Protein 5J60 (pdb70)

Structure (mmCIF, N/CA/C/O backbone):
data_5J60
#
_entry.id   5J60
#
_cell.length_a   83.278
_cell.length_b   122.042
_cell.length_c   139.153
_cell.angle_alpha   90.00
_cell.angle_beta   90.00
_cell.angle_gamma   90.00
#
_symmetry.space_group_name_H-M   'P 21 21 21'
#
loop_
_entity.id
_entity.type
_entity.pdbx_description
1 polymer 'Thioredoxin reductase'
2 non-polymer 'FLAVIN-ADENINE DINUCLEOTIDE'
3 non-polymer 'CALCIUM ION'
4 non-polymer 'TETRAETHYLENE GLYCOL'
5 water water
#
loop_
_atom_site.group_PDB
_atom_site.id
_atom_site.type_symbol
_atom_site.label_atom_id
_atom_site.label_alt_id
_atom_site.label_comp_id
_atom_site.label_asym_id
_atom_site.label_entity_id
_atom_site.label_seq_id
_atom_site.pdbx_PDB_ins_code
_atom_site.Cartn_x
_atom_site.Cartn_y
_atom_site.Cartn_z
_atom_site.occupancy
_atom_site.B_iso_or_equiv
_atom_site.auth_seq_id
_atom_site.auth_comp_id
_atom_site.auth_asym_id
_atom_site.auth_atom_id
_atom_site.pdbx_PDB_model_num
ATOM 1 N N . GLY A 1 1 ? -57.884 7.075 -1.286 1.00 94.7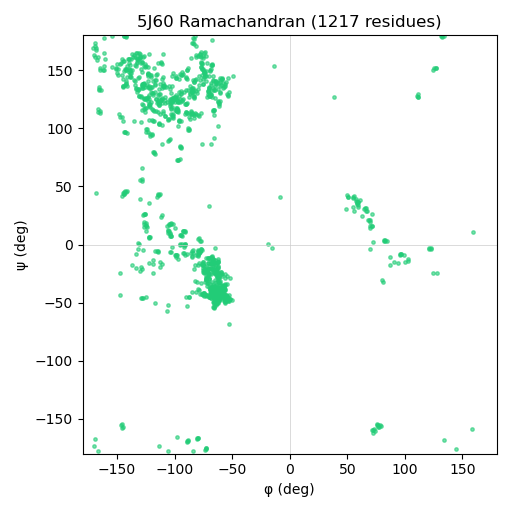8 -2 GLY A N 1
ATOM 2 C CA . GLY A 1 1 ? -58.480 6.709 0.033 1.00 96.49 -2 GLY A CA 1
ATOM 3 C C . GLY A 1 1 ? -57.536 5.889 0.897 1.00 95.23 -2 GLY A C 1
ATOM 4 O O . GLY A 1 1 ? -56.317 5.933 0.716 1.00 89.72 -2 GLY A O 1
ATOM 10 N N . SER A 1 2 ? -58.108 5.133 1.843 1.00 99.86 -1 SER A N 1
ATOM 11 C CA . SER A 1 2 ? -57.294 4.305 2.728 1.00 98.56 -1 SER A CA 1
ATOM 12 C C . SER A 1 2 ? -56.625 3.162 1.973 1.00 94.51 -1 SER A C 1
ATOM 13 O O . SER A 1 2 ? -55.518 2.747 2.337 1.00 91.64 -1 SER A O 1
ATOM 21 N N . HIS A 1 3 ? -57.272 2.638 0.926 1.00 92.31 0 HIS A N 1
ATOM 22 C CA . HIS A 1 3 ? -56.631 1.610 0.112 1.00 87.38 0 HIS A CA 1
ATOM 23 C C . HIS A 1 3 ? -55.430 2.171 -0.646 1.00 79.75 0 HIS A C 1
ATOM 24 O O . HIS A 1 3 ? -54.376 1.524 -0.718 1.00 75.77 0 HIS A O 1
ATOM 38 N N . MET A 1 4 ? -55.570 3.364 -1.231 1.00 75.27 1 MET A N 1
ATOM 39 C CA . MET A 1 4 ? -54.433 3.989 -1.899 1.00 69.01 1 MET A CA 1
ATOM 40 C C . MET A 1 4 ? -53.306 4.259 -0.910 1.00 63.70 1 MET A C 1
ATOM 41 O O . MET A 1 4 ? -52.129 4.005 -1.208 1.00 55.85 1 MET A O 1
ATOM 45 N N . GLU A 1 5 ? -53.647 4.763 0.282 1.00 65.26 2 GLU A N 1
ATOM 46 C CA . GLU A 1 5 ? -52.631 5.011 1.303 1.00 62.50 2 GLU A CA 1
ATOM 47 C C . GLU A 1 5 ? -51.838 3.748 1.602 1.00 58.47 2 GLU A C 1
ATOM 48 O O . GLU A 1 5 ? -50.604 3.777 1.688 1.00 54.21 2 GLU A O 1
ATOM 52 N N . GLN A 1 6 ? -52.524 2.620 1.730 1.00 58.84 3 GLN A N 1
ATOM 53 C CA . GLN A 1 6 ? -51.858 1.424 2.216 1.00 56.31 3 GLN A CA 1
ATOM 54 C C . GLN A 1 6 ? -51.086 0.686 1.125 1.00 47.17 3 GLN A C 1
ATOM 55 O O . GLN A 1 6 ? -50.070 0.054 1.434 1.00 40.58 3 GLN A O 1
ATOM 69 N N . PHE A 1 7 ? -51.539 0.731 -0.143 1.00 45.13 4 PHE A N 1
ATOM 70 C CA . PHE A 1 7 ? -50.947 -0.113 -1.178 1.00 42.45 4 PHE A CA 1
ATOM 71 C C . PHE A 1 7 ? -50.300 0.608 -2.353 1.00 40.45 4 PHE A C 1
ATOM 72 O O . PHE A 1 7 ? -49.503 -0.022 -3.048 1.00 37.71 4 PHE A O 1
ATOM 89 N N . ASP A 1 8 ? -50.574 1.890 -2.579 1.00 40.36 5 ASP A N 1
ATOM 90 C CA . ASP A 1 8 ? -50.078 2.598 -3.758 1.00 38.30 5 ASP A CA 1
ATOM 91 C C . ASP A 1 8 ? -48.915 3.503 -3.372 1.00 36.92 5 ASP A C 1
ATOM 92 O O . ASP A 1 8 ? -49.087 4.439 -2.584 1.00 37.55 5 ASP A O 1
ATOM 101 N N . PHE A 1 9 ? -47.749 3.242 -3.960 1.00 34.89 6 PHE A N 1
ATOM 102 C CA . PHE A 1 9 ? -46.499 3.892 -3.594 1.00 33.31 6 PHE A CA 1
ATOM 103 C C . PHE A 1 9 ? -45.820 4.488 -4.820 1.00 34.74 6 PHE A C 1
ATOM 104 O O . PHE A 1 9 ? -46.138 4.152 -5.965 1.00 35.44 6 PHE A O 1
ATOM 121 N N . ASP A 1 10 ? -44.904 5.424 -4.562 1.00 33.29 7 ASP A N 1
ATOM 122 C CA . ASP A 1 10 ? -44.011 5.898 -5.615 1.00 32.21 7 ASP A CA 1
ATOM 123 C C . ASP A 1 10 ? -42.980 4.824 -5.946 1.00 30.46 7 ASP A C 1
ATOM 124 O O . ASP A 1 10 ? -42.683 4.567 -7.121 1.00 31.66 7 ASP A O 1
ATOM 133 N N . VAL A 1 11 ? -42.428 4.190 -4.915 1.00 28.46 8 VAL A N 1
ATOM 134 C CA . VAL A 1 11 ? -41.368 3.198 -5.057 1.00 26.81 8 VAL A CA 1
ATOM 135 C C . VAL A 1 11 ? -41.738 1.963 -4.248 1.00 30.28 8 VAL A C 1
ATOM 136 O O . VAL A 1 11 ? -41.992 2.063 -3.042 1.00 26.49 8 VAL A O 1
ATOM 149 N N . VAL A 1 12 ? -41.705 0.800 -4.892 1.00 27.95 9 VAL A N 1
ATOM 150 C CA . VAL A 1 12 ? -41.858 -0.489 -4.214 1.00 26.36 9 VAL A CA 1
ATOM 151 C C . VAL A 1 12 ? -40.521 -1.209 -4.291 1.00 26.54 9 VAL A C 1
ATOM 152 O O . VAL A 1 12 ? -39.969 -1.386 -5.383 1.00 26.93 9 VAL A O 1
ATOM 165 N N . ILE A 1 13 ? -39.987 -1.600 -3.133 1.00 25.03 10 ILE A N 1
ATOM 166 C CA . ILE A 1 13 ? -38.712 -2.298 -3.034 1.00 23.56 10 ILE A CA 1
ATOM 167 C C . ILE A 1 13 ? -39.003 -3.707 -2.523 1.00 26.31 10 ILE A C 1
ATOM 168 O O . ILE A 1 13 ? -39.566 -3.871 -1.434 1.00 26.11 10 ILE A O 1
ATOM 184 N N . VAL A 1 14 ? -38.631 -4.712 -3.312 1.00 25.11 11 VAL A N 1
ATOM 185 C CA . VAL A 1 14 ? -38.821 -6.114 -2.960 1.00 24.04 11 VAL A CA 1
ATOM 186 C C . VAL A 1 14 ? -37.517 -6.627 -2.347 1.00 24.98 11 VAL A C 1
ATOM 187 O O . VAL A 1 14 ? -36.533 -6.856 -3.050 1.00 24.16 11 VAL A O 1
ATOM 200 N N . GLY A 1 15 ? -37.516 -6.821 -1.032 1.00 26.15 12 GLY A N 1
ATOM 201 C CA . GLY A 1 15 ? -36.327 -7.259 -0.317 1.00 26.51 12 GLY A CA 1
ATOM 202 C C . GLY A 1 15 ? -35.781 -6.165 0.583 1.00 26.89 12 GLY A C 1
ATOM 203 O O . GLY A 1 15 ? -35.532 -5.038 0.127 1.00 26.62 12 GLY A O 1
ATOM 207 N N . GLY A 1 16 ? -35.586 -6.496 1.856 1.00 27.89 13 GLY A N 1
ATOM 208 C CA . GLY A 1 16 ? -35.056 -5.584 2.852 1.00 29.93 13 GLY A CA 1
ATOM 209 C C . GLY A 1 16 ? -33.693 -5.962 3.419 1.00 28.60 13 GLY A C 1
ATOM 210 O O . GLY A 1 16 ? -33.475 -5.888 4.634 1.00 30.75 13 GLY A O 1
ATOM 214 N N . GLY A 1 17 ? -32.782 -6.389 2.554 1.00 25.21 14 GLY A N 1
ATOM 215 C CA . GLY A 1 17 ? -31.380 -6.533 2.895 1.00 22.72 14 GLY A CA 1
ATOM 216 C C . GLY A 1 17 ? -30.685 -5.175 2.827 1.00 23.20 14 GLY A C 1
ATOM 217 O O . GLY A 1 17 ? -31.339 -4.129 2.731 1.00 23.20 14 GLY A O 1
ATOM 221 N N . PRO A 1 18 ? -29.352 -5.161 2.837 1.00 23.48 15 PRO A N 1
ATOM 222 C CA . PRO A 1 18 ? -28.651 -3.872 2.749 1.00 23.17 15 PRO A CA 1
ATOM 223 C C . PRO A 1 18 ? -28.925 -3.125 1.451 1.00 22.54 15 PRO A C 1
ATOM 224 O O . PRO A 1 18 ? -28.966 -1.886 1.449 1.00 22.03 15 PRO A O 1
ATOM 235 N N . ALA A 1 19 ? -29.144 -3.834 0.352 1.00 21.35 16 ALA A N 1
ATOM 236 C CA . ALA A 1 19 ? -29.437 -3.155 -0.910 1.00 22.16 16 ALA A CA 1
ATOM 237 C C . ALA A 1 19 ? -30.768 -2.423 -0.822 1.00 21.97 16 ALA A C 1
ATOM 238 O O . ALA A 1 19 ? -30.842 -1.203 -1.048 1.00 23.13 16 ALA A O 1
ATOM 245 N N . GLY A 1 20 ? -31.820 -3.145 -0.442 1.00 20.61 17 GLY A N 1
ATOM 246 C CA . GLY A 1 20 ? -33.155 -2.553 -0.389 1.00 20.53 17 GLY A CA 1
ATOM 247 C C . GLY A 1 20 ? -33.285 -1.457 0.640 1.00 22.06 17 GLY A C 1
ATOM 248 O O . GLY A 1 20 ? -33.951 -0.448 0.404 1.00 21.46 17 GLY A O 1
ATOM 252 N N . CYS A 1 21 ? -32.694 -1.662 1.822 1.00 23.11 18 CYS A N 1
ATOM 253 C CA . CYS A 1 21 ? -32.793 -0.658 2.867 1.00 23.83 18 CYS A CA 1
ATOM 254 C C . CYS A 1 21 ? -32.079 0.628 2.478 1.00 22.99 18 CYS A C 1
ATOM 255 O O . CYS A 1 21 ? -32.560 1.721 2.786 1.00 23.24 18 CYS A O 1
ATOM 263 N N . THR A 1 22 ? -30.913 0.519 1.836 1.00 22.82 19 THR A N 1
ATOM 264 C CA . THR A 1 22 ? -30.208 1.715 1.396 1.00 24.29 19 THR A CA 1
ATOM 265 C C . THR A 1 22 ? -31.000 2.417 0.305 1.00 25.11 19 THR A C 1
ATOM 266 O O . THR A 1 22 ? -31.100 3.643 0.293 1.00 26.36 19 THR A O 1
ATOM 277 N N . CYS A 1 23 ? -31.569 1.656 -0.621 1.00 23.43 20 CYS A N 1
ATOM 278 C CA . CYS A 1 23 ? -32.397 2.263 -1.652 1.00 24.63 20 CYS A CA 1
ATOM 279 C C . CYS A 1 23 ? -33.524 3.064 -1.014 1.00 24.24 20 CYS A C 1
ATOM 280 O O . CYS A 1 23 ? -33.738 4.232 -1.355 1.00 23.69 20 CYS A O 1
ATOM 288 N N . ALA A 1 24 ? -34.226 2.461 -0.044 1.00 22.41 21 ALA A N 1
ATOM 289 C CA . ALA A 1 24 ? -35.343 3.137 0.614 1.00 24.07 21 ALA A CA 1
ATOM 290 C C . ALA A 1 24 ? -34.897 4.384 1.379 1.00 25.94 21 ALA A C 1
ATOM 291 O O . ALA A 1 24 ? -35.602 5.400 1.390 1.00 27.20 21 ALA A O 1
ATOM 298 N N . LEU A 1 25 ? -33.759 4.306 2.082 1.00 24.99 22 LEU A N 1
ATOM 299 C CA . LEU A 1 25 ? -33.235 5.477 2.783 1.00 25.90 22 LEU A CA 1
ATOM 300 C C . LEU A 1 25 ? -33.121 6.669 1.834 1.00 26.29 22 LEU A C 1
ATOM 301 O O . LEU A 1 25 ? -33.531 7.788 2.176 1.00 27.36 22 LEU A O 1
ATOM 317 N N . TYR A 1 26 ? -32.615 6.435 0.615 1.00 25.29 23 TYR A N 1
ATOM 318 C CA . TYR A 1 26 ? -32.427 7.522 -0.338 1.00 25.89 23 TYR A CA 1
ATOM 319 C C . TYR A 1 26 ? -33.742 7.964 -0.971 1.00 25.38 23 TYR A C 1
ATOM 320 O O . TYR A 1 26 ? -33.967 9.167 -1.115 1.00 25.42 23 TYR A O 1
ATOM 338 N N . THR A 1 27 ? -34.617 7.028 -1.365 1.00 24.35 24 THR A N 1
ATOM 339 C CA . THR A 1 27 ? -35.872 7.448 -1.986 1.00 24.71 24 THR A CA 1
ATOM 340 C C . THR A 1 27 ? -36.772 8.149 -0.977 1.00 25.55 24 THR A C 1
ATOM 341 O O . THR A 1 27 ? -37.418 9.148 -1.313 1.00 25.94 24 THR A O 1
ATOM 352 N N . ALA A 1 28 ? -36.797 7.678 0.278 1.00 26.65 25 ALA A N 1
ATOM 353 C CA . ALA A 1 28 ? -37.597 8.364 1.292 1.00 31.35 25 ALA A CA 1
ATOM 354 C C . ALA A 1 28 ? -37.073 9.778 1.528 1.00 29.69 25 ALA A C 1
ATOM 355 O O . ALA A 1 28 ? -37.854 10.715 1.725 1.00 30.53 25 ALA A O 1
ATOM 362 N N . ARG A 1 29 ? -35.752 9.955 1.510 1.00 28.76 26 ARG A N 1
ATOM 363 C CA . ARG A 1 29 ? -35.178 11.287 1.682 1.00 31.96 26 ARG A CA 1
ATOM 364 C C . ARG A 1 29 ? -35.477 12.187 0.494 1.00 29.45 26 ARG A C 1
ATOM 365 O O . ARG A 1 29 ? -35.443 13.419 0.627 1.00 29.65 26 ARG A O 1
ATOM 386 N N . SER A 1 30 ? -35.704 11.602 -0.685 1.00 28.24 27 SER A N 1
ATOM 387 C CA . SER A 1 30 ? -36.183 12.331 -1.851 1.00 31.06 27 SER A CA 1
ATOM 388 C C . SER A 1 30 ? -37.665 12.642 -1.779 1.00 31.03 27 SER A C 1
ATOM 389 O O . SER A 1 30 ? -38.212 13.166 -2.758 1.00 33.25 27 SER A O 1
ATOM 397 N N . GLU A 1 31 ? -38.321 12.284 -0.667 1.00 30.60 28 GLU A N 1
ATOM 398 C CA . GLU A 1 31 ? -39.751 12.509 -0.448 1.00 34.96 28 GLU A CA 1
ATOM 399 C C . GLU A 1 31 ? -40.616 11.700 -1.400 1.00 34.84 28 GLU A C 1
ATOM 400 O O . GLU A 1 31 ? -41.698 12.140 -1.806 1.00 39.39 28 GLU A O 1
ATOM 412 N N . LEU A 1 32 ? -40.126 10.534 -1.786 1.00 32.71 29 LEU A N 1
ATOM 413 C CA . LEU A 1 32 ? -40.908 9.578 -2.543 1.00 31.90 29 LEU A CA 1
ATOM 414 C C . LEU A 1 32 ? -41.535 8.606 -1.553 1.00 29.74 29 LEU A C 1
ATOM 415 O O . LEU A 1 32 ? -40.850 8.099 -0.660 1.00 29.30 29 LEU A O 1
ATOM 431 N N . LYS A 1 33 ? -42.835 8.372 -1.704 1.00 31.14 30 LYS A N 1
ATOM 432 C CA . LYS A 1 33 ? -43.546 7.403 -0.885 1.00 32.75 30 LYS A CA 1
ATOM 433 C C . LYS A 1 33 ? -43.034 6.002 -1.211 1.00 30.86 30 LYS A C 1
ATOM 434 O O . LYS A 1 33 ? -43.216 5.512 -2.334 1.00 30.01 30 LYS A O 1
ATOM 453 N N . THR A 1 34 ? -42.398 5.362 -0.224 1.00 28.63 31 THR A N 1
ATOM 454 C CA . THR A 1 34 ? -41.601 4.156 -0.419 1.00 26.83 31 THR A CA 1
ATOM 455 C C . THR A 1 34 ? -42.043 3.058 0.539 1.00 27.44 31 THR A C 1
ATOM 456 O O . THR A 1 34 ? -42.276 3.313 1.722 1.00 27.43 31 THR A O 1
ATOM 467 N N . VAL A 1 35 ? -42.136 1.835 0.022 1.00 26.41 32 VAL A N 1
ATOM 468 C CA . VAL A 1 35 ? -42.409 0.649 0.825 1.00 26.41 32 VAL A CA 1
ATOM 469 C C . VAL A 1 35 ? -41.336 -0.397 0.540 1.00 27.33 32 VAL A C 1
ATOM 470 O O . VAL A 1 35 ? -40.902 -0.562 -0.612 1.00 27.41 32 VAL A O 1
ATOM 483 N N . ILE A 1 36 ? -40.881 -1.068 1.600 1.00 24.41 33 ILE A N 1
ATOM 484 C CA . ILE A 1 36 ? -40.067 -2.284 1.515 1.00 25.43 33 ILE A CA 1
ATOM 485 C C . ILE A 1 36 ? -40.978 -3.474 1.812 1.00 26.55 33 ILE A C 1
ATOM 486 O O . ILE A 1 36 ? -41.620 -3.536 2.868 1.00 26.89 33 ILE A O 1
ATOM 502 N N . LEU A 1 37 ? -41.048 -4.412 0.877 1.00 25.94 34 LEU A N 1
ATOM 503 C CA . LEU A 1 37 ? -41.759 -5.669 1.070 1.00 25.98 34 LEU A CA 1
ATOM 504 C C . LEU A 1 37 ? -40.688 -6.722 1.342 1.00 26.63 34 LEU A C 1
ATOM 505 O O . LEU A 1 37 ? -39.891 -7.044 0.459 1.00 27.16 34 LEU A O 1
ATOM 521 N N . ASP A 1 38 ? -40.626 -7.206 2.577 1.00 24.46 35 ASP A N 1
ATOM 522 C CA . ASP A 1 38 ? -39.540 -8.074 3.028 1.00 25.31 35 ASP A CA 1
ATOM 523 C C . ASP A 1 38 ? -40.152 -9.378 3.532 1.00 24.92 35 ASP A C 1
ATOM 524 O O . ASP A 1 38 ? -40.936 -9.370 4.489 1.00 26.06 35 ASP A O 1
ATOM 533 N N . LYS A 1 39 ? -39.786 -10.503 2.924 1.00 25.63 36 LYS A N 1
ATOM 534 C CA . LYS A 1 39 ? -40.477 -11.740 3.303 1.00 29.61 36 LYS A CA 1
ATOM 535 C C . LYS A 1 39 ? -40.093 -12.178 4.708 1.00 28.11 36 LYS A C 1
ATOM 536 O O . LYS A 1 39 ? -40.931 -12.687 5.447 1.00 29.50 36 LYS A O 1
ATOM 555 N N . ASN A 1 40 ? -38.848 -11.989 5.092 1.00 26.50 37 ASN A N 1
ATOM 556 C CA . ASN A 1 40 ? -38.404 -12.385 6.422 1.00 27.58 37 ASN A CA 1
ATOM 557 C C . ASN A 1 40 ? -37.049 -11.740 6.685 1.00 26.14 37 ASN A C 1
ATOM 558 O O . ASN A 1 40 ? -36.087 -11.973 5.941 1.00 27.29 37 ASN A O 1
ATOM 569 N N . PRO A 1 41 ? -36.950 -10.859 7.685 1.00 27.91 38 PRO A N 1
ATOM 570 C CA . PRO A 1 41 ? -35.681 -10.136 7.913 1.00 29.50 38 PRO A CA 1
ATOM 571 C C . PRO A 1 41 ? -34.530 -11.040 8.343 1.00 29.06 38 PRO A C 1
ATOM 572 O O . PRO A 1 41 ? -33.366 -10.615 8.262 1.00 30.87 38 PRO A O 1
ATOM 583 N N . ALA A 1 42 ? -34.812 -12.274 8.762 1.00 29.28 39 ALA A N 1
ATOM 584 C CA . ALA A 1 42 ? -33.769 -13.195 9.170 1.00 31.24 39 ALA A CA 1
ATOM 585 C C . ALA A 1 42 ? -33.264 -14.060 8.025 1.00 31.62 39 ALA A C 1
ATOM 586 O O . ALA A 1 42 ? -32.347 -14.842 8.241 1.00 31.64 39 ALA A O 1
ATOM 593 N N . ALA A 1 43 ? -33.806 -13.916 6.812 1.00 30.87 40 ALA A N 1
ATOM 594 C CA . ALA A 1 43 ? -33.492 -14.838 5.724 1.00 30.91 40 ALA A CA 1
ATOM 595 C C . ALA A 1 43 ? -32.436 -14.319 4.762 1.00 29.01 40 ALA A C 1
ATOM 596 O O . ALA A 1 43 ? -32.005 -15.077 3.881 1.00 29.59 40 ALA A O 1
ATOM 603 N N . GLY A 1 44 ? -32.066 -13.048 4.856 1.00 24.52 41 GLY A N 1
ATOM 604 C CA . GLY A 1 44 ? -31.066 -12.487 3.959 1.00 22.14 41 GLY A CA 1
ATOM 605 C C . GLY A 1 44 ? -29.649 -12.807 4.389 1.00 25.08 41 GLY A C 1
ATOM 606 O O . GLY A 1 44 ? -29.378 -13.195 5.524 1.00 27.20 41 GLY A O 1
ATOM 610 N N . ALA A 1 45 ? -28.726 -12.639 3.443 1.00 24.94 42 ALA A N 1
ATOM 611 C CA . ALA A 1 45 ? -27.333 -13.017 3.677 1.00 24.72 42 ALA A CA 1
ATOM 612 C C . ALA A 1 45 ? -26.702 -12.194 4.793 1.00 23.75 42 ALA A C 1
ATOM 613 O O . ALA A 1 45 ? -26.013 -12.740 5.671 1.00 26.50 42 ALA A O 1
ATOM 620 N N . LEU A 1 46 ? -26.922 -10.874 4.785 1.00 23.36 43 LEU A N 1
ATOM 621 C CA . LEU A 1 46 ? -26.339 -10.042 5.836 1.00 25.44 43 LEU A CA 1
ATOM 622 C C . LEU A 1 46 ? -26.929 -10.416 7.183 1.00 27.34 43 LEU A C 1
ATOM 623 O O . LEU A 1 46 ? -26.216 -10.476 8.196 1.00 27.02 43 LEU A O 1
ATOM 639 N N . ALA A 1 47 ? -28.230 -10.696 7.215 1.00 26.22 44 ALA A N 1
ATOM 640 C CA . ALA A 1 47 ? -28.869 -11.033 8.480 1.00 26.90 44 ALA A CA 1
ATOM 641 C C . ALA A 1 47 ? -28.293 -12.296 9.095 1.00 28.72 44 ALA A C 1
ATOM 642 O O . ALA A 1 47 ? -28.309 -12.442 10.325 1.00 31.13 44 ALA A O 1
ATOM 649 N N . ILE A 1 48 ? -27.783 -13.223 8.277 1.00 29.11 45 ILE A N 1
ATOM 650 C CA . ILE A 1 48 ? -27.243 -14.465 8.838 1.00 37.48 45 ILE A CA 1
ATOM 651 C C . ILE A 1 48 ? -25.742 -14.402 9.122 1.00 36.97 45 ILE A C 1
ATOM 652 O O . ILE A 1 48 ? -25.201 -15.338 9.739 1.00 43.01 45 ILE A O 1
ATOM 668 N N . THR A 1 49 ? -25.059 -13.336 8.711 1.00 34.06 46 THR A N 1
ATOM 669 C CA . THR A 1 49 ? -23.638 -13.166 8.992 1.00 34.45 46 THR A CA 1
ATOM 670 C C . THR A 1 49 ? -23.433 -12.919 10.481 1.00 35.42 46 THR A C 1
ATOM 671 O O . THR A 1 49 ? -24.055 -12.020 11.053 1.00 32.85 46 THR A O 1
ATOM 682 N N . HIS A 1 50 ? -22.548 -13.700 11.114 1.00 41.08 47 HIS A N 1
ATOM 683 C CA . HIS A 1 50 ? -22.459 -13.636 12.572 1.00 49.62 47 HIS A CA 1
ATOM 684 C C . HIS A 1 50 ? -21.696 -12.413 13.062 1.00 46.95 47 HIS A C 1
ATOM 685 O O . HIS A 1 50 ? -22.091 -11.799 14.063 1.00 50.16 47 HIS A O 1
ATOM 699 N N . LYS A 1 51 ? -20.585 -12.070 12.417 1.00 40.70 48 LYS A N 1
ATOM 700 C CA . LYS A 1 51 ? -19.802 -10.905 12.835 1.00 42.05 48 LYS A CA 1
ATOM 701 C C . LYS A 1 51 ? -19.159 -10.290 11.600 1.00 44.08 48 LYS A C 1
ATOM 702 O O . LYS A 1 51 ? -18.197 -10.844 11.068 1.00 55.40 48 LYS A O 1
ATOM 709 N N . ILE A 1 52 ? -19.617 -9.116 11.195 1.00 35.17 49 ILE A N 1
ATOM 710 C CA . ILE A 1 52 ? -19.081 -8.451 10.011 1.00 32.79 49 ILE A CA 1
ATOM 711 C C . ILE A 1 52 ? -18.075 -7.413 10.461 1.00 32.85 49 ILE A C 1
ATOM 712 O O . ILE A 1 52 ? -18.377 -6.570 11.313 1.00 34.23 49 ILE A O 1
ATOM 728 N N . ALA A 1 53 ? -16.870 -7.486 9.897 1.00 30.95 50 ALA A N 1
ATOM 729 C CA . ALA A 1 53 ? -15.774 -6.605 10.276 1.00 33.30 50 ALA A CA 1
ATOM 730 C C . ALA A 1 53 ? -15.237 -5.787 9.108 1.00 32.37 50 ALA A C 1
ATOM 731 O O . ALA A 1 53 ? -14.241 -5.084 9.275 1.00 34.88 50 ALA A O 1
ATOM 738 N N . ASN A 1 54 ? -15.873 -5.845 7.939 1.00 29.97 51 ASN A N 1
ATOM 739 C CA . ASN A 1 54 ? -15.378 -5.139 6.762 1.00 29.98 51 ASN A CA 1
ATOM 740 C C . ASN A 1 54 ? -16.451 -4.237 6.166 1.00 30.68 51 ASN A C 1
ATOM 741 O O . ASN A 1 54 ? -16.452 -3.958 4.962 1.00 29.90 51 ASN A O 1
ATOM 752 N N . TYR A 1 55 ? -17.395 -3.778 6.989 1.00 29.45 52 TYR A N 1
ATOM 753 C CA . TYR A 1 55 ? -18.314 -2.743 6.534 1.00 25.91 52 TYR A CA 1
ATOM 754 C C . TYR A 1 55 ? -17.700 -1.397 6.895 1.00 25.74 52 TYR A C 1
ATOM 755 O O . TYR A 1 55 ? -17.576 -1.084 8.089 1.00 26.38 52 TYR A O 1
ATOM 773 N N . PRO A 1 56 ? -17.285 -0.585 5.927 1.00 25.59 53 PRO A N 1
ATOM 774 C CA . PRO A 1 56 ? -16.547 0.635 6.270 1.00 25.14 53 PRO A CA 1
ATOM 775 C C . PRO A 1 56 ? -17.437 1.612 7.024 1.00 24.88 53 PRO A C 1
ATOM 776 O O . PRO A 1 56 ? -18.583 1.857 6.641 1.00 28.13 53 PRO A O 1
ATOM 787 N N . GLY A 1 57 ? -16.899 2.172 8.092 1.00 27.26 54 GLY A N 1
ATOM 788 C CA . GLY A 1 57 ? -17.615 3.128 8.908 1.00 29.08 54 GLY A CA 1
ATOM 789 C C . GLY A 1 57 ? -18.265 2.508 10.127 1.00 31.37 54 GLY A C 1
ATOM 790 O O . GLY A 1 57 ? -18.775 3.241 10.971 1.00 34.20 54 GLY A O 1
ATOM 794 N N . VAL A 1 58 ? -18.255 1.183 10.238 1.00 30.29 55 VAL A N 1
ATOM 795 C CA . VAL A 1 58 ? -18.838 0.481 11.383 1.00 33.13 55 VAL A CA 1
ATOM 796 C C . VAL A 1 58 ? -17.738 -0.342 12.039 1.00 35.79 55 VAL A C 1
ATOM 797 O O . VAL A 1 58 ? -17.452 -1.469 11.602 1.00 38.61 55 VAL A O 1
ATOM 810 N N . PRO A 1 59 ? -17.081 0.181 13.064 1.00 38.37 56 PRO A N 1
ATOM 811 C CA . PRO A 1 59 ? -15.925 -0.508 13.634 1.00 42.14 56 PRO A CA 1
ATOM 812 C C . PRO A 1 59 ? -16.349 -1.567 14.643 1.00 45.17 56 PRO A C 1
ATOM 813 O O . PRO A 1 59 ? -17.515 -1.691 15.010 1.00 43.64 56 PRO A O 1
ATOM 824 N N . GLY A 1 60 ? -15.363 -2.328 15.098 1.00 50.64 57 GLY A N 1
ATOM 825 C CA . GLY A 1 60 ? -15.601 -3.238 16.197 1.00 57.72 57 GLY A CA 1
ATOM 826 C C . GLY A 1 60 ? -16.358 -4.500 15.812 1.00 61.94 57 GLY A C 1
ATOM 827 O O . GLY A 1 60 ? -16.321 -4.981 14.677 1.00 61.96 57 GLY A O 1
ATOM 831 N N . GLU A 1 61 ? -17.019 -5.072 16.812 1.00 69.44 58 GLU A N 1
ATOM 832 C CA . GLU A 1 61 ? -17.775 -6.298 16.621 1.00 72.77 58 GLU A CA 1
ATOM 833 C C . GLU A 1 61 ? -19.228 -5.926 16.379 1.00 67.06 58 GLU A C 1
ATOM 834 O O . GLU A 1 61 ? -19.840 -5.230 17.196 1.00 69.74 58 GLU A O 1
ATOM 838 N N . MET A 1 62 ? -19.773 -6.378 15.256 1.00 56.60 59 MET A N 1
ATOM 839 C CA . MET A 1 62 ? -21.191 -6.190 15.015 1.00 48.51 59 MET A CA 1
ATOM 840 C C . MET A 1 62 ? -21.724 -7.397 14.269 1.00 40.06 59 MET A C 1
ATOM 841 O O . MET A 1 62 ? -21.094 -7.894 13.332 1.00 37.14 59 MET A O 1
ATOM 855 N N . SER A 1 63 ? -22.881 -7.871 14.698 1.00 36.44 60 SER A N 1
ATOM 856 C CA . SER A 1 63 ? -23.540 -8.941 13.984 1.00 32.80 60 SER A CA 1
ATOM 857 C C . SER A 1 63 ? -24.195 -8.365 12.737 1.00 31.81 60 SER A C 1
ATOM 858 O O . SER A 1 63 ? -24.542 -7.181 12.682 1.00 30.80 60 SER A O 1
ATOM 866 N N . GLY A 1 64 ? -24.342 -9.216 11.724 1.00 31.42 61 GLY A N 1
ATOM 867 C CA . GLY A 1 64 ? -24.990 -8.780 10.505 1.00 30.96 61 GLY A CA 1
ATOM 868 C C . GLY A 1 64 ? -26.413 -8.319 10.742 1.00 29.69 61 GLY A C 1
ATOM 869 O O . GLY A 1 64 ? -26.848 -7.312 10.182 1.00 28.83 61 GLY A O 1
ATOM 873 N N . ASP A 1 65 ? -27.153 -9.020 11.602 1.00 30.55 62 ASP A N 1
ATOM 874 C CA . ASP A 1 65 ? -28.538 -8.605 11.793 1.00 31.49 62 ASP A CA 1
ATOM 875 C C . ASP A 1 65 ? -28.631 -7.303 12.583 1.00 30.46 62 ASP A C 1
ATOM 876 O O . ASP A 1 65 ? -29.571 -6.534 12.370 1.00 30.01 62 ASP A O 1
ATOM 885 N N . HIS A 1 66 ? -27.615 -6.962 13.368 1.00 30.97 63 HIS A N 1
ATOM 886 C CA . HIS A 1 66 ? -27.613 -5.657 14.021 1.00 31.02 63 HIS A CA 1
ATOM 887 C C . HIS A 1 66 ? -27.344 -4.546 13.015 1.00 30.66 63 HIS A C 1
ATOM 888 O O . HIS A 1 66 ? -28.031 -3.515 13.019 1.00 29.55 63 HIS A O 1
ATOM 902 N N . LEU A 1 67 ? -26.372 -4.755 12.116 1.00 29.27 64 LEU A N 1
ATOM 903 C CA . LEU A 1 67 ? -26.104 -3.765 11.076 1.00 28.19 64 LEU A CA 1
ATOM 904 C C . LEU A 1 67 ? -27.331 -3.551 10.200 1.00 27.49 64 LEU A C 1
ATOM 905 O O . LEU A 1 67 ? -27.699 -2.406 9.906 1.00 26.96 64 LEU A O 1
ATOM 921 N N . LEU A 1 68 ? -27.994 -4.643 9.797 1.00 27.53 65 LEU A N 1
ATOM 922 C CA . LEU A 1 68 ? -29.187 -4.522 8.965 1.00 26.98 65 LEU A CA 1
ATOM 923 C C . LEU A 1 68 ? -30.293 -3.764 9.706 1.00 27.29 65 LEU A C 1
ATOM 924 O O . LEU A 1 68 ? -30.955 -2.895 9.133 1.00 27.28 65 LEU A O 1
ATOM 940 N N . GLU A 1 69 ? -30.443 -4.016 11.005 1.00 29.10 66 GLU A N 1
ATOM 941 C CA . GLU A 1 69 ? -31.461 -3.317 11.782 1.00 28.76 66 GLU A CA 1
ATOM 942 C C . GLU A 1 69 ? -31.212 -1.804 11.814 1.00 28.44 66 GLU A C 1
ATOM 943 O O . GLU A 1 69 ? -32.159 -1.012 11.791 1.00 28.42 66 GLU A O 1
ATOM 955 N N . VAL A 1 70 ? -29.952 -1.387 11.912 1.00 28.31 67 VAL A N 1
ATOM 956 C CA . VAL A 1 70 ? -29.632 0.038 11.865 1.00 28.00 67 VAL A CA 1
ATOM 957 C C . VAL A 1 70 ? -30.042 0.621 10.521 1.00 27.17 67 VAL A C 1
ATOM 958 O O . VAL A 1 70 ? -30.633 1.701 10.447 1.00 26.89 67 VAL A O 1
ATOM 971 N N . MET A 1 71 ? -29.717 -0.083 9.434 1.00 26.28 68 MET A N 1
ATOM 972 C CA . MET A 1 71 ? -30.081 0.386 8.104 1.00 26.36 68 MET A CA 1
ATOM 973 C C . MET A 1 71 ? -31.586 0.468 7.938 1.00 25.85 68 MET A C 1
ATOM 974 O O . MET A 1 71 ? -32.117 1.469 7.427 1.00 25.13 68 MET A O 1
ATOM 988 N N . ARG A 1 72 ? -32.294 -0.581 8.363 1.00 26.69 69 ARG A N 1
ATOM 989 C CA . ARG A 1 72 ? -33.745 -0.585 8.280 1.00 26.20 69 ARG A CA 1
ATOM 990 C C . ARG A 1 72 ? -34.336 0.581 9.070 1.00 26.73 69 ARG A C 1
ATOM 991 O O . ARG A 1 72 ? -35.220 1.293 8.579 1.00 28.07 69 ARG A O 1
ATOM 1012 N N . ASP A 1 73 ? -33.827 0.813 10.280 1.00 28.12 70 ASP A N 1
ATOM 1013 C CA . ASP A 1 73 ? -34.327 1.899 11.115 1.00 29.82 70 ASP A CA 1
ATOM 1014 C C . ASP A 1 73 ? -34.061 3.259 10.466 1.00 28.76 70 ASP A C 1
ATOM 1015 O O . ASP A 1 73 ? -34.891 4.177 10.561 1.00 29.47 70 ASP A O 1
ATOM 1024 N N . GLN A 1 74 ? -32.914 3.417 9.805 1.00 27.73 71 GLN A N 1
ATOM 1025 C CA . GLN A 1 74 ? -32.643 4.674 9.096 1.00 29.45 71 GLN A CA 1
ATOM 1026 C C . GLN A 1 74 ? -33.680 4.915 8.009 1.00 32.55 71 GLN A C 1
ATOM 1027 O O . GLN A 1 74 ? -34.232 6.013 7.893 1.00 32.71 71 GLN A O 1
ATOM 1041 N N . ALA A 1 75 ? -33.949 3.894 7.193 1.00 29.76 72 ALA A N 1
ATOM 1042 C CA . ALA A 1 75 ? -34.935 4.051 6.127 1.00 28.88 72 ALA A CA 1
ATOM 1043 C C . ALA A 1 75 ? -36.299 4.426 6.696 1.00 30.00 72 ALA A C 1
A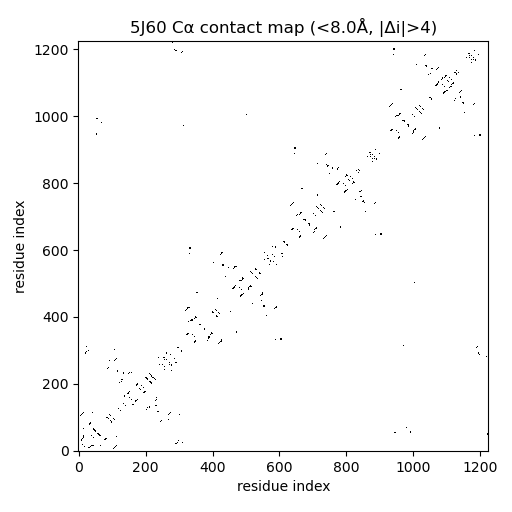TOM 1044 O O . ALA A 1 75 ? -36.990 5.307 6.158 1.00 29.69 72 ALA A O 1
ATOM 1051 N N . VAL A 1 76 ? -36.699 3.782 7.797 1.00 26.54 73 VAL A N 1
ATOM 1052 C CA . VAL A 1 76 ? -38.003 4.065 8.374 1.00 28.95 73 VAL A CA 1
ATOM 1053 C C . VAL A 1 76 ? -38.029 5.459 8.976 1.00 31.54 73 VAL A C 1
ATOM 1054 O O . VAL A 1 76 ? -39.023 6.179 8.842 1.00 31.10 73 VAL A O 1
ATOM 1067 N N . GLU A 1 77 ? -36.929 5.878 9.606 1.00 35.58 74 GLU A N 1
ATOM 1068 C CA . GLU A 1 77 ? -36.874 7.208 10.209 1.00 37.90 74 GLU A CA 1
ATOM 1069 C C . GLU A 1 77 ? -37.178 8.293 9.188 1.00 35.64 74 GLU A C 1
ATOM 1070 O O . GLU A 1 77 ? -37.790 9.306 9.527 1.00 35.70 74 GLU A O 1
ATOM 1080 N N . PHE A 1 78 ? -36.769 8.099 7.944 1.00 33.19 75 PHE A N 1
ATOM 1081 C CA . PHE A 1 78 ? -36.956 9.105 6.914 1.00 32.59 75 PHE A CA 1
ATOM 1082 C C . PHE A 1 78 ? -38.226 8.903 6.105 1.00 34.09 75 PHE A C 1
ATOM 1083 O O . PHE A 1 78 ? -38.458 9.656 5.154 1.00 36.79 75 PHE A O 1
ATOM 1100 N N . GLY A 1 79 ? -39.073 7.961 6.504 1.00 33.70 76 GLY A N 1
ATOM 1101 C CA . GLY A 1 79 ? -40.434 7.852 6.004 1.00 35.76 76 GLY A CA 1
ATOM 1102 C C . GLY A 1 79 ? -40.783 6.535 5.323 1.00 32.33 76 GLY A C 1
ATOM 1103 O O . GLY A 1 79 ? -41.954 6.347 4.967 1.00 31.42 76 GLY A O 1
ATOM 1107 N N . THR A 1 80 ? -39.844 5.599 5.147 1.00 29.57 77 THR A N 1
ATOM 1108 C CA . THR A 1 80 ? -40.140 4.317 4.516 1.00 29.40 77 THR A CA 1
ATOM 1109 C C . THR A 1 80 ? -41.153 3.517 5.325 1.00 30.49 77 THR A C 1
ATOM 1110 O O . THR A 1 80 ? -41.081 3.451 6.553 1.00 30.18 77 THR A O 1
ATOM 1121 N N . VAL A 1 81 ? -42.081 2.876 4.620 1.00 28.09 78 VAL A N 1
ATOM 1122 C CA . VAL A 1 81 ? -42.959 1.868 5.206 1.00 27.95 78 VAL A CA 1
ATOM 1123 C C . VAL A 1 81 ? -42.290 0.505 5.072 1.00 30.97 78 VAL A C 1
ATOM 1124 O O . VAL A 1 81 ? -41.986 0.058 3.960 1.00 30.24 78 VAL A O 1
ATOM 1137 N N . TYR A 1 82 ? -42.049 -0.166 6.200 1.00 29.68 79 TYR A N 1
ATOM 1138 C CA . TYR A 1 82 ? -41.516 -1.523 6.186 1.00 30.07 79 TYR A CA 1
ATOM 1139 C C . TYR A 1 82 ? -42.661 -2.491 6.431 1.00 29.02 79 TYR A C 1
ATOM 1140 O O . TYR A 1 82 ? -43.380 -2.370 7.431 1.00 29.37 79 TYR A O 1
ATOM 1158 N N . ARG A 1 83 ? -42.836 -3.436 5.515 1.00 28.09 80 ARG A N 1
ATOM 1159 C CA . ARG A 1 83 ? -43.906 -4.431 5.589 1.00 32.38 80 ARG A CA 1
ATOM 1160 C C . ARG A 1 83 ? -43.328 -5.828 5.460 1.00 31.98 80 ARG A C 1
ATOM 1161 O O . ARG A 1 83 ? -42.554 -6.103 4.539 1.00 31.26 80 ARG A O 1
ATOM 1182 N N . ARG A 1 84 ? -43.775 -6.729 6.330 1.00 29.99 81 ARG A N 1
ATOM 1183 C CA . ARG A 1 84 ? -43.528 -8.158 6.157 1.00 30.60 81 ARG A CA 1
ATOM 1184 C C . ARG A 1 84 ? -44.475 -8.699 5.091 1.00 31.70 81 ARG A C 1
ATOM 1185 O O . ARG A 1 84 ? -45.696 -8.693 5.273 1.00 33.21 81 ARG A O 1
ATOM 1206 N N . ALA A 1 85 ? -43.927 -9.123 3.958 1.00 31.66 82 ALA A N 1
ATOM 1207 C CA . ALA A 1 85 ? -44.733 -9.601 2.843 1.00 32.20 82 ALA A CA 1
ATOM 1208 C C . ALA A 1 85 ? -43.823 -10.328 1.867 1.00 29.90 82 ALA A C 1
ATOM 1209 O O . ALA A 1 85 ? -42.711 -9.862 1.583 1.00 31.55 82 ALA A O 1
ATOM 1216 N N . GLN A 1 86 ? -44.276 -11.484 1.391 1.00 25.55 83 GLN A N 1
ATOM 1217 C CA . GLN A 1 86 ? -43.542 -12.251 0.405 1.00 25.38 83 GLN A CA 1
ATOM 1218 C C . GLN A 1 86 ? -44.157 -11.977 -0.963 1.00 28.34 83 GLN A C 1
ATOM 1219 O O . GLN A 1 86 ? -45.347 -12.218 -1.162 1.00 29.85 83 GLN A O 1
ATOM 1233 N N . VAL A 1 87 ? -43.345 -11.501 -1.895 1.00 27.55 84 VAL A N 1
ATOM 1234 C CA . VAL A 1 87 ? -43.778 -11.255 -3.266 1.00 27.88 84 VAL A CA 1
ATOM 1235 C C . VAL A 1 87 ? -43.714 -12.565 -4.051 1.00 28.01 84 VAL A C 1
ATOM 1236 O O . VAL A 1 87 ? -42.673 -13.227 -4.093 1.00 27.87 84 VAL A O 1
ATOM 1249 N N . TYR A 1 88 ? -44.830 -12.947 -4.675 1.00 26.05 85 TYR A N 1
ATOM 1250 C CA . TYR A 1 88 ? -44.869 -14.153 -5.485 1.00 26.35 85 TYR A CA 1
ATOM 1251 C C . TYR A 1 88 ? -45.104 -13.900 -6.970 1.00 29.54 85 TYR A C 1
ATOM 1252 O O . TYR A 1 88 ? -44.985 -14.850 -7.759 1.00 28.52 85 TYR A O 1
ATOM 1270 N N . GLY A 1 89 ? -45.374 -12.662 -7.385 1.00 31.75 86 GLY A N 1
ATOM 1271 C CA . GLY A 1 89 ? -45.609 -12.375 -8.794 1.00 34.60 86 GLY A CA 1
ATOM 1272 C C . GLY A 1 89 ? -45.572 -10.887 -9.072 1.00 32.03 86 GLY A C 1
ATOM 1273 O O . GLY A 1 89 ? -45.717 -10.065 -8.166 1.00 28.38 86 GLY A O 1
ATOM 1277 N N . LEU A 1 90 ? -45.387 -10.551 -10.355 1.00 30.17 87 LEU A N 1
ATOM 1278 C CA . LEU A 1 90 ? -45.310 -9.168 -10.807 1.00 29.98 87 LEU A CA 1
ATOM 1279 C C . LEU A 1 90 ? -46.081 -8.985 -12.110 1.00 32.17 87 LEU A C 1
ATOM 1280 O O . LEU A 1 90 ? -46.140 -9.886 -12.947 1.00 33.85 87 LEU A O 1
ATOM 1296 N N . ASP A 1 91 ? -46.652 -7.799 -12.294 1.00 33.28 88 ASP A N 1
ATOM 1297 C CA . ASP A 1 91 ? -47.153 -7.379 -13.599 1.00 35.85 88 ASP A CA 1
ATOM 1298 C C . ASP A 1 91 ? -46.389 -6.126 -13.993 1.00 37.04 88 ASP A C 1
ATOM 1299 O O . ASP A 1 91 ? -46.622 -5.052 -13.430 1.00 37.44 88 ASP A O 1
ATOM 1308 N N . LEU A 1 92 ? -45.485 -6.255 -14.962 1.00 37.93 89 LEU A N 1
ATOM 1309 C CA . LEU A 1 92 ? -44.584 -5.169 -15.343 1.00 36.99 89 LEU A CA 1
ATOM 1310 C C . LEU A 1 92 ? -44.956 -4.504 -16.663 1.00 39.93 89 LEU A C 1
ATOM 1311 O O . LEU A 1 92 ? -44.153 -3.736 -17.200 1.00 45.10 89 LEU A O 1
ATOM 1327 N N . SER A 1 93 ? -46.149 -4.765 -17.1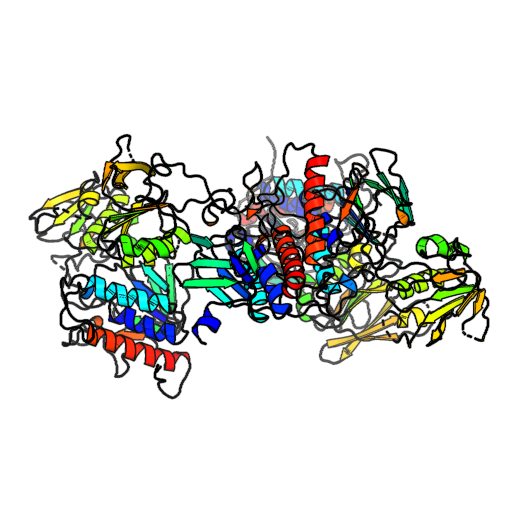96 1.00 39.92 90 SER A N 1
ATOM 1328 C CA . SER A 1 93 ? -46.462 -4.377 -18.565 1.00 44.66 90 SER A CA 1
ATOM 1329 C C . SER A 1 93 ? -46.832 -2.902 -18.724 1.00 45.34 90 SER A C 1
ATOM 1330 O O . SER A 1 93 ? -46.905 -2.420 -19.865 1.00 44.36 90 SER A O 1
ATOM 1338 N N . GLU A 1 94 ? -47.036 -2.175 -17.637 1.00 44.08 91 GLU A N 1
ATOM 1339 C CA . GLU A 1 94 ? -47.441 -0.771 -17.665 1.00 45.03 91 GLU A CA 1
ATOM 1340 C C . GLU A 1 94 ? -46.597 0.062 -16.716 1.00 40.14 91 GLU A C 1
ATOM 1341 O O . GLU A 1 94 ? -45.899 -0.476 -15.847 1.00 37.67 91 GLU A O 1
ATOM 1353 N N . PRO A 1 95 ? -46.638 1.402 -16.852 1.00 40.41 92 PRO A N 1
ATOM 1354 C CA . PRO A 1 95 ? -45.787 2.239 -15.989 1.00 40.11 92 PRO A CA 1
ATOM 1355 C C . PRO A 1 95 ? -46.020 2.007 -14.510 1.00 37.84 92 PRO A C 1
ATOM 1356 O O . PRO A 1 95 ? -45.060 1.977 -13.731 1.00 36.76 92 PRO A O 1
ATOM 1367 N N . VAL A 1 96 ? -47.262 1.818 -14.089 1.00 38.24 93 VAL A N 1
ATOM 1368 C CA . VAL A 1 96 ? -47.518 1.477 -12.699 1.00 37.50 93 VAL A CA 1
ATOM 1369 C C . VAL A 1 96 ? -47.377 -0.040 -12.595 1.00 36.02 93 VAL A C 1
ATOM 1370 O O . VAL A 1 96 ? -48.168 -0.793 -13.168 1.00 36.99 93 VAL A O 1
ATOM 1383 N N . LYS A 1 97 ? -46.347 -0.479 -11.882 1.00 34.24 94 LYS A N 1
ATOM 1384 C CA . LYS A 1 97 ? -46.047 -1.890 -11.720 1.00 33.25 94 LYS A CA 1
ATOM 1385 C C . LYS A 1 97 ? -46.896 -2.482 -10.601 1.00 34.93 94 LYS A C 1
ATOM 1386 O O . LYS A 1 97 ? -47.107 -1.847 -9.564 1.00 37.30 94 LYS A O 1
ATOM 1405 N N . LYS A 1 98 ? -47.383 -3.700 -10.800 1.00 33.01 95 LYS A N 1
ATOM 1406 C CA . LYS A 1 98 ? -48.191 -4.359 -9.781 1.00 32.76 95 LYS A CA 1
ATOM 1407 C C . LYS A 1 98 ? -47.360 -5.458 -9.148 1.00 32.61 95 LYS A C 1
ATOM 1408 O O . LYS A 1 98 ? -46.705 -6.230 -9.855 1.00 32.45 95 LYS A O 1
ATOM 1421 N N . VAL A 1 99 ? -47.413 -5.543 -7.816 1.00 31.72 96 VAL A N 1
ATOM 1422 C CA . VAL A 1 99 ? -46.558 -6.437 -7.034 1.00 30.39 96 VAL A CA 1
ATOM 1423 C C . VAL A 1 99 ? -47.482 -7.287 -6.169 1.00 30.72 96 VAL A C 1
ATOM 1424 O O . VAL A 1 99 ? -48.156 -6.767 -5.275 1.00 31.00 96 VAL A O 1
ATOM 1437 N N . TYR A 1 100 ? -47.515 -8.586 -6.428 1.00 30.62 97 TYR A N 1
ATOM 1438 C CA . TYR A 1 100 ? -48.497 -9.471 -5.805 1.00 31.71 97 TYR A CA 1
ATOM 1439 C C . TYR A 1 100 ? -47.932 -10.098 -4.536 1.00 30.77 97 TYR A C 1
ATOM 1440 O O . TYR A 1 100 ? -46.880 -10.756 -4.574 1.00 31.34 97 TYR A O 1
ATOM 1458 N N . THR A 1 101 ? -48.635 -9.901 -3.425 1.00 29.30 98 THR A N 1
ATOM 1459 C CA . THR A 1 101 ? -48.318 -10.522 -2.147 1.00 29.15 98 THR A CA 1
ATOM 1460 C C . THR A 1 101 ? -49.607 -11.062 -1.554 1.00 31.83 98 THR A C 1
ATOM 1461 O O . THR A 1 101 ? -50.704 -10.619 -1.922 1.00 31.32 98 THR A O 1
ATOM 1472 N N . PRO A 1 102 ? -49.512 -11.991 -0.595 1.00 33.25 99 PRO A N 1
ATOM 1473 C CA . PRO A 1 102 ? -50.722 -12.405 0.135 1.00 36.48 99 PRO A CA 1
ATOM 1474 C C . PRO A 1 102 ? -51.332 -11.283 0.938 1.00 39.72 99 PRO A C 1
ATOM 1475 O O . PRO A 1 102 ? -52.504 -11.378 1.306 1.00 45.99 99 PRO A O 1
ATOM 1486 N N . GLU A 1 103 ? -50.582 -10.224 1.202 1.00 39.17 100 GLU A N 1
ATOM 1487 C CA . GLU A 1 103 ? -51.109 -9.102 1.966 1.00 45.37 100 GLU A CA 1
ATOM 1488 C C . GLU A 1 103 ? -51.867 -8.116 1.081 1.00 46.45 100 GLU A C 1
ATOM 1489 O O . GLU A 1 103 ? -52.449 -7.162 1.579 1.00 48.76 100 GLU A O 1
ATOM 1501 N N . GLY A 1 104 ? -51.847 -8.346 -0.228 1.00 45.30 101 GLY A N 1
ATOM 1502 C CA . GLY A 1 104 ? -52.500 -7.474 -1.189 1.00 43.04 101 GLY A CA 1
ATOM 1503 C C . GLY A 1 104 ? -51.590 -7.139 -2.361 1.00 38.26 101 GLY A C 1
ATOM 1504 O O . GLY A 1 104 ? -50.433 -7.550 -2.435 1.00 33.60 101 GLY A O 1
ATOM 1508 N N . ILE A 1 105 ? -52.134 -6.364 -3.290 1.00 36.80 102 ILE A N 1
ATOM 1509 C CA . ILE A 1 105 ? -51.396 -5.938 -4.475 1.00 35.05 102 ILE A CA 1
ATOM 1510 C C . ILE A 1 105 ? -50.867 -4.536 -4.205 1.00 33.14 102 ILE A C 1
ATOM 1511 O O . ILE A 1 105 ? -51.640 -3.583 -4.085 1.00 34.60 102 ILE A O 1
ATOM 1527 N N . PHE A 1 106 ? -49.549 -4.398 -4.150 1.00 30.99 103 PHE A N 1
ATOM 1528 C CA . PHE A 1 106 ? -48.921 -3.099 -4.016 1.00 31.10 103 PHE A CA 1
ATOM 1529 C C . PHE A 1 106 ? -48.600 -2.573 -5.410 1.00 33.28 103 PHE A C 1
ATOM 1530 O O . PHE A 1 106 ? -48.358 -3.340 -6.345 1.00 34.08 103 PHE A O 1
ATOM 1547 N N . THR A 1 107 ? -48.676 -1.265 -5.569 1.00 33.54 104 THR A N 1
ATOM 1548 C CA . THR A 1 107 ? -48.337 -0.659 -6.842 1.00 33.65 104 THR A CA 1
ATOM 1549 C C . THR A 1 107 ? -47.236 0.354 -6.610 1.00 33.97 104 THR A C 1
ATOM 1550 O O . THR A 1 107 ? -47.173 1.007 -5.560 1.00 33.69 104 THR A O 1
ATOM 1561 N N . GLY A 1 108 ? -46.372 0.477 -7.607 1.00 31.66 105 GLY A N 1
ATOM 1562 C CA . GLY A 1 108 ? -45.295 1.429 -7.560 1.00 32.14 105 GLY A CA 1
ATOM 1563 C C . GLY A 1 108 ? -45.083 2.023 -8.930 1.00 34.50 105 GLY A C 1
ATOM 1564 O O . GLY A 1 108 ? -45.168 1.323 -9.950 1.00 34.73 105 GLY A O 1
ATOM 1568 N N . ARG A 1 109 ? -44.798 3.323 -8.957 1.00 33.87 106 ARG A N 1
ATOM 1569 C CA . ARG A 1 109 ? -44.356 3.970 -10.180 1.00 35.84 106 ARG A CA 1
ATOM 1570 C C . ARG A 1 109 ? -42.944 3.526 -10.550 1.00 34.58 106 ARG A C 1
ATOM 1571 O O . ARG A 1 109 ? -42.539 3.652 -11.707 1.00 35.24 106 ARG A O 1
ATOM 1592 N N . ALA A 1 110 ? -42.173 3.078 -9.576 1.00 31.75 107 ALA A N 1
ATOM 1593 C CA . ALA A 1 110 ? -40.878 2.455 -9.787 1.00 30.88 107 ALA A CA 1
ATOM 1594 C C . ALA A 1 110 ? -40.782 1.215 -8.919 1.00 29.43 107 ALA A C 1
ATOM 1595 O O . ALA A 1 110 ? -41.228 1.214 -7.766 1.00 28.71 107 ALA A O 1
ATOM 1602 N N . LEU A 1 111 ? -40.166 0.176 -9.464 1.00 28.28 108 LEU A N 1
ATOM 1603 C CA . LEU A 1 111 ? -40.038 -1.103 -8.785 1.00 27.40 108 LEU A CA 1
ATOM 1604 C C . LEU A 1 111 ? -38.565 -1.472 -8.669 1.00 26.57 108 LEU A C 1
ATOM 1605 O O . LEU A 1 111 ? -37.799 -1.333 -9.632 1.00 26.89 108 LEU A O 1
ATOM 1621 N N . VAL A 1 112 ? -38.172 -1.953 -7.493 1.00 26.79 109 VAL A N 1
ATOM 1622 C CA . VAL A 1 112 ? -36.788 -2.331 -7.218 1.00 25.05 109 VAL A CA 1
ATOM 1623 C C . VAL A 1 112 ? -36.763 -3.791 -6.788 1.00 26.33 109 VAL A C 1
ATOM 1624 O O . VAL A 1 112 ? -37.420 -4.166 -5.812 1.00 24.32 109 VAL A O 1
ATOM 1637 N N . LEU A 1 113 ? -35.962 -4.602 -7.480 1.00 24.63 110 LEU A N 1
ATOM 1638 C CA . LEU A 1 113 ? -35.798 -6.009 -7.147 1.00 24.32 110 LEU A CA 1
ATOM 1639 C C . LEU A 1 113 ? -34.526 -6.138 -6.318 1.00 23.86 110 LEU A C 1
ATOM 1640 O O . LEU A 1 113 ? -33.439 -5.792 -6.791 1.00 24.02 110 LEU A O 1
ATOM 1656 N N . ALA A 1 114 ? -34.662 -6.588 -5.077 1.00 24.36 111 ALA A N 1
ATOM 1657 C CA . ALA A 1 114 ? -33.530 -6.584 -4.146 1.00 23.42 111 ALA A CA 1
ATOM 1658 C C . ALA A 1 114 ? -33.576 -7.813 -3.248 1.00 23.06 111 ALA A C 1
ATOM 1659 O O . ALA A 1 114 ? -33.361 -7.729 -2.035 1.00 23.61 111 ALA A O 1
ATOM 1666 N N . THR A 1 115 ? -33.824 -8.974 -3.833 1.00 23.19 112 THR A N 1
ATOM 1667 C CA . THR A 1 115 ? -34.074 -10.179 -3.066 1.00 24.46 112 THR A CA 1
ATOM 1668 C C . THR A 1 115 ? -32.818 -10.982 -2.782 1.00 23.82 112 THR A C 1
ATOM 1669 O O . THR A 1 115 ? -32.922 -12.047 -2.167 1.00 24.78 112 THR A O 1
ATOM 1680 N N . GLY A 1 116 ? -31.661 -10.529 -3.239 1.00 23.55 113 GLY A N 1
ATOM 1681 C CA . GLY A 1 116 ? -30.416 -11.207 -2.927 1.00 23.96 113 GLY A CA 1
ATOM 1682 C C . GLY A 1 116 ? -30.222 -12.550 -3.639 1.00 25.64 113 GLY A C 1
ATOM 1683 O O . GLY A 1 116 ? -30.864 -12.862 -4.648 1.00 26.33 113 GLY A O 1
ATOM 1687 N N . ALA A 1 117 ? -29.328 -13.364 -3.072 1.00 24.84 114 ALA A N 1
ATOM 1688 C CA . ALA A 1 117 ? -28.911 -14.628 -3.687 1.00 25.44 114 ALA A CA 1
ATOM 1689 C C . ALA A 1 117 ? -28.711 -15.741 -2.654 1.00 28.25 114 ALA A C 1
ATOM 1690 O O . ALA A 1 117 ? -27.724 -16.473 -2.692 1.00 27.99 114 ALA A O 1
ATOM 1697 N N . MET A 1 118 ? -29.661 -15.887 -1.731 1.00 27.11 115 MET A N 1
ATOM 1698 C CA . MET A 1 118 ? -29.736 -17.033 -0.821 1.00 27.38 115 MET A CA 1
ATOM 1699 C C . MET A 1 118 ? -30.608 -18.167 -1.365 1.00 27.80 115 MET A C 1
ATOM 1700 O O . MET A 1 118 ? -30.954 -19.099 -0.621 1.00 27.32 115 MET A O 1
ATOM 1714 N N . GLY A 1 119 ? -30.984 -18.113 -2.635 1.00 25.66 116 GLY A N 1
ATOM 1715 C CA . GLY A 1 119 ? -31.883 -19.100 -3.180 1.00 26.71 116 GLY A CA 1
ATOM 1716 C C . GLY A 1 119 ? -31.140 -20.348 -3.615 1.00 28.33 116 GLY A C 1
ATOM 1717 O O . GLY A 1 119 ? -29.914 -20.452 -3.537 1.00 30.60 116 GLY A O 1
ATOM 1721 N N . ARG A 1 120 ? -31.902 -21.317 -4.090 1.00 29.66 117 ARG A N 1
ATOM 1722 C CA . ARG A 1 120 ? -31.313 -22.539 -4.590 1.00 35.31 117 ARG A CA 1
ATOM 1723 C C . ARG A 1 120 ? -32.198 -23.221 -5.612 1.00 35.13 117 ARG A C 1
ATOM 1724 O O . ARG A 1 120 ? -33.412 -23.076 -5.605 1.00 36.57 117 ARG A O 1
ATOM 1745 N N . ILE A 1 121 ? -31.559 -23.972 -6.492 1.00 37.70 118 ILE A N 1
ATOM 1746 C CA . ILE A 1 121 ? -32.260 -24.767 -7.484 1.00 41.23 118 ILE A CA 1
ATOM 1747 C C . ILE A 1 121 ? -32.914 -25.974 -6.823 1.00 39.96 118 ILE A C 1
ATOM 1748 O O . ILE A 1 121 ? -32.372 -26.569 -5.888 1.00 42.25 118 ILE A O 1
ATOM 1764 N N . ALA A 1 122 ? -34.081 -26.357 -7.329 1.00 40.72 119 ALA A N 1
ATOM 1765 C CA . ALA A 1 122 ? -34.729 -27.569 -6.841 1.00 45.22 119 ALA A CA 1
ATOM 1766 C C . ALA A 1 122 ? -33.830 -28.775 -7.095 1.00 47.19 119 ALA A C 1
ATOM 1767 O O . ALA A 1 122 ? -33.413 -29.030 -8.225 1.00 51.40 119 ALA A O 1
ATOM 1774 N N . SER A 1 123 ? -33.508 -29.499 -6.024 1.00 48.52 120 SER A N 1
ATOM 1775 C CA . SER A 1 123 ? -32.576 -30.615 -6.068 1.00 51.99 120 SER A CA 1
ATOM 1776 C C . SER A 1 123 ? -33.196 -31.945 -5.669 1.00 51.20 120 SER A C 1
ATOM 1777 O O . SER A 1 123 ? -32.687 -32.991 -6.085 1.00 56.60 120 SER A O 1
ATOM 1785 N N . ILE A 1 124 ? -34.268 -31.936 -4.889 1.00 44.08 121 ILE A N 1
ATOM 1786 C CA . ILE A 1 124 ? -34.932 -33.176 -4.468 1.00 40.53 121 ILE A CA 1
ATOM 1787 C C . ILE A 1 124 ? -35.644 -33.781 -5.672 1.00 40.90 121 ILE A C 1
ATOM 1788 O O . ILE A 1 124 ? -36.372 -33.063 -6.377 1.00 40.31 121 ILE A O 1
ATOM 1804 N N . PRO A 1 125 ? -35.491 -35.069 -5.953 1.00 45.58 122 PRO A N 1
ATOM 1805 C CA . PRO A 1 125 ? -36.202 -35.634 -7.106 1.00 48.88 122 PRO A CA 1
ATOM 1806 C C . PRO A 1 125 ? -37.708 -35.490 -6.937 1.00 46.50 122 PRO A C 1
ATOM 1807 O O . PRO A 1 125 ? -38.265 -35.791 -5.883 1.00 44.37 122 PRO A O 1
ATOM 1818 N N . GLY A 1 126 ? -38.361 -34.990 -7.983 1.00 45.99 123 GLY A N 1
ATOM 1819 C CA . GLY A 1 126 ? -39.769 -34.694 -7.950 1.00 44.25 123 GLY A CA 1
ATOM 1820 C C . GLY A 1 126 ? -40.100 -33.259 -7.598 1.00 41.93 123 GLY A C 1
ATOM 1821 O O . GLY A 1 126 ? -41.228 -32.819 -7.849 1.00 43.65 123 GLY A O 1
ATOM 1825 N N . GLU A 1 127 ? -39.139 -32.511 -7.043 1.00 38.17 124 GLU A N 1
ATOM 1826 C CA . GLU A 1 127 ? -39.404 -31.144 -6.611 1.00 37.09 124 GLU A CA 1
ATOM 1827 C C . GLU A 1 127 ? -39.729 -30.241 -7.796 1.00 38.33 124 GLU A C 1
ATOM 1828 O O . GLU A 1 127 ? -40.754 -29.554 -7.800 1.00 39.85 124 GLU A O 1
ATOM 1840 N N . ALA A 1 128 ? -38.879 -30.247 -8.829 1.00 42.94 125 ALA A N 1
ATOM 1841 C CA . ALA A 1 128 ? -39.156 -29.444 -10.015 1.00 44.59 125 ALA A CA 1
ATOM 1842 C C . ALA A 1 128 ? -40.420 -29.924 -10.722 1.00 45.21 125 ALA A C 1
ATOM 1843 O O . ALA A 1 128 ? -41.238 -29.109 -11.171 1.00 47.61 125 ALA A O 1
ATOM 1850 N N . GLU A 1 129 ? -40.599 -31.246 -10.818 1.00 53.84 126 GLU A N 1
ATOM 1851 C CA . GLU A 1 129 ? -41.739 -31.816 -11.539 1.00 56.88 126 GLU A CA 1
ATOM 1852 C C . GLU A 1 129 ? -43.079 -31.356 -10.967 1.00 51.51 126 GLU A C 1
ATOM 1853 O O . GLU A 1 129 ? -44.039 -31.138 -11.717 1.00 51.41 126 GLU A O 1
ATOM 1865 N N . TYR A 1 130 ? -43.178 -31.212 -9.645 1.00 45.19 127 TYR A N 1
ATOM 1866 C CA . TYR A 1 130 ? -44.458 -30.907 -9.016 1.00 43.05 127 TYR A CA 1
ATOM 1867 C C . TYR A 1 130 ? -44.553 -29.457 -8.559 1.00 45.40 127 TYR A C 1
ATOM 1868 O O . TYR A 1 130 ? -45.451 -29.103 -7.785 1.00 42.87 127 TYR A O 1
ATOM 1886 N N . LEU A 1 131 ? -43.667 -28.603 -9.063 1.00 47.34 128 LEU A N 1
ATOM 1887 C CA . LEU A 1 131 ? -43.784 -27.170 -8.848 1.00 48.90 128 LEU A CA 1
ATOM 1888 C C . LEU A 1 131 ? -45.156 -26.686 -9.299 1.00 49.60 128 LEU A C 1
ATOM 1889 O O . LEU A 1 131 ? -45.597 -26.982 -10.410 1.00 50.51 128 LEU A O 1
ATOM 1905 N N . GLY A 1 132 ? -45.836 -25.946 -8.427 1.00 46.99 129 GLY A N 1
ATOM 1906 C CA . GLY A 1 132 ? -47.176 -25.489 -8.721 1.00 46.29 129 GLY A CA 1
ATOM 1907 C C . GLY A 1 132 ? -48.232 -26.569 -8.676 1.00 46.01 129 GLY A C 1
ATOM 1908 O O . GLY A 1 132 ? -49.400 -26.278 -8.948 1.00 46.65 129 GLY A O 1
ATOM 1912 N N . ARG A 1 133 ? -47.861 -27.800 -8.334 1.00 45.53 130 ARG A N 1
ATOM 1913 C CA . ARG A 1 133 ? -48.785 -28.919 -8.216 1.00 47.14 130 ARG A CA 1
ATOM 1914 C C . ARG A 1 133 ? -48.578 -29.640 -6.891 1.00 43.49 130 ARG A C 1
ATOM 1915 O O . ARG A 1 133 ? -48.634 -30.870 -6.823 1.00 41.49 130 ARG A O 1
ATOM 1936 N N . GLY A 1 134 ? -48.329 -28.887 -5.816 1.00 41.59 131 GLY A N 1
ATOM 1937 C CA . GLY A 1 134 ? -48.094 -29.441 -4.491 1.00 38.86 131 GLY A CA 1
ATOM 1938 C C . GLY A 1 134 ? -46.779 -29.009 -3.870 1.00 37.91 131 GLY A C 1
ATOM 1939 O O . GLY A 1 134 ? -46.655 -29.000 -2.646 1.00 37.84 131 GLY A O 1
ATOM 1943 N N . VAL A 1 135 ? -45.796 -28.641 -4.689 1.00 37.58 132 VAL A N 1
ATOM 1944 C CA . VAL A 1 135 ? -44.531 -28.116 -4.190 1.00 34.08 132 VAL A CA 1
ATOM 1945 C C . VAL A 1 135 ? -44.596 -26.597 -4.225 1.00 35.50 132 VAL A C 1
ATOM 1946 O O . VAL A 1 135 ? -44.902 -26.007 -5.267 1.00 39.04 132 VAL A O 1
ATOM 1959 N N . SER A 1 136 ? -44.283 -25.965 -3.098 1.00 36.69 133 SER A N 1
ATOM 1960 C CA . SER A 1 136 ? -44.426 -24.519 -2.960 1.00 36.37 133 SER A CA 1
ATOM 1961 C C . SER A 1 136 ? -43.312 -23.974 -2.089 1.00 33.46 133 SER A C 1
ATOM 1962 O O . SER A 1 136 ? -42.743 -24.691 -1.260 1.00 33.64 133 SER A O 1
ATOM 1970 N N . TYR A 1 137 ? -43.053 -22.671 -2.246 1.00 32.35 134 TYR A N 1
ATOM 1971 C CA . TYR A 1 137 ? -42.062 -21.955 -1.449 1.00 32.72 134 TYR A CA 1
ATOM 1972 C C . TYR A 1 137 ? -42.683 -20.753 -0.740 1.00 33.64 134 TYR A C 1
ATOM 1973 O O . TYR A 1 137 ? -41.952 -19.889 -0.234 1.00 32.29 134 TYR A O 1
ATOM 1991 N N . CYS A 1 138 ? -44.013 -20.681 -0.674 1.00 33.55 135 CYS A N 1
ATOM 1992 C CA . CYS A 1 138 ? -44.692 -19.519 -0.095 1.00 32.20 135 CYS A CA 1
ATOM 1993 C C . CYS A 1 138 ? -45.927 -19.985 0.665 1.00 32.08 135 CYS A C 1
ATOM 1994 O O . CYS A 1 138 ? -46.999 -20.141 0.077 1.00 34.64 135 CYS A O 1
ATOM 2002 N N . ALA A 1 139 ? -45.783 -20.136 1.984 1.00 30.94 136 ALA A N 1
ATOM 2003 C CA . ALA A 1 139 ? -46.877 -20.628 2.807 1.00 29.72 136 ALA A CA 1
ATOM 2004 C C . ALA A 1 139 ? -47.976 -19.587 3.002 1.00 30.53 136 ALA A C 1
ATOM 2005 O O . ALA A 1 139 ? -49.153 -19.957 3.093 1.00 30.56 136 ALA A O 1
ATOM 2012 N N . THR A 1 140 ? -47.638 -18.288 3.040 1.00 31.43 137 THR A N 1
ATOM 2013 C CA . THR A 1 140 ? -48.687 -17.285 3.192 1.00 32.48 137 THR A CA 1
ATOM 2014 C C . THR A 1 140 ? -49.552 -17.181 1.945 1.00 36.01 137 THR A C 1
ATOM 2015 O O . THR A 1 140 ? -50.706 -16.761 2.032 1.00 34.48 137 THR A O 1
ATOM 2026 N N . CYS A 1 141 ? -49.048 -17.618 0.796 1.00 39.43 138 CYS A N 1
ATOM 2027 C CA . CYS A 1 141 ? -49.816 -17.617 -0.434 1.00 44.17 138 CYS A CA 1
ATOM 2028 C C . CYS A 1 141 ? -50.629 -18.899 -0.601 1.00 43.25 138 CYS A C 1
ATOM 2029 O O . CYS A 1 141 ? -51.802 -18.840 -0.966 1.00 45.50 138 CYS A O 1
ATOM 2037 N N . ASP A 1 142 ? -50.026 -20.062 -0.349 1.00 39.25 139 ASP A N 1
ATOM 2038 C CA . ASP A 1 142 ? -50.657 -21.340 -0.683 1.00 39.17 139 ASP A CA 1
ATOM 2039 C C . ASP A 1 142 ? -51.247 -22.078 0.508 1.00 38.98 139 ASP A C 1
ATOM 2040 O O . ASP A 1 142 ? -51.923 -23.085 0.297 1.00 39.08 139 ASP A O 1
ATOM 2049 N N . GLY A 1 143 ? -51.030 -21.593 1.737 1.00 36.06 140 GLY A N 1
ATOM 2050 C CA . GLY A 1 143 ? -51.436 -22.346 2.926 1.00 35.16 140 GLY A CA 1
ATOM 2051 C C . GLY A 1 143 ? -52.916 -22.685 2.962 1.00 37.65 140 GLY A C 1
ATOM 2052 O O . GLY A 1 143 ? -53.302 -23.814 3.293 1.00 36.21 140 GLY A O 1
ATOM 2056 N N . ALA A 1 144 ? -53.769 -21.721 2.608 1.00 41.14 141 ALA A N 1
ATOM 2057 C CA . ALA A 1 144 ? -55.206 -21.934 2.719 1.00 43.65 141 ALA A CA 1
ATOM 2058 C C . ALA A 1 144 ? -55.670 -23.071 1.826 1.00 43.56 141 ALA A C 1
ATOM 2059 O O . ALA A 1 144 ? -56.698 -23.699 2.103 1.00 45.60 141 ALA A O 1
ATOM 2066 N N . PHE A 1 145 ? -54.929 -23.355 0.760 1.00 42.61 142 PHE A N 1
ATOM 2067 C CA . PHE A 1 145 ? -55.291 -24.439 -0.145 1.00 44.97 142 PHE A CA 1
ATOM 2068 C C . PHE A 1 145 ? -55.140 -25.803 0.508 1.00 42.55 142 PHE A C 1
ATOM 2069 O O . PHE A 1 145 ? -55.622 -26.795 -0.043 1.00 41.47 142 PHE A O 1
ATOM 2086 N N . TYR A 1 146 ? -54.477 -25.873 1.662 1.00 38.14 143 TYR A N 1
ATOM 2087 C CA . TYR A 1 146 ? -54.215 -27.126 2.351 1.00 35.77 143 TYR A CA 1
ATOM 2088 C C . TYR A 1 146 ? -55.002 -27.221 3.644 1.00 36.04 143 TYR A C 1
ATOM 2089 O O . TYR A 1 146 ? -54.630 -27.975 4.550 1.00 35.16 143 TYR A O 1
ATOM 2107 N N . ARG A 1 147 ? -56.122 -26.520 3.723 1.00 39.65 144 ARG A N 1
ATOM 2108 C CA . ARG A 1 147 ? -56.925 -26.603 4.922 1.00 42.79 144 ARG A CA 1
ATOM 2109 C C . ARG A 1 147 ? -57.344 -28.061 5.055 1.00 40.71 144 ARG A C 1
ATOM 2110 O O . ARG A 1 147 ? -57.839 -28.665 4.111 1.00 39.69 144 ARG A O 1
ATOM 2131 N N . ASN A 1 148 ? -57.138 -28.616 6.241 1.00 39.92 145 ASN A N 1
ATOM 2132 C CA . ASN A 1 148 ? -57.467 -30.004 6.526 1.00 38.66 145 ASN A CA 1
ATOM 2133 C C . ASN A 1 148 ? -56.756 -31.013 5.622 1.00 36.52 145 ASN A C 1
ATOM 2134 O O . ASN A 1 148 ? -57.308 -32.053 5.290 1.00 38.42 145 ASN A O 1
ATOM 2145 N N . ARG A 1 149 ? -55.520 -30.707 5.252 1.00 33.85 146 ARG A N 1
ATOM 2146 C CA . ARG A 1 149 ? -54.724 -31.587 4.409 1.00 34.19 146 ARG A CA 1
ATOM 2147 C C . ARG A 1 149 ? -53.338 -31.762 5.016 1.00 33.32 146 ARG A C 1
ATOM 2148 O O . ARG A 1 149 ? -52.909 -30.954 5.825 1.00 34.24 146 ARG A O 1
ATOM 2169 N N . GLU A 1 150 ? -52.655 -32.833 4.635 1.00 31.70 147 GLU A N 1
ATOM 2170 C CA . GLU A 1 150 ? -51.332 -33.136 5.159 1.00 30.91 147 GLU A CA 1
ATOM 2171 C C . GLU A 1 150 ? -50.279 -32.379 4.358 1.00 29.72 147 GLU A C 1
ATOM 2172 O O . GLU A 1 150 ? -50.288 -32.423 3.128 1.00 30.36 147 GLU A O 1
ATOM 2184 N N . VAL A 1 151 ? -49.357 -31.705 5.048 1.00 29.37 148 VAL A N 1
ATOM 2185 C CA . VAL A 1 151 ? -48.282 -31.001 4.362 1.00 26.47 148 VAL A CA 1
ATOM 2186 C C . VAL A 1 151 ? -46.945 -31.358 5.000 1.00 26.99 148 VAL A C 1
ATOM 2187 O O . VAL A 1 151 ? -46.853 -31.815 6.147 1.00 26.96 148 VAL A O 1
ATOM 2200 N N . VAL A 1 152 ? -45.903 -31.138 4.225 1.00 26.60 149 VAL A N 1
ATOM 2201 C CA . VAL A 1 152 ? -44.526 -31.375 4.639 1.00 27.71 149 VAL A CA 1
ATOM 2202 C C . VAL A 1 152 ? -43.756 -30.061 4.569 1.00 27.29 149 VAL A C 1
ATOM 2203 O O . VAL A 1 152 ? -43.869 -29.323 3.582 1.00 28.28 149 VAL A O 1
ATOM 2216 N N . VAL A 1 153 ? -42.956 -29.791 5.607 1.00 25.98 150 VAL A N 1
ATOM 2217 C CA . VAL A 1 153 ? -42.002 -28.679 5.633 1.00 26.28 150 VAL A CA 1
ATOM 2218 C C . VAL A 1 153 ? -40.597 -29.236 5.781 1.00 28.61 150 VAL A C 1
ATOM 2219 O O . VAL A 1 153 ? -40.331 -30.050 6.677 1.00 31.43 150 VAL A O 1
ATOM 2232 N N . VAL A 1 154 ? -39.694 -28.778 4.919 1.00 28.97 151 VAL A N 1
ATOM 2233 C CA . VAL A 1 154 ? -38.310 -29.220 4.896 1.00 30.94 151 VAL A CA 1
ATOM 2234 C C . VAL A 1 154 ? -37.416 -28.036 5.223 1.00 32.05 151 VAL A C 1
ATOM 2235 O O . VAL A 1 154 ? -37.455 -27.005 4.534 1.00 30.41 151 VAL A O 1
ATOM 2248 N N . GLY A 1 155 ? -36.574 -28.206 6.231 1.00 32.91 152 GLY A N 1
ATOM 2249 C CA . GLY A 1 155 ? -35.540 -27.230 6.530 1.00 32.59 152 GLY A CA 1
ATOM 2250 C C . GLY A 1 155 ? -35.579 -26.780 7.977 1.00 33.14 152 GLY A C 1
ATOM 2251 O O . GLY A 1 155 ? -36.622 -26.791 8.637 1.00 33.75 152 GLY A O 1
ATOM 2255 N N . LEU A 1 156 ? -34.418 -26.394 8.478 1.00 34.88 153 LEU A N 1
ATOM 2256 C CA . LEU A 1 156 ? -34.247 -25.876 9.826 1.00 38.23 153 LEU A CA 1
ATOM 2257 C C . LEU A 1 156 ? -33.568 -24.515 9.692 1.00 41.02 153 LEU A C 1
ATOM 2258 O O . LEU A 1 156 ? -32.347 -24.429 9.552 1.00 44.87 153 LEU A O 1
ATOM 2274 N N . ASN A 1 157 ? -34.350 -23.468 9.718 1.00 36.93 154 ASN A N 1
ATOM 2275 C CA . ASN A 1 157 ? -33.855 -22.104 9.673 1.00 36.25 154 ASN A CA 1
ATOM 2276 C C . ASN A 1 157 ? -35.045 -21.232 10.022 1.00 33.66 154 ASN A C 1
ATOM 2277 O O . ASN A 1 157 ? -36.175 -21.731 10.044 1.00 32.32 154 ASN A O 1
ATOM 2288 N N . PRO A 1 158 ? -34.841 -19.941 10.311 1.00 36.92 155 PRO A N 1
ATOM 2289 C CA . PRO A 1 158 ? -35.974 -19.121 10.775 1.00 37.82 155 PRO A CA 1
ATOM 2290 C C . PRO A 1 158 ? -37.130 -19.080 9.794 1.00 35.81 155 PRO A C 1
ATOM 2291 O O . PRO A 1 158 ? -38.294 -19.017 10.214 1.00 36.17 155 PRO A O 1
ATOM 2302 N N . GLU A 1 159 ? -36.844 -19.092 8.493 1.00 36.05 156 GLU A N 1
ATOM 2303 C CA . GLU A 1 159 ? -37.929 -19.049 7.518 1.00 36.29 156 GLU A CA 1
ATOM 2304 C C . GLU A 1 159 ? -38.773 -20.309 7.581 1.00 33.77 156 GLU A C 1
ATOM 2305 O O . GLU A 1 159 ? -40.003 -20.238 7.494 1.00 33.26 156 GLU A O 1
ATOM 2317 N N . ALA A 1 160 ? -38.134 -21.481 7.705 1.00 34.40 157 ALA A N 1
ATOM 2318 C CA . ALA A 1 160 ? -38.897 -22.724 7.767 1.00 35.31 157 ALA A CA 1
ATOM 2319 C C . ALA A 1 160 ? -39.777 -22.756 9.007 1.00 32.28 157 ALA A C 1
ATOM 2320 O O . ALA A 1 160 ? -40.927 -23.224 8.958 1.00 29.65 157 ALA A O 1
ATOM 2327 N N . VAL A 1 161 ? -39.242 -22.274 10.130 1.00 33.03 158 VAL A N 1
ATOM 2328 C CA . VAL A 1 161 ? -40.001 -22.273 11.370 1.00 33.68 158 VAL A CA 1
ATOM 2329 C C . VAL A 1 161 ? -41.199 -21.345 11.238 1.00 33.71 158 VAL A C 1
ATOM 2330 O O . VAL A 1 161 ? -42.327 -21.707 11.584 1.00 34.28 158 VAL A O 1
ATOM 2343 N N . GLU A 1 162 ? -40.982 -20.146 10.694 1.00 31.88 159 GLU A N 1
ATOM 2344 C CA . GLU A 1 162 ? -42.088 -19.212 10.540 1.00 32.82 159 GLU A CA 1
ATOM 2345 C C . GLU A 1 162 ? -43.121 -19.729 9.543 1.00 30.27 159 GLU A C 1
ATOM 2346 O O . GLU A 1 162 ? -44.328 -19.623 9.780 1.00 30.64 159 GLU A O 1
ATOM 2358 N N . GLU A 1 163 ? -42.673 -20.297 8.431 1.00 29.48 160 GLU A N 1
ATOM 2359 C CA . GLU A 1 163 ? -43.607 -20.801 7.432 1.00 28.33 160 GLU A CA 1
ATOM 2360 C C . GLU A 1 163 ? -44.378 -22.009 7.946 1.00 28.75 160 GLU A C 1
ATOM 2361 O O . GLU A 1 163 ? -45.568 -22.171 7.642 1.00 29.68 160 GLU A O 1
ATOM 2373 N N . ALA A 1 164 ? -43.711 -22.887 8.693 1.00 27.13 161 ALA A N 1
ATOM 2374 C CA . ALA A 1 164 ? -44.407 -24.011 9.305 1.00 28.27 161 ALA A CA 1
ATOM 2375 C C . ALA A 1 164 ? -45.505 -23.515 10.225 1.00 27.56 161 ALA A C 1
ATOM 2376 O O . ALA A 1 164 ? -46.607 -24.067 10.245 1.00 29.36 161 ALA A O 1
ATOM 2383 N N . GLN A 1 165 ? -45.231 -22.455 10.973 1.00 30.49 162 GLN A N 1
ATOM 2384 C CA . GLN A 1 165 ? -46.246 -21.907 11.864 1.00 31.07 162 GLN A CA 1
ATOM 2385 C C . GLN A 1 165 ? -47.433 -21.376 11.075 1.00 30.98 162 GLN A C 1
ATOM 2386 O O . GLN A 1 165 ? -48.585 -21.571 11.473 1.00 30.49 162 GLN A O 1
ATOM 2400 N N . VAL A 1 166 ? -47.182 -20.745 9.928 1.00 30.31 163 VAL A N 1
ATOM 2401 C CA . VAL A 1 166 ? -48.290 -20.343 9.063 1.00 31.38 163 VAL A CA 1
ATOM 2402 C C . VAL A 1 166 ? -49.134 -21.545 8.680 1.00 28.90 163 VAL A C 1
ATOM 2403 O O . VAL A 1 166 ? -50.371 -21.483 8.700 1.00 28.19 163 VAL A O 1
ATOM 2416 N N . LEU A 1 167 ? -48.486 -22.663 8.340 1.00 27.06 164 LEU A N 1
ATOM 2417 C CA . LEU A 1 167 ? -49.236 -23.814 7.847 1.00 28.62 164 LEU A CA 1
ATOM 2418 C C . LEU A 1 167 ? -50.058 -24.469 8.939 1.00 28.71 164 LEU A C 1
ATOM 2419 O O . LEU A 1 167 ? -51.076 -25.105 8.633 1.00 27.57 164 LEU A O 1
ATOM 2435 N N . THR A 1 168 ? -49.655 -24.326 10.206 1.00 26.51 165 THR A N 1
ATOM 2436 C CA . THR A 1 168 ? -50.465 -24.898 11.287 1.00 28.63 165 THR A CA 1
ATOM 2437 C C . THR A 1 168 ? -51.851 -24.278 11.361 1.00 32.73 165 THR A C 1
ATOM 2438 O O . THR A 1 168 ? -52.741 -24.861 11.994 1.00 34.14 165 THR A O 1
ATOM 2449 N N . LYS A 1 169 ? -52.059 -23.101 10.768 1.00 35.09 166 LYS A N 1
ATOM 2450 C CA . LYS A 1 169 ? -53.392 -22.507 10.775 1.00 38.08 166 LYS A CA 1
ATOM 2451 C C . LYS A 1 169 ? -54.362 -23.255 9.869 1.00 38.87 166 LYS A C 1
ATOM 2452 O O . LYS A 1 169 ? -55.574 -23.100 10.028 1.00 41.04 166 LYS A O 1
ATOM 2459 N N . PHE A 1 170 ? -53.860 -24.096 8.963 1.00 34.38 167 PHE A N 1
ATOM 2460 C CA . PHE A 1 170 ? -54.698 -24.735 7.957 1.00 34.85 167 PHE A CA 1
ATOM 2461 C C . PHE A 1 170 ? -54.599 -26.252 7.953 1.00 34.99 167 PHE A C 1
ATOM 2462 O O . PHE A 1 170 ? -55.625 -26.934 7.850 1.00 37.77 167 PHE A O 1
ATOM 2479 N N . ALA A 1 171 ? -53.381 -26.787 8.025 1.00 32.83 168 ALA A N 1
ATOM 2480 C CA . ALA A 1 171 ? -53.153 -28.196 7.728 1.00 33.98 168 ALA A CA 1
ATOM 2481 C C . ALA A 1 171 ? -53.684 -29.127 8.821 1.00 36.23 168 ALA A C 1
ATOM 2482 O O . ALA A 1 171 ? -53.689 -28.803 10.009 1.00 35.97 168 ALA A O 1
ATOM 2489 N N . SER A 1 172 ? -54.104 -30.320 8.405 1.00 35.28 169 SER A N 1
ATOM 2490 C CA . SER A 1 172 ? -54.416 -31.364 9.380 1.00 34.35 169 SER A CA 1
ATOM 2491 C C . SER A 1 172 ? -53.151 -31.825 10.103 1.00 34.08 169 SER A C 1
ATOM 2492 O O . SER A 1 172 ? -53.162 -32.057 11.317 1.00 34.22 169 SER A O 1
ATOM 2500 N N . THR A 1 173 ? -52.049 -31.947 9.382 1.00 32.66 170 THR A N 1
ATOM 2501 C CA . THR A 1 173 ? -50.768 -32.340 9.960 1.00 33.91 170 THR A CA 1
ATOM 2502 C C . THR A 1 173 ? -49.681 -31.564 9.248 1.00 30.79 170 THR A C 1
ATOM 2503 O O . THR A 1 173 ? -49.731 -31.421 8.029 1.00 30.20 170 THR A O 1
ATOM 2514 N N . VAL A 1 174 ? -48.715 -31.062 9.999 1.00 27.06 171 VAL A N 1
ATOM 2515 C CA . VAL A 1 174 ? -47.525 -30.428 9.429 1.00 27.27 171 VAL A CA 1
ATOM 2516 C C . VAL A 1 174 ? -46.341 -31.321 9.776 1.00 28.93 171 VAL A C 1
ATOM 2517 O O . VAL A 1 174 ? -45.899 -31.352 10.931 1.00 29.80 171 VAL A O 1
ATOM 2530 N N . HIS A 1 175 ? -45.841 -32.074 8.788 1.00 27.97 172 HIS A N 1
ATOM 2531 C CA . HIS A 1 175 ? -44.695 -32.962 8.966 1.00 27.88 172 HIS A CA 1
ATOM 2532 C C . HIS A 1 175 ? -43.423 -32.156 8.765 1.00 29.18 172 HIS A C 1
ATOM 2533 O O . HIS A 1 175 ? -43.119 -31.749 7.645 1.00 30.56 172 HIS A O 1
ATOM 2547 N N . TRP A 1 176 ? -42.663 -31.963 9.837 1.00 27.28 173 TRP A N 1
ATOM 2548 C CA . TRP A 1 176 ? -41.478 -31.118 9.819 1.00 26.41 173 TRP A CA 1
ATOM 2549 C C . TRP A 1 176 ? -40.255 -32.007 9.739 1.00 30.37 173 TRP A C 1
ATOM 2550 O O . TRP A 1 176 ? -39.914 -32.690 10.715 1.00 33.74 173 TRP A O 1
ATOM 2571 N N . ILE A 1 177 ? -39.593 -31.995 8.578 1.00 31.04 174 ILE A N 1
ATOM 2572 C CA . ILE A 1 177 ? -38.391 -32.783 8.335 1.00 33.28 174 ILE A CA 1
ATOM 2573 C C . ILE A 1 177 ? -37.181 -31.888 8.561 1.00 34.29 174 ILE A C 1
ATOM 2574 O O . ILE A 1 177 ? -36.977 -30.904 7.839 1.00 34.97 174 ILE A O 1
ATOM 2590 N N . THR A 1 178 ? -36.381 -32.227 9.561 1.00 35.85 175 THR A N 1
ATOM 2591 C CA . THR A 1 178 ? -35.224 -31.445 9.900 1.00 40.98 175 THR A CA 1
ATOM 2592 C C . THR A 1 178 ? -33.983 -32.317 9.781 1.00 44.64 175 THR A C 1
ATOM 2593 O O . THR A 1 178 ? -34.034 -33.508 10.109 1.00 46.86 175 THR A O 1
ATOM 2604 N N . PRO A 1 179 ? -32.855 -31.760 9.339 1.00 55.92 176 PRO A N 1
ATOM 2605 C CA . PRO A 1 179 ? -31.635 -32.580 9.242 1.00 58.70 176 PRO A CA 1
ATOM 2606 C C . PRO A 1 179 ? -31.024 -32.892 10.591 1.00 64.07 176 PRO A C 1
ATOM 2607 O O . PRO A 1 179 ? -30.317 -33.897 10.708 1.00 67.50 176 PRO A O 1
ATOM 2618 N N . LYS A 1 180 ? -31.295 -32.079 11.614 1.00 67.06 177 LYS A N 1
ATOM 2619 C CA . LYS A 1 180 ? -30.719 -32.250 12.941 1.00 71.60 177 LYS A CA 1
ATOM 2620 C C . LYS A 1 180 ? -31.772 -31.901 13.992 1.00 71.27 177 LYS A C 1
ATOM 2621 O O . LYS A 1 180 ? -32.908 -31.534 13.673 1.00 65.61 177 LYS A O 1
ATOM 2628 N N . ASP A 1 181 ? -31.389 -32.028 15.254 1.00 75.52 178 ASP A N 1
ATOM 2629 C CA . ASP A 1 181 ? -32.279 -31.740 16.370 1.00 75.86 178 ASP A CA 1
ATOM 2630 C C . ASP A 1 181 ? -32.700 -30.274 16.337 1.00 70.50 178 ASP A C 1
ATOM 2631 O O . ASP A 1 181 ? -31.838 -29.387 16.448 1.00 74.60 178 ASP A O 1
ATOM 2640 N N . PRO A 1 182 ? -33.995 -29.968 16.222 1.00 61.33 179 PRO A N 1
ATOM 2641 C CA . PRO A 1 182 ? -34.401 -28.554 16.210 1.00 61.87 179 PRO A CA 1
ATOM 2642 C C . PRO A 1 182 ? -34.170 -27.854 17.532 1.00 72.17 179 PRO A C 1
ATOM 2643 O O . PRO A 1 182 ? -34.072 -26.622 17.547 1.00 69.38 179 PRO A O 1
ATOM 2654 N N . HIS A 1 183 ? -34.066 -28.595 18.633 1.00 87.20 180 HIS A N 1
ATOM 2655 C CA . HIS A 1 183 ? -33.833 -27.984 19.935 1.00 98.26 180 HIS A CA 1
ATOM 2656 C C . HIS A 1 183 ? -32.495 -27.257 19.937 1.00 106.52 180 HIS A C 1
ATOM 2657 O O . HIS A 1 183 ? -31.452 -27.849 19.639 1.00 106.39 180 HIS A O 1
ATOM 2661 N N . THR A 1 184 ? -32.532 -25.967 20.258 1.00 113.32 181 THR A N 1
ATOM 2662 C CA . THR A 1 184 ? -31.338 -25.129 20.261 1.00 118.98 181 THR A CA 1
ATOM 2663 C C . THR A 1 184 ? -31.442 -24.051 21.343 1.00 120.49 181 THR A C 1
ATOM 2664 O O . THR A 1 184 ? -32.377 -23.245 21.355 1.00 117.76 181 THR A O 1
ATOM 2675 N N . GLY A 1 187 ? -35.121 -22.450 21.333 1.00 93.73 184 GLY A N 1
ATOM 2676 C CA . GLY A 1 187 ? -35.285 -21.364 20.384 1.00 93.23 184 GLY A CA 1
ATOM 2677 C C . GLY A 1 187 ? -36.743 -21.157 20.040 1.00 94.01 184 GLY A C 1
ATOM 2678 O O . GLY A 1 187 ? -37.613 -21.565 20.814 1.00 90.23 184 GLY A O 1
ATOM 2681 N N . HIS A 1 188 ? -37.017 -20.525 18.889 1.00 99.28 185 HIS A N 1
ATOM 2682 C CA . HIS A 1 188 ? -38.388 -20.472 18.387 1.00 98.72 185 HIS A CA 1
ATOM 2683 C C . HIS A 1 188 ? -38.924 -21.835 18.017 1.00 87.92 185 HIS A C 1
ATOM 2684 O O . HIS A 1 188 ? -40.091 -21.932 17.613 1.00 93.85 185 HIS A O 1
ATOM 2698 N N . ALA A 1 189 ? -38.113 -22.887 18.128 1.00 68.63 186 ALA A N 1
ATOM 2699 C CA . ALA A 1 189 ? -38.619 -24.208 17.796 1.00 55.36 186 ALA A CA 1
ATOM 2700 C C . ALA A 1 189 ? -39.744 -24.614 18.742 1.00 44.83 186 ALA A C 1
ATOM 2701 O O . ALA A 1 189 ? -40.691 -25.278 18.321 1.00 40.76 186 ALA A O 1
ATOM 2708 N N . ASP A 1 190 ? -39.661 -24.215 20.018 1.00 44.25 187 ASP A N 1
ATOM 2709 C CA . ASP A 1 190 ? -40.661 -24.622 21.002 1.00 44.58 187 ASP A CA 1
ATOM 2710 C C . ASP A 1 190 ? -42.054 -24.143 20.614 1.00 42.93 187 ASP A C 1
ATOM 2711 O O . ASP A 1 190 ? -43.029 -24.896 20.723 1.00 45.11 187 ASP A O 1
ATOM 2720 N N . GLU A 1 191 ? -42.158 -22.898 20.142 1.00 40.58 188 GLU A N 1
ATOM 2721 C CA . GLU A 1 191 ? -43.447 -22.336 19.740 1.00 44.10 188 GLU A CA 1
ATOM 2722 C C . GLU A 1 191 ? -44.047 -23.148 18.608 1.00 40.32 188 GLU A C 1
ATOM 2723 O O . GLU A 1 191 ? -45.236 -23.487 18.621 1.00 37.25 188 GLU A O 1
ATOM 2735 N N . LEU A 1 192 ? -43.224 -23.517 17.641 1.00 38.71 189 LEU A N 1
ATOM 2736 C CA . LEU A 1 192 ? -43.702 -24.334 16.540 1.00 34.66 189 LEU A CA 1
ATOM 2737 C C . LEU A 1 192 ? -44.122 -25.714 17.020 1.00 35.06 189 LEU A C 1
ATOM 2738 O O . LEU A 1 192 ? -45.214 -26.192 16.690 1.00 33.75 189 LEU A O 1
ATOM 2754 N N . LEU A 1 193 ? -43.260 -26.376 17.799 1.00 37.38 190 LEU A N 1
ATOM 2755 C CA . LEU A 1 193 ? -43.529 -27.750 18.205 1.00 38.39 190 LEU A CA 1
ATOM 2756 C C . LEU A 1 193 ? -44.721 -27.865 19.150 1.00 38.54 190 LEU A C 1
ATOM 2757 O O . LEU A 1 193 ? -45.248 -28.971 19.329 1.00 38.98 190 LEU A O 1
ATOM 2773 N N . ALA A 1 194 ? -45.155 -26.759 19.735 1.00 38.33 191 ALA A N 1
ATOM 2774 C CA . ALA A 1 194 ? -46.312 -26.779 20.626 1.00 40.00 191 ALA A CA 1
ATOM 2775 C C . ALA A 1 194 ? -47.638 -26.909 19.879 1.00 38.50 191 ALA A C 1
ATOM 2776 O O . ALA A 1 194 ? -48.646 -27.241 20.513 1.00 39.71 191 ALA A O 1
ATOM 2783 N N . HIS A 1 195 ? -47.663 -26.648 18.563 1.00 35.91 192 HIS A N 1
ATOM 2784 C CA . HIS A 1 195 ? -48.912 -26.749 17.807 1.00 33.14 192 HIS A CA 1
ATOM 2785 C C . HIS A 1 195 ? -49.295 -28.223 17.707 1.00 32.84 192 HIS A C 1
ATOM 2786 O O . HIS A 1 195 ? -48.467 -29.045 17.301 1.00 34.32 192 HIS A O 1
ATOM 2800 N N . PRO A 1 196 ? -50.523 -28.602 18.048 1.00 34.04 193 PRO A N 1
ATOM 2801 C CA . PRO A 1 196 ? -50.874 -30.034 18.009 1.00 37.82 193 PRO A CA 1
ATOM 2802 C C . PRO A 1 196 ? -50.714 -30.673 16.638 1.00 37.13 193 PRO A C 1
ATOM 2803 O O . PRO A 1 196 ? -50.525 -31.896 16.560 1.00 37.23 193 PRO A O 1
ATOM 2814 N N . SER A 1 197 ? -50.795 -29.899 15.557 1.00 35.66 194 SER A N 1
ATOM 2815 C CA . SER A 1 197 ? -50.736 -30.481 14.223 1.00 35.14 194 SER A CA 1
ATOM 2816 C C . SER A 1 197 ? -49.324 -30.816 13.762 1.00 33.75 194 SER A C 1
ATOM 2817 O O . SER A 1 197 ? -49.179 -31.458 12.717 1.00 32.06 194 SER A O 1
ATOM 2825 N N . VAL A 1 198 ? -48.280 -30.403 14.488 1.00 33.34 195 VAL A N 1
ATOM 2826 C CA . VAL A 1 198 ? -46.907 -30.567 14.016 1.00 31.75 195 VAL A CA 1
ATOM 2827 C C . VAL A 1 198 ? -46.387 -31.939 14.411 1.00 34.02 195 VAL A C 1
ATOM 2828 O O . VAL A 1 198 ? -46.432 -32.321 15.586 1.00 35.27 195 VAL A O 1
ATOM 2841 N N . LYS A 1 199 ? -45.841 -32.654 13.434 1.00 33.99 196 LYS A N 1
ATOM 2842 C CA . LYS A 1 199 ? -45.163 -33.919 13.664 1.00 36.82 196 LYS A CA 1
ATOM 2843 C C . LYS A 1 199 ? -43.717 -33.762 13.224 1.00 37.65 196 LYS A C 1
ATOM 2844 O O . LYS A 1 199 ? -43.433 -33.569 12.030 1.00 35.08 196 LYS A O 1
ATOM 2854 N N . LEU A 1 200 ? -42.807 -33.871 14.183 1.00 38.28 197 LEU A N 1
ATOM 2855 C CA . LEU A 1 200 ? -41.391 -33.707 13.910 1.00 39.93 197 LEU A CA 1
ATOM 2856 C C . LEU A 1 200 ? -40.784 -35.006 13.373 1.00 41.28 197 LEU A C 1
ATOM 2857 O O . LEU A 1 200 ? -41.030 -36.091 13.903 1.00 41.85 197 LEU A O 1
ATOM 2873 N N . TRP A 1 201 ? -40.016 -34.888 12.298 1.00 40.25 198 TRP A N 1
ATOM 2874 C CA . TRP A 1 201 ? -39.231 -35.979 11.720 1.00 42.81 198 TRP A CA 1
ATOM 2875 C C . TRP A 1 201 ? -37.779 -35.533 11.813 1.00 45.47 198 TRP A C 1
ATOM 2876 O O . TRP A 1 201 ? -37.207 -35.051 10.844 1.00 43.27 198 TRP A O 1
ATOM 2897 N N . GLU A 1 202 ? -37.204 -35.668 12.999 1.00 52.70 199 GLU A N 1
ATOM 2898 C CA . GLU A 1 202 ? -35.841 -35.236 13.256 1.00 57.34 199 GLU A CA 1
ATOM 2899 C C . GLU A 1 202 ? -34.830 -36.186 12.616 1.00 56.60 199 GLU A C 1
ATOM 2900 O O . GLU A 1 202 ? -35.036 -37.401 12.549 1.00 57.31 199 GLU A O 1
ATOM 2912 N N . LYS A 1 203 ? -33.720 -35.613 12.146 1.00 52.03 200 LYS A N 1
ATOM 2913 C CA . LYS A 1 203 ? -32.635 -36.388 11.543 1.00 54.36 200 LYS A CA 1
ATOM 2914 C C . LYS A 1 203 ? -33.147 -37.252 10.388 1.00 52.84 200 LYS A C 1
ATOM 2915 O O . LYS A 1 203 ? -32.645 -38.348 10.140 1.00 52.10 200 LYS A O 1
ATOM 2919 N N . THR A 1 204 ? -34.159 -36.762 9.686 1.00 50.45 201 THR A N 1
ATOM 2920 C CA . THR A 1 204 ? -34.778 -37.453 8.566 1.00 49.86 201 THR A CA 1
ATOM 2921 C C . THR A 1 204 ? -34.421 -36.710 7.290 1.00 48.26 201 THR A C 1
ATOM 2922 O O . THR A 1 204 ? -34.270 -35.487 7.310 1.00 44.50 201 THR A O 1
ATOM 2933 N N . ARG A 1 205 ? -34.215 -37.458 6.203 1.00 47.49 202 ARG A N 1
ATOM 2934 C CA . ARG A 1 205 ? -33.936 -36.892 4.885 1.00 47.22 202 ARG A CA 1
ATOM 2935 C C . ARG A 1 205 ? -35.120 -37.111 3.951 1.00 45.55 202 ARG A C 1
ATOM 2936 O O . ARG A 1 205 ? -35.749 -38.169 3.981 1.00 45.83 202 ARG A O 1
ATOM 2940 N N . LEU A 1 206 ? -35.454 -36.094 3.157 1.00 45.87 203 LEU A N 1
ATOM 2941 C CA . LEU A 1 206 ? -36.514 -36.207 2.161 1.00 48.61 203 LEU A CA 1
ATOM 2942 C C . LEU A 1 206 ? -35.926 -36.775 0.868 1.00 49.73 203 LEU A C 1
ATOM 2943 O O . LEU A 1 206 ? -35.233 -36.062 0.126 1.00 50.11 203 LEU A O 1
ATOM 2959 N N . ILE A 1 207 ? -36.262 -38.034 0.565 1.00 46.11 204 ILE A N 1
ATOM 2960 C CA . ILE A 1 207 ? -35.638 -38.764 -0.551 1.00 47.79 204 ILE A CA 1
ATOM 2961 C C . ILE A 1 207 ? -36.285 -38.393 -1.877 1.00 47.26 204 ILE A C 1
ATOM 2962 O O . ILE A 1 207 ? -35.598 -38.243 -2.892 1.00 46.14 204 ILE A O 1
ATOM 2978 N N . ARG A 1 208 ? -37.611 -38.254 -1.905 1.00 46.83 205 ARG A N 1
ATOM 2979 C CA . ARG A 1 208 ? -38.300 -38.043 -3.165 1.00 45.42 205 ARG A CA 1
ATOM 2980 C C . ARG A 1 208 ? -39.687 -37.493 -2.915 1.00 41.50 205 ARG A C 1
ATOM 2981 O O . ARG A 1 208 ? -40.325 -37.798 -1.906 1.00 41.00 205 ARG A O 1
ATOM 3002 N N . ILE A 1 209 ? -40.158 -36.716 -3.882 1.00 42.13 206 ILE A N 1
ATOM 3003 C CA . ILE A 1 209 ? -41.510 -36.182 -3.895 1.00 42.81 206 ILE A CA 1
ATOM 3004 C C . ILE A 1 209 ? -42.227 -36.862 -5.051 1.00 47.52 206 ILE A C 1
ATOM 3005 O O . ILE A 1 209 ? -41.708 -36.880 -6.173 1.00 47.83 206 ILE A O 1
ATOM 3021 N N . LYS A 1 210 ? -43.410 -37.412 -4.797 1.00 50.70 207 LYS A N 1
ATOM 3022 C CA . LYS A 1 210 ? -44.097 -38.168 -5.842 1.00 54.22 207 LYS A CA 1
ATOM 3023 C C . LYS A 1 210 ? -45.574 -37.806 -5.885 1.00 48.19 207 LYS A C 1
ATOM 3024 O O . LYS A 1 210 ? -46.126 -37.233 -4.942 1.00 47.82 207 LYS A O 1
ATOM 3043 N N . GLY A 1 211 ? -46.206 -38.127 -7.009 1.00 50.28 208 GLY A N 1
ATOM 3044 C CA . GLY A 1 211 ? -47.611 -37.816 -7.150 1.00 47.24 208 GLY A CA 1
ATOM 3045 C C . GLY A 1 211 ? -48.232 -38.472 -8.365 1.00 51.55 208 GLY A C 1
ATOM 3046 O O . GLY A 1 211 ? -47.669 -39.386 -8.971 1.00 50.84 208 GLY A O 1
ATOM 3050 N N . GLU A 1 212 ? -49.427 -38.007 -8.681 1.00 57.36 209 GLU A N 1
ATOM 3051 C CA . GLU A 1 212 ? -50.141 -38.365 -9.889 1.00 63.82 209 GLU A CA 1
ATOM 3052 C C . GLU A 1 212 ? -50.250 -37.117 -10.758 1.00 66.35 209 GLU A C 1
ATOM 3053 O O . GLU A 1 212 ? -49.672 -36.062 -10.443 1.00 61.99 209 GLU A O 1
ATOM 3057 N N . GLU A 1 213 ? -50.998 -37.234 -11.859 1.00 69.86 210 GLU A N 1
ATOM 3058 C CA . GLU A 1 213 ? -51.218 -36.084 -12.728 1.00 71.17 210 GLU A CA 1
ATOM 3059 C C . GLU A 1 213 ? -51.781 -34.901 -11.951 1.00 70.50 210 GLU A C 1
ATOM 3060 O O . GLU A 1 213 ? -51.450 -33.747 -12.253 1.00 73.77 210 GLU A O 1
ATOM 3064 N N . ALA A 1 214 ? -52.608 -35.164 -10.933 1.00 66.29 211 ALA A N 1
ATOM 3065 C CA . ALA A 1 214 ? -53.251 -34.088 -10.186 1.00 65.01 211 ALA A CA 1
ATOM 3066 C C . ALA A 1 214 ? -52.304 -33.382 -9.224 1.00 62.01 211 ALA A C 1
ATOM 3067 O O . ALA A 1 214 ? -52.646 -32.304 -8.723 1.00 65.23 211 ALA A O 1
ATOM 3074 N N . GLY A 1 215 ? -51.141 -33.964 -8.933 1.00 55.94 212 GLY A N 1
ATOM 3075 C CA . GLY A 1 215 ? -50.173 -33.321 -8.070 1.00 51.99 212 GLY A CA 1
ATOM 3076 C C . GLY A 1 215 ? -49.628 -34.271 -7.030 1.00 46.82 212 GLY A C 1
ATOM 3077 O O . GLY A 1 215 ? -49.814 -35.494 -7.097 1.00 45.54 212 GLY A O 1
ATOM 3081 N N . VAL A 1 216 ? -48.927 -33.695 -6.051 1.00 42.06 213 VAL A N 1
ATOM 3082 C CA . VAL A 1 216 ? -48.231 -34.499 -5.062 1.00 39.22 213 VAL A CA 1
ATOM 3083 C C . VAL A 1 216 ? -49.232 -35.353 -4.297 1.00 40.38 213 VAL A C 1
ATOM 3084 O O . VAL A 1 216 ? -50.333 -34.903 -3.957 1.00 39.18 213 VAL A O 1
ATOM 3097 N N . THR A 1 217 ? -48.813 -36.577 -3.964 1.00 41.94 214 THR A N 1
ATOM 3098 C CA . THR A 1 217 ? -49.573 -37.470 -3.101 1.00 41.25 214 THR A CA 1
ATOM 3099 C C . THR A 1 217 ? -48.752 -38.027 -1.950 1.00 39.28 214 THR A C 1
ATOM 3100 O O . THR A 1 217 ? -49.345 -38.457 -0.953 1.00 39.05 214 THR A O 1
ATOM 3111 N N . ALA A 1 218 ? -47.419 -38.032 -2.038 1.00 39.76 215 ALA A N 1
ATOM 3112 C CA . ALA A 1 218 ? -46.600 -38.615 -0.984 1.00 38.11 215 ALA A CA 1
ATOM 3113 C C . ALA A 1 218 ? -45.171 -38.101 -1.068 1.00 37.89 215 ALA A C 1
ATOM 3114 O O . ALA A 1 218 ? -44.737 -37.572 -2.095 1.00 40.13 215 ALA A O 1
ATOM 3121 N N . VAL A 1 219 ? -44.429 -38.313 0.017 1.00 38.25 216 VAL A N 1
ATOM 3122 C CA . VAL A 1 219 ? -42.981 -38.158 -0.002 1.00 38.82 216 VAL A CA 1
ATOM 3123 C C . VAL A 1 219 ? -42.372 -39.454 0.517 1.00 39.63 216 VAL A C 1
ATOM 3124 O O . VAL A 1 219 ? -42.996 -40.182 1.290 1.00 40.81 216 VAL A O 1
ATOM 3137 N N . GLU A 1 220 ? -41.148 -39.750 0.079 1.00 38.61 217 GLU A N 1
ATOM 3138 C CA . GLU A 1 220 ? -40.369 -40.841 0.645 1.00 37.23 217 GLU A CA 1
ATOM 3139 C C . GLU A 1 220 ? -39.309 -40.226 1.543 1.00 39.62 217 GLU A C 1
ATOM 3140 O O . GLU A 1 220 ? -38.661 -39.247 1.158 1.00 37.70 217 GLU A O 1
ATOM 3144 N N . VAL A 1 221 ? -39.158 -40.780 2.745 1.00 42.53 218 VAL A N 1
ATOM 3145 C CA . VAL A 1 221 ? -38.222 -40.256 3.730 1.00 43.99 218 VAL A CA 1
ATOM 3146 C C . VAL A 1 221 ? -37.364 -41.409 4.223 1.00 48.49 218 VAL A C 1
ATOM 3147 O O . VAL A 1 221 ? -37.791 -42.567 4.229 1.00 46.92 218 VAL A O 1
ATOM 3160 N N . ARG A 1 222 ? -36.137 -41.082 4.619 1.00 52.75 219 ARG A N 1
ATOM 3161 C CA . ARG A 1 222 ? -35.182 -42.059 5.117 1.00 59.59 219 ARG A CA 1
ATOM 3162 C C . ARG A 1 222 ? -34.437 -41.473 6.307 1.00 68.56 219 ARG A C 1
ATOM 3163 O O . ARG A 1 222 ? -34.130 -40.275 6.332 1.00 60.94 219 ARG A O 1
ATOM 3184 N N . HIS A 1 223 ? -34.136 -42.323 7.284 1.00 84.54 220 HIS A N 1
ATOM 3185 C CA . HIS A 1 223 ? -33.358 -41.902 8.449 1.00 92.81 220 HIS A CA 1
ATOM 3186 C C . HIS A 1 223 ? -31.858 -42.082 8.214 1.00 95.45 220 HIS A C 1
ATOM 3187 O O . HIS A 1 223 ? -31.434 -42.988 7.495 1.00 97.37 220 HIS A O 1
ATOM 3201 N N . GLU A 1 226 ? -31.625 -45.689 7.157 1.00 103.90 223 GLU A N 1
ATOM 3202 C CA . GLU A 1 226 ? -31.830 -47.098 7.469 1.00 105.10 223 GLU A CA 1
ATOM 3203 C C . GLU A 1 226 ? -31.911 -47.949 6.198 1.00 107.53 223 GLU A C 1
ATOM 3204 O O . GLU A 1 226 ? -32.293 -49.124 6.252 1.00 110.69 223 GLU A O 1
ATOM 3216 N N . SER A 1 227 ? -31.563 -47.345 5.057 1.00 105.62 224 SER A N 1
ATOM 3217 C CA . SER A 1 227 ? -31.509 -48.049 3.778 1.00 105.92 224 SER A CA 1
ATOM 3218 C C . SER A 1 227 ? -32.887 -48.182 3.130 1.00 103.22 224 SER A C 1
ATOM 3219 O O . SER A 1 227 ? -32.997 -48.180 1.899 1.00 108.01 224 SER A O 1
ATOM 3223 N N . ASP A 1 228 ? -33.943 -48.293 3.938 1.00 93.70 225 ASP A N 1
ATOM 3224 C CA . ASP A 1 228 ? -35.309 -48.460 3.443 1.00 84.77 225 ASP A CA 1
ATOM 3225 C C . ASP A 1 228 ? -36.094 -47.183 3.727 1.00 73.90 225 ASP A C 1
ATOM 3226 O O . ASP A 1 228 ? -36.340 -46.845 4.892 1.00 71.54 225 ASP A O 1
ATOM 3230 N N . SER A 1 229 ? -36.502 -46.488 2.665 1.00 64.19 226 SER A N 1
ATOM 3231 C CA . SER A 1 229 ? -37.296 -45.279 2.821 1.00 57.88 226 SER A CA 1
ATOM 3232 C C . SER A 1 229 ? -38.755 -45.622 3.096 1.00 56.32 226 SER A C 1
ATOM 3233 O O . SER A 1 229 ? -39.294 -46.611 2.587 1.00 56.15 226 SER A O 1
ATOM 3241 N N . GLN A 1 230 ? -39.392 -44.792 3.915 1.00 52.90 227 GLN A N 1
ATOM 3242 C CA . GLN A 1 230 ? -40.809 -44.913 4.228 1.00 52.18 227 GLN A CA 1
ATOM 3243 C C . GLN A 1 230 ? -41.619 -43.904 3.427 1.00 48.36 227 GLN A C 1
ATOM 3244 O O . GLN A 1 230 ? -41.151 -42.804 3.135 1.00 46.06 227 GLN A O 1
ATOM 3258 N N . GLU A 1 231 ? -42.850 -44.281 3.084 1.00 45.81 228 GLU A N 1
ATOM 3259 C CA . GLU A 1 231 ? -43.749 -43.376 2.384 1.00 41.61 228 GLU A CA 1
ATOM 3260 C C . GLU A 1 231 ? -44.575 -42.576 3.379 1.00 38.41 228 GLU A C 1
ATOM 3261 O O . GLU A 1 231 ? -45.180 -43.143 4.290 1.00 41.93 228 GLU A O 1
ATOM 3273 N N . LEU A 1 232 ? -44.648 -41.272 3.158 1.00 36.62 229 LEU A N 1
ATOM 3274 C CA . LEU A 1 232 ? -45.458 -40.367 3.964 1.00 36.25 229 LEU A CA 1
ATOM 3275 C C . LEU A 1 232 ? -46.460 -39.674 3.051 1.00 35.85 229 LEU A C 1
ATOM 3276 O O . LEU A 1 232 ? -46.063 -38.937 2.148 1.00 39.33 229 LEU A O 1
ATOM 3292 N N . LEU A 1 233 ? -47.753 -39.882 3.292 1.00 36.31 230 LEU A N 1
ATOM 3293 C CA . LEU A 1 233 ? -48.755 -39.239 2.454 1.00 36.76 230 LEU A CA 1
ATOM 3294 C C . LEU A 1 233 ? -48.756 -37.739 2.730 1.00 35.51 230 LEU A C 1
ATOM 3295 O O . LEU A 1 233 ? -48.690 -37.315 3.885 1.00 34.20 230 LEU A O 1
ATOM 3311 N N . ALA A 1 234 ? -48.810 -36.940 1.669 1.00 35.49 231 ALA A N 1
ATOM 3312 C CA . ALA A 1 234 ? -48.865 -35.494 1.810 1.00 34.92 231 ALA A CA 1
ATOM 3313 C C . ALA A 1 234 ? -49.373 -34.904 0.507 1.00 35.84 231 ALA A C 1
ATOM 3314 O O . ALA A 1 234 ? -49.193 -35.488 -0.565 1.00 36.90 231 ALA A O 1
ATOM 3321 N N . GLU A 1 235 ? -49.989 -33.733 0.597 1.00 34.38 232 GLU A N 1
ATOM 3322 C CA . GLU A 1 235 ? -50.450 -33.050 -0.601 1.00 35.00 232 GLU A CA 1
ATOM 3323 C C . GLU A 1 235 ? -49.692 -31.762 -0.883 1.00 35.20 232 GLU A C 1
ATOM 3324 O O . GLU A 1 235 ? -49.771 -31.242 -2.004 1.00 35.66 232 GLU A O 1
ATOM 3336 N N . GLY A 1 236 ? -48.964 -31.263 0.090 1.00 33.58 233 GLY A N 1
ATOM 3337 C CA . GLY A 1 236 ? -48.167 -30.059 -0.079 1.00 33.30 233 GLY A CA 1
ATOM 3338 C C . GLY A 1 236 ? -46.791 -30.266 0.499 1.00 33.82 233 GLY A C 1
ATOM 3339 O O . GLY A 1 236 ? -46.636 -30.891 1.544 1.00 33.38 233 GLY A O 1
ATOM 3343 N N . VAL A 1 237 ? -45.773 -29.793 -0.229 1.00 30.72 234 VAL A N 1
ATOM 3344 C CA . VAL A 1 237 ? -44.391 -29.869 0.218 1.00 30.03 234 VAL A CA 1
ATOM 3345 C C . VAL A 1 237 ? -43.793 -28.469 0.111 1.00 31.55 234 VAL A C 1
ATOM 3346 O O . VAL A 1 237 ? -43.797 -27.867 -0.968 1.00 30.28 234 VAL A O 1
ATOM 3359 N N . PHE A 1 238 ? -43.330 -27.944 1.238 1.00 30.87 235 PHE A N 1
ATOM 3360 C CA . PHE A 1 238 ? -42.765 -26.598 1.339 1.00 30.48 235 PHE A CA 1
ATOM 3361 C C . PHE A 1 238 ? -41.298 -26.715 1.727 1.00 31.90 235 PHE A C 1
ATOM 3362 O O . PHE A 1 238 ? -40.977 -27.224 2.808 1.00 30.64 235 PHE A O 1
ATOM 3379 N N . VAL A 1 239 ? -40.408 -26.295 0.829 1.00 30.99 236 VAL A N 1
ATOM 3380 C CA . VAL A 1 239 ? -38.976 -26.532 0.961 1.00 33.58 236 VAL A CA 1
ATOM 3381 C C . VAL A 1 239 ? -38.273 -25.203 1.211 1.00 36.34 236 VAL A C 1
ATOM 3382 O O . VAL A 1 239 ? -38.399 -24.273 0.405 1.00 36.16 236 VAL A O 1
ATOM 3395 N N . TYR A 1 240 ? -37.515 -25.135 2.313 1.00 35.03 237 TYR A N 1
ATOM 3396 C CA . TYR A 1 240 ? -36.808 -23.922 2.775 1.00 33.01 237 TYR A CA 1
ATOM 3397 C C . TYR A 1 240 ? -35.346 -24.252 3.034 1.00 37.14 237 TYR A C 1
ATOM 3398 O O . TYR A 1 240 ? -34.930 -24.443 4.173 1.00 44.33 237 TYR A O 1
ATOM 3416 N N . LEU A 1 241 ? -34.630 -24.579 1.977 1.00 39.18 238 LEU A N 1
ATOM 3417 C CA . LEU A 1 241 ? -33.190 -24.769 2.042 1.00 39.29 238 LEU A CA 1
ATOM 3418 C C . LEU A 1 241 ? -32.492 -23.545 1.466 1.00 39.39 238 LEU A C 1
ATOM 3419 O O . LEU A 1 241 ? -33.025 -22.883 0.573 1.00 41.45 238 LEU A O 1
ATOM 3435 N N . GLN A 1 242 ? -31.344 -23.201 2.036 1.00 40.71 239 GLN A N 1
ATOM 3436 C CA . GLN A 1 242 ? -30.585 -22.038 1.606 1.00 41.85 239 GLN A CA 1
ATOM 3437 C C . GLN A 1 242 ? -29.536 -22.422 0.562 1.00 37.65 239 GLN A C 1
ATOM 3438 O O . GLN A 1 242 ? -28.966 -23.505 0.600 1.00 35.86 239 GLN A O 1
ATOM 3452 N N . GLY A 1 243 ? -29.254 -21.503 -0.349 1.00 34.14 240 GLY A N 1
ATOM 3453 C CA . GLY A 1 243 ? -28.249 -21.729 -1.365 1.00 30.78 240 GLY A CA 1
ATOM 3454 C C . GLY A 1 243 ? -27.518 -20.447 -1.705 1.00 29.68 240 GLY A C 1
ATOM 3455 O O . GLY A 1 243 ? -27.403 -19.563 -0.863 1.00 29.20 240 GLY A O 1
ATOM 3459 N N . SER A 1 244 ? -26.968 -20.366 -2.911 1.00 30.41 241 SER A N 1
ATOM 3460 C CA . SER A 1 244 ? -26.196 -19.209 -3.342 1.00 33.36 241 SER A CA 1
ATOM 3461 C C . SER A 1 244 ? -26.755 -18.625 -4.636 1.00 32.95 241 SER A C 1
ATOM 3462 O O . SER A 1 244 ? -26.057 -17.884 -5.329 1.00 34.74 241 SER A O 1
ATOM 3470 N N . LYS A 1 245 ? -28.012 -18.953 -4.981 1.00 29.41 242 LYS A N 1
ATOM 3471 C CA . LYS A 1 245 ? -28.515 -18.540 -6.287 1.00 28.38 242 LYS A CA 1
ATOM 3472 C C . LYS A 1 245 ? -29.361 -17.276 -6.154 1.00 27.29 242 LYS A C 1
ATOM 3473 O O . LYS A 1 245 ? -30.098 -17.121 -5.177 1.00 28.07 242 LYS A O 1
ATOM 3482 N N . PRO A 1 246 ? -29.284 -16.376 -7.135 1.00 27.74 243 PRO A N 1
ATOM 3483 C CA . PRO A 1 246 ? -30.141 -15.180 -7.108 1.00 27.47 243 PRO A CA 1
ATOM 3484 C C . PRO A 1 246 ? -31.604 -15.571 -7.029 1.00 27.69 243 PRO A C 1
ATOM 3485 O O . PRO A 1 246 ? -32.048 -16.513 -7.693 1.00 27.60 243 PRO A O 1
ATOM 3496 N N . ILE A 1 247 ? -32.356 -14.852 -6.199 1.00 26.15 244 ILE A N 1
ATOM 3497 C CA . ILE A 1 247 ? -33.769 -15.150 -5.992 1.00 28.51 244 ILE A CA 1
ATOM 3498 C C . ILE A 1 247 ? -34.574 -14.377 -7.035 1.00 29.95 244 ILE A C 1
ATOM 3499 O O . ILE A 1 247 ? -34.899 -13.202 -6.854 1.00 26.95 244 ILE A O 1
ATOM 3515 N N . THR A 1 248 ? -34.939 -15.067 -8.114 1.00 28.83 245 THR A N 1
ATOM 3516 C CA . THR A 1 248 ? -35.591 -14.452 -9.262 1.00 32.57 245 THR A CA 1
ATOM 3517 C C . THR A 1 248 ? -36.829 -15.182 -9.773 1.00 35.14 245 THR A C 1
ATOM 3518 O O . THR A 1 248 ? -37.474 -14.679 -10.699 1.00 31.71 245 THR A O 1
ATOM 3529 N N . ASP A 1 249 ? -37.189 -16.341 -9.222 1.00 35.78 246 ASP A N 1
ATOM 3530 C CA . ASP A 1 249 ? -38.246 -17.107 -9.871 1.00 40.15 246 ASP A CA 1
ATOM 3531 C C . ASP A 1 249 ? -39.593 -16.371 -9.829 1.00 36.69 246 ASP A C 1
ATOM 3532 O O . ASP A 1 249 ? -40.363 -16.457 -10.794 1.00 35.35 246 ASP A O 1
ATOM 3541 N N . PHE A 1 250 ? -39.847 -15.566 -8.791 1.00 33.43 247 PHE A N 1
ATOM 3542 C CA . PHE A 1 250 ? -41.082 -14.772 -8.727 1.00 33.76 247 PHE A CA 1
ATOM 3543 C C . PHE A 1 250 ? -41.187 -13.734 -9.845 1.00 34.66 247 PHE A C 1
ATOM 3544 O O . PHE A 1 250 ? -42.280 -13.216 -10.097 1.00 35.58 247 PHE A O 1
ATOM 3561 N N . VAL A 1 251 ? -40.086 -13.422 -10.529 1.00 30.76 248 VAL A N 1
ATOM 3562 C CA . VAL A 1 251 ? -40.139 -12.485 -11.641 1.00 30.01 248 VAL A CA 1
ATOM 3563 C C . VAL A 1 251 ? -40.655 -13.154 -12.912 1.00 33.17 248 VAL A C 1
ATOM 3564 O O . VAL A 1 251 ? -41.075 -12.458 -13.845 1.00 35.05 248 VAL A O 1
ATOM 3577 N N . ALA A 1 252 ? -40.631 -14.485 -12.971 1.00 35.65 249 ALA A N 1
ATOM 3578 C CA . ALA A 1 252 ? -41.244 -15.250 -14.062 1.00 39.99 249 ALA A CA 1
ATOM 3579 C C . ALA A 1 252 ? -40.673 -14.854 -15.422 1.00 37.46 249 ALA A C 1
ATOM 3580 O O . ALA A 1 252 ? -41.394 -14.762 -16.415 1.00 36.40 249 ALA A O 1
ATOM 3587 N N . GLY A 1 253 ? -39.369 -14.615 -15.473 1.00 36.68 250 GLY A N 1
ATOM 3588 C CA . GLY A 1 253 ? -38.734 -14.309 -16.738 1.00 38.89 250 GLY A CA 1
ATOM 3589 C C . GLY A 1 253 ? -39.103 -12.973 -17.323 1.00 39.38 250 GLY A C 1
ATOM 3590 O O . GLY A 1 253 ? -38.847 -12.734 -18.498 1.00 39.39 250 GLY A O 1
ATOM 3594 N N . GLN A 1 254 ? -39.625 -12.054 -16.523 1.00 36.61 251 GLN A N 1
ATOM 3595 C CA . GLN A 1 254 ? -40.084 -10.805 -17.103 1.00 35.82 251 GLN A CA 1
ATOM 3596 C C . GLN A 1 254 ? -38.979 -9.768 -17.271 1.00 35.46 251 GLN A C 1
ATOM 3597 O O . GLN A 1 254 ? -39.224 -8.751 -17.923 1.00 34.86 251 GLN A O 1
ATOM 3611 N N . VAL A 1 255 ? -37.780 -9.992 -16.720 1.00 34.37 252 VAL A N 1
ATOM 3612 C CA . VAL A 1 255 ? -36.643 -9.111 -16.982 1.00 34.14 252 VAL A CA 1
ATOM 3613 C C . VAL A 1 255 ? -35.498 -9.963 -17.502 1.00 33.77 252 VAL A C 1
ATOM 3614 O O . VAL A 1 255 ? -35.404 -11.153 -17.199 1.00 33.91 252 VAL A O 1
ATOM 3627 N N . GLU A 1 256 ? -34.617 -9.351 -18.283 1.00 33.25 253 GLU A N 1
ATOM 3628 C CA . GLU A 1 256 ? -33.492 -10.091 -18.842 1.00 34.65 253 GLU A CA 1
ATOM 3629 C C . GLU A 1 256 ? -32.538 -10.537 -17.747 1.00 32.99 253 GLU A C 1
ATOM 3630 O O . GLU A 1 256 ? -32.301 -9.815 -16.779 1.00 31.59 253 GLU A O 1
ATOM 3642 N N . MET A 1 257 ? -31.966 -11.713 -17.956 1.00 34.73 254 MET A N 1
ATOM 3643 C CA . MET A 1 257 ? -31.020 -12.300 -17.035 1.00 38.24 254 MET A CA 1
ATOM 3644 C C . MET A 1 257 ? -29.711 -12.597 -17.737 1.00 38.34 254 MET A C 1
ATOM 3645 O O . MET A 1 257 ? -29.693 -12.962 -18.905 1.00 38.06 254 MET A O 1
ATOM 3659 N N . LYS A 1 258 ? -28.614 -12.437 -17.015 1.00 36.66 255 LYS A N 1
ATOM 3660 C CA . LYS A 1 258 ? -27.302 -12.749 -17.552 1.00 36.77 255 LYS A CA 1
ATOM 3661 C C . LYS A 1 258 ? -27.128 -14.266 -17.659 1.00 38.55 255 LYS A C 1
ATOM 3662 O O . LYS A 1 258 ? -27.863 -15.028 -17.029 1.00 39.09 255 LYS A O 1
ATOM 3681 N N . PRO A 1 259 ? -26.160 -14.734 -18.454 1.00 45.07 256 PRO A N 1
ATOM 3682 C CA . PRO A 1 259 ? -25.934 -16.188 -18.526 1.00 50.06 256 PRO A CA 1
ATOM 3683 C C . PRO A 1 259 ? -25.672 -16.820 -17.170 1.00 49.52 256 PRO A C 1
ATOM 3684 O O . PRO A 1 259 ? -26.018 -17.990 -16.968 1.00 50.04 256 PRO A O 1
ATOM 3695 N N . ASP A 1 260 ? -25.107 -16.052 -16.245 1.00 50.79 257 ASP A N 1
ATOM 3696 C CA . ASP A 1 260 ? -24.814 -16.528 -14.893 1.00 51.33 257 ASP A CA 1
ATOM 3697 C C . ASP A 1 260 ? -26.072 -16.679 -14.040 1.00 46.25 257 ASP A C 1
ATOM 3698 O O . ASP A 1 260 ? -26.025 -17.254 -12.961 1.00 46.90 257 ASP A O 1
ATOM 3707 N N . GLY A 1 261 ? -27.187 -16.154 -14.532 1.00 39.62 258 GLY A N 1
ATOM 3708 C CA . GLY A 1 261 ? -28.458 -16.213 -13.833 1.00 35.93 258 GLY A CA 1
ATOM 3709 C C . GLY A 1 261 ? -28.835 -14.959 -13.066 1.00 34.42 258 GLY A C 1
ATOM 3710 O O . GLY A 1 261 ? -29.957 -14.832 -12.588 1.00 37.48 258 GLY A O 1
ATOM 3714 N N . GLY A 1 262 ? -27.906 -14.025 -12.952 1.00 30.18 259 GLY A N 1
ATOM 3715 C CA . GLY A 1 262 ? -28.177 -12.777 -12.271 1.00 27.99 259 GLY A CA 1
ATOM 3716 C C . GLY A 1 262 ? -29.010 -11.844 -13.128 1.00 27.03 259 GLY A C 1
ATOM 3717 O O . GLY A 1 262 ? -29.012 -11.956 -14.346 1.00 30.48 259 GLY A O 1
ATOM 3721 N N . VAL A 1 263 ? -29.724 -10.923 -12.499 1.00 25.22 260 VAL A N 1
ATOM 3722 C CA . VAL A 1 263 ? -30.522 -9.968 -13.243 1.00 25.27 260 VAL A CA 1
ATOM 3723 C C . VAL A 1 263 ? -29.601 -8.984 -13.962 1.00 27.91 260 VAL A C 1
ATOM 3724 O O . VAL A 1 263 ? -28.682 -8.448 -13.364 1.00 29.13 260 VAL A O 1
ATOM 3737 N N . TRP A 1 264 ? -29.857 -8.742 -15.242 1.00 28.31 261 TRP A N 1
ATOM 3738 C CA . TRP A 1 264 ? -29.075 -7.779 -16.012 1.00 28.23 261 TRP A CA 1
ATOM 3739 C C . TRP A 1 264 ? -29.528 -6.348 -15.709 1.00 29.07 261 TRP A C 1
ATOM 3740 O O . TRP A 1 264 ? -30.727 -6.074 -15.604 1.00 30.17 261 TRP A O 1
ATOM 3761 N N . VAL A 1 265 ? -28.561 -5.432 -15.555 1.00 28.85 262 VAL A N 1
ATOM 3762 C CA . VAL A 1 265 ? -28.861 -4.013 -15.376 1.00 27.94 262 VAL A CA 1
ATOM 3763 C C . VAL A 1 265 ? -27.865 -3.150 -16.141 1.00 28.69 262 VAL A C 1
ATOM 3764 O O . VAL A 1 265 ? -26.758 -3.579 -16.470 1.00 28.67 262 VAL A O 1
ATOM 3777 N N . ASP A 1 266 ? -28.275 -1.910 -16.405 1.00 30.80 263 ASP A N 1
ATOM 3778 C CA . ASP A 1 266 ? -27.401 -0.915 -17.018 1.00 34.32 263 ASP A CA 1
ATOM 3779 C C . ASP A 1 266 ? -26.645 -0.174 -15.920 1.00 33.24 263 ASP A C 1
ATOM 3780 O O . ASP A 1 266 ? -26.649 -0.584 -14.762 1.00 29.63 263 ASP A O 1
ATOM 3789 N N . GLU A 1 267 ? -25.983 0.932 -16.287 1.00 33.74 264 GLU A N 1
ATOM 3790 C CA . GLU A 1 267 ? -25.100 1.658 -15.374 1.00 37.75 264 GLU A CA 1
ATOM 3791 C C . GLU A 1 267 ? -25.846 2.308 -14.215 1.00 33.44 264 GLU A C 1
ATOM 3792 O O . GLU A 1 267 ? -25.235 2.640 -13.195 1.00 34.33 264 GLU A O 1
ATOM 3804 N N . MET A 1 268 ? -27.150 2.504 -14.349 1.00 30.09 265 MET A N 1
ATOM 3805 C CA . MET A 1 268 ? -27.962 3.083 -13.297 1.00 28.56 265 MET A CA 1
ATOM 3806 C C . MET A 1 268 ? -28.796 2.029 -12.581 1.00 26.67 265 MET A C 1
ATOM 3807 O O . MET A 1 268 ? -29.763 2.368 -11.888 1.00 28.29 265 MET A O 1
ATOM 3821 N N . MET A 1 269 ? -28.427 0.754 -12.735 1.00 24.85 266 MET A N 1
ATOM 3822 C CA . MET A 1 269 ? -29.090 -0.384 -12.104 1.00 24.55 266 MET A CA 1
ATOM 3823 C C . MET A 1 269 ? -30.477 -0.637 -12.688 1.00 26.17 266 MET A C 1
ATOM 3824 O O . MET A 1 269 ? -31.277 -1.351 -12.093 1.00 25.20 266 MET A O 1
ATOM 3838 N N . GLN A 1 270 ? -30.794 -0.077 -13.852 1.00 27.47 267 GLN A N 1
ATOM 3839 C CA . GLN A 1 270 ? -32.096 -0.333 -14.450 1.00 29.66 267 GLN A CA 1
ATOM 3840 C C . GLN A 1 270 ? -32.069 -1.635 -15.252 1.00 28.54 267 GLN A C 1
ATOM 3841 O O . GLN A 1 270 ? -31.135 -1.881 -16.023 1.00 27.80 267 GLN A O 1
ATOM 3855 N N . THR A 1 271 ? -33.104 -2.458 -15.076 1.00 28.08 268 THR A N 1
ATOM 3856 C CA . THR A 1 271 ? -33.244 -3.716 -15.812 1.00 26.52 268 THR A CA 1
ATOM 3857 C C . THR A 1 271 ? -33.627 -3.439 -17.263 1.00 27.94 268 THR A C 1
ATOM 3858 O O . THR A 1 271 ? -33.729 -2.293 -17.701 1.00 28.53 268 THR A O 1
ATOM 3869 N N . SER A 1 272 ? -33.887 -4.519 -18.017 1.00 28.69 269 SER A N 1
ATOM 3870 C CA . SER A 1 272 ? -34.372 -4.421 -19.386 1.00 31.99 269 SER A CA 1
ATOM 3871 C C . SER A 1 272 ? -35.769 -3.825 -19.470 1.00 31.92 269 SER A C 1
ATOM 3872 O O . SER A 1 272 ? -36.190 -3.447 -20.564 1.00 33.68 269 SER A O 1
ATOM 3880 N N . VAL A 1 273 ? -36.485 -3.715 -18.358 1.00 31.87 270 VAL A N 1
ATOM 3881 C CA . VAL A 1 273 ? -37.852 -3.203 -18.352 1.00 35.37 270 VAL A CA 1
ATOM 3882 C C . VAL A 1 273 ? -37.839 -1.796 -17.761 1.00 33.87 270 VAL A C 1
ATOM 3883 O O . VAL A 1 273 ? -37.398 -1.616 -16.615 1.00 29.00 270 VAL A O 1
ATOM 3896 N N . PRO A 1 274 ? -38.311 -0.782 -18.484 1.00 36.31 271 PRO A N 1
ATOM 3897 C CA . PRO A 1 274 ? -38.325 0.573 -17.924 1.00 38.21 271 PRO A CA 1
ATOM 3898 C C . PRO A 1 274 ? -39.142 0.616 -16.644 1.00 36.89 271 PRO A C 1
ATOM 3899 O O . PRO A 1 274 ? -40.163 -0.067 -16.520 1.00 34.59 271 PRO A O 1
ATOM 3910 N N . GLY A 1 275 ? -38.669 1.406 -15.673 1.00 34.99 272 GLY A N 1
ATOM 3911 C CA . GLY A 1 275 ? -39.332 1.504 -14.389 1.00 30.96 272 GLY A CA 1
ATOM 3912 C C . GLY A 1 275 ? -39.006 0.405 -13.409 1.00 29.88 272 GLY A C 1
ATOM 3913 O O . GLY A 1 275 ? -39.582 0.382 -12.310 1.00 27.70 272 GLY A O 1
ATOM 3917 N N . VAL A 1 276 ? -38.105 -0.511 -13.757 1.00 29.40 273 VAL A N 1
ATOM 3918 C CA . VAL A 1 276 ? -37.737 -1.604 -12.874 1.00 25.64 273 VAL A CA 1
ATOM 3919 C C . VAL A 1 276 ? -36.221 -1.626 -12.712 1.00 25.45 273 VAL A C 1
ATOM 3920 O O . VAL A 1 276 ? -35.489 -1.695 -13.703 1.00 25.50 273 VAL A O 1
ATOM 3933 N N . TRP A 1 277 ? -35.763 -1.609 -11.465 1.00 24.12 274 TRP A N 1
ATOM 3934 C CA . TRP A 1 277 ? -34.347 -1.622 -11.129 1.00 23.56 274 TRP A CA 1
ATOM 3935 C C . TRP A 1 277 ? -33.986 -2.920 -10.416 1.00 24.72 274 TRP A C 1
ATOM 3936 O O . TRP A 1 277 ? -34.843 -3.596 -9.854 1.00 24.21 274 TRP A O 1
ATOM 3957 N N . GLY A 1 278 ? -32.707 -3.284 -10.490 1.00 25.07 275 GLY A N 1
ATOM 3958 C CA . GLY A 1 278 ? -32.210 -4.432 -9.754 1.00 24.59 275 GLY A CA 1
ATOM 3959 C C . GLY A 1 278 ? -30.920 -4.088 -9.042 1.00 22.92 275 GLY A C 1
ATOM 3960 O O . GLY A 1 278 ? -30.028 -3.470 -9.639 1.00 21.91 275 GLY A O 1
ATOM 3964 N N . ILE A 1 279 ? -30.812 -4.475 -7.774 1.00 21.13 276 ILE A N 1
ATOM 3965 C CA . ILE A 1 279 ? -29.703 -4.069 -6.926 1.00 21.75 276 ILE A CA 1
ATOM 3966 C C . ILE A 1 279 ? -29.285 -5.210 -6.013 1.00 22.20 276 ILE A C 1
ATOM 3967 O O . ILE A 1 279 ? -30.105 -6.038 -5.607 1.00 22.87 276 ILE A O 1
ATOM 3983 N N . GLY A 1 280 ? -27.997 -5.228 -5.669 1.00 20.26 277 GLY A N 1
ATOM 3984 C CA . GLY A 1 280 ? -27.496 -6.196 -4.724 1.00 21.24 277 GLY A CA 1
ATOM 3985 C C . GLY A 1 280 ? -27.277 -7.551 -5.363 1.00 22.06 277 GLY A C 1
ATOM 3986 O O . GLY A 1 280 ? -27.079 -7.671 -6.573 1.00 21.49 277 GLY A O 1
ATOM 3990 N N . ASP A 1 281 ? -27.309 -8.592 -4.537 1.00 23.00 278 ASP A N 1
ATOM 3991 C CA . ASP A 1 281 ? -26.815 -9.879 -5.025 1.00 22.92 278 ASP A CA 1
ATOM 3992 C C . ASP A 1 281 ? -27.787 -10.599 -5.944 1.00 22.52 278 ASP A C 1
ATOM 3993 O O . ASP A 1 281 ? -27.398 -11.604 -6.552 1.00 25.00 278 ASP A O 1
ATOM 4002 N N . ILE A 1 282 ? -28.974 -10.039 -6.132 1.00 21.54 279 ILE A N 1
ATOM 4003 C CA . ILE A 1 282 ? -29.941 -10.606 -7.056 1.00 22.14 279 ILE A CA 1
ATOM 4004 C C . ILE A 1 282 ? -29.247 -10.578 -8.418 1.00 24.30 279 ILE A C 1
ATOM 4005 O O . ILE A 1 282 ? -29.432 -11.469 -9.247 1.00 25.47 279 ILE A O 1
ATOM 4021 N N . ARG A 1 283 ? -28.390 -9.573 -8.608 1.00 24.77 280 ARG A N 1
ATOM 4022 C CA . ARG A 1 283 ? -27.589 -9.365 -9.828 1.00 25.20 280 ARG A CA 1
ATOM 4023 C C . ARG A 1 283 ? -26.556 -10.469 -10.080 1.00 24.97 280 ARG A C 1
ATOM 4024 O O . ARG A 1 283 ? -26.116 -10.679 -11.202 1.00 24.61 280 ARG A O 1
ATOM 4045 N N . ASN A 1 284 ? -26.154 -11.140 -9.013 1.00 23.52 281 ASN A N 1
ATOM 4046 C CA . ASN A 1 284 ? -25.183 -12.226 -9.068 1.00 25.94 281 ASN A CA 1
ATOM 4047 C C . ASN A 1 284 ? -23.794 -11.873 -9.595 1.00 28.29 281 ASN A C 1
ATOM 4048 O O . ASN A 1 284 ? -23.183 -12.654 -10.312 1.00 28.45 281 ASN A O 1
ATOM 4059 N N . THR A 1 285 ? -23.302 -10.695 -9.240 1.00 29.49 282 THR A N 1
ATOM 4060 C CA . THR A 1 285 ? -21.961 -10.289 -9.620 1.00 30.37 282 THR A CA 1
ATOM 4061 C C . THR A 1 285 ? -21.013 -10.973 -8.645 1.00 30.65 282 THR A C 1
ATOM 4062 O O . THR A 1 285 ? -21.437 -11.420 -7.590 1.00 31.28 282 THR A O 1
ATOM 4073 N N . PRO A 1 286 ? -19.737 -11.056 -8.985 1.00 31.68 283 PRO A N 1
ATOM 4074 C CA . PRO A 1 286 ? -18.770 -11.646 -8.051 1.00 33.12 283 PRO A CA 1
ATOM 4075 C C . PRO A 1 286 ? -18.526 -10.812 -6.801 1.00 30.50 283 PRO A C 1
ATOM 4076 O O . PRO A 1 286 ? -17.891 -11.315 -5.866 1.00 31.33 283 PRO A O 1
ATOM 4087 N N . PHE A 1 287 ? -19.004 -9.568 -6.745 1.00 26.97 284 PHE A N 1
ATOM 4088 C CA . PHE A 1 287 ? -18.654 -8.651 -5.657 1.00 26.31 284 PHE A CA 1
ATOM 4089 C C . PHE A 1 287 ? -19.765 -8.638 -4.606 1.00 28.24 284 PHE A C 1
ATOM 4090 O O . PHE A 1 287 ? -20.538 -7.696 -4.445 1.00 29.80 284 PHE A O 1
ATOM 4107 N N . LYS A 1 288 ? -19.824 -9.742 -3.870 1.00 26.68 285 LYS A N 1
ATOM 4108 C CA . LYS A 1 288 ? -20.907 -9.989 -2.922 1.00 25.85 285 LYS A CA 1
ATOM 4109 C C . LYS A 1 288 ? -20.448 -9.534 -1.549 1.00 25.28 285 LYS A C 1
ATOM 4110 O O . LYS A 1 288 ? -19.952 -10.310 -0.737 1.00 26.02 285 LYS A O 1
ATOM 4129 N N . GLN A 1 289 ? -20.606 -8.235 -1.304 1.00 24.80 286 GLN A N 1
ATOM 4130 C CA . GLN A 1 289 ? -20.240 -7.622 -0.042 1.00 23.89 286 GLN A CA 1
ATOM 4131 C C . GLN A 1 289 ? -21.328 -6.625 0.324 1.00 24.87 286 GLN A C 1
ATOM 4132 O O . GLN A 1 289 ? -21.975 -6.056 -0.552 1.00 23.77 286 GLN A O 1
ATOM 4146 N N . ALA A 1 290 ? -21.533 -6.421 1.626 1.00 23.84 287 ALA A N 1
ATOM 4147 C CA . ALA A 1 290 ? -22.631 -5.567 2.074 1.00 22.63 287 ALA A CA 1
ATOM 4148 C C . ALA A 1 290 ? -22.507 -4.136 1.549 1.00 22.36 287 ALA A C 1
ATOM 4149 O O . ALA A 1 290 ? -23.511 -3.528 1.166 1.00 22.54 287 ALA A O 1
ATOM 4156 N N . VAL A 1 291 ? -21.297 -3.576 1.524 1.00 21.80 288 VAL A N 1
ATOM 4157 C CA . VAL A 1 291 ? -21.160 -2.183 1.104 1.00 20.74 288 VAL A CA 1
ATOM 4158 C C . VAL A 1 291 ? -21.386 -2.037 -0.403 1.00 21.69 288 VAL A C 1
ATOM 4159 O O . VAL A 1 291 ? -21.881 -1.000 -0.867 1.00 21.25 288 VAL A O 1
ATOM 4172 N N . VAL A 1 292 ? -21.100 -3.084 -1.185 1.00 22.31 289 VAL A N 1
ATOM 4173 C CA . VAL A 1 292 ? -21.384 -3.032 -2.612 1.00 24.72 289 VAL A CA 1
ATOM 4174 C C . VAL A 1 292 ? -22.884 -3.061 -2.852 1.00 22.69 289 VAL A C 1
ATOM 4175 O O . VAL A 1 292 ? -23.407 -2.329 -3.704 1.00 23.59 289 VAL A O 1
ATOM 4188 N N . ALA A 1 293 ? -23.589 -3.951 -2.155 1.00 21.60 290 ALA A N 1
ATOM 4189 C CA . ALA A 1 293 ? -25.040 -4.009 -2.238 1.00 21.08 290 ALA A CA 1
ATOM 4190 C C . ALA A 1 293 ? -25.657 -2.677 -1.852 1.00 22.60 290 ALA A C 1
ATOM 4191 O O . ALA A 1 293 ? -26.576 -2.190 -2.526 1.00 22.04 290 ALA A O 1
ATOM 4198 N N . ALA A 1 294 ? -25.163 -2.074 -0.764 1.00 23.47 291 ALA A N 1
ATOM 4199 C CA . ALA A 1 294 ? -25.663 -0.772 -0.333 1.00 22.39 291 ALA A CA 1
ATOM 4200 C C . ALA A 1 294 ? -25.426 0.289 -1.408 1.00 21.27 291 ALA A C 1
ATOM 4201 O O . ALA A 1 294 ? -26.309 1.107 -1.690 1.00 21.40 291 ALA A O 1
ATOM 4208 N N . GLY A 1 295 ? -24.243 0.287 -2.016 1.00 23.01 292 GLY A N 1
ATOM 4209 C CA . GLY A 1 295 ? -23.957 1.221 -3.103 1.00 25.98 292 GLY A CA 1
ATOM 4210 C C . GLY A 1 295 ? -24.899 1.076 -4.289 1.00 25.37 292 GLY A C 1
ATOM 4211 O O . GLY A 1 295 ? -25.348 2.079 -4.852 1.00 25.32 292 GLY A O 1
ATOM 4215 N N . ASP A 1 296 ? -25.207 -0.171 -4.689 1.00 24.49 293 ASP A N 1
ATOM 4216 C CA . ASP A 1 296 ? -26.210 -0.425 -5.735 1.00 24.77 293 ASP A CA 1
ATOM 4217 C C . ASP A 1 296 ? -27.537 0.252 -5.397 1.00 23.58 293 ASP A C 1
ATOM 4218 O O . ASP A 1 296 ? -28.164 0.900 -6.241 1.00 23.20 293 ASP A O 1
ATOM 4227 N N . GLY A 1 297 ? -28.002 0.056 -4.169 1.00 21.24 294 GLY A N 1
ATOM 4228 C CA . GLY A 1 297 ? -29.277 0.622 -3.761 1.00 21.12 294 GLY A CA 1
ATOM 4229 C C . GLY A 1 297 ? -29.283 2.137 -3.831 1.00 21.62 294 GLY A C 1
ATOM 4230 O O . GLY A 1 297 ? -30.260 2.748 -4.263 1.00 24.43 294 GLY A O 1
ATOM 4234 N N . CYS A 1 298 ? -28.185 2.756 -3.434 1.00 21.71 295 CYS A N 1
ATOM 4235 C CA . CYS A 1 298 ? -28.069 4.207 -3.523 1.00 22.58 295 CYS A CA 1
ATOM 4236 C C . CYS A 1 298 ? -28.149 4.679 -4.978 1.00 23.17 295 CYS A C 1
ATOM 4237 O O . CYS A 1 298 ? -28.926 5.569 -5.306 1.00 23.92 295 CYS A O 1
ATOM 4245 N N . ILE A 1 299 ? -27.389 4.050 -5.873 1.00 23.01 296 ILE A N 1
ATOM 4246 C CA . ILE A 1 299 ? -27.447 4.412 -7.287 1.00 25.03 296 ILE A CA 1
ATOM 4247 C C . ILE A 1 299 ? -28.870 4.295 -7.809 1.00 24.49 296 ILE A C 1
ATOM 4248 O O . ILE A 1 299 ? -29.357 5.177 -8.517 1.00 24.98 296 ILE A O 1
ATOM 4264 N N . ALA A 1 300 ? -29.535 3.172 -7.522 1.00 23.07 297 ALA A N 1
ATOM 4265 C CA . ALA A 1 300 ? -30.895 2.989 -8.029 1.00 24.18 297 ALA A CA 1
ATOM 4266 C C . ALA A 1 300 ? -31.806 4.082 -7.520 1.00 24.31 297 ALA A C 1
ATOM 4267 O O . ALA A 1 300 ? -32.592 4.655 -8.281 1.00 24.67 297 ALA A O 1
ATOM 4274 N N . ALA A 1 301 ? -31.711 4.400 -6.230 1.00 23.79 298 ALA A N 1
ATOM 4275 C CA . ALA A 1 301 ? -32.579 5.429 -5.668 1.00 24.39 298 ALA A CA 1
ATOM 4276 C C . ALA A 1 301 ? -32.401 6.772 -6.374 1.00 25.61 298 ALA A C 1
ATOM 4277 O O . ALA A 1 301 ? -33.383 7.486 -6.637 1.00 26.54 298 ALA A O 1
ATOM 4284 N N . MET A 1 302 ? -31.155 7.150 -6.654 1.00 25.80 299 MET A N 1
ATOM 4285 C CA . MET A 1 302 ? -30.893 8.420 -7.319 1.00 29.12 299 MET A CA 1
ATOM 4286 C C . MET A 1 302 ? -31.420 8.399 -8.752 1.00 28.48 299 MET A C 1
ATOM 4287 O O . MET A 1 302 ? -31.983 9.390 -9.225 1.00 29.07 299 MET A O 1
ATOM 4301 N N . ALA A 1 303 ? -31.283 7.251 -9.435 1.00 27.02 300 ALA A N 1
ATOM 4302 C CA . ALA A 1 303 ? -31.835 7.115 -10.782 1.00 28.23 300 ALA A CA 1
ATOM 4303 C C . ALA A 1 303 ? -33.357 7.161 -10.764 1.00 28.69 300 ALA A C 1
ATOM 4304 O O . ALA A 1 303 ? -33.980 7.724 -11.671 1.00 30.34 300 ALA A O 1
ATOM 4311 N N . ILE A 1 304 ? -33.970 6.572 -9.735 1.00 27.08 301 ILE A N 1
ATOM 4312 C CA . ILE A 1 304 ? -35.423 6.579 -9.609 1.00 30.26 301 ILE A CA 1
ATOM 4313 C C . ILE A 1 304 ? -35.940 7.996 -9.393 1.00 30.18 301 ILE A C 1
ATOM 4314 O O . ILE A 1 304 ? -36.958 8.404 -9.973 1.00 30.56 301 ILE A O 1
ATOM 4330 N N . ASP A 1 305 ? -35.256 8.767 -8.559 1.00 28.95 302 ASP A N 1
ATOM 4331 C CA . ASP A 1 305 ? -35.678 10.147 -8.333 1.00 30.47 302 ASP A CA 1
ATOM 4332 C C . ASP A 1 305 ? -35.647 10.960 -9.630 1.00 31.92 302 ASP A C 1
ATOM 4333 O O . ASP A 1 305 ? -36.551 11.769 -9.892 1.00 33.34 302 ASP A O 1
ATOM 4342 N N . ARG A 1 306 ? -34.603 10.786 -10.442 1.00 31.79 303 ARG A N 1
ATOM 4343 C CA . ARG A 1 306 ? -34.565 11.461 -11.736 1.00 33.99 303 ARG A CA 1
ATOM 4344 C C . ARG A 1 306 ? -35.718 10.989 -12.619 1.00 33.62 303 ARG A C 1
ATOM 4345 O O . ARG A 1 306 ? -36.413 11.804 -13.245 1.00 36.99 303 ARG A O 1
ATOM 4358 N N . PHE A 1 307 ? -35.950 9.674 -12.646 1.00 33.38 304 PHE A N 1
ATOM 4359 C CA . PHE A 1 307 ? -36.967 9.097 -13.513 1.00 33.32 304 PHE A CA 1
ATOM 4360 C C . PHE A 1 307 ? -38.346 9.579 -13.113 1.00 35.39 304 PHE A C 1
ATOM 4361 O O . PHE A 1 307 ? -39.129 10.012 -13.958 1.00 36.68 304 PHE A O 1
ATOM 4378 N N . LEU A 1 308 ? -38.660 9.539 -11.820 1.00 32.64 305 LEU A N 1
ATOM 4379 C CA . LEU A 1 308 ? -40.012 9.889 -11.417 1.00 35.58 305 LEU A CA 1
ATOM 4380 C C . LEU A 1 308 ? -40.289 11.372 -11.559 1.00 43.16 305 LEU A C 1
ATOM 4381 O O . LEU A 1 308 ? -41.459 11.758 -11.632 1.00 43.75 305 LEU A O 1
ATOM 4397 N N . ASN A 1 309 ? -39.260 12.205 -11.616 1.00 49.27 306 ASN A N 1
ATOM 4398 C CA . ASN A 1 309 ? -39.455 13.625 -11.883 1.00 53.68 306 ASN A CA 1
ATOM 4399 C C . ASN A 1 309 ? -39.109 14.002 -13.316 1.00 60.70 306 ASN A C 1
ATOM 4400 O O . ASN A 1 309 ? -39.105 15.189 -13.655 1.00 66.16 306 ASN A O 1
ATOM 4411 N N . SER A 1 310 ? -38.833 13.017 -14.167 1.00 64.66 307 SER A N 1
ATOM 4412 C CA . SER A 1 310 ? -38.493 13.246 -15.571 1.00 67.94 307 SER A CA 1
ATOM 4413 C C . SER A 1 310 ? -37.412 14.321 -15.707 1.00 69.71 307 SER A C 1
ATOM 4414 O O . SER A 1 310 ? -37.383 15.081 -16.676 1.00 71.09 307 SER A O 1
ATOM 4422 N N . ARG A 1 311 ? -36.555 14.398 -14.698 1.00 68.45 308 ARG A N 1
ATOM 4423 C CA . ARG A 1 311 ? -35.465 15.355 -14.687 1.00 66.87 308 ARG A CA 1
ATOM 4424 C C . ARG A 1 311 ? -34.363 14.925 -15.631 1.00 64.05 308 ARG A C 1
ATOM 4425 O O . ARG A 1 311 ? -34.134 13.739 -15.839 1.00 61.14 308 ARG A O 1
ATOM 4446 N N . LYS A 1 312 ? -33.691 15.900 -16.220 1.00 66.65 309 LYS A N 1
ATOM 4447 C CA . LYS A 1 312 ? -32.587 15.618 -17.117 1.00 66.11 309 LYS A CA 1
ATOM 4448 C C . LYS A 1 312 ? -31.390 15.006 -16.398 1.00 59.97 309 LYS A C 1
ATOM 4449 O O . LYS A 1 312 ? -30.720 14.134 -16.940 1.00 66.64 309 LYS A O 1
ATOM 4462 N N . ALA A 1 313 ? -31.111 15.474 -15.184 1.00 46.87 310 ALA A N 1
ATOM 4463 C CA . ALA A 1 313 ? -29.942 15.005 -14.449 1.00 40.13 310 ALA A CA 1
ATOM 4464 C C . ALA A 1 313 ? -30.147 14.502 -13.021 1.00 37.55 310 ALA A C 1
ATOM 4465 O O . ALA A 1 313 ? -31.109 14.843 -12.348 1.00 41.01 310 ALA A O 1
ATOM 4472 N N . ILE A 1 314 ? -29.199 13.675 -12.591 1.00 35.90 311 ILE A N 1
ATOM 4473 C CA . ILE A 1 314 ? -29.161 13.111 -11.245 1.00 34.26 311 ILE A CA 1
ATOM 4474 C C . ILE A 1 314 ? -28.876 14.213 -10.242 1.00 37.12 311 ILE A C 1
ATOM 4475 O O . ILE A 1 314 ? -28.048 15.098 -10.491 1.00 38.24 311 ILE A O 1
ATOM 4491 N N . LYS A 1 315 ? -29.593 14.201 -9.126 1.00 36.48 312 LYS A N 1
ATOM 4492 C CA . LYS A 1 315 ? -29.388 15.216 -8.087 1.00 40.38 312 LYS A CA 1
ATOM 4493 C C . LYS A 1 315 ? -28.750 14.552 -6.875 1.00 40.20 312 LYS A C 1
ATOM 4494 O O . LYS A 1 315 ? -29.377 13.678 -6.264 1.00 37.96 312 LYS A O 1
ATOM 4501 N N . PRO A 1 316 ? -27.511 14.852 -6.516 1.00 41.91 313 PRO A N 1
ATOM 4502 C CA . PRO A 1 316 ? -26.954 14.239 -5.308 1.00 39.62 313 PRO A CA 1
ATOM 4503 C C . PRO A 1 316 ? -27.651 14.739 -4.047 1.00 36.04 313 PRO A C 1
ATOM 4504 O O . PRO A 1 316 ? -28.253 15.812 -4.007 1.00 35.21 313 PRO A O 1
ATOM 4515 N N . ASP A 1 317 ? -27.588 13.904 -3.016 1.00 34.60 314 ASP A N 1
ATOM 4516 C CA . ASP A 1 317 ? -28.218 14.136 -1.709 1.00 33.88 314 ASP A CA 1
ATOM 4517 C C . ASP A 1 317 ? -27.102 14.503 -0.734 1.00 33.03 314 ASP A C 1
ATOM 4518 O O . ASP A 1 317 ? -26.491 13.636 -0.115 1.00 31.85 314 ASP A O 1
ATOM 4527 N N . TRP A 1 318 ? -26.807 15.791 -0.640 1.00 35.54 315 TRP A N 1
ATOM 4528 C CA . TRP A 1 318 ? -25.657 16.283 0.102 1.00 36.74 315 TRP A CA 1
ATOM 4529 C C . TRP A 1 318 ? -26.103 17.150 1.265 1.00 39.53 315 TRP A C 1
ATOM 4530 O O . TRP A 1 318 ? -27.002 17.981 1.122 1.00 39.34 315 TRP A O 1
ATOM 4551 N N . ALA A 1 319 ? -25.460 16.956 2.405 1.00 40.33 316 ALA A N 1
ATOM 4552 C CA . ALA A 1 319 ? -25.675 17.799 3.568 1.00 46.08 316 ALA A CA 1
ATOM 4553 C C . ALA A 1 319 ? -24.786 19.028 3.515 1.00 56.00 316 ALA A C 1
ATOM 4554 O O . ALA A 1 319 ? -23.757 19.047 2.840 1.00 54.90 316 ALA A O 1
ATOM 4561 N N . HIS A 1 320 ? -25.169 20.042 4.280 1.00 68.93 317 HIS A N 1
ATOM 4562 C CA . HIS A 1 320 ? -24.282 21.180 4.519 1.00 80.49 317 HIS A CA 1
ATOM 4563 C C . HIS A 1 320 ? -23.237 20.839 5.588 1.00 83.16 317 HIS A C 1
ATOM 4564 O O . HIS A 1 320 ? -22.329 20.033 5.356 1.00 80.92 317 HIS A O 1
ATOM 4578 N N . SER B 1 2 ? -15.040 -19.076 27.887 1.00 114.69 -1 SER B N 1
ATOM 4579 C CA . SER B 1 2 ? -15.758 -18.750 29.154 1.00 116.65 -1 SER B CA 1
ATOM 4580 C C . SER B 1 2 ? -14.979 -17.719 29.971 1.00 113.60 -1 SER B C 1
ATOM 4581 O O . SER B 1 2 ? -13.833 -17.398 29.655 1.00 111.96 -1 SER B O 1
ATOM 4589 N N . HIS B 1 3 ? -15.613 -17.207 31.028 1.00 111.14 0 HIS B N 1
ATOM 4590 C CA . HIS B 1 3 ? -14.966 -16.207 31.871 1.00 103.41 0 HIS B CA 1
ATOM 4591 C C . HIS B 1 3 ? -13.773 -16.801 32.615 1.00 95.83 0 HIS B C 1
ATOM 4592 O O . HIS B 1 3 ? -12.711 -16.173 32.704 1.00 92.57 0 HIS B O 1
ATOM 4606 N N . MET B 1 4 ? -13.924 -18.014 33.153 1.00 91.27 1 MET B N 1
ATOM 4607 C CA . MET B 1 4 ? -12.810 -18.657 33.843 1.00 83.41 1 MET B CA 1
ATOM 4608 C C . MET B 1 4 ? -11.674 -18.979 32.876 1.00 76.96 1 MET B C 1
ATOM 4609 O O . MET B 1 4 ? -10.494 -18.844 33.230 1.00 75.03 1 MET B O 1
ATOM 4616 N N . GLU B 1 5 ? -12.005 -19.399 31.648 1.00 72.90 2 GLU B N 1
ATOM 4617 C CA . GLU B 1 5 ? -10.968 -19.723 30.668 1.00 69.08 2 GLU B CA 1
ATOM 4618 C C . GLU B 1 5 ? -10.179 -18.483 30.267 1.00 66.27 2 GLU B C 1
ATOM 4619 O O . GLU B 1 5 ? -8.952 -18.539 30.091 1.00 60.63 2 GLU B O 1
ATOM 4623 N N . GLN B 1 6 ? -10.863 -17.347 30.136 1.00 65.97 3 GLN B N 1
ATOM 4624 C CA . GLN B 1 6 ? -10.214 -16.157 29.615 1.00 60.69 3 GLN B CA 1
ATOM 4625 C C . GLN B 1 6 ? -9.388 -15.442 30.677 1.00 51.98 3 GLN B C 1
ATOM 4626 O O . GLN B 1 6 ? -8.355 -14.853 30.342 1.00 47.64 3 GLN B O 1
ATOM 4640 N N . PHE B 1 7 ? -9.805 -15.486 31.952 1.00 48.62 4 PHE B N 1
ATOM 4641 C CA . PHE B 1 7 ? -9.230 -14.612 32.970 1.00 45.92 4 PHE B CA 1
ATOM 4642 C C . PHE B 1 7 ? -8.598 -15.311 34.169 1.00 41.68 4 PHE B C 1
ATOM 4643 O O . PHE B 1 7 ? -7.844 -14.659 34.896 1.00 36.85 4 PHE B O 1
ATOM 4660 N N . ASP B 1 8 ? -8.861 -16.592 34.401 1.00 41.60 5 ASP B N 1
ATOM 4661 C CA . ASP B 1 8 ? -8.325 -17.281 35.572 1.00 42.97 5 ASP B CA 1
ATOM 4662 C C . ASP B 1 8 ? -7.140 -18.150 35.157 1.00 37.81 5 ASP B C 1
ATOM 4663 O O . ASP B 1 8 ? -7.292 -19.067 34.347 1.00 36.69 5 ASP B O 1
ATOM 4672 N N . PHE B 1 9 ? -5.967 -17.853 35.706 1.00 34.56 6 PHE B N 1
ATOM 4673 C CA . PHE B 1 9 ? -4.722 -18.519 35.330 1.00 34.16 6 PHE B CA 1
ATOM 4674 C C . PHE B 1 9 ? -4.023 -19.071 36.572 1.00 32.48 6 PHE B C 1
ATOM 4675 O O . PHE B 1 9 ? -4.359 -18.714 37.699 1.00 32.55 6 PHE B O 1
ATOM 4692 N N . ASP B 1 10 ? -3.082 -20.004 36.361 1.00 31.81 7 ASP B N 1
ATOM 4693 C CA . ASP B 1 10 ? -2.177 -20.392 37.441 1.00 30.92 7 ASP B CA 1
ATOM 4694 C C . ASP B 1 10 ? -1.168 -19.284 37.719 1.00 28.83 7 ASP B C 1
ATOM 4695 O O . ASP B 1 10 ? -0.889 -18.966 38.885 1.00 29.73 7 ASP B O 1
ATOM 4704 N N . VAL B 1 11 ? -0.617 -18.694 36.658 1.00 27.01 8 VAL B N 1
ATOM 4705 C CA . VAL B 1 11 ? 0.445 -17.697 36.734 1.00 27.45 8 VAL B CA 1
ATOM 4706 C C . VAL B 1 11 ? 0.046 -16.492 35.898 1.00 28.56 8 VAL B C 1
ATOM 4707 O O . VAL B 1 11 ? -0.267 -16.631 34.706 1.00 25.73 8 VAL B O 1
ATOM 4720 N N . VAL B 1 12 ? 0.089 -15.310 36.515 1.00 26.69 9 VAL B N 1
ATOM 4721 C CA . VAL B 1 12 ? -0.125 -14.040 35.834 1.00 25.57 9 VAL B CA 1
ATOM 4722 C C . VAL B 1 12 ? 1.200 -13.303 35.863 1.00 25.28 9 VAL B C 1
ATOM 4723 O O . VAL B 1 12 ? 1.763 -13.078 36.940 1.00 25.03 9 VAL B O 1
ATOM 4736 N N . ILE B 1 13 ? 1.695 -12.932 34.685 1.00 24.79 10 ILE B N 1
ATOM 4737 C CA . ILE B 1 13 ? 2.947 -12.208 34.542 1.00 22.35 10 ILE B CA 1
ATOM 4738 C C . ILE B 1 13 ? 2.630 -10.811 34.014 1.00 25.47 10 ILE B C 1
ATOM 4739 O O . ILE B 1 13 ? 2.050 -10.655 32.925 1.00 27.84 10 ILE B O 1
ATOM 4755 N N . VAL B 1 14 ? 3.040 -9.793 34.766 1.00 25.11 11 VAL B N 1
ATOM 4756 C CA . VAL B 1 14 ? 2.829 -8.401 34.381 1.00 24.86 11 VAL B CA 1
ATOM 4757 C C . VAL B 1 14 ? 4.100 -7.902 33.706 1.00 25.31 11 VAL B C 1
ATOM 4758 O O . VAL B 1 14 ? 5.101 -7.644 34.377 1.00 24.12 11 VAL B O 1
ATOM 4771 N N . GLY B 1 15 ? 4.061 -7.736 32.380 1.00 27.13 12 GLY B N 1
ATOM 4772 C CA . GLY B 1 15 ? 5.239 -7.301 31.643 1.00 27.63 12 GLY B CA 1
ATOM 4773 C C . GLY B 1 15 ? 5.794 -8.389 30.750 1.00 27.42 12 GLY B C 1
ATOM 4774 O O . GLY B 1 15 ? 6.054 -9.516 31.193 1.00 27.47 12 GLY B O 1
ATOM 4778 N N . GLY B 1 16 ? 5.964 -8.060 29.475 1.00 26.02 13 GLY B N 1
ATOM 4779 C CA . GLY B 1 16 ? 6.471 -9.006 28.512 1.00 24.10 13 GLY B CA 1
ATOM 4780 C C . GLY B 1 16 ? 7.823 -8.658 27.918 1.00 25.27 13 GLY B C 1
ATOM 4781 O O . GLY B 1 16 ? 8.035 -8.866 26.723 1.00 26.85 13 GLY B O 1
ATOM 4785 N N . GLY B 1 17 ? 8.751 -8.174 28.732 1.00 27.80 14 GLY B N 1
ATOM 4786 C CA . GLY B 1 17 ? 10.132 -8.064 28.315 1.00 27.58 14 GLY B CA 1
ATOM 4787 C C . GLY B 1 17 ? 10.821 -9.425 28.428 1.00 24.72 14 GLY B C 1
ATOM 4788 O O . GLY B 1 17 ? 10.167 -10.457 28.595 1.00 23.24 14 GLY B O 1
ATOM 4792 N N . PRO B 1 18 ? 12.155 -9.444 28.358 1.00 23.80 15 PRO B N 1
ATOM 4793 C CA . PRO B 1 18 ? 12.869 -10.729 28.469 1.00 24.08 15 PRO B CA 1
ATOM 4794 C C . PRO B 1 18 ? 12.669 -11.418 29.803 1.00 23.82 15 PRO B C 1
ATOM 4795 O O . PRO B 1 18 ? 12.688 -12.652 29.844 1.00 23.17 15 PRO B O 1
ATOM 4806 N N . ALA B 1 19 ? 12.489 -10.683 30.901 1.00 23.97 16 ALA B N 1
ATOM 4807 C CA . ALA B 1 19 ? 12.232 -11.362 32.163 1.00 23.10 16 ALA B CA 1
ATOM 4808 C C . ALA B 1 19 ? 10.893 -12.089 32.116 1.00 21.05 16 ALA B C 1
ATOM 4809 O O . ALA B 1 19 ? 10.827 -13.300 32.378 1.00 21.71 16 ALA B O 1
ATOM 4816 N N . GLY B 1 20 ? 9.819 -11.365 31.776 1.00 21.66 17 GLY B N 1
ATOM 4817 C CA . GLY B 1 20 ? 8.494 -11.959 31.761 1.00 23.20 17 GLY B CA 1
ATOM 4818 C C . GLY B 1 20 ? 8.347 -13.080 30.742 1.00 22.38 17 GLY B C 1
ATOM 4819 O O . GLY B 1 20 ? 7.698 -14.089 31.017 1.00 21.24 17 GLY B O 1
ATOM 4823 N N . CYS B 1 21 ? 8.914 -12.905 29.542 1.00 22.71 18 CYS B N 1
ATOM 4824 C CA . CYS B 1 21 ? 8.833 -13.949 28.527 1.00 24.18 18 CYS B CA 1
ATOM 4825 C C . CYS B 1 21 ? 9.594 -15.197 28.938 1.00 23.26 18 CYS B C 1
ATOM 4826 O O . CYS B 1 21 ? 9.154 -16.311 28.655 1.00 22.67 18 CYS B O 1
ATOM 4834 N N . THR B 1 22 ? 10.769 -15.043 29.548 1.00 21.39 19 THR B N 1
ATOM 4835 C CA . THR B 1 22 ? 11.485 -16.223 30.010 1.00 20.38 19 THR B CA 1
ATOM 4836 C C . THR B 1 22 ? 10.724 -16.913 31.131 1.00 20.79 19 THR B C 1
ATOM 4837 O O . THR B 1 22 ? 10.660 -18.149 31.172 1.00 21.05 19 THR B O 1
ATOM 4848 N N . CYS B 1 23 ? 10.170 -16.141 32.069 1.00 20.72 20 CYS B N 1
ATOM 4849 C CA . CYS B 1 23 ? 9.361 -16.746 33.127 1.00 21.63 20 CYS B CA 1
ATOM 4850 C C . CYS B 1 23 ? 8.225 -17.583 32.530 1.00 22.60 20 CYS B C 1
ATOM 4851 O O . CYS B 1 23 ? 8.003 -18.744 32.916 1.00 21.98 20 CYS B O 1
ATOM 4859 N N . ALA B 1 24 ? 7.506 -17.012 31.566 1.00 22.27 21 ALA B N 1
ATOM 4860 C CA . ALA B 1 24 ? 6.393 -17.710 30.923 1.00 22.94 21 ALA B CA 1
ATOM 4861 C C . ALA B 1 24 ? 6.845 -18.970 30.180 1.00 22.71 21 ALA B C 1
ATOM 4862 O O . ALA B 1 24 ? 6.128 -19.987 30.148 1.00 23.91 21 ALA B O 1
ATOM 4869 N N . LEU B 1 25 ? 7.982 -18.894 29.485 1.00 22.55 22 LEU B N 1
ATOM 4870 C CA . LEU B 1 25 ? 8.493 -20.077 28.800 1.00 25.39 22 LEU B CA 1
ATOM 4871 C C . LEU B 1 25 ? 8.618 -21.239 29.774 1.00 25.31 22 LEU B C 1
ATOM 4872 O O . LEU B 1 25 ? 8.169 -22.366 29.494 1.00 24.50 22 LEU B O 1
ATOM 4888 N N . TYR B 1 26 ? 9.164 -20.963 30.957 1.00 23.82 23 TYR B N 1
ATOM 4889 C CA . TYR B 1 26 ? 9.356 -22.022 31.936 1.00 23.70 23 TYR B CA 1
ATOM 4890 C C . TYR B 1 26 ? 8.040 -22.436 32.598 1.00 23.42 23 TYR B C 1
ATOM 4891 O O . TYR B 1 26 ? 7.772 -23.629 32.700 1.00 21.69 23 TYR B O 1
ATOM 4909 N N . THR B 1 27 ? 7.168 -21.498 33.002 1.00 22.23 24 THR B N 1
ATOM 4910 C CA . THR B 1 27 ? 5.927 -21.951 33.636 1.00 21.81 24 THR B CA 1
ATOM 4911 C C . THR B 1 27 ? 5.044 -22.696 32.635 1.00 22.51 24 THR B C 1
ATOM 4912 O O . THR B 1 27 ? 4.418 -23.701 32.985 1.00 24.25 24 THR B O 1
ATOM 4923 N N . ALA B 1 28 ? 5.010 -22.251 31.376 1.00 22.45 25 ALA B N 1
ATOM 4924 C CA . ALA B 1 28 ? 4.210 -22.960 30.380 1.00 25.44 25 ALA B CA 1
ATOM 4925 C C . ALA B 1 28 ? 4.743 -24.359 30.151 1.00 25.87 25 ALA B C 1
ATOM 4926 O O . ALA B 1 28 ? 3.962 -25.307 30.011 1.00 25.91 25 ALA B O 1
ATOM 4933 N N . ARG B 1 29 ? 6.075 -24.508 30.094 1.00 27.05 26 ARG B N 1
ATOM 4934 C CA . ARG B 1 29 ? 6.671 -25.827 29.937 1.00 29.69 26 ARG B CA 1
ATOM 4935 C C . ARG B 1 29 ? 6.396 -26.701 31.151 1.00 28.04 26 ARG B C 1
ATOM 4936 O O . ARG B 1 29 ? 6.367 -27.925 31.021 1.00 26.51 26 ARG B O 1
ATOM 4957 N N . SER B 1 30 ? 6.153 -26.104 32.314 1.00 25.96 27 SER B N 1
ATOM 4958 C CA . SER B 1 30 ? 5.670 -26.848 33.477 1.00 30.33 27 SER B CA 1
ATOM 4959 C C . SER B 1 30 ? 4.179 -27.166 33.414 1.00 29.55 27 SER B C 1
ATOM 4960 O O . SER B 1 30 ? 3.627 -27.693 34.397 1.00 28.69 27 SER B O 1
ATOM 4968 N N . GLU B 1 31 ? 3.500 -26.810 32.319 1.00 28.32 28 GLU B N 1
ATOM 4969 C CA . GLU B 1 31 ? 2.068 -27.035 32.160 1.00 32.50 28 GLU B CA 1
ATOM 4970 C C . GLU B 1 31 ? 1.251 -26.226 33.171 1.00 31.20 28 GLU B C 1
ATOM 4971 O O . GLU B 1 31 ? 0.157 -26.623 33.576 1.00 32.70 28 GLU B O 1
ATOM 4983 N N . LEU B 1 32 ? 1.761 -25.075 33.569 1.00 29.62 29 LEU B N 1
ATOM 4984 C CA . LEU B 1 32 ? 0.987 -24.135 34.366 1.00 29.16 29 LEU B CA 1
ATOM 4985 C C . LEU B 1 32 ? 0.301 -23.178 33.402 1.00 27.40 29 LEU B C 1
ATOM 4986 O O . LEU B 1 32 ? 0.944 -22.663 32.491 1.00 27.43 29 LEU B O 1
ATOM 5002 N N . LYS B 1 33 ? -0.998 -22.971 33.588 1.00 28.88 30 LYS B N 1
ATOM 5003 C CA . LYS B 1 33 ? -1.736 -22.027 32.750 1.00 30.39 30 LYS B CA 1
ATOM 5004 C C . LYS B 1 33 ? -1.217 -20.622 33.020 1.00 28.92 30 LYS B C 1
ATOM 5005 O O . LYS B 1 33 ? -1.328 -20.122 34.145 1.00 27.95 30 LYS B O 1
ATOM 5024 N N . THR B 1 34 ? -0.623 -19.995 31.990 1.00 26.99 31 THR B N 1
ATOM 5025 C CA . THR B 1 34 ? 0.149 -18.766 32.125 1.00 27.26 31 THR B CA 1
ATOM 5026 C C . THR B 1 34 ? -0.355 -17.690 31.173 1.00 28.30 31 THR B C 1
ATOM 5027 O O . THR B 1 34 ? -0.652 -17.967 30.004 1.00 26.57 31 THR B O 1
ATOM 5038 N N . VAL B 1 35 ? -0.437 -16.457 31.677 1.00 26.03 32 VAL B N 1
ATOM 5039 C CA . VAL B 1 35 ? -0.759 -15.289 30.864 1.00 26.49 32 VAL B CA 1
ATOM 5040 C C . VAL B 1 35 ? 0.306 -14.227 31.084 1.00 25.53 32 VAL B C 1
ATOM 5041 O O . VAL B 1 35 ? 0.815 -14.054 32.203 1.00 25.66 32 VAL B O 1
ATOM 5054 N N . ILE B 1 36 ? 0.712 -13.588 29.984 1.00 25.10 33 ILE B N 1
ATOM 5055 C CA . ILE B 1 36 ? 1.517 -12.371 30.018 1.00 24.87 33 ILE B CA 1
ATOM 5056 C C . ILE B 1 36 ? 0.603 -11.210 29.686 1.00 24.78 33 ILE B C 1
ATOM 5057 O O . ILE B 1 36 ? -0.050 -11.204 28.630 1.00 26.41 33 ILE B O 1
ATOM 5073 N N . LEU B 1 37 ? 0.571 -10.224 30.578 1.00 25.71 34 LEU B N 1
ATOM 5074 C CA . LEU B 1 37 ? -0.145 -8.974 30.364 1.00 25.96 34 LEU B CA 1
ATOM 5075 C C . LEU B 1 37 ? 0.902 -7.908 30.051 1.00 26.27 34 LEU B C 1
ATOM 5076 O O . LEU B 1 37 ? 1.650 -7.481 30.931 1.00 26.22 34 LEU B O 1
ATOM 5092 N N . ASP B 1 38 ? 0.949 -7.475 28.794 1.00 27.08 35 ASP B N 1
ATOM 5093 C CA . ASP B 1 38 ? 1.998 -6.600 28.289 1.00 26.13 35 ASP B CA 1
ATOM 5094 C C . ASP B 1 38 ? 1.334 -5.330 27.766 1.00 26.86 35 ASP B C 1
ATOM 5095 O O . ASP B 1 38 ? 0.468 -5.386 26.888 1.00 28.78 35 ASP B O 1
ATOM 5104 N N . LYS B 1 39 ? 1.703 -4.183 28.321 1.00 27.74 36 LYS B N 1
ATOM 5105 C CA . LYS B 1 39 ? 0.978 -2.978 27.942 1.00 32.40 36 LYS B CA 1
ATOM 5106 C C . LYS B 1 39 ? 1.318 -2.565 26.519 1.00 32.59 36 LYS B C 1
ATOM 5107 O O . LYS B 1 39 ? 0.463 -2.054 25.799 1.00 34.14 36 LYS B O 1
ATOM 5126 N N . ASN B 1 40 ? 2.556 -2.769 26.108 1.00 31.34 37 ASN B N 1
ATOM 5127 C CA . ASN B 1 40 ? 2.995 -2.377 24.783 1.00 31.37 37 ASN B CA 1
ATOM 5128 C C . ASN B 1 40 ? 4.338 -3.039 24.517 1.00 32.69 37 ASN B C 1
ATOM 5129 O O . ASN B 1 40 ? 5.327 -2.730 25.195 1.00 31.97 37 ASN B O 1
ATOM 5140 N N . PRO B 1 41 ? 4.412 -3.964 23.555 1.00 34.66 38 PRO B N 1
ATOM 5141 C CA . PRO B 1 41 ? 5.679 -4.664 23.305 1.00 34.55 38 PRO B CA 1
ATOM 5142 C C . PRO B 1 41 ? 6.781 -3.748 22.807 1.00 36.14 38 PRO B C 1
ATOM 5143 O O . PRO B 1 41 ? 7.943 -4.171 22.805 1.00 38.29 38 PRO B O 1
ATOM 5154 N N . ALA B 1 42 ? 6.462 -2.509 22.396 1.00 33.23 39 ALA B N 1
ATOM 5155 C CA . ALA B 1 42 ? 7.485 -1.578 21.942 1.00 34.69 39 ALA B CA 1
ATOM 5156 C C . ALA B 1 42 ? 8.021 -0.689 23.055 1.00 35.17 39 ALA B C 1
ATOM 5157 O O . ALA 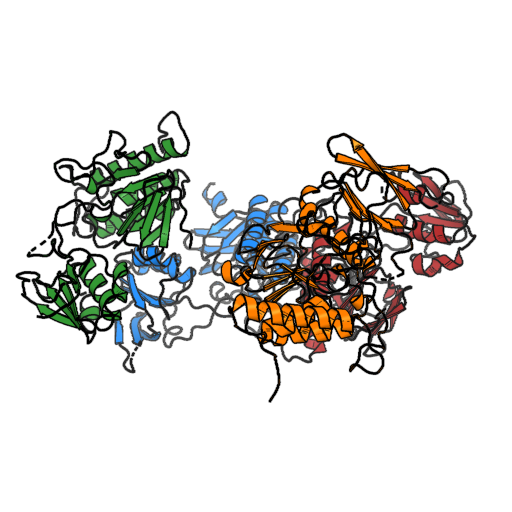B 1 42 ? 8.966 0.059 22.820 1.00 36.26 39 ALA B O 1
ATOM 5164 N N . ALA B 1 43 ? 7.508 -0.797 24.279 1.00 31.96 40 ALA B N 1
ATOM 5165 C CA . ALA B 1 43 ? 7.880 0.160 25.311 1.00 31.96 40 ALA B CA 1
ATOM 5166 C C . ALA B 1 43 ? 8.967 -0.357 26.238 1.00 29.43 40 ALA B C 1
ATOM 5167 O O . ALA B 1 43 ? 9.485 0.419 27.041 1.00 30.01 40 ALA B O 1
ATOM 5174 N N . GLY B 1 44 ? 9.332 -1.632 26.147 1.00 27.77 41 GLY B N 1
ATOM 5175 C CA . GLY B 1 44 ? 10.350 -2.165 27.036 1.00 30.37 41 GLY B CA 1
ATOM 5176 C C . GLY B 1 44 ? 11.769 -1.786 26.620 1.00 30.48 41 GLY B C 1
ATOM 5177 O O . GLY B 1 44 ? 12.031 -1.390 25.480 1.00 30.24 41 GLY B O 1
ATOM 5181 N N . ALA B 1 45 ? 12.692 -1.930 27.580 1.00 27.79 42 ALA B N 1
ATOM 5182 C CA . ALA B 1 45 ? 14.086 -1.563 27.342 1.00 30.29 42 ALA B CA 1
ATOM 5183 C C . ALA B 1 45 ? 14.716 -2.413 26.246 1.00 31.32 42 ALA B C 1
ATOM 5184 O O . ALA B 1 45 ? 15.447 -1.891 25.399 1.00 32.64 42 ALA B O 1
ATOM 5191 N N . LEU B 1 46 ? 14.487 -3.731 26.260 1.00 28.95 43 LEU B N 1
ATOM 5192 C CA . LEU B 1 46 ? 15.058 -4.558 25.198 1.00 26.68 43 LEU B CA 1
ATOM 5193 C C . LEU B 1 46 ? 14.438 -4.209 23.855 1.00 27.86 43 LEU B C 1
ATOM 5194 O O . LEU B 1 46 ? 15.146 -4.108 22.852 1.00 30.50 43 LEU B O 1
ATOM 5210 N N . ALA B 1 47 ? 13.123 -3.999 23.812 1.00 27.09 44 ALA B N 1
ATOM 5211 C CA . ALA B 1 47 ? 12.482 -3.721 22.529 1.00 30.11 44 ALA B CA 1
ATOM 5212 C C . ALA B 1 47 ? 12.991 -2.433 21.894 1.00 33.34 44 ALA B C 1
ATOM 5213 O O . ALA B 1 47 ? 12.992 -2.317 20.665 1.00 34.45 44 ALA B O 1
ATOM 5220 N N . ILE B 1 48 ? 13.441 -1.461 22.693 1.00 37.41 45 ILE B N 1
ATOM 5221 C CA . ILE B 1 48 ? 13.939 -0.222 22.104 1.00 45.33 45 ILE B CA 1
ATOM 5222 C C . ILE B 1 48 ? 15.427 -0.264 21.782 1.00 45.62 45 ILE B C 1
ATOM 5223 O O . ILE B 1 48 ? 15.924 0.652 21.110 1.00 52.38 45 ILE B O 1
ATOM 5239 N N . THR B 1 49 ? 16.147 -1.298 22.205 1.00 43.51 46 THR B N 1
ATOM 5240 C CA . THR B 1 49 ? 17.563 -1.420 21.876 1.00 45.72 46 THR B CA 1
ATOM 5241 C C . THR B 1 49 ? 17.731 -1.697 20.386 1.00 45.32 46 THR B C 1
ATOM 5242 O O . THR B 1 49 ? 17.148 -2.640 19.845 1.00 39.58 46 THR B O 1
ATOM 5253 N N . HIS B 1 50 ? 18.566 -0.903 19.727 1.00 50.69 47 HIS B N 1
ATOM 5254 C CA . HIS B 1 50 ? 18.644 -0.987 18.275 1.00 55.72 47 HIS B CA 1
ATOM 5255 C C . HIS B 1 50 ? 19.412 -2.221 17.822 1.00 49.45 47 HIS B C 1
ATOM 5256 O O . HIS B 1 50 ? 19.022 -2.874 16.848 1.00 50.53 47 HIS B O 1
ATOM 5270 N N . LYS B 1 51 ? 20.511 -2.536 18.498 1.00 43.19 48 LYS B N 1
ATOM 5271 C CA . LYS B 1 51 ? 21.365 -3.657 18.117 1.00 46.93 48 LYS B CA 1
ATOM 5272 C C . LYS B 1 51 ? 21.979 -4.238 19.385 1.00 48.39 48 LYS B C 1
ATOM 5273 O O . LYS B 1 51 ? 22.778 -3.567 20.040 1.00 57.32 48 LYS B O 1
ATOM 5280 N N . ILE B 1 52 ? 21.592 -5.455 19.758 1.00 39.21 49 ILE B N 1
ATOM 5281 C CA . ILE B 1 52 ? 22.152 -6.116 20.931 1.00 33.38 49 ILE B CA 1
ATOM 5282 C C . ILE B 1 52 ? 23.177 -7.140 20.471 1.00 33.78 49 ILE B C 1
ATOM 5283 O O . ILE B 1 52 ? 22.877 -8.008 19.637 1.00 36.55 49 ILE B O 1
ATOM 5299 N N . ALA B 1 53 ? 24.393 -7.030 21.014 1.00 34.39 50 ALA B N 1
ATOM 5300 C CA . ALA B 1 53 ? 25.516 -7.875 20.629 1.00 35.12 50 ALA B CA 1
ATOM 5301 C C . ALA B 1 53 ? 26.110 -8.642 21.802 1.00 32.82 50 ALA B C 1
ATOM 5302 O O . ALA B 1 53 ? 27.125 -9.317 21.631 1.00 34.98 50 ALA B O 1
ATOM 5309 N N . ASN B 1 54 ? 25.509 -8.568 22.986 1.00 31.08 51 ASN B N 1
ATOM 5310 C CA . ASN B 1 54 ? 26.075 -9.249 24.146 1.00 31.11 51 ASN B CA 1
ATOM 5311 C C . ASN B 1 54 ? 25.055 -10.157 24.803 1.00 32.40 51 ASN B C 1
ATOM 5312 O O . ASN B 1 54 ? 25.150 -10.449 25.995 1.00 30.19 51 ASN B O 1
ATOM 5323 N N . TYR B 1 55 ? 24.077 -10.633 24.037 1.00 32.33 52 TYR B N 1
ATOM 5324 C CA . TYR B 1 55 ? 23.192 -11.664 24.547 1.00 27.22 52 TYR B CA 1
ATOM 5325 C C . TYR B 1 55 ? 23.817 -13.006 24.219 1.00 27.66 52 TYR B C 1
ATOM 5326 O O . TYR B 1 55 ? 23.908 -13.368 23.025 1.00 27.71 52 TYR B O 1
ATOM 5344 N N . PRO B 1 56 ? 24.256 -13.769 25.208 1.00 29.19 53 PRO B N 1
ATOM 5345 C CA . PRO B 1 56 ? 25.005 -14.988 24.904 1.00 29.02 53 PRO B CA 1
ATOM 5346 C C . PRO B 1 56 ? 24.135 -16.009 24.186 1.00 28.09 53 PRO B C 1
ATOM 5347 O O . PRO B 1 56 ? 23.003 -16.285 24.593 1.00 27.24 53 PRO B O 1
ATOM 5358 N N . GLY B 1 57 ? 24.681 -16.571 23.120 1.00 29.03 54 GLY B N 1
ATOM 5359 C CA . GLY B 1 57 ? 23.982 -17.553 22.324 1.00 32.89 54 GLY B CA 1
ATOM 5360 C C . GLY B 1 57 ? 23.276 -17.004 21.103 1.00 35.06 54 GLY B C 1
ATOM 5361 O O . GLY B 1 57 ? 22.817 -17.799 20.276 1.00 34.33 54 GLY B O 1
ATOM 5365 N N . VAL B 1 58 ? 23.215 -15.683 20.951 1.00 34.28 55 VAL B N 1
ATOM 5366 C CA . VAL B 1 58 ? 22.568 -15.028 19.814 1.00 36.14 55 VAL B CA 1
ATOM 5367 C C . VAL B 1 58 ? 23.635 -14.212 19.100 1.00 37.90 55 VAL B C 1
ATOM 5368 O O . VAL B 1 58 ? 23.908 -13.072 19.500 1.00 40.62 55 VAL B O 1
ATOM 5381 N N . PRO B 1 59 ? 24.280 -14.756 18.068 1.00 39.07 56 PRO B N 1
ATOM 5382 C CA . PRO B 1 59 ? 25.409 -14.068 17.445 1.00 42.32 56 PRO B CA 1
ATOM 5383 C C . PRO B 1 59 ? 24.958 -13.069 16.389 1.00 51.49 56 PRO B C 1
ATOM 5384 O O . PRO B 1 59 ? 23.791 -12.999 16.011 1.00 59.79 56 PRO B O 1
ATOM 5395 N N . GLY B 1 60 ? 25.927 -12.312 15.893 1.00 57.68 57 GLY B N 1
ATOM 5396 C CA . GLY B 1 60 ? 25.677 -11.453 14.756 1.00 63.72 57 GLY B CA 1
ATOM 5397 C C . GLY B 1 60 ? 24.895 -10.194 15.095 1.00 63.31 57 GLY B C 1
ATOM 5398 O O . GLY B 1 60 ? 24.904 -9.684 16.221 1.00 58.63 57 GLY B O 1
ATOM 5402 N N . GLU B 1 61 ? 24.216 -9.673 14.078 1.00 65.95 58 GLU B N 1
ATOM 5403 C CA . GLU B 1 61 ? 23.443 -8.454 14.245 1.00 65.47 58 GLU B CA 1
ATOM 5404 C C . GLU B 1 61 ? 22.013 -8.847 14.579 1.00 60.32 58 GLU B C 1
ATOM 5405 O O . GLU B 1 61 ? 21.389 -9.618 13.839 1.00 58.98 58 GLU B O 1
ATOM 5409 N N . MET B 1 62 ? 21.506 -8.348 15.708 1.00 55.46 59 MET B N 1
ATOM 5410 C CA . MET B 1 62 ? 20.099 -8.551 16.015 1.00 50.84 59 MET B CA 1
ATOM 5411 C C . MET B 1 62 ? 19.546 -7.329 16.726 1.00 43.95 59 MET B C 1
ATOM 5412 O O . MET B 1 62 ? 20.165 -6.792 17.642 1.00 41.95 59 MET B O 1
ATOM 5426 N N . SER B 1 63 ? 18.370 -6.905 16.300 1.00 40.89 60 SER B N 1
ATOM 5427 C CA . SER B 1 63 ? 17.685 -5.833 16.991 1.00 40.54 60 SER B CA 1
ATOM 5428 C C . SER B 1 63 ? 17.082 -6.383 18.270 1.00 35.96 60 SER B C 1
ATOM 5429 O O . SER B 1 63 ? 16.776 -7.573 18.369 1.00 32.15 60 SER B O 1
ATOM 5437 N N . GLY B 1 64 ? 16.954 -5.511 19.269 1.00 35.58 61 GLY B N 1
ATOM 5438 C CA . GLY B 1 64 ? 16.330 -5.925 20.509 1.00 33.26 61 GLY B CA 1
ATOM 5439 C C . GLY B 1 64 ? 14.897 -6.385 20.317 1.00 29.67 61 GLY B C 1
ATOM 5440 O O . GLY B 1 64 ? 14.462 -7.364 20.928 1.00 28.39 61 GLY B O 1
ATOM 5444 N N . ASP B 1 65 ? 14.137 -5.703 19.458 1.00 32.07 62 ASP B N 1
ATOM 5445 C CA . ASP B 1 65 ? 12.750 -6.132 19.336 1.00 35.01 62 ASP B CA 1
ATOM 5446 C C . ASP B 1 65 ? 12.637 -7.449 18.591 1.00 34.38 62 ASP B C 1
ATOM 5447 O O . ASP B 1 65 ? 11.676 -8.194 18.825 1.00 33.44 62 ASP B O 1
ATOM 5456 N N . HIS B 1 66 ? 13.635 -7.804 17.784 1.00 33.71 63 HIS B N 1
ATOM 5457 C CA . HIS B 1 66 ? 13.645 -9.129 17.171 1.00 35.80 63 HIS B CA 1
ATOM 5458 C C . HIS B 1 66 ? 13.974 -10.210 18.195 1.00 31.01 63 HIS B C 1
ATOM 5459 O O . HIS B 1 66 ? 13.313 -11.258 18.238 1.00 30.64 63 HIS B O 1
ATOM 5473 N N . LEU B 1 67 ? 14.981 -9.969 19.036 1.00 27.88 64 LEU B N 1
ATOM 5474 C CA . LEU B 1 67 ? 15.294 -10.919 20.099 1.00 26.81 64 LEU B CA 1
ATOM 5475 C C . LEU B 1 67 ? 14.084 -11.147 20.992 1.00 26.56 64 LEU B C 1
ATOM 5476 O O . LEU B 1 67 ? 13.749 -12.295 21.322 1.00 25.67 64 LEU B O 1
ATOM 5492 N N . LEU B 1 68 ? 13.394 -10.070 21.369 1.00 28.28 65 LEU B N 1
ATOM 5493 C CA . LEU B 1 68 ? 12.223 -10.208 22.233 1.00 27.50 65 LEU B CA 1
ATOM 5494 C C . LEU B 1 68 ? 11.113 -10.983 21.537 1.00 26.13 65 LEU B C 1
ATOM 5495 O O . LEU B 1 68 ? 10.434 -11.799 22.159 1.00 26.09 65 LEU B O 1
ATOM 5511 N N . GLU B 1 69 ? 10.924 -10.749 20.244 1.00 27.66 66 GLU B N 1
ATOM 5512 C CA . GLU B 1 69 ? 9.905 -11.486 19.504 1.00 28.29 66 GLU B CA 1
ATOM 5513 C C . GLU B 1 69 ? 10.195 -12.982 19.511 1.00 30.08 66 GLU B C 1
ATOM 5514 O O . GLU B 1 69 ? 9.275 -13.806 19.635 1.00 28.52 66 GLU B O 1
ATOM 5526 N N . VAL B 1 70 ? 11.466 -13.361 19.386 1.00 30.55 67 VAL B N 1
ATOM 5527 C CA . VAL B 1 70 ? 11.811 -14.778 19.477 1.00 29.85 67 VAL B CA 1
ATOM 5528 C C . VAL B 1 70 ? 11.407 -15.325 20.840 1.00 25.87 67 VAL B C 1
ATOM 5529 O O . VAL B 1 70 ? 10.789 -16.390 20.938 1.00 25.68 67 VAL B O 1
ATOM 5542 N N . MET B 1 71 ? 11.753 -14.607 21.914 1.00 25.62 68 MET B N 1
ATOM 5543 C CA . MET B 1 71 ? 11.423 -15.062 23.266 1.00 26.20 68 MET B CA 1
ATOM 5544 C C . MET B 1 71 ? 9.913 -15.152 23.481 1.00 28.43 68 MET B C 1
ATOM 5545 O O . MET B 1 71 ? 9.415 -16.126 24.058 1.00 25.53 68 MET B O 1
ATOM 5559 N N . ARG B 1 72 ? 9.168 -14.127 23.059 1.00 29.37 69 ARG B N 1
ATOM 5560 C CA . ARG B 1 72 ? 7.712 -14.168 23.174 1.00 28.62 69 ARG B CA 1
ATOM 5561 C C . ARG B 1 72 ? 7.132 -15.357 22.413 1.00 27.33 69 ARG B C 1
ATOM 5562 O O . ARG B 1 72 ? 6.256 -16.067 22.922 1.00 26.47 69 ARG B O 1
ATOM 5583 N N . ASP B 1 73 ? 7.619 -15.600 21.195 1.00 26.86 70 ASP B N 1
ATOM 5584 C CA . ASP B 1 73 ? 7.112 -16.701 20.394 1.00 29.36 70 ASP B CA 1
ATOM 5585 C C . ASP B 1 73 ? 7.412 -18.043 21.050 1.00 26.90 70 ASP B C 1
ATOM 5586 O O . ASP B 1 73 ? 6.612 -18.986 20.945 1.00 26.27 70 ASP B O 1
ATOM 5595 N N . GLN B 1 74 ? 8.579 -18.170 21.685 1.00 26.14 71 GLN B N 1
ATOM 5596 C CA . GLN B 1 74 ? 8.885 -19.389 22.434 1.00 26.28 71 GLN B CA 1
ATOM 5597 C C . GLN B 1 74 ? 7.889 -19.602 23.572 1.00 27.98 71 GLN B C 1
ATOM 5598 O O . GLN B 1 74 ? 7.381 -20.706 23.765 1.00 28.04 71 GLN B O 1
ATOM 5612 N N . ALA B 1 75 ? 7.615 -18.556 24.351 1.00 27.49 72 ALA B N 1
ATOM 5613 C CA . ALA B 1 75 ? 6.668 -18.710 25.451 1.00 28.37 72 ALA B CA 1
ATOM 5614 C C . ALA B 1 75 ? 5.301 -19.143 24.926 1.00 28.87 72 ALA B C 1
ATOM 5615 O O . ALA B 1 75 ? 4.669 -20.048 25.488 1.00 27.14 72 ALA B O 1
ATOM 5622 N N . VAL B 1 76 ? 4.847 -18.530 23.829 1.00 29.39 73 VAL B N 1
ATOM 5623 C CA . VAL B 1 76 ? 3.533 -18.846 23.278 1.00 29.72 73 VAL B CA 1
ATOM 5624 C C . VAL B 1 76 ? 3.527 -20.253 22.703 1.00 29.85 73 VAL B C 1
ATOM 5625 O O . VAL B 1 76 ? 2.530 -20.967 22.793 1.00 30.28 73 VAL B O 1
ATOM 5638 N N . GLU B 1 77 ? 4.643 -20.668 22.103 1.00 30.22 74 GLU B N 1
ATOM 5639 C CA . GLU B 1 77 ? 4.731 -21.997 21.511 1.00 34.71 74 GLU B CA 1
ATOM 5640 C C . GLU B 1 77 ? 4.458 -23.082 22.539 1.00 31.88 74 GLU B C 1
ATOM 5641 O O . GLU B 1 77 ? 3.889 -24.127 22.211 1.00 31.75 74 GLU B O 1
ATOM 5653 N N . PHE B 1 78 ? 4.882 -22.871 23.773 1.00 28.65 75 PHE B N 1
ATOM 5654 C CA . PHE B 1 78 ? 4.698 -23.855 24.816 1.00 28.11 75 PHE B CA 1
ATOM 5655 C C . PHE B 1 78 ? 3.444 -23.627 25.644 1.00 30.14 75 PHE B C 1
ATOM 5656 O O . PHE B 1 78 ? 3.253 -24.337 26.626 1.00 30.74 75 PHE B O 1
ATOM 5673 N N . GLY B 1 79 ? 2.576 -22.689 25.252 1.00 32.46 76 GLY B N 1
ATOM 5674 C CA . GLY B 1 79 ? 1.239 -22.593 25.816 1.00 35.72 76 GLY B CA 1
ATOM 5675 C C . GLY B 1 79 ? 0.898 -21.270 26.495 1.00 32.73 76 GLY B C 1
ATOM 5676 O O . GLY B 1 79 ? -0.242 -21.114 26.948 1.00 34.77 76 GLY B O 1
ATOM 5680 N N . THR B 1 80 ? 1.813 -20.318 26.606 1.00 27.16 77 THR B N 1
ATOM 5681 C CA . THR B 1 80 ? 1.496 -19.024 27.210 1.00 26.63 77 THR B CA 1
ATOM 5682 C C . THR B 1 80 ? 0.455 -18.281 26.389 1.00 26.81 77 THR B C 1
ATOM 5683 O O . THR B 1 80 ? 0.521 -18.239 25.158 1.00 28.25 77 THR B O 1
ATOM 5694 N N . VAL B 1 81 ? -0.500 -17.662 27.084 1.00 25.27 78 VAL B N 1
ATOM 5695 C CA . VAL B 1 81 ? -1.407 -16.701 26.481 1.00 25.23 78 VAL B CA 1
ATOM 5696 C C . VAL B 1 81 ? -0.770 -15.331 26.608 1.00 27.15 78 VAL B C 1
ATOM 5697 O O . VAL B 1 81 ? -0.481 -14.885 27.723 1.00 27.99 78 VAL B O 1
ATOM 5710 N N . TYR B 1 82 ? -0.530 -14.668 25.472 1.00 27.63 79 TYR B N 1
ATOM 5711 C CA . TYR B 1 82 ? -0.014 -13.299 25.444 1.00 29.84 79 TYR B CA 1
ATOM 5712 C C . TYR B 1 82 ? -1.152 -12.334 25.156 1.00 32.03 79 TYR B C 1
ATOM 5713 O O . TYR B 1 82 ? -1.850 -12.487 24.147 1.00 32.69 79 TYR B O 1
ATOM 5731 N N . ARG B 1 83 ? -1.322 -11.335 26.027 1.00 30.90 80 ARG B N 1
ATOM 5732 C CA . ARG B 1 83 ? -2.397 -10.352 25.908 1.00 34.38 80 ARG B CA 1
ATOM 5733 C C . ARG B 1 83 ? -1.828 -8.949 25.979 1.00 34.19 80 ARG B C 1
ATOM 5734 O O . ARG B 1 83 ? -1.013 -8.644 26.853 1.00 31.20 80 ARG B O 1
ATOM 5755 N N . ARG B 1 84 ? -2.289 -8.085 25.076 1.00 34.14 81 ARG B N 1
ATOM 5756 C CA . ARG B 1 84 ? -2.016 -6.657 25.186 1.00 35.19 81 ARG B CA 1
ATOM 5757 C C . ARG B 1 84 ? -2.963 -6.084 26.227 1.00 34.69 81 ARG B C 1
ATOM 5758 O O . ARG B 1 84 ? -4.162 -5.970 25.981 1.00 36.94 81 ARG B O 1
ATOM 5779 N N . ALA B 1 85 ? -2.422 -5.691 27.373 1.00 32.54 82 ALA B N 1
ATOM 5780 C CA . ALA B 1 85 ? -3.242 -5.194 28.467 1.00 33.32 82 ALA B CA 1
ATOM 5781 C C . ALA B 1 85 ? -2.331 -4.477 29.444 1.00 32.64 82 ALA B C 1
ATOM 5782 O O . ALA B 1 85 ? -1.289 -5.016 29.832 1.00 31.70 82 ALA B O 1
ATOM 5789 N N . GLN B 1 86 ? -2.745 -3.291 29.863 1.00 30.76 83 GLN B N 1
ATOM 5790 C CA . GLN B 1 86 ? -1.993 -2.500 30.827 1.00 30.31 83 GLN B CA 1
ATOM 5791 C C . GLN B 1 86 ? -2.593 -2.710 32.206 1.00 30.57 83 GLN B C 1
ATOM 5792 O O . GLN B 1 86 ? -3.802 -2.529 32.397 1.00 34.22 83 GLN B O 1
ATOM 5806 N N . VAL B 1 87 ? -1.757 -3.144 33.141 1.00 27.28 84 VAL B N 1
ATOM 5807 C CA . VAL B 1 87 ? -2.151 -3.334 34.529 1.00 28.71 84 VAL B CA 1
ATOM 5808 C C . VAL B 1 87 ? -2.064 -2.002 35.256 1.00 29.19 84 VAL B C 1
ATOM 5809 O O . VAL B 1 87 ? -1.039 -1.301 35.198 1.00 29.79 84 VAL B O 1
ATOM 5822 N N . TYR B 1 88 ? -3.154 -1.630 35.919 1.00 30.51 85 TYR B N 1
ATOM 5823 C CA . TYR B 1 88 ? -3.190 -0.398 36.682 1.00 32.30 85 TYR B CA 1
ATOM 5824 C C . TYR B 1 88 ? -3.405 -0.618 38.165 1.00 34.29 85 TYR B C 1
ATOM 5825 O O . TYR B 1 88 ? -3.319 0.350 38.919 1.00 36.23 85 TYR B O 1
ATOM 5843 N N . GLY B 1 89 ? -3.651 -1.846 38.610 1.00 34.25 86 GLY B N 1
ATOM 5844 C CA . GLY B 1 89 ? -3.875 -2.096 40.024 1.00 35.58 86 GLY B CA 1
ATOM 5845 C C . GLY B 1 89 ? -3.832 -3.573 40.342 1.00 36.79 86 GLY B C 1
ATOM 5846 O O . GLY B 1 89 ? -4.022 -4.425 39.469 1.00 34.00 86 GLY B O 1
ATOM 5850 N N . LEU B 1 90 ? -3.583 -3.861 41.620 1.00 36.56 87 LEU B N 1
ATOM 5851 C CA . LEU B 1 90 ? -3.466 -5.216 42.130 1.00 35.24 87 LEU B CA 1
ATOM 5852 C C . LEU B 1 90 ? -4.165 -5.332 43.478 1.00 39.27 87 LEU B C 1
ATOM 5853 O O . LEU B 1 90 ? -4.086 -4.426 44.312 1.00 40.12 87 LEU B O 1
ATOM 5869 N N . ASP B 1 91 ? -4.759 -6.493 43.722 1.00 41.57 88 ASP B N 1
ATOM 5870 C CA . ASP B 1 91 ? -5.214 -6.877 45.061 1.00 46.23 88 ASP B CA 1
ATOM 5871 C C . ASP B 1 91 ? -4.434 -8.126 45.451 1.00 46.82 88 ASP B C 1
ATOM 5872 O O . ASP B 1 91 ? -4.691 -9.211 44.919 1.00 46.91 88 ASP B O 1
ATOM 5881 N N . LEU B 1 92 ? -3.471 -7.965 46.363 1.00 48.15 89 LEU B N 1
ATOM 5882 C CA . LEU B 1 92 ? -2.519 -9.012 46.728 1.00 51.36 89 LEU B CA 1
ATOM 5883 C C . LEU B 1 92 ? -2.783 -9.659 48.080 1.00 53.50 89 LEU B C 1
ATOM 5884 O O . LEU B 1 92 ? -1.929 -10.409 48.563 1.00 56.33 89 LEU B O 1
ATOM 5900 N N . SER B 1 93 ? -3.923 -9.379 48.699 1.00 53.79 90 SER B N 1
ATOM 5901 C CA . SER B 1 93 ? -4.188 -9.737 50.088 1.00 58.36 90 SER B CA 1
ATOM 5902 C C . SER B 1 93 ? -4.691 -11.168 50.296 1.00 59.83 90 SER B C 1
ATOM 5903 O O . SER B 1 93 ? -4.876 -11.562 51.454 1.00 58.32 90 SER B O 1
ATOM 5911 N N . GLU B 1 94 ? -4.946 -11.937 49.240 1.00 60.04 91 GLU B N 1
ATOM 5912 C CA . GLU B 1 94 ? -5.518 -13.274 49.337 1.00 56.35 91 GLU B CA 1
ATOM 5913 C C . GLU B 1 94 ? -4.722 -14.276 48.519 1.00 48.45 91 GLU B C 1
ATOM 5914 O O . GLU B 1 94 ? -3.926 -13.889 47.657 1.00 44.60 91 GLU B O 1
ATOM 5926 N N . PRO B 1 95 ? -4.924 -15.583 48.751 1.00 46.99 92 PRO B N 1
ATOM 5927 C CA . PRO B 1 95 ? -4.173 -16.574 47.956 1.00 42.05 92 PRO B CA 1
ATOM 5928 C C . PRO B 1 95 ? -4.365 -16.407 46.458 1.00 37.59 92 PRO B C 1
ATOM 5929 O O . PRO B 1 95 ? -3.401 -16.571 45.703 1.00 37.76 92 PRO B O 1
ATOM 5940 N N . VAL B 1 96 ? -5.574 -16.083 46.003 1.00 35.73 93 VAL B N 1
ATOM 5941 C CA . VAL B 1 96 ? -5.817 -15.788 44.592 1.00 39.30 93 VAL B CA 1
ATOM 5942 C C . VAL B 1 96 ? -5.604 -14.287 44.382 1.00 37.37 93 VAL B C 1
ATOM 5943 O O . VAL B 1 96 ? -6.367 -13.468 44.905 1.00 36.07 93 VAL B O 1
ATOM 5956 N N . LYS B 1 97 ? -4.583 -13.923 43.614 1.00 36.51 94 LYS B N 1
ATOM 5957 C CA . LYS B 1 97 ? -4.287 -12.517 43.357 1.00 38.57 94 LYS B CA 1
ATOM 5958 C C . LYS B 1 97 ? -5.144 -11.992 42.214 1.00 40.60 94 LYS B C 1
ATOM 5959 O O . LYS B 1 97 ? -5.400 -12.703 41.242 1.00 41.23 94 LYS B O 1
ATOM 5978 N N . LYS B 1 98 ? -5.605 -10.751 42.341 1.00 38.91 95 LYS B N 1
ATOM 5979 C CA . LYS B 1 98 ? -6.415 -10.109 41.314 1.00 40.74 95 LYS B CA 1
ATOM 5980 C C . LYS B 1 98 ? -5.594 -9.017 40.647 1.00 39.84 95 LYS B C 1
ATOM 5981 O O . LYS B 1 98 ? -4.887 -8.266 41.323 1.00 40.71 95 LYS B O 1
ATOM 5991 N N . VAL B 1 99 ? -5.687 -8.945 39.321 1.00 35.56 96 VAL B N 1
ATOM 5992 C CA . VAL B 1 99 ? -4.862 -8.066 38.505 1.00 31.22 96 VAL B CA 1
ATOM 5993 C C . VAL B 1 99 ? -5.784 -7.251 37.605 1.00 31.41 96 VAL B C 1
ATOM 5994 O O . VAL B 1 99 ? -6.478 -7.815 36.753 1.00 32.84 96 VAL B O 1
ATOM 6007 N N . TYR B 1 100 ? -5.796 -5.928 37.793 1.00 33.52 97 TYR B N 1
ATOM 6008 C CA . TYR B 1 100 ? -6.778 -5.058 37.156 1.00 33.84 97 TYR B CA 1
ATOM 6009 C C . TYR B 1 100 ? -6.222 -4.473 35.862 1.00 32.88 97 TYR B C 1
ATOM 6010 O O . TYR B 1 100 ? -5.221 -3.760 35.885 1.00 34.30 97 TYR B O 1
ATOM 6028 N N . THR B 1 101 ? -6.919 -4.722 34.764 1.00 34.22 98 THR B N 1
ATOM 6029 C CA . THR B 1 101 ? -6.652 -4.141 33.458 1.00 35.20 98 THR B CA 1
ATOM 6030 C C . THR B 1 101 ? -7.960 -3.627 32.877 1.00 35.57 98 THR B C 1
ATOM 6031 O O . THR B 1 101 ? -9.040 -4.094 33.256 1.00 38.11 98 THR B O 1
ATOM 6042 N N . PRO B 1 102 ? -7.896 -2.722 31.891 1.00 34.45 99 PRO B N 1
ATOM 6043 C CA . PRO B 1 102 ? -9.130 -2.309 31.190 1.00 36.49 99 PRO B CA 1
ATOM 6044 C C . PRO B 1 102 ? -9.789 -3.438 30.430 1.00 43.16 99 PRO B C 1
ATOM 6045 O O . PRO B 1 102 ? -10.976 -3.338 30.104 1.00 49.23 99 PRO B O 1
ATOM 6056 N N . GLU B 1 103 ? -9.037 -4.485 30.095 1.00 42.70 100 GLU B N 1
ATOM 6057 C CA . GLU B 1 103 ? -9.557 -5.673 29.438 1.00 51.28 100 GLU B CA 1
ATOM 6058 C C . GLU B 1 103 ? -10.250 -6.623 30.407 1.00 52.44 100 GLU B C 1
ATOM 6059 O O . GLU B 1 103 ? -10.763 -7.655 29.966 1.00 56.08 100 GLU B O 1
ATOM 6071 N N . GLY B 1 104 ? -10.208 -6.349 31.709 1.00 46.76 101 GLY B N 1
ATOM 6072 C CA . GLY B 1 104 ? -10.844 -7.192 32.700 1.00 45.44 101 GLY B CA 1
ATOM 6073 C C . GLY B 1 104 ? -9.914 -7.512 33.849 1.00 42.18 101 GLY B C 1
ATOM 6074 O O . GLY B 1 104 ? -8.748 -7.115 33.880 1.00 37.88 101 GLY B O 1
ATOM 6078 N N . ILE B 1 105 ? -10.445 -8.277 34.802 1.00 41.72 102 ILE B N 1
ATOM 6079 C CA . ILE B 1 105 ? -9.692 -8.675 35.988 1.00 39.98 102 ILE B CA 1
ATOM 6080 C C . ILE B 1 105 ? -9.155 -10.089 35.784 1.00 38.85 102 ILE B C 1
ATOM 6081 O O . ILE B 1 105 ? -9.924 -11.052 35.671 1.00 40.44 102 ILE B O 1
ATOM 6097 N N . PHE B 1 106 ? -7.836 -10.212 35.748 1.00 34.98 103 PHE B N 1
ATOM 6098 C CA . PHE B 1 106 ? -7.180 -11.514 35.666 1.00 32.59 103 PHE B CA 1
ATOM 6099 C C . PHE B 1 106 ? -6.836 -11.997 37.068 1.00 33.90 103 PHE B C 1
ATOM 6100 O O . PHE B 1 106 ? -6.539 -11.199 37.955 1.00 35.23 103 PHE B O 1
ATOM 6117 N N . THR B 1 107 ? -6.910 -13.310 37.276 1.00 35.29 104 THR B N 1
ATOM 6118 C CA . THR B 1 107 ? -6.588 -13.887 38.569 1.00 36.44 104 THR B CA 1
ATOM 6119 C C . THR B 1 107 ? -5.483 -14.919 38.403 1.00 34.69 104 THR B C 1
ATOM 6120 O O . THR B 1 107 ? -5.373 -15.589 37.371 1.00 30.79 104 THR B O 1
ATOM 6131 N N . GLY B 1 108 ? -4.647 -15.012 39.423 1.00 33.91 105 GLY B N 1
ATOM 6132 C CA . GLY B 1 108 ? -3.545 -15.947 39.400 1.00 32.99 105 GLY B CA 1
ATOM 6133 C C . GLY B 1 108 ? -3.256 -16.521 40.771 1.00 33.24 105 GLY B C 1
ATOM 6134 O O . GLY B 1 108 ? -3.428 -15.834 41.780 1.00 35.49 105 GLY B O 1
ATOM 6138 N N . ARG B 1 109 ? -2.894 -17.799 40.840 1.00 30.18 106 ARG B N 1
ATOM 6139 C CA . ARG B 1 109 ? -2.379 -18.334 42.097 1.00 31.07 106 ARG B CA 1
ATOM 6140 C C . ARG B 1 109 ? -0.960 -17.878 42.358 1.00 30.61 106 ARG B C 1
ATOM 6141 O O . ARG B 1 109 ? -0.497 -17.959 43.494 1.00 30.88 106 ARG B O 1
ATOM 6162 N N . ALA B 1 110 ? -0.235 -17.476 41.324 1.00 27.72 107 ALA B N 1
ATOM 6163 C CA . ALA B 1 110 ? 1.068 -16.866 41.482 1.00 26.32 107 ALA B CA 1
ATOM 6164 C C . ALA B 1 110 ? 1.120 -15.641 40.583 1.00 27.59 107 ALA B C 1
ATOM 6165 O O . ALA B 1 110 ? 0.588 -15.657 39.469 1.00 27.93 107 ALA B O 1
ATOM 6172 N N . LEU B 1 111 ? 1.739 -14.578 41.076 1.00 28.15 108 LEU B N 1
ATOM 6173 C CA . LEU B 1 111 ? 1.804 -13.312 40.367 1.00 25.86 108 LEU B CA 1
ATOM 6174 C C . LEU B 1 111 ? 3.257 -12.922 40.194 1.00 24.59 108 LEU B C 1
ATOM 6175 O O . LEU B 1 111 ? 4.048 -13.023 41.137 1.00 25.10 108 LEU B O 1
ATOM 6191 N N . VAL B 1 112 ? 3.604 -12.471 38.989 1.00 24.16 109 VAL B N 1
ATOM 6192 C CA . VAL B 1 112 ? 4.974 -12.109 38.641 1.00 21.32 109 VAL B CA 1
ATOM 6193 C C . VAL B 1 112 ? 4.983 -10.658 38.168 1.00 22.92 109 VAL B C 1
ATOM 6194 O O . VAL B 1 112 ? 4.244 -10.287 37.242 1.00 23.87 109 VAL B O 1
ATOM 6207 N N . LEU B 1 113 ? 5.800 -9.841 38.826 1.00 22.28 110 LEU B N 1
ATOM 6208 C CA . LEU B 1 113 ? 5.989 -8.440 38.480 1.00 23.54 110 LEU B CA 1
ATOM 6209 C C . LEU B 1 113 ? 7.261 -8.315 37.638 1.00 24.11 110 LEU B C 1
ATOM 6210 O O . LEU B 1 113 ? 8.360 -8.571 38.136 1.00 25.90 110 LEU B O 1
ATOM 6226 N N . ALA B 1 114 ? 7.113 -7.892 36.380 1.00 24.32 111 ALA B N 1
ATOM 6227 C CA . ALA B 1 114 ? 8.197 -7.914 35.378 1.00 24.07 111 ALA B CA 1
ATOM 6228 C C . ALA B 1 114 ? 8.099 -6.690 34.459 1.00 25.83 111 ALA B C 1
ATOM 6229 O O . ALA B 1 114 ? 8.247 -6.789 33.236 1.00 25.78 111 ALA B O 1
ATOM 6236 N N . THR B 1 115 ? 7.846 -5.522 35.033 1.00 26.18 112 THR B N 1
ATOM 6237 C CA . THR B 1 115 ? 7.538 -4.341 34.231 1.00 25.01 112 THR B CA 1
ATOM 6238 C C . THR B 1 115 ? 8.756 -3.496 33.865 1.00 24.96 112 THR B C 1
ATOM 6239 O O . THR B 1 115 ? 8.595 -2.466 33.177 1.00 26.77 112 THR B O 1
ATOM 6250 N N . GLY B 1 116 ? 9.956 -3.889 34.298 1.00 23.42 113 GLY B N 1
ATOM 6251 C CA . GLY B 1 116 ? 11.197 -3.201 33.931 1.00 23.64 113 GLY B CA 1
ATOM 6252 C C . GLY B 1 116 ? 11.386 -1.848 34.620 1.00 28.84 113 GLY B C 1
ATOM 6253 O O . GLY B 1 116 ? 10.782 -1.536 35.650 1.00 29.59 113 GLY B O 1
ATOM 6257 N N . ALA B 1 117 ? 12.230 -1.025 34.004 1.00 28.45 114 ALA B N 1
ATOM 6258 C CA . ALA B 1 117 ? 12.677 0.232 34.599 1.00 30.46 114 ALA B CA 1
ATOM 6259 C C . ALA B 1 117 ? 12.824 1.314 33.548 1.00 30.29 114 ALA B C 1
ATOM 6260 O O . ALA B 1 117 ? 13.813 2.045 33.529 1.00 31.42 114 ALA B O 1
ATOM 6267 N N . MET B 1 118 ? 11.825 1.432 32.671 1.00 29.81 115 MET B N 1
ATOM 6268 C CA . MET B 1 118 ? 11.704 2.543 31.737 1.00 31.30 115 MET B CA 1
ATOM 6269 C C . MET B 1 118 ? 10.850 3.688 32.287 1.00 32.34 115 MET B C 1
ATOM 6270 O O . MET B 1 118 ? 10.500 4.610 31.536 1.00 33.54 115 MET B O 1
ATOM 6284 N N . GLY B 1 119 ? 10.531 3.661 33.578 1.00 31.89 116 GLY B N 1
ATOM 6285 C CA . GLY B 1 119 ? 9.691 4.669 34.197 1.00 33.75 116 GLY B CA 1
ATOM 6286 C C . GLY B 1 119 ? 10.458 5.912 34.629 1.00 34.66 116 GLY B C 1
ATOM 6287 O O . GLY B 1 119 ? 11.670 6.044 34.444 1.00 33.28 116 GLY B O 1
ATOM 6291 N N . ARG B 1 120 ? 9.723 6.839 35.246 1.00 36.55 117 ARG B N 1
ATOM 6292 C CA . ARG B 1 120 ? 10.292 8.122 35.649 1.00 40.78 117 ARG B CA 1
ATOM 6293 C C . ARG B 1 120 ? 9.565 8.652 36.876 1.00 42.69 117 ARG B C 1
ATOM 6294 O O . ARG B 1 120 ? 8.396 8.336 37.105 1.00 41.50 117 ARG B O 1
ATOM 6315 N N . ILE B 1 121 ? 10.274 9.446 37.676 1.00 47.99 118 ILE B N 1
ATOM 6316 C CA . ILE B 1 121 ? 9.616 10.148 38.767 1.00 50.61 118 ILE B CA 1
ATOM 6317 C C . ILE B 1 121 ? 8.776 11.259 38.163 1.00 46.62 118 ILE B C 1
ATOM 6318 O O . ILE B 1 121 ? 9.168 11.892 37.173 1.00 43.82 118 ILE B O 1
ATOM 6334 N N . ALA B 1 122 ? 7.589 11.462 38.725 1.00 50.07 119 ALA B N 1
ATOM 6335 C CA . ALA B 1 122 ? 6.710 12.546 38.308 1.00 51.72 119 ALA B CA 1
ATOM 6336 C C . ALA B 1 122 ? 7.300 13.890 38.699 1.00 50.49 119 ALA B C 1
ATOM 6337 O O . ALA B 1 122 ? 6.971 14.419 39.761 1.00 55.35 119 ALA B O 1
ATOM 6344 N N . SER B 1 123 ? 8.158 14.458 37.853 1.00 49.69 120 SER B N 1
ATOM 6345 C CA . SER B 1 123 ? 8.908 15.661 38.194 1.00 53.97 120 SER B CA 1
ATOM 6346 C C . SER B 1 123 ? 8.288 16.967 37.684 1.00 55.79 120 SER B C 1
ATOM 6347 O O . SER B 1 123 ? 8.734 18.040 38.100 1.00 59.42 120 SER B O 1
ATOM 6355 N N . ILE B 1 124 ? 7.305 16.929 36.795 1.00 50.22 121 ILE B N 1
ATOM 6356 C CA . ILE B 1 124 ? 6.693 18.191 36.335 1.00 47.68 121 ILE B CA 1
ATOM 6357 C C . ILE B 1 124 ? 5.887 18.797 37.482 1.00 46.40 121 ILE B C 1
ATOM 6358 O O . ILE B 1 124 ? 5.096 18.083 38.119 1.00 45.77 121 ILE B O 1
ATOM 6374 N N . PRO B 1 125 ? 6.043 20.082 37.801 1.00 49.26 122 PRO B N 1
ATOM 6375 C CA . PRO B 1 125 ? 5.259 20.645 38.911 1.00 51.08 122 PRO B CA 1
ATOM 6376 C C . PRO B 1 125 ? 3.764 20.480 38.665 1.00 47.75 122 PRO B C 1
ATOM 6377 O O . PRO B 1 125 ? 3.267 20.709 37.558 1.00 44.02 122 PRO B O 1
ATOM 6388 N N . GLY B 1 126 ? 3.058 20.048 39.711 1.00 48.32 123 GLY B N 1
ATOM 6389 C CA . GLY B 1 126 ? 1.662 19.667 39.640 1.00 47.37 123 GLY B CA 1
ATOM 6390 C C . GLY B 1 126 ? 1.412 18.218 39.261 1.00 45.61 123 GLY B C 1
ATOM 6391 O O . GLY B 1 126 ? 0.321 17.698 39.528 1.00 46.11 123 GLY B O 1
ATOM 6395 N N . GLU B 1 127 ? 2.404 17.532 38.695 1.00 43.38 124 GLU B N 1
ATOM 6396 C CA . GLU B 1 127 ? 2.172 16.180 38.202 1.00 44.82 124 GLU B CA 1
ATOM 6397 C C . GLU B 1 127 ? 1.846 15.227 39.346 1.00 46.95 124 GLU B C 1
ATOM 6398 O O . GLU B 1 127 ? 0.876 14.461 39.277 1.00 44.50 124 GLU B O 1
ATOM 6410 N N . ALA B 1 128 ? 2.665 15.235 40.398 1.00 48.46 125 ALA B N 1
ATOM 6411 C CA . ALA B 1 128 ? 2.370 14.395 41.552 1.00 50.84 125 ALA B CA 1
ATOM 6412 C C . ALA B 1 128 ? 1.088 14.857 42.233 1.00 53.93 125 ALA B C 1
ATOM 6413 O O . ALA B 1 128 ? 0.252 14.035 42.630 1.00 55.90 125 ALA B O 1
ATOM 6420 N N . GLU B 1 129 ? 0.908 16.175 42.330 1.00 54.96 126 GLU B N 1
ATOM 6421 C CA . GLU B 1 129 ? -0.241 16.760 43.013 1.00 60.52 126 GLU B CA 1
ATOM 6422 C C . GLU B 1 129 ? -1.569 16.293 42.421 1.00 58.63 126 GLU B C 1
ATOM 6423 O O . GLU B 1 129 ? -2.539 16.089 43.158 1.00 59.70 126 GLU B O 1
ATOM 6435 N N . TYR B 1 130 ? -1.649 16.123 41.097 1.00 53.65 127 TYR B N 1
ATOM 6436 C CA . TYR B 1 130 ? -2.928 15.822 40.457 1.00 50.02 127 TYR B CA 1
ATOM 6437 C C . TYR B 1 130 ? -3.045 14.376 39.980 1.00 50.49 127 TYR B C 1
ATOM 6438 O O . TYR B 1 130 ? -3.973 14.048 39.237 1.00 49.25 127 TYR B O 1
ATOM 6456 N N . LEU B 1 131 ? -2.177 13.487 40.463 1.00 51.05 128 LEU B N 1
ATOM 6457 C CA . LEU B 1 131 ? -2.332 12.059 40.216 1.00 50.88 128 LEU B CA 1
ATOM 6458 C C . LEU B 1 131 ? -3.728 11.593 40.609 1.00 50.47 128 LEU B C 1
ATOM 6459 O O . LEU B 1 131 ? -4.214 11.902 41.696 1.00 52.68 128 LEU B O 1
ATOM 6475 N N . GLY B 1 132 ? -4.378 10.848 39.718 1.00 47.45 129 GLY B N 1
ATOM 6476 C CA . GLY B 1 132 ? -5.754 10.444 39.944 1.00 48.11 129 GLY B CA 1
ATOM 6477 C C . GLY B 1 132 ? -6.790 11.545 39.869 1.00 52.03 129 GLY B C 1
ATOM 6478 O O . GLY B 1 132 ? -7.986 11.252 39.992 1.00 55.12 129 GLY B O 1
ATOM 6482 N N . ARG B 1 133 ? -6.384 12.799 39.686 1.00 49.14 130 ARG B N 1
ATOM 6483 C CA . ARG B 1 133 ? -7.298 13.922 39.573 1.00 48.56 130 ARG B CA 1
ATOM 6484 C C . ARG B 1 133 ? -7.079 14.644 38.245 1.00 43.17 130 ARG B C 1
ATOM 6485 O O . ARG B 1 133 ? -7.176 15.874 38.157 1.00 43.84 130 ARG B O 1
ATOM 6506 N N . GLY B 1 134 ? -6.765 13.884 37.197 1.00 40.46 131 GLY B N 1
ATOM 6507 C CA . GLY B 1 134 ? -6.533 14.480 35.894 1.00 42.24 131 GLY B CA 1
ATOM 6508 C C . GLY B 1 134 ? -5.220 14.059 35.279 1.00 41.57 131 GLY B C 1
ATOM 6509 O O . GLY B 1 134 ? -5.073 14.080 34.058 1.00 44.03 131 GLY B O 1
ATOM 6513 N N . VAL B 1 135 ? -4.255 13.671 36.103 1.00 40.13 132 VAL B N 1
ATOM 6514 C CA . VAL B 1 135 ? -2.991 13.141 35.605 1.00 37.13 132 VAL B CA 1
ATOM 6515 C C . VAL B 1 135 ? -3.102 11.632 35.576 1.00 35.64 132 VAL B C 1
ATOM 6516 O O . VAL B 1 135 ? -3.496 11.021 36.575 1.00 36.06 132 VAL B O 1
ATOM 6529 N N . SER B 1 136 ? -2.767 11.037 34.436 1.00 37.23 133 SER B N 1
ATOM 6530 C CA . SER B 1 136 ? -2.894 9.591 34.269 1.00 38.56 133 SER B CA 1
ATOM 6531 C C . SER B 1 136 ? -1.783 9.069 33.375 1.00 37.66 133 SER B C 1
ATOM 6532 O O . SER B 1 136 ? -1.187 9.805 32.590 1.00 37.90 133 SER B O 1
ATOM 6540 N N . TYR B 1 137 ? -1.523 7.762 33.485 1.00 38.11 134 TYR B N 1
ATOM 6541 C CA . TYR B 1 137 ? -0.509 7.114 32.668 1.00 39.67 134 TYR B CA 1
ATOM 6542 C C . TYR B 1 137 ? -1.088 5.932 31.902 1.00 39.43 134 TYR B C 1
ATOM 6543 O O . TYR B 1 137 ? -0.328 5.105 31.371 1.00 38.26 134 TYR B O 1
ATOM 6561 N N . CYS B 1 138 ? -2.424 5.856 31.813 1.00 37.03 135 CYS B N 1
ATOM 6562 C CA . CYS B 1 138 ? -3.117 4.707 31.216 1.00 35.45 135 CYS B CA 1
ATOM 6563 C C . CYS B 1 138 ? -4.337 5.212 30.451 1.00 36.28 135 CYS B C 1
ATOM 6564 O O . CYS B 1 138 ? -5.410 5.433 31.030 1.00 38.20 135 CYS B O 1
ATOM 6572 N N . ALA B 1 139 ? -4.173 5.387 29.146 1.00 37.13 136 ALA B N 1
ATOM 6573 C CA . ALA B 1 139 ? -5.276 5.892 28.341 1.00 38.33 136 ALA B CA 1
ATOM 6574 C C . ALA B 1 139 ? -6.371 4.848 28.146 1.00 38.28 136 ALA B C 1
ATOM 6575 O O . ALA B 1 139 ? -7.542 5.213 28.018 1.00 37.06 136 ALA B O 1
ATOM 6582 N N . THR B 1 140 ? -6.033 3.550 28.114 1.00 37.05 137 THR B N 1
ATOM 6583 C CA . THR B 1 140 ? -7.089 2.554 27.958 1.00 38.51 137 THR B CA 1
ATOM 6584 C C . THR B 1 140 ? -7.957 2.436 29.206 1.00 39.40 137 THR B C 1
ATOM 6585 O O . THR B 1 140 ? -9.108 1.985 29.114 1.00 39.83 137 THR B O 1
ATOM 6596 N N . CYS B 1 141 ? -7.448 2.863 30.357 1.00 39.88 138 CYS B N 1
ATOM 6597 C CA . CYS B 1 141 ? -8.233 2.853 31.581 1.00 44.34 138 CYS B CA 1
ATOM 6598 C C . CYS B 1 141 ? -9.055 4.129 31.753 1.00 46.45 138 CYS B C 1
ATOM 6599 O O . CYS B 1 141 ? -10.231 4.059 32.111 1.00 52.68 138 CYS B O 1
ATOM 6607 N N . ASP B 1 142 ? -8.456 5.298 31.515 1.00 43.51 139 ASP B N 1
ATOM 6608 C CA . ASP B 1 142 ? -9.094 6.573 31.849 1.00 43.49 139 ASP B CA 1
ATOM 6609 C C . ASP B 1 142 ? -9.668 7.323 30.651 1.00 43.07 139 ASP B C 1
ATOM 6610 O O . ASP B 1 142 ? -10.344 8.338 30.852 1.00 44.33 139 ASP B O 1
ATOM 6619 N N . GLY B 1 143 ? -9.446 6.847 29.425 1.00 42.56 140 GLY B N 1
ATOM 6620 C CA . GLY B 1 143 ? -9.853 7.617 28.257 1.00 44.22 140 GLY B CA 1
ATOM 6621 C C . GLY B 1 143 ? -11.334 7.945 28.240 1.00 44.21 140 GLY B C 1
ATOM 6622 O O . GLY B 1 143 ? -11.731 9.053 27.877 1.00 40.86 140 GLY B O 1
ATOM 6626 N N . ALA B 1 144 ? -12.173 6.974 28.605 1.00 46.70 141 ALA B N 1
ATOM 6627 C CA . ALA B 1 144 ? -13.618 7.146 28.518 1.00 48.33 141 ALA B CA 1
ATOM 6628 C C . ALA B 1 144 ? -14.121 8.258 29.421 1.00 46.24 141 ALA B C 1
ATOM 6629 O O . ALA B 1 144 ? -15.201 8.811 29.176 1.00 47.76 141 ALA B O 1
ATOM 6636 N N . PHE B 1 145 ? -13.393 8.570 30.493 1.00 43.12 142 PHE B N 1
ATOM 6637 C CA . PHE B 1 145 ? -13.799 9.667 31.368 1.00 44.66 142 PHE B CA 1
ATOM 6638 C C . PHE B 1 145 ? -13.629 11.025 30.707 1.00 44.28 142 PHE B C 1
ATOM 6639 O O . PHE B 1 145 ? -14.117 12.021 31.249 1.00 47.66 142 PHE B O 1
ATOM 6656 N N . TYR B 1 146 ? -12.946 11.100 29.564 1.00 41.77 143 TYR B N 1
ATOM 6657 C CA . TYR B 1 146 ? -12.692 12.381 28.908 1.00 41.75 143 TYR B CA 1
ATOM 6658 C C . TYR B 1 146 ? -13.445 12.535 27.595 1.00 42.53 143 TYR B C 1
ATOM 6659 O O . TYR B 1 146 ? -13.058 13.354 26.751 1.00 42.57 143 TYR B O 1
ATOM 6677 N N . ARG B 1 147 ? -14.545 11.810 27.420 1.00 42.06 144 ARG B N 1
ATOM 6678 C CA . ARG B 1 147 ? -15.387 12.040 26.259 1.00 43.05 144 ARG B CA 1
ATOM 6679 C C . ARG B 1 147 ? -15.770 13.517 26.189 1.00 41.73 144 ARG B C 1
ATOM 6680 O O . ARG B 1 147 ? -16.250 14.094 27.169 1.00 40.73 144 ARG B O 1
ATOM 6701 N N . ASN B 1 148 ? -15.528 14.135 25.032 1.00 41.94 145 ASN B N 1
ATOM 6702 C CA . ASN B 1 148 ? -15.870 15.546 24.797 1.00 45.01 145 ASN B CA 1
ATOM 6703 C C . ASN B 1 148 ? -15.110 16.495 25.718 1.00 42.90 145 ASN B C 1
ATOM 6704 O O . ASN B 1 148 ? -15.571 17.606 25.986 1.00 42.69 145 ASN B O 1
ATOM 6715 N N . ARG B 1 149 ? -13.946 16.085 26.213 1.00 39.26 146 ARG B N 1
ATOM 6716 C CA . ARG B 1 149 ? -13.103 16.952 27.021 1.00 39.13 146 ARG B CA 1
ATOM 6717 C C . ARG B 1 149 ? -11.725 17.095 26.386 1.00 36.98 146 ARG B C 1
ATOM 6718 O O . ARG B 1 149 ? -11.315 16.306 25.527 1.00 35.01 146 ARG B O 1
ATOM 6739 N N . GLU B 1 150 ? -11.000 18.105 26.846 1.00 33.31 147 GLU B N 1
ATOM 6740 C CA . GLU B 1 150 ? -9.678 18.417 26.327 1.00 34.13 147 GLU B CA 1
ATOM 6741 C C . GLU B 1 150 ? -8.625 17.636 27.101 1.00 31.84 147 GLU B C 1
ATOM 6742 O O . GLU B 1 150 ? -8.647 17.621 28.335 1.00 31.33 147 GLU B O 1
ATOM 6754 N N . VAL B 1 151 ? -7.695 17.008 26.376 1.00 30.83 148 VAL B N 1
ATOM 6755 C CA . VAL B 1 151 ? -6.605 16.276 27.004 1.00 30.22 148 VAL B CA 1
ATOM 6756 C C . VAL B 1 151 ? -5.284 16.650 26.355 1.00 28.93 148 VAL B C 1
ATOM 6757 O O . VAL B 1 151 ? -5.222 17.154 25.224 1.00 27.55 148 VAL B O 1
ATOM 6770 N N . VAL B 1 152 ? -4.218 16.385 27.105 1.00 28.51 149 VAL B N 1
ATOM 6771 C CA . VAL B 1 152 ? -2.841 16.638 26.7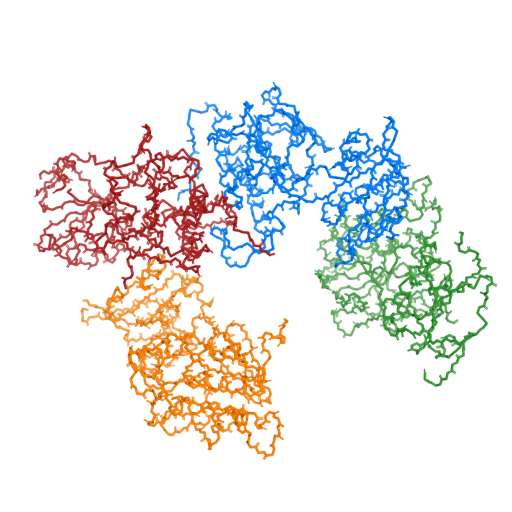01 1.00 27.10 149 VAL B CA 1
ATOM 6772 C C . VAL B 1 152 ? -2.090 15.318 26.729 1.00 29.31 149 VAL B C 1
ATOM 6773 O O . VAL B 1 152 ? -2.208 14.564 27.697 1.00 29.83 149 VAL B O 1
ATOM 6786 N N . VAL B 1 153 ? -1.305 15.056 25.686 1.00 27.88 150 VAL B N 1
ATOM 6787 C CA . VAL B 1 153 ? -0.399 13.905 25.645 1.00 28.56 150 VAL B CA 1
ATOM 6788 C C . VAL B 1 153 ? 1.016 14.436 25.508 1.00 29.88 150 VAL B C 1
ATOM 6789 O O . VAL B 1 153 ? 1.301 15.235 24.611 1.00 34.04 150 VAL B O 1
ATOM 6802 N N . VAL B 1 154 ? 1.902 13.974 26.380 1.00 29.48 151 VAL B N 1
ATOM 6803 C CA . VAL B 1 154 ? 3.282 14.429 26.421 1.00 33.97 151 VAL B CA 1
ATOM 6804 C C . VAL B 1 154 ? 4.187 13.268 26.051 1.00 35.27 151 VAL B C 1
ATOM 6805 O O . VAL B 1 154 ? 4.193 12.226 26.722 1.00 34.09 151 VAL B O 1
ATOM 6818 N N . GLY B 1 155 ? 4.985 13.468 25.014 1.00 32.86 152 GLY B N 1
ATOM 6819 C CA . GLY B 1 155 ? 6.027 12.518 24.667 1.00 33.30 152 GLY B CA 1
ATOM 6820 C C . GLY B 1 155 ? 5.982 12.065 23.229 1.00 34.54 152 GLY B C 1
ATOM 6821 O O . GLY B 1 155 ? 4.930 12.047 22.586 1.00 33.61 152 GLY B O 1
ATOM 6825 N N . LEU B 1 156 ? 7.145 11.698 22.712 1.00 35.13 153 LEU B N 1
ATOM 6826 C CA . LEU B 1 156 ? 7.289 11.178 21.358 1.00 37.82 153 LEU B CA 1
ATOM 6827 C C . LEU B 1 156 ? 7.971 9.818 21.481 1.00 40.94 153 LEU B C 1
ATOM 6828 O O . LEU B 1 156 ? 9.184 9.733 21.691 1.00 46.27 153 LEU B O 1
ATOM 6844 N N . ASN B 1 157 ? 7.190 8.771 21.415 1.00 36.99 154 ASN B N 1
ATOM 6845 C CA . ASN B 1 157 ? 7.696 7.408 21.468 1.00 38.32 154 ASN B CA 1
ATOM 6846 C C . ASN B 1 157 ? 6.519 6.511 21.123 1.00 40.19 154 ASN B C 1
ATOM 6847 O O . ASN B 1 157 ? 5.382 6.996 21.070 1.00 38.85 154 ASN B O 1
ATOM 6858 N N . PRO B 1 158 ? 6.745 5.217 20.873 1.00 43.51 155 PRO B N 1
ATOM 6859 C CA . PRO B 1 158 ? 5.636 4.359 20.416 1.00 44.04 155 PRO B CA 1
ATOM 6860 C C . PRO B 1 158 ? 4.467 4.322 21.372 1.00 41.72 155 PRO B C 1
ATOM 6861 O O . PRO B 1 158 ? 3.311 4.299 20.924 1.00 40.89 155 PRO B O 1
ATOM 6872 N N . GLU B 1 159 ? 4.726 4.341 22.681 1.00 41.00 156 GLU B N 1
ATOM 6873 C CA . GLU B 1 159 ? 3.627 4.306 23.640 1.00 44.47 156 GLU B CA 1
ATOM 6874 C C . GLU B 1 159 ? 2.774 5.563 23.549 1.00 41.28 156 GLU B C 1
ATOM 6875 O O . GLU B 1 159 ? 1.540 5.492 23.571 1.00 38.74 156 GLU B O 1
ATOM 6887 N N . ALA B 1 160 ? 3.413 6.729 23.451 1.00 37.27 157 ALA B N 1
ATOM 6888 C CA . ALA B 1 160 ? 2.654 7.964 23.403 1.00 35.47 157 ALA B CA 1
ATOM 6889 C C . ALA B 1 160 ? 1.764 7.990 22.171 1.00 33.04 157 ALA B C 1
ATOM 6890 O O . ALA B 1 160 ? 0.604 8.422 22.236 1.00 31.94 157 ALA B O 1
ATOM 6897 N N . VAL B 1 161 ? 2.283 7.506 21.042 1.00 33.73 158 VAL B N 1
ATOM 6898 C CA . VAL B 1 161 ? 1.527 7.537 19.797 1.00 35.03 158 VAL B CA 1
ATOM 6899 C C . VAL B 1 161 ? 0.305 6.634 19.895 1.00 36.59 158 VAL B C 1
ATOM 6900 O O . VAL B 1 161 ? -0.807 7.032 19.535 1.00 36.28 158 VAL B O 1
ATOM 6913 N N . GLU B 1 162 ? 0.483 5.413 20.407 1.00 36.69 159 GLU B N 1
ATOM 6914 C CA . GLU B 1 162 ? -0.656 4.504 20.550 1.00 35.51 159 GLU B CA 1
ATOM 6915 C C . GLU B 1 162 ? -1.658 5.018 21.576 1.00 34.57 159 GLU B C 1
ATOM 6916 O O . GLU B 1 162 ? -2.874 4.949 21.349 1.00 34.50 159 GLU B O 1
ATOM 6923 N N . GLU B 1 163 ? -1.177 5.540 22.713 1.00 34.71 160 GLU B N 1
ATOM 6924 C CA . GLU B 1 163 ? -2.092 6.066 23.726 1.00 35.41 160 GLU B CA 1
ATOM 6925 C C . GLU B 1 163 ? -2.819 7.310 23.225 1.00 33.63 160 GLU B C 1
ATOM 6926 O O . GLU B 1 163 ? -3.996 7.523 23.540 1.00 32.53 160 GLU B O 1
ATOM 6938 N N . ALA B 1 164 ? -2.124 8.175 22.486 1.00 31.57 161 ALA B N 1
ATOM 6939 C CA . ALA B 1 164 ? -2.805 9.318 21.884 1.00 30.99 161 ALA B CA 1
ATOM 6940 C C . ALA B 1 164 ? -3.931 8.859 20.964 1.00 31.66 161 ALA B C 1
ATOM 6941 O O . ALA B 1 164 ? -5.019 9.447 20.961 1.00 33.70 161 ALA B O 1
ATOM 6948 N N . GLN B 1 165 ? -3.692 7.810 20.178 1.00 35.42 162 GLN B N 1
ATOM 6949 C CA . GLN B 1 165 ? -4.737 7.297 19.289 1.00 40.39 162 GLN B CA 1
ATOM 6950 C C . GLN B 1 165 ? -5.908 6.732 20.085 1.00 40.81 162 GLN B C 1
ATOM 6951 O O . GLN B 1 165 ? -7.067 6.859 19.670 1.00 41.52 162 GLN B O 1
ATOM 6965 N N . VAL B 1 166 ? -5.635 6.105 21.231 1.00 35.65 163 VAL B N 1
ATOM 6966 C CA . VAL B 1 166 ? -6.732 5.677 22.096 1.00 34.18 163 VAL B CA 1
ATOM 6967 C C . VAL B 1 166 ? -7.589 6.875 22.479 1.00 33.44 163 VAL B C 1
ATOM 6968 O O . VAL B 1 166 ? -8.823 6.830 22.411 1.00 34.54 163 VAL B O 1
ATOM 6981 N N . LEU B 1 167 ? -6.945 7.978 22.857 1.00 32.61 164 LEU B N 1
ATOM 6982 C CA . LEU B 1 167 ? -7.682 9.134 23.352 1.00 31.75 164 LEU B CA 1
ATOM 6983 C C . LEU B 1 167 ? -8.456 9.836 22.251 1.00 32.44 164 LEU B C 1
ATOM 6984 O O . LEU B 1 167 ? -9.466 10.487 22.539 1.00 32.69 164 LEU B O 1
ATOM 7000 N N . THR B 1 168 ? -8.019 9.725 20.994 1.00 32.15 165 THR B N 1
ATOM 7001 C CA . THR B 1 168 ? -8.810 10.331 19.920 1.00 33.15 165 THR B CA 1
ATOM 7002 C C . THR B 1 168 ? -10.202 9.708 19.821 1.00 35.64 165 THR B C 1
ATOM 7003 O O . THR B 1 168 ? -11.108 10.313 19.234 1.00 36.57 165 THR B O 1
ATOM 7014 N N . LYS B 1 169 ? -10.405 8.519 20.377 1.00 36.37 166 LYS B N 1
ATOM 7015 C CA . LYS B 1 169 ? -11.741 7.935 20.348 1.00 40.78 166 LYS B CA 1
ATOM 7016 C C . LYS B 1 169 ? -12.725 8.673 21.239 1.00 40.39 166 LYS B C 1
ATOM 7017 O O . LYS B 1 169 ? -13.930 8.481 21.076 1.00 41.36 166 LYS B O 1
ATOM 7027 N N . PHE B 1 170 ? -12.246 9.512 22.166 1.00 37.97 167 PHE B N 1
ATOM 7028 C CA . PHE B 1 170 ? -13.100 10.158 23.156 1.00 38.70 167 PHE B CA 1
ATOM 7029 C C . PHE B 1 170 ? -12.961 11.678 23.222 1.00 40.53 167 PHE B C 1
ATOM 7030 O O . PHE B 1 170 ? -13.959 12.396 23.314 1.00 42.27 167 PHE B O 1
ATOM 7047 N N . ALA B 1 171 ? -11.733 12.173 23.227 1.00 37.18 168 ALA B N 1
ATOM 7048 C CA . ALA B 1 171 ? -11.491 13.552 23.615 1.00 36.43 168 ALA B CA 1
ATOM 7049 C C . ALA B 1 171 ? -12.033 14.530 22.578 1.00 38.58 168 ALA B C 1
ATOM 7050 O O . ALA B 1 171 ? -12.081 14.238 21.387 1.00 38.69 168 ALA B O 1
ATOM 7057 N N . SER B 1 172 ? -12.432 15.722 23.036 1.00 37.45 169 SER B N 1
ATOM 7058 C CA . SER B 1 172 ? -12.755 16.762 22.066 1.00 37.31 169 SER B CA 1
ATOM 7059 C C . SER B 1 172 ? -11.499 17.211 21.324 1.00 35.60 169 SER B C 1
ATOM 7060 O O . SER B 1 172 ? -11.530 17.406 20.109 1.00 36.60 169 SER B O 1
ATOM 7068 N N . THR B 1 173 ? -10.379 17.344 22.029 1.00 33.09 170 THR B N 1
ATOM 7069 C CA . THR B 1 173 ? -9.100 17.715 21.433 1.00 33.51 170 THR B CA 1
ATOM 7070 C C . THR B 1 173 ? -8.004 16.922 22.124 1.00 31.94 170 THR B C 1
ATOM 7071 O O . THR B 1 173 ? -8.041 16.755 23.343 1.00 30.39 170 THR B O 1
ATOM 7082 N N . VAL B 1 174 ? -7.038 16.438 21.353 1.00 29.00 171 VAL B N 1
ATOM 7083 C CA . VAL B 1 174 ? -5.859 15.775 21.902 1.00 28.61 171 VAL B CA 1
ATOM 7084 C C . VAL B 1 174 ? -4.670 16.671 21.573 1.00 30.89 171 VAL B C 1
ATOM 7085 O O . VAL B 1 174 ? -4.204 16.723 20.428 1.00 34.70 171 VAL B O 1
ATOM 7098 N N . HIS B 1 175 ? -4.188 17.399 22.573 1.00 28.58 172 HIS B N 1
ATOM 7099 C CA . HIS B 1 175 ? -3.026 18.268 22.415 1.00 27.64 172 HIS B CA 1
ATOM 7100 C C . HIS B 1 175 ? -1.759 17.442 22.590 1.00 29.12 172 HIS B C 1
ATOM 7101 O O . HIS B 1 175 ? -1.464 16.982 23.693 1.00 30.66 172 HIS B O 1
ATOM 7115 N N . TRP B 1 176 ? -0.998 17.271 21.518 1.00 29.31 173 TRP B N 1
ATOM 7116 C CA . TRP B 1 176 ? 0.172 16.398 21.529 1.00 28.49 173 TRP B CA 1
ATOM 7117 C C . TRP B 1 176 ? 1.425 17.259 21.661 1.00 28.93 173 TRP B C 1
ATOM 7118 O O . TRP B 1 176 ? 1.792 17.982 20.725 1.00 31.21 173 TRP B O 1
ATOM 7139 N N . ILE B 1 177 ? 2.085 17.182 22.816 1.00 29.21 174 ILE B N 1
ATOM 7140 C CA . ILE B 1 177 ? 3.285 17.969 23.095 1.00 32.30 174 ILE B CA 1
ATOM 7141 C C . ILE B 1 177 ? 4.487 17.081 22.839 1.00 33.74 174 ILE B C 1
ATOM 7142 O O . ILE B 1 177 ? 4.688 16.091 23.549 1.00 35.91 174 ILE B O 1
ATOM 7158 N N . THR B 1 178 ? 5.290 17.439 21.838 1.00 34.61 175 THR B N 1
ATOM 7159 C CA . THR B 1 178 ? 6.476 16.666 21.462 1.00 39.04 175 THR B CA 1
ATOM 7160 C C . THR B 1 178 ? 7.722 17.541 21.576 1.00 45.81 175 THR B C 1
ATOM 7161 O O . THR B 1 178 ? 7.654 18.753 21.344 1.00 43.70 175 THR B O 1
ATOM 7172 N N . PRO B 1 179 ? 8.867 16.973 21.960 1.00 52.94 176 PRO B N 1
ATOM 7173 C CA . PRO B 1 179 ? 10.087 17.793 22.028 1.00 58.10 176 PRO B CA 1
ATOM 7174 C C . PRO B 1 179 ? 10.669 18.124 20.670 1.00 61.38 176 PRO B C 1
ATOM 7175 O O . PRO B 1 179 ? 11.357 19.143 20.547 1.00 63.32 176 PRO B O 1
ATOM 7186 N N . LYS B 1 180 ? 10.398 17.317 19.645 1.00 61.56 177 LYS B N 1
ATOM 7187 C CA . LYS B 1 180 ? 10.951 17.522 18.314 1.00 62.74 177 LYS B CA 1
ATOM 7188 C C . LYS B 1 180 ? 9.882 17.175 17.283 1.00 63.30 177 LYS B C 1
ATOM 7189 O O . LYS B 1 180 ? 8.765 16.780 17.626 1.00 59.11 177 LYS B O 1
ATOM 7196 N N . ASP B 1 181 ? 10.226 17.340 16.014 1.00 69.05 178 ASP B N 1
ATOM 7197 C CA . ASP B 1 181 ? 9.305 17.063 14.921 1.00 72.05 178 ASP B CA 1
ATOM 7198 C C . ASP B 1 181 ? 8.898 15.590 14.927 1.00 67.03 178 ASP B C 1
ATOM 7199 O O . ASP B 1 181 ? 9.770 14.713 14.815 1.00 68.77 178 ASP B O 1
ATOM 7208 N N . PRO B 1 182 ? 7.605 15.271 15.045 1.00 58.31 179 PRO B N 1
ATOM 7209 C CA . PRO B 1 182 ? 7.202 13.859 15.041 1.00 56.24 179 PRO B CA 1
ATOM 7210 C C . PRO B 1 182 ? 7.401 13.185 13.703 1.00 61.92 179 PRO B C 1
ATOM 7211 O O . PRO B 1 182 ? 7.440 11.951 13.659 1.00 58.67 179 PRO B O 1
ATOM 7222 N N . HIS B 1 183 ? 7.504 13.943 12.609 1.00 73.79 180 HIS B N 1
ATOM 7223 C CA . HIS B 1 183 ? 7.763 13.328 11.313 1.00 82.78 180 HIS B CA 1
ATOM 7224 C C . HIS B 1 183 ? 9.112 12.618 11.291 1.00 87.45 180 HIS B C 1
ATOM 7225 O O . HIS B 1 183 ? 9.368 11.821 10.380 1.00 90.85 180 HIS B O 1
ATOM 7229 N N . THR B 1 184 ? 9.972 12.888 12.274 1.00 86.78 181 THR B N 1
ATOM 7230 C CA . THR B 1 184 ? 11.257 12.209 12.413 1.00 88.17 181 THR B CA 1
ATOM 7231 C C . THR B 1 184 ? 11.082 10.755 12.842 1.00 87.84 181 THR B C 1
ATOM 7232 O O . THR B 1 184 ? 9.994 10.186 12.736 1.00 86.91 181 THR B O 1
ATOM 7236 N N . GLY B 1 187 ? 4.212 8.544 9.357 1.00 111.33 184 GLY B N 1
ATOM 7237 C CA . GLY B 1 187 ? 3.853 7.415 10.194 1.00 110.64 184 GLY B CA 1
ATOM 7238 C C . GLY B 1 187 ? 5.019 6.968 11.051 1.00 108.87 184 GLY B C 1
ATOM 7239 O O . GLY B 1 187 ? 6.173 7.175 10.687 1.00 111.33 184 GLY B O 1
ATOM 7243 N N . HIS B 1 188 ? 4.726 6.362 12.195 1.00 104.13 185 HIS B N 1
ATOM 7244 C CA . HIS B 1 188 ? 3.354 6.122 12.633 1.00 99.72 185 HIS B CA 1
ATOM 7245 C C . HIS B 1 188 ? 2.645 7.429 12.952 1.00 88.02 185 HIS B C 1
ATOM 7246 O O . HIS B 1 188 ? 1.438 7.447 13.182 1.00 95.51 185 HIS B O 1
ATOM 7260 N N . ALA B 1 189 ? 3.400 8.519 12.983 1.00 64.90 186 ALA B N 1
ATOM 7261 C CA . ALA B 1 189 ? 2.836 9.820 13.306 1.00 52.11 186 ALA B CA 1
ATOM 7262 C C . ALA B 1 189 ? 1.751 10.229 12.320 1.00 43.50 186 ALA B C 1
ATOM 7263 O O . ALA B 1 189 ? 0.749 10.806 12.716 1.00 41.42 186 ALA B O 1
ATOM 7270 N N . ASP B 1 190 ? 1.949 9.941 11.041 1.00 41.63 187 ASP B N 1
ATOM 7271 C CA . ASP B 1 190 ? 0.967 10.307 10.027 1.00 40.36 187 ASP B CA 1
ATOM 7272 C C . ASP B 1 190 ? -0.450 9.860 10.400 1.00 38.88 187 ASP B C 1
ATOM 7273 O O . ASP B 1 190 ? -1.387 10.639 10.305 1.00 36.87 187 ASP B O 1
ATOM 7282 N N . GLU B 1 191 ? -0.599 8.609 10.820 1.00 38.53 188 GLU B N 1
ATOM 7283 C CA . GLU B 1 191 ? -1.905 8.077 11.206 1.00 42.76 188 GLU B CA 1
ATOM 7284 C C . GLU B 1 191 ? -2.485 8.845 12.387 1.00 37.91 188 GLU B C 1
ATOM 7285 O O . GLU B 1 191 ? -3.670 9.209 12.388 1.00 35.79 188 GLU B O 1
ATOM 7297 N N . LEU B 1 192 ? -1.657 9.131 13.390 1.00 37.32 189 LEU B N 1
ATOM 7298 C CA . LEU B 1 192 ? -2.134 9.890 14.544 1.00 35.21 189 LEU B CA 1
ATOM 7299 C C . LEU B 1 192 ? -2.549 11.296 14.134 1.00 33.84 189 LEU B C 1
ATOM 7300 O O . LEU B 1 192 ? -3.649 11.749 14.448 1.00 33.86 189 LEU B O 1
ATOM 7316 N N . LEU B 1 193 ? -1.681 11.993 13.405 1.00 34.82 190 LEU B N 1
ATOM 7317 C CA . LEU B 1 193 ? -1.924 13.373 13.020 1.00 36.90 190 LEU B CA 1
ATOM 7318 C C . LEU B 1 193 ? -3.115 13.516 12.065 1.00 38.31 190 LEU B C 1
ATOM 7319 O O . LEU B 1 193 ? -3.618 14.633 11.896 1.00 40.54 190 LEU B O 1
ATOM 7335 N N . ALA B 1 194 ? -3.569 12.424 11.434 1.00 34.99 191 ALA B N 1
ATOM 7336 C CA . ALA B 1 194 ? -4.743 12.478 10.562 1.00 36.13 191 ALA B CA 1
ATOM 7337 C C . ALA B 1 194 ? -6.056 12.562 11.327 1.00 34.08 191 ALA B C 1
ATOM 7338 O O . ALA B 1 194 ? -7.086 12.858 10.713 1.00 34.16 191 ALA B O 1
ATOM 7345 N N . HIS B 1 195 ? -6.057 12.273 12.626 1.00 33.26 192 HIS B N 1
ATOM 7346 C CA . HIS B 1 195 ? -7.285 12.393 13.399 1.00 32.59 192 HIS B CA 1
ATOM 7347 C C . HIS B 1 195 ? -7.653 13.866 13.546 1.00 32.97 192 HIS B C 1
ATOM 7348 O O . HIS B 1 195 ? -6.815 14.674 13.970 1.00 34.49 192 HIS B O 1
ATOM 7362 N N . PRO B 1 196 ? -8.892 14.248 13.245 1.00 36.39 193 PRO B N 1
ATOM 7363 C CA . PRO B 1 196 ? -9.261 15.669 13.334 1.00 39.14 193 PRO B CA 1
ATOM 7364 C C . PRO B 1 196 ? -9.073 16.264 14.723 1.00 35.81 193 PRO B C 1
ATOM 7365 O O . PRO B 1 196 ? -8.875 17.478 14.835 1.00 34.79 193 PRO B O 1
ATOM 7376 N N . SER B 1 197 ? -9.147 15.465 15.784 1.00 35.48 194 SER B N 1
ATOM 7377 C CA . SER B 1 197 ? -9.042 16.017 17.130 1.00 36.49 194 SER B CA 1
ATOM 7378 C C . SER B 1 197 ? -7.604 16.275 17.583 1.00 34.14 194 SER B C 1
ATOM 7379 O O . SER B 1 197 ? -7.408 16.890 18.633 1.00 34.81 194 SER B O 1
ATOM 7387 N N . VAL B 1 198 ? -6.598 15.831 16.845 1.00 31.44 195 VAL B N 1
ATOM 7388 C CA . VAL B 1 198 ? -5.223 15.989 17.299 1.00 32.05 195 VAL B CA 1
ATOM 7389 C C . VAL B 1 198 ? -4.721 17.377 16.925 1.00 33.41 195 VAL B C 1
ATOM 7390 O O . VAL B 1 198 ? -4.896 17.832 15.788 1.00 33.08 195 VAL B O 1
ATOM 7403 N N . LYS B 1 199 ? -4.134 18.059 17.904 1.00 32.48 196 LYS B N 1
ATOM 7404 C CA . LYS B 1 199 ? -3.433 19.319 17.714 1.00 33.21 196 LYS B CA 1
ATOM 7405 C C . LYS B 1 199 ? -1.982 19.138 18.144 1.00 35.28 196 LYS B C 1
ATOM 7406 O O . LYS B 1 199 ? -1.708 18.845 19.313 1.00 33.36 196 LYS B O 1
ATOM 7416 N N . LEU B 1 200 ? -1.060 19.285 17.194 1.00 35.88 197 LEU B N 1
ATOM 7417 C CA . LEU B 1 200 ? 0.359 19.093 17.459 1.00 39.70 197 LEU B CA 1
ATOM 7418 C C . LEU B 1 200 ? 0.996 20.363 18.017 1.00 40.25 197 LEU B C 1
ATOM 7419 O O . LEU B 1 200 ? 0.828 21.459 17.470 1.00 38.30 197 LEU B O 1
ATOM 7435 N N . TRP B 1 201 ? 1.738 20.207 19.105 1.00 37.58 198 TRP B N 1
ATOM 7436 C CA . TRP B 1 201 ? 2.544 21.278 19.699 1.00 36.51 198 TRP B CA 1
ATOM 7437 C C . TRP B 1 201 ? 3.995 20.811 19.630 1.00 37.68 198 TRP B C 1
ATOM 7438 O O . TRP B 1 201 ? 4.522 20.281 20.603 1.00 39.12 198 TRP B O 1
ATOM 7459 N N . GLU B 1 202 ? 4.616 20.936 18.465 1.00 42.03 199 GLU B N 1
ATOM 7460 C CA . GLU B 1 202 ? 5.986 20.463 18.311 1.00 48.91 199 GLU B CA 1
ATOM 7461 C C . GLU B 1 202 ? 6.970 21.430 18.958 1.00 50.00 199 GLU B C 1
ATOM 7462 O O . GLU B 1 202 ? 6.779 22.649 18.945 1.00 54.87 199 GLU B O 1
ATOM 7474 N N . LYS B 1 203 ? 8.043 20.864 19.513 1.00 46.14 200 LYS B N 1
ATOM 7475 C CA . LYS B 1 203 ? 9.096 21.635 20.175 1.00 49.15 200 LYS B CA 1
ATOM 7476 C C . LYS B 1 203 ? 8.550 22.464 21.342 1.00 50.54 200 LYS B C 1
ATOM 7477 O O . LYS B 1 203 ? 9.062 23.540 21.658 1.00 49.62 200 LYS B O 1
ATOM 7484 N N . THR B 1 204 ? 7.527 21.959 22.017 1.00 50.92 201 THR B N 1
ATOM 7485 C CA . THR B 1 204 ? 6.909 22.642 23.145 1.00 48.73 201 THR B CA 1
ATOM 7486 C C . THR B 1 204 ? 7.234 21.870 24.414 1.00 46.36 201 THR B C 1
ATOM 7487 O O . THR B 1 204 ? 7.297 20.640 24.394 1.00 48.16 201 THR B O 1
ATOM 7498 N N . ARG B 1 205 ? 7.469 22.584 25.511 1.00 46.87 202 ARG B N 1
ATOM 7499 C CA . ARG B 1 205 ? 7.735 21.951 26.797 1.00 48.48 202 ARG B CA 1
ATOM 7500 C C . ARG B 1 205 ? 6.571 22.164 27.753 1.00 46.77 202 ARG B C 1
ATOM 7501 O O . ARG B 1 205 ? 6.032 23.274 27.855 1.00 44.85 202 ARG B O 1
ATOM 7505 N N . LEU B 1 206 ? 6.195 21.101 28.460 1.00 45.49 203 LEU B N 1
ATOM 7506 C CA . LEU B 1 206 ? 5.161 21.194 29.486 1.00 49.46 203 LEU B CA 1
ATOM 7507 C C . LEU B 1 206 ? 5.797 21.695 30.782 1.00 52.54 203 LEU B C 1
ATOM 7508 O O . LEU B 1 206 ? 6.594 20.984 31.404 1.00 54.94 203 LEU B O 1
ATOM 7524 N N . ILE B 1 207 ? 5.441 22.925 31.174 1.00 48.28 204 ILE B N 1
ATOM 7525 C CA . ILE B 1 207 ? 6.042 23.628 32.312 1.00 49.54 204 ILE B CA 1
ATOM 7526 C C . ILE B 1 207 ? 5.381 23.241 33.635 1.00 47.47 204 ILE B C 1
ATOM 7527 O O . ILE B 1 207 ? 6.047 23.139 34.671 1.00 44.90 204 ILE B O 1
ATOM 7543 N N . ARG B 1 208 ? 4.058 23.110 33.655 1.00 46.95 205 ARG B N 1
ATOM 7544 C CA . ARG B 1 208 ? 3.359 22.959 34.922 1.00 44.78 205 ARG B CA 1
ATOM 7545 C C . ARG B 1 208 ? 1.950 22.452 34.656 1.00 40.58 205 ARG B C 1
ATOM 7546 O O . ARG B 1 208 ? 1.359 22.733 33.612 1.00 39.66 205 ARG B O 1
ATOM 7560 N N . ILE B 1 209 ? 1.425 21.699 35.616 1.00 39.27 206 ILE B N 1
ATOM 7561 C CA . ILE B 1 209 ? 0.061 21.178 35.583 1.00 39.76 206 ILE B CA 1
ATOM 7562 C C . ILE B 1 209 ? -0.687 21.842 36.728 1.00 43.48 206 ILE B C 1
ATOM 7563 O O . ILE B 1 209 ? -0.212 21.825 37.869 1.00 46.70 206 ILE B O 1
ATOM 7579 N N . LYS B 1 210 ? -1.846 22.423 36.442 1.00 42.49 207 LYS B N 1
ATOM 7580 C CA . LYS B 1 210 ? -2.562 23.160 37.470 1.00 47.35 207 LYS B CA 1
ATOM 7581 C C . LYS B 1 210 ? -4.048 22.848 37.416 1.00 46.85 207 LYS B C 1
ATOM 7582 O O . LYS B 1 210 ? -4.568 22.321 36.427 1.00 42.94 207 LYS B O 1
ATOM 7601 N N . GLY B 1 211 ? -4.727 23.208 38.499 1.00 46.53 208 GLY B N 1
ATOM 7602 C CA . GLY B 1 211 ? -6.144 22.945 38.606 1.00 52.35 208 GLY B CA 1
ATOM 7603 C C . GLY B 1 211 ? -6.740 23.660 39.799 1.00 63.83 208 GLY B C 1
ATOM 7604 O O . GLY B 1 211 ? -6.087 24.478 40.446 1.00 61.41 208 GLY B O 1
ATOM 7608 N N . GLU B 1 212 ? -8.010 23.363 40.058 1.00 78.42 209 GLU B N 1
ATOM 7609 C CA . GLU B 1 212 ? -8.649 23.693 41.320 1.00 88.48 209 GLU B CA 1
ATOM 7610 C C . GLU B 1 212 ? -8.614 22.447 42.209 1.00 91.72 209 GLU B C 1
ATOM 7611 O O . GLU B 1 212 ? -7.888 21.483 41.941 1.00 89.18 209 GLU B O 1
ATOM 7615 N N . GLU B 1 213 ? -9.403 22.450 43.284 1.00 94.98 210 GLU B N 1
ATOM 7616 C CA . GLU B 1 213 ? -9.422 21.280 44.155 1.00 95.07 210 GLU B CA 1
ATOM 7617 C C . GLU B 1 213 ? -9.966 20.054 43.429 1.00 91.60 210 GLU B C 1
ATOM 7618 O O . GLU B 1 213 ? -9.533 18.927 43.700 1.00 91.68 210 GLU B O 1
ATOM 7622 N N . ALA B 1 214 ? -10.892 20.250 42.490 1.00 86.59 211 ALA B N 1
ATOM 7623 C CA . ALA B 1 214 ? -11.565 19.116 41.868 1.00 81.39 211 ALA B CA 1
ATOM 7624 C C . ALA B 1 214 ? -10.689 18.376 40.865 1.00 74.63 211 ALA B C 1
ATOM 7625 O O . ALA B 1 214 ? -11.000 17.228 40.528 1.00 82.02 211 ALA B O 1
ATOM 7632 N N . GLY B 1 215 ? -9.621 18.981 40.381 1.00 60.30 212 GLY B N 1
ATOM 7633 C CA . GLY B 1 215 ? -8.741 18.292 39.455 1.00 52.68 212 GLY B CA 1
ATOM 7634 C C . GLY B 1 215 ? -8.177 19.247 38.421 1.00 48.33 212 GLY B C 1
ATOM 7635 O O . GLY B 1 215 ? -8.413 20.449 38.456 1.00 44.70 212 GLY B O 1
ATOM 7639 N N . VAL B 1 216 ? -7.426 18.666 37.477 1.00 46.80 213 VAL B N 1
ATOM 7640 C CA . VAL B 1 216 ? -6.697 19.471 36.507 1.00 41.59 213 VAL B CA 1
ATOM 7641 C C . VAL B 1 216 ? -7.658 20.341 35.713 1.00 38.83 213 VAL B C 1
ATOM 7642 O O . VAL B 1 216 ? -8.737 19.895 35.289 1.00 39.09 213 VAL B O 1
ATOM 7655 N N . THR B 1 217 ? -7.219 21.567 35.425 1.00 38.83 214 THR B N 1
ATOM 7656 C CA . THR B 1 217 ? -7.945 22.472 34.545 1.00 39.60 214 THR B CA 1
ATOM 7657 C C . THR B 1 217 ? -7.078 23.064 33.448 1.00 37.24 214 THR B C 1
ATOM 7658 O O . THR B 1 217 ? -7.640 23.551 32.459 1.00 38.23 214 THR B O 1
ATOM 7669 N N . ALA B 1 218 ? -5.750 23.063 33.587 1.00 35.25 215 ALA B N 1
ATOM 7670 C CA . ALA B 1 218 ? -4.885 23.663 32.576 1.00 39.26 215 ALA B CA 1
ATOM 7671 C C . ALA B 1 218 ? -3.464 23.134 32.702 1.00 36.80 215 ALA B C 1
ATOM 7672 O O . ALA B 1 218 ? -3.047 22.649 33.763 1.00 37.43 215 ALA B O 1
ATOM 7679 N N . VAL B 1 219 ? -2.711 23.280 31.613 1.00 37.20 216 VAL B N 1
ATOM 7680 C CA . VAL B 1 219 ? -1.259 23.138 31.627 1.00 38.44 216 VAL B CA 1
ATOM 7681 C C . VAL B 1 219 ? -0.605 24.455 31.223 1.00 39.60 216 VAL B C 1
ATOM 7682 O O . VAL B 1 219 ? -1.160 25.237 30.444 1.00 39.31 216 VAL B O 1
ATOM 7695 N N . GLU B 1 220 ? 0.601 24.675 31.725 1.00 41.02 217 GLU B N 1
ATOM 7696 C CA . GLU B 1 220 ? 1.425 25.792 31.297 1.00 42.55 217 GLU B CA 1
ATOM 7697 C C . GLU B 1 220 ? 2.487 25.244 30.354 1.00 43.17 217 GLU B C 1
ATOM 7698 O O . GLU B 1 220 ? 3.142 24.248 30.671 1.00 43.08 217 GLU B O 1
ATOM 7710 N N . VAL B 1 221 ? 2.631 25.877 29.186 1.00 43.15 218 VAL B N 1
ATOM 7711 C CA . VAL B 1 221 ? 3.544 25.409 28.154 1.00 43.61 218 VAL B CA 1
ATOM 7712 C C . VAL B 1 221 ? 4.368 26.578 27.628 1.00 45.58 218 VAL B C 1
ATOM 7713 O O . VAL B 1 221 ? 3.982 27.746 27.725 1.00 45.56 218 VAL B O 1
ATOM 7726 N N . ARG B 1 222 ? 5.533 26.248 27.079 1.00 48.47 219 ARG B N 1
ATOM 7727 C CA . ARG B 1 222 ? 6.432 27.232 26.486 1.00 59.64 219 ARG B CA 1
ATOM 7728 C C . ARG B 1 222 ? 6.928 26.695 25.150 1.00 75.01 219 ARG B C 1
ATOM 7729 O O . ARG B 1 222 ? 7.750 25.778 25.121 1.00 71.43 219 ARG B O 1
ATOM 7750 N N . HIS B 1 223 ? 6.428 27.254 24.053 1.00 93.26 220 HIS B N 1
ATOM 7751 C CA . HIS B 1 223 ? 6.747 26.779 22.714 1.00 103.97 220 HIS B CA 1
ATOM 7752 C C . HIS B 1 223 ? 7.618 27.788 21.978 1.00 104.80 220 HIS B C 1
ATOM 7753 O O . HIS B 1 223 ? 7.729 28.944 22.397 1.00 108.46 220 HIS B O 1
ATOM 7767 N N . PRO B 1 224 ? 8.272 27.384 20.873 1.00 100.68 221 PRO B N 1
ATOM 7768 C CA . PRO B 1 224 ? 9.300 28.250 20.280 1.00 100.86 221 PRO B CA 1
ATOM 7769 C C . PRO B 1 224 ? 8.743 29.432 19.489 1.00 99.93 221 PRO B C 1
ATOM 7770 O O . PRO B 1 224 ? 9.487 30.390 19.271 1.00 101.00 221 PRO B O 1
ATOM 7781 N N . GLU B 1 226 ? 8.571 31.754 23.326 1.00 93.76 223 GLU B N 1
ATOM 7782 C CA . GLU B 1 226 ? 8.968 33.128 23.064 1.00 96.69 223 GLU B CA 1
ATOM 7783 C C . GLU B 1 226 ? 9.207 33.899 24.354 1.00 99.22 223 GLU B C 1
ATOM 7784 O O . GLU B 1 226 ? 8.777 35.041 24.493 1.00 98.82 223 GLU B O 1
ATOM 7796 N N . SER B 1 227 ? 9.893 33.270 25.297 1.00 101.23 224 SER B N 1
ATOM 7797 C CA . SER B 1 227 ? 10.198 33.909 26.574 1.00 101.75 224 SER B CA 1
ATOM 7798 C C . SER B 1 227 ? 9.002 33.856 27.524 1.00 93.53 224 SER B C 1
ATOM 7799 O O . SER B 1 227 ? 9.178 33.799 28.746 1.00 100.02 224 SER B O 1
ATOM 7803 N N . ASP B 1 228 ? 7.784 33.866 26.981 1.00 75.78 225 ASP B N 1
ATOM 7804 C CA . ASP B 1 228 ? 6.565 33.868 27.780 1.00 62.38 225 ASP B CA 1
ATOM 7805 C C . ASP B 1 228 ? 5.807 32.560 27.590 1.00 55.21 225 ASP B C 1
ATOM 7806 O O . ASP B 1 228 ? 5.441 32.209 26.464 1.00 53.43 225 ASP B O 1
ATOM 7815 N N . SER B 1 229 ? 5.517 31.890 28.691 1.00 50.61 226 SER B N 1
ATOM 7816 C CA . SER B 1 229 ? 4.731 30.674 28.664 1.00 48.69 226 SER B CA 1
ATOM 7817 C C . SER B 1 229 ? 3.262 31.031 28.479 1.00 47.33 226 SER B C 1
ATOM 7818 O O . SER B 1 229 ? 2.862 32.166 28.710 1.00 47.81 226 SER B O 1
ATOM 7826 N N . GLN B 1 230 ? 2.462 30.060 28.058 1.00 48.29 227 GLN B N 1
ATOM 7827 C CA . GLN B 1 230 ? 1.031 30.256 27.909 1.00 50.88 227 GLN B CA 1
ATOM 7828 C C . GLN B 1 230 ? 0.320 29.119 28.619 1.00 46.28 227 GLN B C 1
ATOM 7829 O O . GLN B 1 230 ? 0.912 28.075 28.908 1.00 42.76 227 GLN B O 1
ATOM 7843 N N . GLU B 1 231 ? -0.952 29.342 28.928 1.00 42.04 228 GLU B N 1
ATOM 7844 C CA . GLU B 1 231 ? -1.785 28.321 29.547 1.00 40.41 228 GLU B CA 1
ATOM 7845 C C . GLU B 1 231 ? -2.764 27.733 28.541 1.00 39.41 228 GLU B C 1
ATOM 7846 O O . GLU B 1 231 ? -3.402 28.450 27.766 1.00 40.01 228 GLU B O 1
ATOM 7858 N N . LEU B 1 232 ? -2.884 26.419 28.587 1.00 39.70 229 LEU B N 1
ATOM 7859 C CA . LEU B 1 232 ? -3.754 25.646 27.719 1.00 39.82 229 LEU B CA 1
ATOM 7860 C C . LEU B 1 232 ? -4.736 24.901 28.611 1.00 38.20 229 LEU B C 1
ATOM 7861 O O . LEU B 1 232 ? -4.313 24.163 29.504 1.00 36.42 229 LEU B O 1
ATOM 7877 N N . LEU B 1 233 ? -6.031 25.111 28.392 1.00 39.45 230 LEU B N 1
ATOM 7878 C CA . LEU B 1 233 ? -7.037 24.425 29.194 1.00 38.18 230 LEU B CA 1
ATOM 7879 C C . LEU B 1 233 ? -7.051 22.946 28.842 1.00 35.06 230 LEU B C 1
ATOM 7880 O O . LEU B 1 233 ? -7.025 22.576 27.667 1.00 35.51 230 LEU B O 1
ATOM 7896 N N . ALA B 1 234 ? -7.081 22.099 29.866 1.00 32.75 231 ALA B N 1
ATOM 7897 C CA . ALA B 1 234 ? -7.119 20.654 29.674 1.00 32.76 231 ALA B CA 1
ATOM 7898 C C . ALA B 1 234 ? -7.612 20.029 30.971 1.00 34.19 231 ALA B C 1
ATOM 7899 O O . ALA B 1 234 ? -7.385 20.571 32.059 1.00 34.58 231 ALA B O 1
ATOM 7906 N N . GLU B 1 235 ? -8.285 18.886 30.855 1.00 38.75 232 GLU B N 1
ATOM 7907 C CA . GLU B 1 235 ? -8.749 18.183 32.040 1.00 40.47 232 GLU B CA 1
ATOM 7908 C C . GLU B 1 235 ? -8.024 16.876 32.282 1.00 39.77 232 GLU B C 1
ATOM 7909 O O . GLU B 1 235 ? -8.054 16.382 33.410 1.00 36.71 232 GLU B O 1
ATOM 7921 N N . GLY B 1 236 ? -7.336 16.343 31.272 1.00 38.66 233 GLY B N 1
ATOM 7922 C CA . GLY B 1 236 ? -6.545 15.130 31.399 1.00 37.17 233 GLY B CA 1
ATOM 7923 C C . GLY B 1 236 ? -5.170 15.350 30.798 1.00 34.68 233 GLY B C 1
ATOM 7924 O O . GLY B 1 236 ? -5.046 15.947 29.724 1.00 35.31 233 GLY B O 1
ATOM 7928 N N . VAL B 1 237 ? -4.138 14.925 31.515 1.00 33.12 234 VAL B N 1
ATOM 7929 C CA . VAL B 1 237 ? -2.747 15.028 31.095 1.00 34.08 234 VAL B CA 1
ATOM 7930 C C . VAL B 1 237 ? -2.139 13.638 31.180 1.00 34.90 234 VAL B C 1
ATOM 7931 O O . VAL B 1 237 ? -2.062 13.054 32.267 1.00 34.68 234 VAL B O 1
ATOM 7944 N N . PHE B 1 238 ? -1.702 13.115 30.037 1.00 35.48 235 PHE B N 1
ATOM 7945 C CA . PHE B 1 238 ? -1.144 11.766 29.931 1.00 34.26 235 PHE B CA 1
ATOM 7946 C C . PHE B 1 238 ? 0.318 11.922 29.543 1.00 35.36 235 PHE B C 1
ATOM 7947 O O . PHE B 1 238 ? 0.622 12.425 28.458 1.00 35.43 235 PHE B O 1
ATOM 7964 N N . VAL B 1 239 ? 1.220 11.535 30.441 1.00 36.43 236 VAL B N 1
ATOM 7965 C CA . VAL B 1 239 ? 2.648 11.796 30.301 1.00 37.71 236 VAL B CA 1
ATOM 7966 C C . VAL B 1 239 ? 3.349 10.486 29.985 1.00 39.87 236 VAL B C 1
ATOM 7967 O O . VAL B 1 239 ? 3.268 9.529 30.765 1.00 42.30 236 VAL B O 1
ATOM 7980 N N . TYR B 1 240 ? 4.053 10.437 28.857 1.00 41.22 237 TYR B N 1
ATOM 7981 C CA . TYR B 1 240 ? 4.746 9.211 28.451 1.00 43.77 237 TYR B CA 1
ATOM 7982 C C . TYR B 1 240 ? 6.197 9.533 28.139 1.00 51.12 237 TYR B C 1
ATOM 7983 O O . TYR B 1 240 ? 6.724 9.204 27.080 1.00 60.16 237 TYR B O 1
ATOM 8001 N N . LEU B 1 241 ? 6.867 10.142 29.102 1.00 47.91 238 LEU B N 1
ATOM 8002 C CA . LEU B 1 241 ? 8.289 10.384 28.985 1.00 45.42 238 LEU B CA 1
ATOM 8003 C C . LEU B 1 241 ? 8.999 9.178 29.561 1.00 43.39 238 LEU B C 1
ATOM 8004 O O . LEU B 1 241 ? 8.550 8.596 30.550 1.00 44.46 238 LEU B O 1
ATOM 8020 N N . GLN B 1 242 ? 10.096 8.802 28.933 1.00 42.91 239 GLN B N 1
ATOM 8021 C CA . GLN B 1 242 ? 10.839 7.627 29.343 1.00 43.99 239 GLN B CA 1
ATOM 8022 C C . GLN B 1 242 ? 11.881 8.006 30.384 1.00 42.11 239 GLN B C 1
ATOM 8023 O O . GLN B 1 242 ? 12.403 9.118 30.389 1.00 40.63 239 GLN B O 1
ATOM 8037 N N . GLY B 1 243 ? 12.183 7.065 31.266 1.00 40.95 240 GLY B N 1
ATOM 8038 C CA . GLY B 1 243 ? 13.202 7.281 32.263 1.00 39.36 240 GLY B CA 1
ATOM 8039 C C . GLY B 1 243 ? 13.966 6.012 32.560 1.00 36.78 240 GLY B C 1
ATOM 8040 O O . GLY B 1 243 ? 14.009 5.094 31.736 1.00 35.79 240 GLY B O 1
ATOM 8044 N N . SER B 1 244 ? 14.565 5.957 33.750 1.00 35.70 241 SER B N 1
ATOM 8045 C CA . SER B 1 244 ? 15.363 4.818 34.186 1.00 37.53 241 SER B CA 1
ATOM 8046 C C . SER B 1 244 ? 14.873 4.243 35.510 1.00 36.71 241 SER B C 1
ATOM 8047 O O . SER B 1 244 ? 15.597 3.474 36.154 1.00 35.34 241 SER B O 1
ATOM 8055 N N . LYS B 1 245 ? 13.645 4.569 35.918 1.00 37.59 242 LYS B N 1
ATOM 8056 C CA . LYS B 1 245 ? 13.159 4.137 37.227 1.00 34.09 242 LYS B CA 1
ATOM 8057 C C . LYS B 1 245 ? 12.286 2.894 37.107 1.00 33.98 242 LYS B C 1
ATOM 8058 O O . LYS B 1 245 ? 11.548 2.744 36.127 1.00 32.07 242 LYS B O 1
ATOM 8068 N N . PRO B 1 246 ? 12.358 1.999 38.094 1.00 32.66 243 PRO B N 1
ATOM 8069 C CA . PRO B 1 246 ? 11.478 0.825 38.084 1.00 32.37 243 PRO B CA 1
ATOM 8070 C C . PRO B 1 246 ? 10.010 1.217 37.992 1.00 33.48 243 PRO B C 1
ATOM 8071 O O . PRO B 1 246 ? 9.558 2.196 38.603 1.00 36.28 243 PRO B O 1
ATOM 8082 N N . ILE B 1 247 ? 9.262 0.460 37.196 1.00 31.22 244 ILE B N 1
ATOM 8083 C CA . ILE B 1 247 ? 7.847 0.742 36.984 1.00 33.08 244 ILE B CA 1
ATOM 8084 C C . ILE B 1 247 ? 7.080 0.004 38.075 1.00 32.67 244 ILE B C 1
ATOM 8085 O O . ILE B 1 247 ? 6.844 -1.204 37.983 1.00 32.95 244 ILE B O 1
ATOM 8101 N N . THR B 1 248 ? 6.691 0.745 39.119 1.00 31.18 245 THR B N 1
ATOM 8102 C CA . THR B 1 248 ? 6.069 0.167 40.304 1.00 35.61 245 THR B CA 1
ATOM 8103 C C . THR B 1 248 ? 4.788 0.876 40.740 1.00 40.14 245 THR B C 1
ATOM 8104 O O . THR B 1 248 ? 4.172 0.439 41.721 1.00 38.14 245 THR B O 1
ATOM 8115 N N . ASP B 1 249 ? 4.352 1.924 40.025 1.00 43.69 246 ASP B N 1
ATOM 8116 C CA . ASP B 1 249 ? 3.213 2.732 40.470 1.00 47.90 246 ASP B CA 1
ATOM 8117 C C . ASP B 1 249 ? 1.976 1.874 40.698 1.00 42.48 246 ASP B C 1
ATOM 8118 O O . ASP B 1 249 ? 1.281 2.004 41.715 1.00 40.62 246 ASP B O 1
ATOM 8127 N N . PHE B 1 250 ? 1.673 1.006 39.747 1.00 38.77 247 PHE B N 1
ATOM 8128 C CA . PHE B 1 250 ? 0.464 0.207 39.816 1.00 40.75 247 PHE B CA 1
ATOM 8129 C C . PHE B 1 250 ? 0.443 -0.732 41.021 1.00 41.96 247 PHE B C 1
ATOM 8130 O O . PHE B 1 250 ? -0.608 -1.312 41.314 1.00 41.61 247 PHE B O 1
ATOM 8147 N N . VAL B 1 251 ? 1.579 -0.913 41.700 1.00 40.03 248 VAL B N 1
ATOM 8148 C CA . VAL B 1 251 ? 1.635 -1.802 42.854 1.00 39.02 248 VAL B CA 1
ATOM 8149 C C . VAL B 1 251 ? 1.138 -1.113 44.109 1.00 40.17 248 VAL B C 1
ATOM 8150 O O . VAL B 1 251 ? 0.802 -1.799 45.091 1.00 40.82 248 VAL B O 1
ATOM 8163 N N . ALA B 1 252 ? 1.079 0.228 44.100 1.00 40.44 249 ALA B N 1
ATOM 8164 C CA . ALA B 1 252 ? 0.473 1.006 45.181 1.00 42.55 249 ALA B CA 1
ATOM 8165 C C . ALA B 1 252 ? 1.153 0.737 46.521 1.00 40.19 249 ALA B C 1
ATOM 8166 O O . ALA B 1 252 ? 0.502 0.702 47.568 1.00 40.62 249 ALA B O 1
ATOM 8173 N N . GLY B 1 253 ? 2.471 0.545 46.493 1.00 40.80 250 GLY B N 1
ATOM 8174 C CA . GLY B 1 253 ? 3.224 0.349 47.719 1.00 42.00 250 GLY B CA 1
ATOM 8175 C C . GLY B 1 253 ? 2.940 -0.947 48.450 1.00 40.52 250 GLY B C 1
ATOM 8176 O O . GLY B 1 253 ? 3.188 -1.036 49.653 1.00 44.09 250 GLY B O 1
ATOM 8180 N N . GLN B 1 254 ? 2.413 -1.955 47.767 1.00 35.35 251 GLN B N 1
ATOM 8181 C CA . GLN B 1 254 ? 2.022 -3.196 48.419 1.00 36.10 251 GLN B CA 1
ATOM 8182 C C . GLN B 1 254 ? 3.157 -4.209 48.572 1.00 33.99 251 GLN B C 1
ATOM 8183 O O . GLN B 1 254 ? 2.940 -5.253 49.190 1.00 33.94 251 GLN B O 1
ATOM 8197 N N . VAL B 1 255 ? 4.337 -3.967 47.996 1.00 33.35 252 VAL B N 1
ATOM 8198 C CA . VAL B 1 255 ? 5.479 -4.846 48.210 1.00 32.71 252 VAL B CA 1
ATOM 8199 C C . VAL B 1 255 ? 6.657 -4.021 48.688 1.00 34.76 252 VAL B C 1
ATOM 8200 O O . VAL B 1 255 ? 6.790 -2.838 48.366 1.00 33.99 252 VAL B O 1
ATOM 8213 N N . GLU B 1 256 ? 7.542 -4.673 49.425 1.00 33.55 253 GLU B N 1
ATOM 8214 C CA . GLU B 1 256 ? 8.695 -3.972 49.966 1.00 36.01 253 GLU B CA 1
ATOM 8215 C C . GLU B 1 256 ? 9.628 -3.528 48.845 1.00 33.68 253 GLU B C 1
ATOM 8216 O O . GLU B 1 256 ? 9.820 -4.237 47.852 1.00 32.35 253 GLU B O 1
ATOM 8223 N N . MET B 1 257 ? 10.190 -2.331 49.022 1.00 34.71 254 MET B N 1
ATOM 8224 C CA . MET B 1 257 ? 11.132 -1.723 48.100 1.00 41.09 254 MET B CA 1
ATOM 8225 C C . MET B 1 257 ? 12.477 -1.545 48.788 1.00 41.31 254 MET B C 1
ATOM 8226 O O . MET B 1 257 ? 12.546 -1.227 49.984 1.00 38.10 254 MET B O 1
ATOM 8240 N N . LYS B 1 258 ? 13.541 -1.680 48.008 1.00 38.86 255 LYS B N 1
ATOM 8241 C CA . LYS B 1 258 ? 14.869 -1.362 48.488 1.00 39.07 255 LYS B CA 1
ATOM 8242 C C . LYS B 1 258 ? 15.042 0.151 48.550 1.00 40.41 255 LYS B C 1
ATOM 8243 O O . LYS B 1 258 ? 14.289 0.900 47.924 1.00 39.75 255 LYS B O 1
ATOM 8262 N N . PRO B 1 259 ? 16.038 0.630 49.290 1.00 44.97 256 PRO B N 1
ATOM 8263 C CA . PRO B 1 259 ? 16.278 2.082 49.318 1.00 49.45 256 PRO B CA 1
ATOM 8264 C C . PRO B 1 259 ? 16.455 2.698 47.933 1.00 50.44 256 PRO B C 1
ATOM 8265 O O . PRO B 1 259 ? 16.148 3.883 47.749 1.00 47.51 256 PRO B O 1
ATOM 8276 N N . ASP B 1 260 ? 16.920 1.931 46.946 1.00 52.25 257 ASP B N 1
ATOM 8277 C CA . ASP B 1 260 ? 17.075 2.462 45.597 1.00 53.65 257 ASP B CA 1
ATOM 8278 C C . ASP B 1 260 ? 15.760 2.556 44.826 1.00 51.39 257 ASP B C 1
ATOM 8279 O O . ASP B 1 260 ? 15.759 3.074 43.704 1.00 53.47 257 ASP B O 1
ATOM 8288 N N . GLY B 1 261 ? 14.652 2.062 45.382 1.00 45.01 258 GLY B N 1
ATOM 8289 C CA . GLY B 1 261 ? 13.363 2.094 44.718 1.00 41.96 258 GLY B CA 1
ATOM 8290 C C . GLY B 1 261 ? 12.959 0.783 44.065 1.00 38.99 258 GLY B C 1
ATOM 8291 O O . GLY B 1 261 ? 11.775 0.595 43.751 1.00 40.43 258 GLY B O 1
ATOM 8295 N N . GLY B 1 262 ? 13.876 -0.143 43.888 1.00 33.58 259 GLY B N 1
ATOM 8296 C CA . GLY B 1 262 ? 13.500 -1.394 43.264 1.00 33.03 259 GLY B CA 1
ATOM 8297 C C . GLY B 1 262 ? 12.757 -2.330 44.212 1.00 32.07 259 GLY B C 1
ATOM 8298 O O . GLY B 1 262 ? 12.874 -2.259 45.433 1.00 32.12 259 GLY B O 1
ATOM 8302 N N . VAL B 1 263 ? 11.999 -3.238 43.605 1.00 30.10 260 VAL B N 1
ATOM 8303 C CA . VAL B 1 263 ? 11.297 -4.273 44.350 1.00 29.80 260 VAL B CA 1
ATOM 8304 C C . VAL B 1 263 ? 12.299 -5.205 45.018 1.00 30.39 260 VAL B C 1
ATOM 8305 O O . VAL B 1 263 ? 13.157 -5.797 44.356 1.00 30.58 260 VAL B O 1
ATOM 8318 N N . TRP B 1 264 ? 12.158 -5.377 46.330 1.00 30.52 261 TRP B N 1
ATOM 8319 C CA . TRP B 1 264 ? 12.970 -6.322 47.087 1.00 30.95 261 TRP B CA 1
ATOM 8320 C C . TRP B 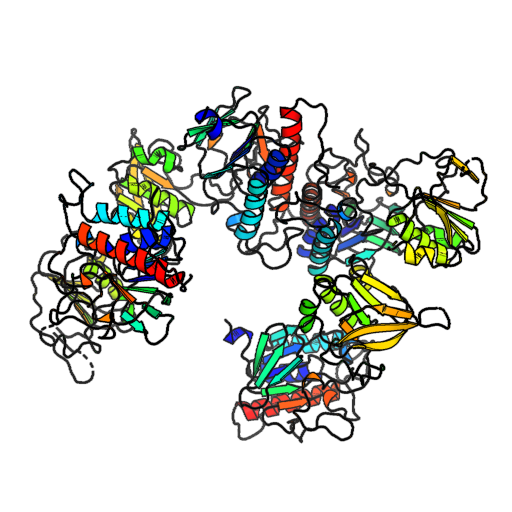1 264 ? 12.503 -7.747 46.835 1.00 29.64 261 TRP B C 1
ATOM 8321 O O . TRP B 1 264 ? 11.304 -8.009 46.776 1.00 29.39 261 TRP B O 1
ATOM 8342 N N . VAL B 1 265 ? 13.451 -8.674 46.664 1.00 29.19 262 VAL B N 1
ATOM 8343 C CA . VAL B 1 265 ? 13.117 -10.088 46.524 1.00 29.27 262 VAL B CA 1
ATOM 8344 C C . VAL B 1 265 ? 14.134 -10.923 47.293 1.00 28.92 262 VAL B C 1
ATOM 8345 O O . VAL B 1 265 ? 15.241 -10.476 47.597 1.00 30.01 262 VAL B O 1
ATOM 8358 N N . ASP B 1 266 ? 13.746 -12.147 47.606 1.00 29.06 263 ASP B N 1
ATOM 8359 C CA . ASP B 1 266 ? 14.658 -13.098 48.228 1.00 31.20 263 ASP B CA 1
ATOM 8360 C C . ASP B 1 266 ? 15.407 -13.890 47.144 1.00 31.68 263 ASP B C 1
ATOM 8361 O O . ASP B 1 266 ? 15.336 -13.570 45.955 1.00 30.38 263 ASP B O 1
ATOM 8370 N N . GLU B 1 267 ? 16.108 -14.956 47.556 1.00 32.35 264 GLU B N 1
ATOM 8371 C CA . GLU B 1 267 ? 16.972 -15.719 46.656 1.00 35.23 264 GLU B CA 1
ATOM 8372 C C . GLU B 1 267 ? 16.185 -16.423 45.560 1.00 32.90 264 GLU B C 1
ATOM 8373 O O . GLU B 1 267 ? 16.762 -16.775 44.525 1.00 33.02 264 GLU B O 1
ATOM 8385 N N . MET B 1 268 ? 14.885 -16.620 45.753 1.00 28.94 265 MET B N 1
ATOM 8386 C CA . MET B 1 268 ? 14.036 -17.249 44.750 1.00 26.91 265 MET B CA 1
ATOM 8387 C C . MET B 1 268 ? 13.172 -16.239 44.009 1.00 25.69 265 MET B C 1
ATOM 8388 O O . MET B 1 268 ? 12.185 -16.622 43.382 1.00 27.13 265 MET B O 1
ATOM 8402 N N . MET B 1 269 ? 13.528 -14.962 44.075 1.00 26.65 266 MET B N 1
ATOM 8403 C CA . MET B 1 269 ? 12.842 -13.867 43.400 1.00 25.48 266 MET B CA 1
ATOM 8404 C C . MET B 1 269 ? 11.465 -13.579 43.992 1.00 26.27 266 MET B C 1
ATOM 8405 O O . MET B 1 269 ? 10.682 -12.820 43.387 1.00 25.54 266 MET B O 1
ATOM 8419 N N . GLN B 1 270 ? 11.156 -14.102 45.175 1.00 26.46 267 GLN B N 1
ATOM 8420 C CA . GLN B 1 270 ? 9.864 -13.823 45.785 1.00 28.88 267 GLN B CA 1
ATOM 8421 C C . GLN B 1 270 ? 9.903 -12.489 46.533 1.00 28.42 267 GLN B C 1
ATOM 8422 O O . GLN B 1 270 ? 10.846 -12.219 47.279 1.00 28.77 267 GLN B O 1
ATOM 8436 N N . THR B 1 271 ? 8.871 -11.670 46.340 1.00 27.80 268 THR B N 1
ATOM 8437 C CA . THR B 1 271 ? 8.754 -10.383 47.017 1.00 28.68 268 THR B CA 1
ATOM 8438 C C . THR B 1 271 ? 8.411 -10.611 48.490 1.00 29.82 268 THR B C 1
ATOM 8439 O O . THR B 1 271 ? 8.355 -11.740 48.979 1.00 29.92 268 THR B O 1
ATOM 8450 N N . SER B 1 272 ? 8.174 -9.513 49.217 1.00 30.84 269 SER B N 1
ATOM 8451 C CA . SER B 1 272 ? 7.738 -9.587 50.609 1.00 32.66 269 SER B CA 1
ATOM 8452 C C . SER B 1 272 ? 6.344 -10.183 50.768 1.00 33.88 269 SER B C 1
ATOM 8453 O O . SER B 1 272 ? 5.959 -10.509 51.897 1.00 33.68 269 SER B O 1
ATOM 8461 N N . VAL B 1 273 ? 5.580 -10.326 49.690 1.00 31.38 270 VAL B N 1
ATOM 8462 C CA . VAL B 1 273 ? 4.210 -10.834 49.746 1.00 32.18 270 VAL B CA 1
ATOM 8463 C C . VAL B 1 273 ? 4.198 -12.274 49.247 1.00 33.02 270 VAL B C 1
ATOM 8464 O O . VAL B 1 273 ? 4.693 -12.537 48.144 1.00 29.67 270 VAL B O 1
ATOM 8477 N N . PRO B 1 274 ? 3.688 -13.232 50.015 1.00 37.23 271 PRO B N 1
ATOM 8478 C CA . PRO B 1 274 ? 3.659 -14.615 49.513 1.00 37.37 271 PRO B CA 1
ATOM 8479 C C . PRO B 1 274 ? 2.834 -14.747 48.235 1.00 35.76 271 PRO B C 1
ATOM 8480 O O . PRO B 1 274 ? 1.788 -14.114 48.060 1.00 36.42 271 PRO B O 1
ATOM 8491 N N . GLY B 1 275 ? 3.343 -15.555 47.317 1.00 36.05 272 GLY B N 1
ATOM 8492 C CA . GLY B 1 275 ? 2.699 -15.744 46.040 1.00 32.08 272 GLY B CA 1
ATOM 8493 C C . GLY B 1 275 ? 2.984 -14.681 45.006 1.00 30.91 272 GLY B C 1
ATOM 8494 O O . GLY B 1 275 ? 2.387 -14.734 43.928 1.00 31.79 272 GLY B O 1
ATOM 8498 N N . VAL B 1 276 ? 3.854 -13.707 45.296 1.00 27.56 273 VAL B N 1
ATOM 8499 C CA . VAL B 1 276 ? 4.193 -12.644 44.353 1.00 27.75 273 VAL B CA 1
ATOM 8500 C C . VAL B 1 276 ? 5.699 -12.622 44.167 1.00 26.55 273 VAL B C 1
ATOM 8501 O O . VAL B 1 276 ? 6.449 -12.499 45.145 1.00 27.07 273 VAL B O 1
ATOM 8514 N N . TRP B 1 277 ? 6.135 -12.701 42.910 1.00 27.16 274 TRP B N 1
ATOM 8515 C CA . TRP B 1 277 ? 7.536 -12.661 42.527 1.00 25.27 274 TRP B CA 1
ATOM 8516 C C . TRP B 1 277 ? 7.841 -11.372 41.776 1.00 25.13 274 TRP B C 1
ATOM 8517 O O . TRP B 1 277 ? 6.957 -10.765 41.172 1.00 26.53 274 TRP B O 1
ATOM 8538 N N . GLY B 1 278 ? 9.116 -10.986 41.798 1.00 25.14 275 GLY B N 1
ATOM 8539 C CA . GLY B 1 278 ? 9.626 -9.814 41.092 1.00 26.98 275 GLY B CA 1
ATOM 8540 C C . GLY B 1 278 ? 10.895 -10.157 40.336 1.00 25.52 275 GLY B C 1
ATOM 8541 O O . GLY B 1 278 ? 11.792 -10.783 40.905 1.00 24.77 275 GLY B O 1
ATOM 8545 N N . ILE B 1 279 ? 10.972 -9.787 39.055 1.00 25.57 276 ILE B N 1
ATOM 8546 C CA . ILE B 1 279 ? 12.048 -10.237 38.184 1.00 23.87 276 ILE B CA 1
ATOM 8547 C C . ILE B 1 279 ? 12.427 -9.115 37.223 1.00 25.29 276 ILE B C 1
ATOM 8548 O O . ILE B 1 279 ? 11.578 -8.321 36.792 1.00 24.14 276 ILE B O 1
ATOM 8564 N N . GLY B 1 280 ? 13.696 -9.111 36.843 1.00 24.06 277 GLY B N 1
ATOM 8565 C CA . GLY B 1 280 ? 14.202 -8.173 35.863 1.00 24.29 277 GLY B CA 1
ATOM 8566 C C . GLY B 1 280 ? 14.441 -6.803 36.471 1.00 25.98 277 GLY B C 1
ATOM 8567 O O . GLY B 1 280 ? 14.653 -6.656 37.677 1.00 26.96 277 GLY B O 1
ATOM 8571 N N . ASP B 1 281 ? 14.396 -5.783 35.618 1.00 26.34 278 ASP B N 1
ATOM 8572 C CA . ASP B 1 281 ? 14.842 -4.470 36.055 1.00 26.80 278 ASP B CA 1
ATOM 8573 C C . ASP B 1 281 ? 13.835 -3.740 36.949 1.00 27.80 278 ASP B C 1
ATOM 8574 O O . ASP B 1 281 ? 14.181 -2.688 37.491 1.00 27.98 278 ASP B O 1
ATOM 8583 N N . ILE B 1 282 ? 12.634 -4.282 37.180 1.00 26.54 279 ILE B N 1
ATOM 8584 C CA . ILE B 1 282 ? 11.787 -3.747 38.248 1.00 27.16 279 ILE B CA 1
ATOM 8585 C C . ILE B 1 282 ? 12.489 -3.842 39.599 1.00 28.10 279 ILE B C 1
ATOM 8586 O O . ILE B 1 282 ? 12.148 -3.099 40.533 1.00 29.01 279 ILE B O 1
ATOM 8602 N N . ARG B 1 283 ? 13.451 -4.753 39.734 1.00 27.25 280 ARG B N 1
ATOM 8603 C CA . ARG B 1 283 ? 14.235 -4.869 40.961 1.00 27.85 280 ARG B CA 1
ATOM 8604 C C . ARG B 1 283 ? 15.289 -3.785 41.091 1.00 28.85 280 ARG B C 1
ATOM 8605 O O . ARG B 1 283 ? 15.829 -3.594 42.186 1.00 29.66 280 ARG B O 1
ATOM 8626 N N . ASN B 1 284 ? 15.617 -3.114 39.990 1.00 28.90 281 ASN B N 1
ATOM 8627 C CA . ASN B 1 284 ? 16.590 -2.019 39.990 1.00 29.99 281 ASN B CA 1
ATOM 8628 C C . ASN B 1 284 ? 17.931 -2.450 40.582 1.00 31.49 281 ASN B C 1
ATOM 8629 O O . ASN B 1 284 ? 18.580 -1.694 41.300 1.00 31.50 281 ASN B O 1
ATOM 8640 N N . THR B 1 285 ? 18.379 -3.656 40.264 1.00 29.44 282 THR B N 1
ATOM 8641 C CA . THR B 1 285 ? 19.741 -3.991 40.612 1.00 31.77 282 THR B CA 1
ATOM 8642 C C . THR B 1 285 ? 20.647 -3.241 39.650 1.00 34.69 282 THR B C 1
ATOM 8643 O O . THR B 1 285 ? 20.195 -2.696 38.637 1.00 35.93 282 THR B O 1
ATOM 8654 N N . PRO B 1 286 ? 21.940 -3.166 39.956 1.00 34.01 283 PRO B N 1
ATOM 8655 C CA . PRO B 1 286 ? 22.878 -2.535 39.015 1.00 36.77 283 PRO B CA 1
ATOM 8656 C C . PRO B 1 286 ? 23.120 -3.356 37.755 1.00 36.19 283 PRO B C 1
ATOM 8657 O O . PRO B 1 286 ? 23.645 -2.813 36.772 1.00 37.58 283 PRO B O 1
ATOM 8668 N N . PHE B 1 287 ? 22.691 -4.612 37.726 1.00 32.63 284 PHE B N 1
ATOM 8669 C CA . PHE B 1 287 ? 23.038 -5.537 36.645 1.00 31.44 284 PHE B CA 1
ATOM 8670 C C . PHE B 1 287 ? 21.918 -5.596 35.604 1.00 30.47 284 PHE B C 1
ATOM 8671 O O . PHE B 1 287 ? 21.226 -6.599 35.416 1.00 31.12 284 PHE B O 1
ATOM 8688 N N . LYS B 1 288 ? 21.823 -4.513 34.844 1.00 29.70 285 LYS B N 1
ATOM 8689 C CA . LYS B 1 288 ? 20.725 -4.311 33.900 1.00 34.42 285 LYS B CA 1
ATOM 8690 C C . LYS B 1 288 ? 21.160 -4.807 32.518 1.00 33.46 285 LYS B C 1
ATOM 8691 O O . LYS B 1 288 ? 21.605 -4.048 31.664 1.00 33.18 285 LYS B O 1
ATOM 8710 N N . GLN B 1 289 ? 21.018 -6.116 32.312 1.00 27.03 286 GLN B N 1
ATOM 8711 C CA . GLN B 1 289 ? 21.338 -6.756 31.043 1.00 26.81 286 GLN B CA 1
ATOM 8712 C C . GLN B 1 289 ? 20.229 -7.750 30.735 1.00 26.63 286 GLN B C 1
ATOM 8713 O O . GLN B 1 289 ? 19.601 -8.299 31.641 1.00 25.29 286 GLN B O 1
ATOM 8727 N N . ALA B 1 290 ? 19.985 -7.961 29.442 1.00 27.02 287 ALA B N 1
ATOM 8728 C CA . ALA B 1 290 ? 18.872 -8.815 29.038 1.00 26.09 287 ALA B CA 1
ATOM 8729 C C . ALA B 1 290 ? 19.029 -10.240 29.569 1.00 24.79 287 ALA B C 1
ATOM 8730 O O . ALA B 1 290 ? 18.050 -10.857 30.008 1.00 23.82 287 ALA B O 1
ATOM 8737 N N . VAL B 1 291 ? 20.248 -10.787 29.546 1.00 24.71 288 VAL B N 1
ATOM 8738 C CA . VAL B 1 291 ? 20.424 -12.164 29.999 1.00 25.47 288 VAL B CA 1
ATOM 8739 C C . VAL B 1 291 ? 20.243 -12.284 31.513 1.00 25.03 288 VAL B C 1
ATOM 8740 O O . VAL B 1 291 ? 19.792 -13.324 32.004 1.00 24.93 288 VAL B O 1
ATOM 8753 N N . VAL B 1 292 ? 20.552 -11.234 32.271 1.00 24.63 289 VAL B N 1
ATOM 8754 C CA . VAL B 1 292 ? 20.308 -11.266 33.710 1.00 24.62 289 VAL B CA 1
ATOM 8755 C C . VAL B 1 292 ? 18.812 -11.240 33.983 1.00 24.08 289 VAL B C 1
ATOM 8756 O O . VAL B 1 292 ? 18.302 -12.009 34.808 1.00 23.81 289 VAL B O 1
ATOM 8769 N N . ALA B 1 293 ? 18.076 -10.381 33.269 1.00 24.01 290 ALA B N 1
ATOM 8770 C CA . ALA B 1 293 ? 16.627 -10.341 33.397 1.00 23.60 290 ALA B CA 1
ATOM 8771 C C . ALA B 1 293 ? 16.001 -11.692 33.063 1.00 23.02 290 ALA B C 1
ATOM 8772 O O . ALA B 1 293 ? 15.101 -12.159 33.772 1.00 22.78 290 ALA B O 1
ATOM 8779 N N . ALA B 1 294 ? 16.471 -12.333 31.980 1.00 24.05 291 ALA B N 1
ATOM 8780 C CA . ALA B 1 294 ? 15.992 -13.662 31.605 1.00 23.92 291 ALA B CA 1
ATOM 8781 C C . ALA B 1 294 ? 16.282 -14.689 32.698 1.00 23.48 291 ALA B C 1
ATOM 8782 O O . ALA B 1 294 ? 15.411 -15.485 33.060 1.00 23.60 291 ALA B O 1
ATOM 8789 N N . GLY B 1 295 ? 17.484 -14.654 33.269 1.00 23.96 292 GLY B N 1
ATOM 8790 C CA . GLY B 1 295 ? 17.808 -15.550 34.369 1.00 23.09 292 GLY B CA 1
ATOM 8791 C C . GLY B 1 295 ? 16.884 -15.394 35.560 1.00 23.31 292 GLY B C 1
ATOM 8792 O O . GLY B 1 295 ? 16.477 -16.392 36.182 1.00 25.08 292 GLY B O 1
ATOM 8796 N N . ASP B 1 296 ? 16.557 -14.148 35.916 1.00 24.55 293 ASP B N 1
ATOM 8797 C CA . ASP B 1 296 ? 15.584 -13.896 36.979 1.00 23.18 293 ASP B CA 1
ATOM 8798 C C . ASP B 1 296 ? 14.255 -14.594 36.693 1.00 23.35 293 ASP B C 1
ATOM 8799 O O . ASP B 1 296 ? 13.647 -15.202 37.580 1.00 22.89 293 ASP B O 1
ATOM 8808 N N . GLY B 1 297 ? 13.744 -14.426 35.475 1.00 22.45 294 GLY B N 1
ATOM 8809 C CA . GLY B 1 297 ? 12.464 -15.021 35.121 1.00 22.43 294 GLY B CA 1
ATOM 8810 C C . GLY B 1 297 ? 12.482 -16.537 35.224 1.00 22.19 294 GLY B C 1
ATOM 8811 O O . GLY B 1 297 ? 11.501 -17.157 35.655 1.00 22.24 294 GLY B O 1
ATOM 8815 N N . CYS B 1 298 ? 13.601 -17.145 34.838 1.00 22.26 295 CYS B N 1
ATOM 8816 C CA . CYS B 1 298 ? 13.751 -18.589 34.973 1.00 22.44 295 CYS B CA 1
ATOM 8817 C C . CYS B 1 298 ? 13.689 -19.012 36.435 1.00 22.78 295 CYS B C 1
ATOM 8818 O O . CYS B 1 298 ? 12.953 -19.937 36.792 1.00 22.96 295 CYS B O 1
ATOM 8826 N N . ILE B 1 299 ? 14.455 -18.343 37.298 1.00 23.01 296 ILE B N 1
ATOM 8827 C CA . ILE B 1 299 ? 14.444 -18.675 38.724 1.00 23.92 296 ILE B CA 1
ATOM 8828 C C . ILE B 1 299 ? 13.032 -18.562 39.275 1.00 23.50 296 ILE B C 1
ATOM 8829 O O . ILE B 1 299 ? 12.546 -19.456 39.981 1.00 23.87 296 ILE B O 1
ATOM 8845 N N . ALA B 1 300 ? 12.358 -17.438 38.986 1.00 23.24 297 ALA B N 1
ATOM 8846 C CA . ALA B 1 300 ? 10.997 -17.263 39.477 1.00 23.36 297 ALA B CA 1
ATOM 8847 C C . ALA B 1 300 ? 10.088 -18.386 38.998 1.00 23.29 297 ALA B C 1
ATOM 8848 O O . ALA B 1 300 ? 9.305 -18.931 39.784 1.00 23.99 297 ALA B O 1
ATOM 8855 N N . ALA B 1 301 ? 10.177 -18.760 37.714 1.00 22.91 298 ALA B N 1
ATOM 8856 C CA . ALA B 1 301 ? 9.315 -19.815 37.187 1.00 22.99 298 ALA B CA 1
ATOM 8857 C C . ALA B 1 301 ? 9.546 -21.130 37.928 1.00 23.51 298 ALA B C 1
ATOM 8858 O O . ALA B 1 301 ? 8.596 -21.858 38.234 1.00 23.90 298 ALA B O 1
ATOM 8865 N N . MET B 1 302 ? 10.809 -21.441 38.227 1.00 23.65 299 MET B N 1
ATOM 8866 C CA . MET B 1 302 ? 11.132 -22.693 38.920 1.00 25.20 299 MET B CA 1
ATOM 8867 C C . MET B 1 302 ? 10.627 -22.670 40.366 1.00 26.35 299 MET B C 1
ATOM 8868 O O . MET B 1 302 ? 10.110 -23.676 40.890 1.00 25.47 299 MET B O 1
ATOM 8882 N N . ALA B 1 303 ? 10.728 -21.515 41.009 1.00 24.75 300 ALA B N 1
ATOM 8883 C CA . ALA B 1 303 ? 10.176 -21.347 42.351 1.00 25.37 300 ALA B CA 1
ATOM 8884 C C . ALA B 1 303 ? 8.653 -21.432 42.338 1.00 25.49 300 ALA B C 1
ATOM 8885 O O . ALA B 1 303 ? 8.044 -21.965 43.268 1.00 26.23 300 ALA B O 1
ATOM 8892 N N . ILE B 1 304 ? 8.017 -20.891 41.299 1.00 24.90 301 ILE B N 1
ATOM 8893 C CA . ILE B 1 304 ? 6.563 -20.932 41.203 1.00 25.09 301 ILE B CA 1
ATOM 8894 C C . ILE B 1 304 ? 6.082 -22.370 41.016 1.00 25.55 301 ILE B C 1
ATOM 8895 O O . ILE B 1 304 ? 5.096 -22.799 41.627 1.00 26.22 301 ILE B O 1
ATOM 8911 N N . ASP B 1 305 ? 6.784 -23.139 40.177 1.00 25.33 302 ASP B N 1
ATOM 8912 C CA . ASP B 1 305 ? 6.451 -24.552 39.991 1.00 26.14 302 ASP B CA 1
ATOM 8913 C C . ASP B 1 305 ? 6.550 -25.326 41.307 1.00 27.06 302 ASP B C 1
ATOM 8914 O O . ASP B 1 305 ? 5.659 -26.113 41.643 1.00 27.64 302 ASP B O 1
ATOM 8923 N N . ARG B 1 306 ? 7.594 -25.084 42.099 1.00 27.41 303 ARG B N 1
ATOM 8924 C CA . ARG B 1 306 ? 7.663 -25.749 43.400 1.00 28.23 303 ARG B CA 1
ATOM 8925 C C . ARG B 1 306 ? 6.489 -25.338 44.296 1.00 28.76 303 ARG B C 1
ATOM 8926 O O . ARG B 1 306 ? 5.877 -26.184 44.967 1.00 29.50 303 ARG B O 1
ATOM 8939 N N . PHE B 1 307 ? 6.171 -24.042 44.305 1.00 27.95 304 PHE B N 1
ATOM 8940 C CA . PHE B 1 307 ? 5.119 -23.495 45.163 1.00 28.51 304 PHE B CA 1
ATOM 8941 C C . PHE B 1 307 ? 3.751 -24.027 44.763 1.00 29.93 304 PHE B C 1
ATOM 8942 O O . PHE B 1 307 ? 2.979 -24.490 45.610 1.00 31.36 304 PHE B O 1
ATOM 8959 N N . LEU B 1 308 ? 3.425 -23.971 43.475 1.00 28.17 305 LEU B N 1
ATOM 8960 C CA . LEU B 1 308 ? 2.089 -24.356 43.057 1.00 29.83 305 LEU B CA 1
ATOM 8961 C C . LEU B 1 308 ? 1.879 -25.858 43.097 1.00 33.77 305 LEU B C 1
ATOM 8962 O O . LEU B 1 308 ? 0.736 -26.302 43.209 1.00 32.08 305 LEU B O 1
ATOM 8978 N N . ASN B 1 309 ? 2.939 -26.649 43.051 1.00 33.99 306 ASN B N 1
ATOM 8979 C CA . ASN B 1 309 ? 2.795 -28.089 43.175 1.00 33.30 306 ASN B CA 1
ATOM 8980 C C . ASN B 1 309 ? 3.207 -28.609 44.538 1.00 34.95 306 ASN B C 1
ATOM 8981 O O . ASN B 1 309 ? 3.214 -29.820 44.746 1.00 39.34 306 ASN B O 1
ATOM 8992 N N . SER B 1 310 ? 3.503 -27.726 45.484 1.00 33.35 307 SER B N 1
ATOM 8993 C CA . SER B 1 310 ? 3.902 -28.150 46.821 1.00 35.28 307 SER B CA 1
ATOM 8994 C C . SER B 1 310 ? 5.012 -29.204 46.746 1.00 37.73 307 SER B C 1
ATOM 8995 O O . SER B 1 310 ? 4.950 -30.237 47.405 1.00 38.86 307 SER B O 1
ATOM 9003 N N . ARG B 1 311 ? 5.990 -28.994 45.862 1.00 38.94 308 ARG B N 1
ATOM 9004 C CA . ARG B 1 311 ? 7.068 -29.963 45.719 1.00 39.99 308 ARG B CA 1
ATOM 9005 C C . ARG B 1 311 ? 8.045 -29.823 46.883 1.00 41.03 308 ARG B C 1
ATOM 9006 O O . ARG B 1 311 ? 8.188 -28.754 47.483 1.00 40.47 308 ARG B O 1
ATOM 9027 N N . LYS B 1 312 ? 8.749 -30.916 47.174 1.00 43.32 309 LYS B N 1
ATOM 9028 C CA . LYS B 1 312 ? 9.765 -30.889 48.217 1.00 47.49 309 LYS B CA 1
ATOM 9029 C C . LYS B 1 312 ? 11.002 -30.126 47.771 1.00 45.76 309 LYS B C 1
ATOM 9030 O O . LYS B 1 312 ? 11.729 -29.588 48.612 1.00 49.31 309 LYS B O 1
ATOM 9037 N N . ALA B 1 313 ? 11.294 -30.135 46.471 1.00 37.72 310 ALA B N 1
ATOM 9038 C CA . ALA B 1 313 ? 12.504 -29.546 45.932 1.00 35.10 310 ALA B CA 1
ATOM 9039 C C . ALA B 1 313 ? 12.197 -28.828 44.621 1.00 33.35 310 ALA B C 1
ATOM 9040 O O . ALA B 1 313 ? 11.239 -29.147 43.915 1.00 31.14 310 ALA B O 1
ATOM 9047 N N . ILE B 1 314 ? 13.053 -27.869 44.283 1.00 30.01 311 ILE B N 1
ATOM 9048 C CA . ILE B 1 314 ? 13.009 -27.278 42.949 1.00 30.11 311 ILE B CA 1
ATOM 9049 C C . ILE B 1 314 ? 13.242 -28.378 41.922 1.00 31.70 311 ILE B C 1
ATOM 9050 O O . ILE B 1 314 ? 14.081 -29.264 42.119 1.00 32.09 311 ILE B O 1
ATOM 9066 N N . LYS B 1 315 ? 12.464 -28.362 40.845 1.00 31.15 312 LYS B N 1
ATOM 9067 C CA . LYS B 1 315 ? 12.590 -29.373 39.788 1.00 29.71 312 LYS B CA 1
ATOM 9068 C C . LYS B 1 315 ? 13.211 -28.746 38.542 1.00 29.61 312 LYS B C 1
ATOM 9069 O O . LYS B 1 315 ? 12.549 -27.947 37.873 1.00 29.75 312 LYS B O 1
ATOM 9088 N N . PRO B 1 316 ? 14.432 -29.077 38.163 1.00 34.42 313 PRO B N 1
ATOM 9089 C CA . PRO B 1 316 ? 14.977 -28.494 36.934 1.00 34.44 313 PRO B CA 1
ATOM 9090 C C . PRO B 1 316 ? 14.256 -29.021 35.694 1.00 29.80 313 PRO B C 1
ATOM 9091 O O . PRO B 1 316 ? 13.674 -30.101 35.675 1.00 29.25 313 PRO B O 1
ATOM 9102 N N . ASP B 1 317 ? 14.288 -28.212 34.661 1.00 26.28 314 ASP B N 1
ATOM 9103 C CA . ASP B 1 317 ? 13.696 -28.490 33.370 1.00 28.91 314 ASP B CA 1
ATOM 9104 C C . ASP B 1 317 ? 14.844 -28.848 32.428 1.00 29.78 314 ASP B C 1
ATOM 9105 O O . ASP B 1 317 ? 15.471 -27.979 31.817 1.00 28.65 314 ASP B O 1
ATOM 9114 N N . TRP B 1 318 ? 15.158 -30.139 32.362 1.00 27.62 315 TRP B N 1
ATOM 9115 C CA . TRP B 1 318 ? 16.307 -30.628 31.618 1.00 28.58 315 TRP B CA 1
ATOM 9116 C C . TRP B 1 318 ? 15.864 -31.545 30.489 1.00 35.89 315 TRP B C 1
ATOM 9117 O O . TRP B 1 318 ? 15.008 -32.411 30.676 1.00 37.59 315 TRP B O 1
ATOM 9138 N N . ALA B 1 319 ? 16.496 -31.387 29.339 1.00 38.90 316 ALA B N 1
ATOM 9139 C CA . ALA B 1 319 ? 16.270 -32.292 28.227 1.00 40.80 316 ALA B CA 1
ATOM 9140 C C . ALA B 1 319 ? 17.103 -33.550 28.427 1.00 46.22 316 ALA B C 1
ATOM 9141 O O . ALA B 1 319 ? 18.230 -33.480 28.922 1.00 44.35 316 ALA B O 1
ATOM 9148 N N . HIS B 1 320 ? 16.540 -34.701 28.058 1.00 56.75 317 HIS B N 1
ATOM 9149 C CA . HIS B 1 320 ? 17.243 -35.992 28.191 1.00 66.47 317 HIS B CA 1
ATOM 9150 C C . HIS B 1 320 ? 17.165 -36.845 26.917 1.00 68.01 317 HIS B C 1
ATOM 9151 O O . HIS B 1 320 ? 16.946 -36.325 25.822 1.00 66.94 317 HIS B O 1
ATOM 9165 N N . GLU C 1 5 ? -29.864 -17.478 24.314 1.00 92.05 2 GLU C N 1
ATOM 9166 C CA . GLU C 1 5 ? -30.903 -18.060 25.153 1.00 87.99 2 GLU C CA 1
ATOM 9167 C C . GLU C 1 5 ? -31.055 -17.263 26.439 1.00 87.13 2 GLU C C 1
ATOM 9168 O O . GLU C 1 5 ? -30.398 -17.549 27.434 1.00 90.10 2 GLU C O 1
ATOM 9171 N N . GLN C 1 6 ? -31.920 -16.256 26.411 1.00 83.27 3 GLN C N 1
ATOM 9172 C CA . GLN C 1 6 ? -32.160 -15.423 27.580 1.00 78.77 3 GLN C CA 1
ATOM 9173 C C . GLN C 1 6 ? -32.905 -16.183 28.669 1.00 71.03 3 GLN C C 1
ATOM 9174 O O . GLN C 1 6 ? -33.751 -17.028 28.387 1.00 68.56 3 GLN C O 1
ATOM 9182 N N . PHE C 1 7 ? -32.574 -15.867 29.915 1.00 65.47 4 PHE C N 1
ATOM 9183 C CA . PHE C 1 7 ? -33.188 -16.507 31.065 1.00 61.97 4 PHE C CA 1
ATOM 9184 C C . PHE C 1 7 ? -33.740 -15.473 32.040 1.00 59.29 4 PHE C C 1
ATOM 9185 O O . PHE C 1 7 ? -34.374 -15.827 33.028 1.00 56.21 4 PHE C O 1
ATOM 9202 N N . ASP C 1 8 ? -33.501 -14.197 31.761 1.00 59.18 5 ASP C N 1
ATOM 9203 C CA . ASP C 1 8 ? -33.978 -13.133 32.641 1.00 59.77 5 ASP C CA 1
ATOM 9204 C C . ASP C 1 8 ? -35.197 -12.457 32.043 1.00 56.66 5 ASP C C 1
ATOM 9205 O O . ASP C 1 8 ? -35.146 -11.930 30.939 1.00 57.07 5 ASP C O 1
ATOM 9214 N N . PHE C 1 9 ? -36.292 -12.472 32.791 1.00 52.03 6 PHE C N 1
ATOM 9215 C CA . PHE C 1 9 ? -37.544 -11.907 32.325 1.00 50.41 6 PHE C CA 1
ATOM 9216 C C . PHE C 1 9 ? -38.259 -11.140 33.414 1.00 52.32 6 PHE C C 1
ATOM 9217 O O . PHE C 1 9 ? -38.067 -11.399 34.600 1.00 53.86 6 PHE C O 1
ATOM 9234 N N . ASP C 1 10 ? -39.080 -10.187 32.998 1.00 49.77 7 ASP C N 1
ATOM 9235 C CA . ASP C 1 10 ? -39.876 -9.413 33.929 1.00 49.41 7 ASP C CA 1
ATOM 9236 C C . ASP C 1 10 ? -40.901 -10.310 34.625 1.00 45.61 7 ASP C C 1
ATOM 9237 O O . ASP C 1 10 ? -41.114 -10.202 35.826 1.00 44.14 7 ASP C O 1
ATOM 9246 N N . VAL C 1 11 ? -41.523 -11.200 33.855 1.00 44.00 8 VAL C N 1
ATOM 9247 C CA . VAL C 1 11 ? -42.558 -12.088 34.362 1.00 42.62 8 VAL C CA 1
ATOM 9248 C C . VAL C 1 11 ? -42.216 -13.496 33.912 1.00 42.40 8 VAL C C 1
ATOM 9249 O O . VAL C 1 11 ? -41.979 -13.729 32.720 1.00 40.99 8 VAL C O 1
ATOM 9262 N N . VAL C 1 12 ? -42.184 -14.425 34.855 1.00 42.59 9 VAL C N 1
ATOM 9263 C CA . VAL C 1 12 ? -42.040 -15.845 34.557 1.00 40.62 9 VAL C CA 1
ATOM 9264 C C . VAL C 1 12 ? -43.350 -16.539 34.902 1.00 36.79 9 VAL C C 1
ATOM 9265 O O . VAL C 1 12 ? -43.840 -16.436 36.037 1.00 37.09 9 VAL C O 1
ATOM 9278 N N . ILE C 1 13 ? -43.914 -17.243 33.931 1.00 35.25 10 ILE C N 1
ATOM 9279 C CA . ILE C 1 13 ? -45.181 -17.949 34.111 1.00 36.33 10 ILE C CA 1
ATOM 9280 C C . ILE C 1 13 ? -44.899 -19.438 34.016 1.00 38.44 10 ILE C C 1
ATOM 9281 O O . ILE C 1 13 ? -44.410 -19.922 32.987 1.00 40.20 10 ILE C O 1
ATOM 9297 N N . VAL C 1 14 ? -45.203 -20.156 35.091 1.00 34.98 11 VAL C N 1
ATOM 9298 C CA . VAL C 1 14 ? -45.024 -21.599 35.152 1.00 35.62 11 VAL C CA 1
ATOM 9299 C C . VAL C 1 14 ? -46.351 -22.253 34.776 1.00 34.61 11 VAL C C 1
ATOM 9300 O O . VAL C 1 14 ? -47.308 -22.249 35.558 1.00 34.84 11 VAL C O 1
ATOM 9313 N N . GLY C 1 15 ? -46.398 -22.818 33.573 1.00 34.99 12 GLY C N 1
ATOM 9314 C CA . GLY C 1 15 ? -47.595 -23.461 33.054 1.00 36.73 12 GLY C CA 1
ATOM 9315 C C . GLY C 1 15 ? -48.221 -22.705 31.904 1.00 38.35 12 GLY C C 1
ATOM 9316 O O . GLY C 1 15 ? -48.460 -21.496 32.016 1.00 35.60 12 GLY C O 1
ATOM 9320 N N . GLY C 1 16 ? -48.496 -23.407 30.795 1.00 36.91 13 GLY C N 1
ATOM 9321 C CA . GLY C 1 16 ? -49.110 -22.791 29.628 1.00 35.79 13 GLY C CA 1
ATOM 9322 C C . GLY C 1 16 ? -50.514 -23.263 29.290 1.00 34.49 13 GLY C C 1
ATOM 9323 O O . GLY C 1 16 ? -50.841 -23.468 28.116 1.00 33.66 13 GLY C O 1
ATOM 9327 N N . GLY C 1 17 ? -51.371 -23.411 30.299 1.00 31.40 14 GLY C N 1
ATOM 9328 C CA . GLY C 1 17 ? -52.784 -23.597 30.060 1.00 27.24 14 GLY C CA 1
ATOM 9329 C C . GLY C 1 17 ? -53.473 -22.266 29.777 1.00 26.97 14 GLY C C 1
ATOM 9330 O O . GLY C 1 17 ? -52.816 -21.242 29.564 1.00 28.18 14 GLY C O 1
ATOM 9334 N N . PRO C 1 18 ? -54.809 -22.249 29.800 1.00 25.55 15 PRO C N 1
ATOM 9335 C CA . PRO C 1 18 ? -55.524 -20.979 29.564 1.00 26.17 15 PRO C CA 1
ATOM 9336 C C . PRO C 1 18 ? -55.206 -19.903 30.603 1.00 27.24 15 PRO C C 1
ATOM 9337 O O . PRO C 1 18 ? -55.213 -18.712 30.271 1.00 25.26 15 PRO C O 1
ATOM 9348 N N . ALA C 1 19 ? -54.938 -20.279 31.853 1.00 25.59 16 ALA C N 1
ATOM 9349 C CA . ALA C 1 19 ? -54.583 -19.269 32.847 1.00 22.88 16 ALA C CA 1
ATOM 9350 C C . ALA C 1 19 ? -53.256 -18.627 32.495 1.00 24.07 16 ALA C C 1
ATOM 9351 O O . ALA C 1 19 ? -53.157 -17.401 32.371 1.00 27.55 16 ALA C O 1
ATOM 9358 N N . GLY C 1 20 ? -52.220 -19.449 32.309 1.00 25.52 17 GLY C N 1
ATOM 9359 C CA . GLY C 1 20 ? -50.915 -18.913 32.006 1.00 27.57 17 GLY C CA 1
ATOM 9360 C C . GLY C 1 20 ? -50.888 -18.175 30.688 1.00 29.53 17 GLY C C 1
ATOM 9361 O O . GLY C 1 20 ? -50.275 -17.115 30.585 1.00 29.26 17 GLY C O 1
ATOM 9365 N N . CYS C 1 21 ? -51.547 -18.726 29.653 1.00 30.28 18 CYS C N 1
ATOM 9366 C CA . CYS C 1 21 ? -51.545 -18.047 28.357 1.00 30.94 18 CYS C CA 1
ATOM 9367 C C . CYS C 1 21 ? -52.266 -16.704 28.417 1.00 28.94 18 CYS C C 1
ATOM 9368 O O . CYS C 1 21 ? -51.832 -15.740 27.775 1.00 29.79 18 CYS C O 1
ATOM 9376 N N . THR C 1 22 ? -53.379 -16.618 29.154 1.00 27.33 19 THR C N 1
ATOM 9377 C CA . THR C 1 22 ? -54.071 -15.337 29.244 1.00 27.83 19 THR C CA 1
ATOM 9378 C C . THR C 1 22 ? -53.228 -14.338 30.018 1.00 26.60 19 THR C C 1
ATOM 9379 O O . THR C 1 22 ? -53.152 -13.157 29.661 1.00 29.58 19 THR C O 1
ATOM 9390 N N . CYS C 1 23 ? -52.605 -14.791 31.100 1.00 26.33 20 CYS C N 1
ATOM 9391 C CA . CYS C 1 23 ? -51.722 -13.908 31.851 1.00 28.78 20 CYS C CA 1
ATOM 9392 C C . CYS C 1 23 ? -50.644 -13.340 30.944 1.00 31.93 20 CYS C C 1
ATOM 9393 O O . CYS C 1 23 ? -50.414 -12.123 30.906 1.00 31.52 20 CYS C O 1
ATOM 9401 N N . ALA C 1 24 ? -49.996 -14.210 30.171 1.00 33.79 21 ALA C N 1
ATOM 9402 C CA . ALA C 1 24 ? -48.927 -13.768 29.286 1.00 33.93 21 ALA C CA 1
ATOM 9403 C C . ALA C 1 24 ? -49.445 -12.789 28.240 1.00 33.49 21 ALA C C 1
ATOM 9404 O O . ALA C 1 24 ? -48.796 -11.779 27.936 1.00 34.80 21 ALA C O 1
ATOM 9411 N N . LEU C 1 25 ? -50.616 -13.074 27.680 1.00 31.84 22 LEU C N 1
ATOM 9412 C CA . LEU C 1 25 ? -51.205 -12.177 26.699 1.00 33.23 22 LEU C CA 1
ATOM 9413 C C . LEU C 1 25 ? -51.266 -10.756 27.243 1.00 33.24 22 LEU C C 1
ATOM 9414 O O . LEU C 1 25 ? -50.875 -9.801 26.563 1.00 35.12 22 LEU C O 1
ATOM 9430 N N . TYR C 1 26 ? -51.732 -10.605 28.487 1.00 31.09 23 TYR C N 1
ATOM 9431 C CA . TYR C 1 26 ? -51.867 -9.275 29.078 1.00 30.03 23 TYR C CA 1
ATOM 9432 C C . TYR C 1 26 ? -50.521 -8.681 29.502 1.00 31.84 23 TYR C C 1
ATOM 9433 O O . TYR C 1 26 ? -50.283 -7.490 29.282 1.00 35.02 23 TYR C O 1
ATOM 9451 N N . THR C 1 27 ? -49.635 -9.452 30.141 1.00 32.92 24 THR C N 1
ATOM 9452 C CA . THR C 1 27 ? -48.364 -8.844 30.546 1.00 34.86 24 THR C CA 1
ATOM 9453 C C . THR C 1 27 ? -47.549 -8.438 29.331 1.00 37.64 24 THR C C 1
ATOM 9454 O O . THR C 1 27 ? -46.907 -7.381 29.335 1.00 41.00 24 THR C O 1
ATOM 9465 N N . ALA C 1 28 ? -47.578 -9.249 28.270 1.00 39.26 25 ALA C N 1
ATOM 9466 C CA . ALA C 1 28 ? -46.862 -8.878 27.053 1.00 41.65 25 ALA C CA 1
ATOM 9467 C C . ALA C 1 28 ? -47.444 -7.619 26.430 1.00 42.38 25 ALA C C 1
ATOM 9468 O O . ALA C 1 28 ? -46.702 -6.769 25.920 1.00 41.62 25 ALA C O 1
ATOM 9475 N N . ARG C 1 29 ? -48.773 -7.491 26.428 1.00 41.97 26 ARG C N 1
ATOM 9476 C CA . ARG C 1 29 ? -49.386 -6.277 25.907 1.00 39.99 26 ARG C CA 1
ATOM 9477 C C . ARG C 1 29 ? -49.053 -5.066 26.765 1.00 39.40 26 ARG C C 1
ATOM 9478 O O . ARG C 1 29 ? -49.082 -3.935 26.264 1.00 41.79 26 ARG C O 1
ATOM 9499 N N . SER C 1 30 ? -48.736 -5.281 28.036 1.00 39.60 27 SER C N 1
ATOM 9500 C CA . SER C 1 30 ? -48.232 -4.244 28.929 1.00 42.36 27 SER C CA 1
ATOM 9501 C C . SER C 1 30 ? -46.760 -3.949 28.716 1.00 45.87 27 SER C C 1
ATOM 9502 O O . SER C 1 30 ? -46.177 -3.213 29.510 1.00 48.95 27 SER C O 1
ATOM 9510 N N . GLU C 1 31 ? -46.140 -4.543 27.705 1.00 46.42 28 GLU C N 1
ATOM 9511 C CA . GLU C 1 31 ? -44.728 -4.341 27.405 1.00 51.74 28 GLU C CA 1
ATOM 9512 C C . GLU C 1 31 ? -43.822 -4.906 28.494 1.00 52.29 28 GLU C C 1
ATOM 9513 O O . GLU C 1 31 ? -42.729 -4.394 28.707 1.00 52.39 28 GLU C O 1
ATOM 9525 N N . LEU C 1 32 ? -44.254 -5.948 29.202 1.00 48.90 29 LEU C N 1
ATOM 9526 C CA . LEU C 1 32 ? -43.402 -6.647 30.156 1.00 47.59 29 LEU C CA 1
ATOM 9527 C C . LEU C 1 32 ? -42.790 -7.865 29.479 1.00 48.50 29 LEU C C 1
ATOM 9528 O O . LEU C 1 32 ? -43.506 -8.641 28.838 1.00 46.54 29 LEU C O 1
ATOM 9544 N N . LYS C 1 33 ? -41.472 -8.027 29.616 1.00 47.78 30 LYS C N 1
ATOM 9545 C CA . LYS C 1 33 ? -40.791 -9.195 29.067 1.00 48.21 30 LYS C CA 1
ATOM 9546 C C . LYS C 1 33 ? -41.247 -10.448 29.806 1.00 44.81 30 LYS C C 1
ATOM 9547 O O . LYS C 1 33 ? -40.990 -10.600 31.005 1.00 45.47 30 LYS C O 1
ATOM 9554 N N . THR C 1 34 ? -41.905 -11.352 29.082 1.00 38.78 31 THR C N 1
ATOM 9555 C CA . THR C 1 34 ? -42.659 -12.449 29.666 1.00 38.96 31 THR C CA 1
ATOM 9556 C C . THR C 1 34 ? -42.229 -13.761 29.040 1.00 41.26 31 THR C C 1
ATOM 9557 O O . THR C 1 34 ? -42.059 -13.848 27.820 1.00 42.42 31 THR C O 1
ATOM 9568 N N . VAL C 1 35 ? -42.076 -14.781 29.873 1.00 40.97 32 VAL C N 1
ATOM 9569 C CA . VAL C 1 35 ? -41.805 -16.138 29.418 1.00 40.91 32 VAL C CA 1
ATOM 9570 C C . VAL C 1 35 ? -42.816 -17.078 30.059 1.00 39.37 32 VAL C C 1
ATOM 9571 O O . VAL C 1 35 ? -43.170 -16.923 31.233 1.00 39.26 32 VAL C O 1
ATOM 9584 N N . ILE C 1 36 ? -43.315 -18.017 29.261 1.00 36.88 33 ILE C N 1
ATOM 9585 C CA . ILE C 1 36 ? -44.101 -19.153 29.732 1.00 35.88 33 ILE C CA 1
ATOM 9586 C C . ILE C 1 36 ? -43.180 -20.367 29.732 1.00 37.35 33 ILE C C 1
ATOM 9587 O O . ILE C 1 36 ? -42.564 -20.680 28.703 1.00 37.22 33 ILE C O 1
ATOM 9603 N N . LEU C 1 37 ? -43.079 -21.036 30.879 1.00 38.22 34 LEU C N 1
ATOM 9604 C CA . LEU C 1 37 ? -42.356 -22.297 31.028 1.00 39.53 34 LEU C CA 1
ATOM 9605 C C . LEU C 1 37 ? -43.394 -23.407 31.148 1.00 40.25 34 LEU C C 1
ATOM 9606 O O . LEU C 1 37 ? -44.078 -23.516 32.175 1.00 40.41 34 LEU C O 1
ATOM 9622 N N . ASP C 1 38 ? -43.516 -24.221 30.097 1.00 39.68 35 ASP C N 1
ATOM 9623 C CA . ASP C 1 38 ? -44.591 -25.198 29.956 1.00 39.39 35 ASP C CA 1
ATOM 9624 C C . ASP C 1 38 ? -43.990 -26.588 29.792 1.00 41.04 35 ASP C C 1
ATOM 9625 O O . ASP C 1 38 ? -43.217 -26.829 28.859 1.00 40.10 35 ASP C O 1
ATOM 9634 N N . LYS C 1 39 ? -44.331 -27.507 30.695 1.00 40.75 36 LYS C N 1
ATOM 9635 C CA . LYS C 1 39 ? -43.661 -28.802 30.658 1.00 43.23 36 LYS C CA 1
ATOM 9636 C C . LYS C 1 39 ? -44.114 -29.633 29.466 1.00 42.14 36 LYS C C 1
ATOM 9637 O O . LYS C 1 39 ? -43.318 -30.387 28.909 1.00 41.19 36 LYS C O 1
ATOM 9656 N N . ASN C 1 40 ? -45.370 -29.507 29.055 1.00 40.94 37 ASN C N 1
ATOM 9657 C CA . ASN C 1 40 ? -45.888 -30.287 27.945 1.00 42.69 37 ASN C CA 1
ATOM 9658 C C . ASN C 1 40 ? -47.198 -29.647 27.499 1.00 39.37 37 ASN C C 1
ATOM 9659 O O . ASN C 1 40 ? -48.174 -29.617 28.271 1.00 37.88 37 ASN C O 1
ATOM 9670 N N . PRO C 1 41 ? -47.260 -29.104 26.275 1.00 38.36 38 PRO C N 1
ATOM 9671 C CA . PRO C 1 41 ? -48.476 -28.382 25.855 1.00 35.42 38 PRO C CA 1
ATOM 9672 C C . PRO C 1 41 ? -49.703 -29.270 25.708 1.00 35.80 38 PRO C C 1
ATOM 9673 O O . PRO C 1 41 ? -50.826 -28.751 25.651 1.00 34.45 38 PRO C O 1
ATOM 9684 N N . ALA C 1 42 ? -49.525 -30.588 25.640 1.00 39.22 39 ALA C N 1
ATOM 9685 C CA . ALA C 1 42 ? -50.633 -31.521 25.513 1.00 39.94 39 ALA C CA 1
ATOM 9686 C C . ALA C 1 42 ? -51.095 -32.079 26.857 1.00 40.82 39 ALA C C 1
ATOM 9687 O O . ALA C 1 42 ? -52.035 -32.877 26.886 1.00 43.47 39 ALA C O 1
ATOM 9694 N N . ALA C 1 43 ? -50.470 -31.682 27.969 1.00 37.59 40 ALA C N 1
ATOM 9695 C CA . ALA C 1 43 ? -50.734 -32.323 29.256 1.00 36.09 40 ALA C CA 1
ATOM 9696 C C . ALA C 1 43 ? -51.722 -31.572 30.136 1.00 35.62 40 ALA C C 1
ATOM 9697 O O . ALA C 1 43 ? -52.101 -32.099 31.187 1.00 38.03 40 ALA C O 1
ATOM 9704 N N . GLY C 1 44 ? -52.115 -30.363 29.774 1.00 34.23 41 GLY C N 1
ATOM 9705 C CA . GLY C 1 44 ? -53.046 -29.628 30.604 1.00 32.30 41 GLY C CA 1
ATOM 9706 C C . GLY C 1 44 ? -54.470 -30.106 30.425 1.00 30.53 41 GLY C C 1
ATOM 9707 O O . GLY C 1 44 ? -54.814 -30.781 29.450 1.00 30.44 41 GLY C O 1
ATOM 9711 N N . ALA C 1 45 ? -55.312 -29.721 31.385 1.00 29.15 42 ALA C N 1
ATOM 9712 C CA . ALA C 1 45 ? -56.711 -30.143 31.371 1.00 29.61 42 ALA C CA 1
ATOM 9713 C C . ALA C 1 45 ? -57.423 -29.668 30.114 1.00 28.59 42 ALA C C 1
ATOM 9714 O O . ALA C 1 45 ? -58.195 -30.416 29.496 1.00 29.49 42 ALA C O 1
ATOM 9721 N N . LEU C 1 46 ? -57.216 -28.416 29.736 1.00 25.50 43 LEU C N 1
ATOM 9722 C CA . LEU C 1 46 ? -57.867 -27.933 28.526 1.00 25.26 43 LEU C CA 1
ATOM 9723 C C . LEU C 1 46 ? -57.347 -28.678 27.299 1.00 26.85 43 LEU C C 1
ATOM 9724 O O . LEU C 1 46 ? -58.130 -29.075 26.427 1.00 28.73 43 LEU C O 1
ATOM 9740 N N . ALA C 1 47 ? -56.041 -28.927 27.239 1.00 30.27 44 ALA C N 1
ATOM 9741 C CA . ALA C 1 47 ? -55.464 -29.600 26.075 1.00 33.25 44 ALA C CA 1
ATOM 9742 C C . ALA C 1 47 ? -55.986 -31.028 25.893 1.00 33.98 44 ALA C C 1
ATOM 9743 O O . ALA C 1 47 ? -55.971 -31.544 24.774 1.00 34.17 44 ALA C O 1
ATOM 9750 N N . ILE C 1 48 ? -56.394 -31.710 26.972 1.00 32.64 45 ILE C N 1
ATOM 9751 C CA . ILE C 1 48 ? -56.902 -33.068 26.822 1.00 35.75 45 ILE C CA 1
ATOM 9752 C C . ILE C 1 48 ? -58.407 -33.107 26.605 1.00 35.39 45 ILE C C 1
ATOM 9753 O O . ILE C 1 48 ? -58.943 -34.169 26.280 1.00 39.26 45 ILE C O 1
ATOM 9769 N N . THR C 1 49 ? -59.103 -31.990 26.751 1.00 32.17 46 THR C N 1
ATOM 9770 C CA . THR C 1 49 ? -60.535 -31.956 26.471 1.00 33.64 46 THR C CA 1
ATOM 9771 C C . THR C 1 49 ? -60.795 -32.077 24.979 1.00 36.95 46 THR C C 1
ATOM 9772 O O . THR C 1 49 ? -60.244 -31.314 24.178 1.00 33.75 46 THR C O 1
ATOM 9783 N N . HIS C 1 50 ? -61.653 -33.032 24.604 1.00 42.56 47 HIS C N 1
ATOM 9784 C CA . HIS C 1 50 ? -61.836 -33.351 23.193 1.00 47.61 47 HIS C CA 1
ATOM 9785 C C . HIS C 1 50 ? -62.690 -32.325 22.461 1.00 44.43 47 HIS C C 1
ATOM 9786 O O . HIS C 1 50 ? -62.372 -31.965 21.321 1.00 50.20 47 HIS C O 1
ATOM 9800 N N . LYS C 1 51 ? -63.778 -31.865 23.078 1.00 34.76 48 LYS C N 1
ATOM 9801 C CA . LYS C 1 51 ? -64.684 -30.900 22.457 1.00 37.08 48 LYS C CA 1
ATOM 9802 C C . LYS C 1 51 ? -65.222 -29.984 23.555 1.00 40.39 48 LYS C C 1
ATOM 9803 O O . LYS C 1 51 ? -66.021 -30.423 24.381 1.00 52.91 48 LYS C O 1
ATOM 9807 N N . ILE C 1 52 ? -64.812 -28.725 23.563 1.00 32.18 49 ILE C N 1
ATOM 9808 C CA . ILE C 1 52 ? -65.293 -27.750 24.543 1.00 28.99 49 ILE C CA 1
ATOM 9809 C C . ILE C 1 52 ? -66.371 -26.910 23.880 1.00 27.67 49 ILE C C 1
ATOM 9810 O O . ILE C 1 52 ? -66.164 -26.366 22.787 1.00 28.43 49 ILE C O 1
ATOM 9826 N N . ALA C 1 53 ? -67.539 -26.827 24.527 1.00 25.60 50 ALA C N 1
ATOM 9827 C CA . ALA C 1 53 ? -68.690 -26.134 23.967 1.00 28.01 50 ALA C CA 1
ATOM 9828 C C . ALA C 1 53 ? -69.208 -25.011 24.852 1.00 28.65 50 ALA C C 1
ATOM 9829 O O . ALA C 1 53 ? -70.252 -24.430 24.534 1.00 29.57 50 ALA C O 1
ATOM 9836 N N . ASN C 1 54 ? -68.512 -24.679 25.940 1.00 27.45 51 ASN C N 1
ATOM 9837 C CA . ASN C 1 54 ? -68.989 -23.670 26.878 1.00 26.88 51 ASN C CA 1
ATOM 9838 C C . ASN C 1 54 ? -67.928 -22.619 27.131 1.00 26.83 51 ASN C C 1
ATOM 9839 O O . ASN C 1 54 ? -67.939 -21.955 28.171 1.00 29.73 51 ASN C O 1
ATOM 9850 N N . TYR C 1 55 ? -67.015 -22.418 26.179 1.00 24.77 52 TYR C N 1
ATOM 9851 C CA . TYR C 1 55 ? -66.104 -21.288 26.277 1.00 22.69 52 TYR C CA 1
ATOM 9852 C C . TYR C 1 55 ? -66.773 -20.092 25.600 1.00 23.71 52 TYR C C 1
ATOM 9853 O O . TYR C 1 55 ? -67.016 -20.137 24.381 1.00 25.03 52 TYR C O 1
ATOM 9871 N N . PRO C 1 56 ? -67.139 -19.038 26.335 1.00 24.51 53 PRO C N 1
ATOM 9872 C CA . PRO C 1 56 ? -67.946 -17.964 25.735 1.00 25.41 53 PRO C CA 1
ATOM 9873 C C . PRO C 1 56 ? -67.159 -17.220 24.667 1.00 24.46 53 PRO C C 1
ATOM 9874 O O . PRO C 1 56 ? -66.007 -16.858 24.879 1.00 25.24 53 PRO C O 1
ATOM 9885 N N . GLY C 1 57 ? -67.798 -17.009 23.510 1.00 24.03 54 GLY C N 1
ATOM 9886 C CA . GLY C 1 57 ? -67.164 -16.344 22.394 1.00 28.17 54 GLY C CA 1
ATOM 9887 C C . GLY C 1 57 ? -66.561 -17.276 21.365 1.00 30.75 54 GLY C C 1
ATOM 9888 O O . GLY C 1 57 ? -66.112 -16.803 20.312 1.00 30.91 54 GLY C O 1
ATOM 9892 N N . VAL C 1 58 ? -66.508 -18.571 21.652 1.00 30.45 55 VAL C N 1
ATOM 9893 C CA . VAL C 1 58 ? -65.978 -19.562 20.724 1.00 33.40 55 VAL C CA 1
ATOM 9894 C C . VAL C 1 58 ? -67.098 -20.559 20.465 1.00 33.37 55 VAL C C 1
ATOM 9895 O O . VAL C 1 58 ? -67.257 -21.528 21.222 1.00 35.31 55 VAL C O 1
ATOM 9908 N N . PRO C 1 59 ? -67.893 -20.359 19.418 1.00 33.51 56 PRO C N 1
ATOM 9909 C CA . PRO C 1 59 ? -69.060 -21.212 19.177 1.00 36.53 56 PRO C CA 1
ATOM 9910 C C . PRO C 1 59 ? -68.685 -22.500 18.452 1.00 38.35 56 PRO C C 1
ATOM 9911 O O . PRO C 1 59 ? -67.563 -22.686 17.985 1.00 40.63 56 PRO C O 1
ATOM 9922 N N . GLY C 1 60 ? -69.667 -23.383 18.347 1.00 40.35 57 GLY C N 1
ATOM 9923 C CA . GLY C 1 60 ? -69.498 -24.555 17.504 1.00 48.62 57 GLY C CA 1
ATOM 9924 C C . GLY C 1 60 ? -68.606 -25.629 18.114 1.00 51.66 57 GLY C C 1
ATOM 9925 O O . GLY C 1 60 ? -68.477 -25.758 19.326 1.00 51.38 57 GLY C O 1
ATOM 9929 N N . GLU C 1 61 ? -67.994 -26.424 17.243 1.00 57.71 58 GLU C N 1
ATOM 9930 C CA . GLU C 1 61 ? -67.155 -27.518 17.699 1.00 57.75 58 GLU C CA 1
ATOM 9931 C C . GLU C 1 61 ? -65.716 -27.038 17.785 1.00 49.20 58 GLU C C 1
ATOM 9932 O O . GLU C 1 61 ? -65.181 -26.489 16.814 1.00 47.32 58 GLU C O 1
ATOM 9936 N N . MET C 1 62 ? -65.100 -27.207 18.953 1.00 45.91 59 MET C N 1
ATOM 9937 C CA . MET C 1 62 ? -63.678 -26.923 19.038 1.00 41.66 59 MET C CA 1
ATOM 9938 C C . MET C 1 62 ? -63.018 -27.889 20.001 1.00 38.13 59 MET C C 1
ATOM 9939 O O . MET C 1 62 ? -63.539 -28.168 21.082 1.00 38.13 59 MET C O 1
ATOM 9953 N N . SER C 1 63 ? -61.866 -28.395 19.601 1.00 32.96 60 SER C N 1
ATOM 9954 C CA . SER C 1 63 ? -61.099 -29.217 20.509 1.00 31.15 60 SER C CA 1
ATOM 9955 C C . SER C 1 63 ? -60.414 -28.322 21.531 1.00 29.42 60 SER C C 1
ATOM 9956 O O . SER C 1 63 ? -60.121 -27.155 21.273 1.00 31.36 60 SER C O 1
ATOM 9964 N N . GLY C 1 64 ? -60.199 -28.872 22.716 1.00 28.85 61 GLY C N 1
ATOM 9965 C CA . GLY C 1 64 ? -59.533 -28.114 23.753 1.00 27.20 61 GLY C CA 1
ATOM 9966 C C . GLY C 1 64 ? -58.133 -27.687 23.349 1.00 29.86 61 GLY C C 1
ATOM 9967 O O . GLY C 1 64 ? -57.693 -26.586 23.687 1.00 29.94 61 GLY C O 1
ATOM 9971 N N . ASP C 1 65 ? -57.394 -28.559 22.650 1.00 31.98 62 ASP C N 1
ATOM 9972 C CA . ASP C 1 65 ? -56.038 -28.149 22.308 1.00 32.68 62 ASP C CA 1
ATOM 9973 C C . ASP C 1 65 ? -56.015 -27.132 21.179 1.00 33.73 62 ASP C C 1
ATOM 9974 O O . ASP C 1 65 ? -55.022 -26.411 21.046 1.00 32.88 62 ASP C O 1
ATOM 9983 N N . HIS C 1 66 ? -57.082 -27.032 20.382 1.00 30.82 63 HIS C N 1
ATOM 9984 C CA . HIS C 1 66 ? -57.147 -25.957 19.395 1.00 31.25 63 HIS C CA 1
ATOM 9985 C C . HIS C 1 66 ? -57.451 -24.623 20.057 1.00 29.26 63 HIS C C 1
ATOM 9986 O O . HIS C 1 66 ? -56.854 -23.601 19.707 1.00 29.40 63 HIS C O 1
ATOM 10000 N N . LEU C 1 67 ? -58.373 -24.605 21.019 1.00 26.19 64 LEU C N 1
ATOM 10001 C CA . LEU C 1 67 ? -58.611 -23.370 21.767 1.00 26.47 64 LEU C CA 1
ATOM 10002 C C . LEU C 1 67 ? -57.330 -22.906 22.459 1.00 28.49 64 LEU C C 1
ATOM 10003 O O . LEU C 1 67 ? -56.951 -21.725 22.390 1.00 27.74 64 LEU C O 1
ATOM 10019 N N . LEU C 1 68 ? -56.622 -23.835 23.110 1.00 28.94 65 LEU C N 1
ATOM 10020 C CA . LEU C 1 68 ? -55.387 -23.459 23.778 1.00 28.24 65 LEU C CA 1
ATOM 10021 C C . LEU C 1 68 ? -54.363 -22.938 22.780 1.00 29.72 65 LEU C C 1
ATOM 10022 O O . LEU C 1 68 ? -53.611 -22.003 23.075 1.00 28.72 65 LEU C O 1
ATOM 10038 N N . GLU C 1 69 ? -54.307 -23.546 21.599 1.00 30.43 66 GLU C N 1
ATOM 10039 C CA . GLU C 1 69 ? -53.355 -23.114 20.579 1.00 30.75 66 GLU C CA 1
ATOM 10040 C C . GLU C 1 69 ? -53.584 -21.660 20.186 1.00 30.36 66 GLU C C 1
ATOM 10041 O O . GLU C 1 69 ? -52.624 -20.902 19.982 1.00 29.08 66 GLU C O 1
ATOM 10053 N N . VAL C 1 70 ? -54.852 -21.261 20.053 1.00 31.33 67 VAL C N 1
ATOM 10054 C CA . VAL C 1 70 ? -55.188 -19.874 19.745 1.00 32.25 67 VAL C CA 1
ATOM 10055 C C . VAL C 1 70 ? -54.695 -18.945 20.852 1.00 31.08 67 VAL C C 1
ATOM 10056 O O . VAL C 1 70 ? -54.083 -17.910 20.583 1.00 31.80 67 VAL C O 1
ATOM 10069 N N . MET C 1 71 ? -54.944 -19.312 22.114 1.00 29.85 68 MET C N 1
ATOM 10070 C CA . MET C 1 71 ? -54.496 -18.497 23.242 1.00 30.54 68 MET C CA 1
ATOM 10071 C C . MET C 1 71 ? -52.977 -18.397 23.273 1.00 33.16 68 MET C C 1
ATOM 10072 O O . MET C 1 71 ? -52.410 -17.306 23.436 1.00 32.29 68 MET C O 1
ATOM 10086 N N . ARG C 1 72 ? -52.296 -19.531 23.104 1.00 31.92 69 ARG C N 1
ATOM 10087 C CA . ARG C 1 72 ? -50.844 -19.511 23.077 1.00 33.59 69 ARG C CA 1
ATOM 10088 C C . ARG C 1 72 ? -50.345 -18.624 21.953 1.00 34.66 69 ARG C C 1
ATOM 10089 O O . ARG C 1 72 ? -49.401 -17.847 22.140 1.00 34.96 69 ARG C O 1
ATOM 10110 N N . ASP C 1 73 ? -50.958 -18.740 20.773 1.00 34.32 70 ASP C N 1
ATOM 10111 C CA . ASP C 1 73 ? -50.557 -17.917 19.638 1.00 37.12 70 ASP C CA 1
ATOM 10112 C C . ASP C 1 73 ? -50.791 -16.436 19.917 1.00 34.84 70 ASP C C 1
ATOM 10113 O O . ASP C 1 73 ? -49.975 -15.597 19.528 1.00 33.39 70 ASP C O 1
ATOM 10122 N N . GLN C 1 74 ? -51.890 -16.091 20.603 1.00 32.71 71 GLN C N 1
ATOM 10123 C CA . GLN C 1 74 ? -52.132 -14.689 20.944 1.00 34.13 71 GLN C CA 1
ATOM 10124 C C . GLN C 1 74 ? -51.038 -14.142 21.846 1.00 33.30 71 GLN C C 1
ATOM 10125 O O . GLN C 1 74 ? -50.504 -13.050 21.612 1.00 34.87 71 GLN C O 1
ATOM 10139 N N . ALA C 1 75 ? -50.698 -14.892 22.888 1.00 29.89 72 ALA C N 1
ATOM 10140 C CA . ALA C 1 75 ? -49.669 -14.440 23.822 1.00 33.81 72 ALA C CA 1
ATOM 10141 C C . ALA C 1 75 ? -48.348 -14.199 23.106 1.00 36.58 72 ALA C C 1
ATOM 10142 O O . ALA C 1 75 ? -47.693 -13.174 23.326 1.00 36.70 72 ALA C O 1
ATOM 10149 N N . VAL C 1 76 ? -47.959 -15.124 22.222 1.00 36.03 73 VAL C N 1
ATOM 10150 C CA . VAL C 1 76 ? -46.691 -15.000 21.505 1.00 38.44 73 VAL C CA 1
ATOM 10151 C C . VAL C 1 76 ? -46.750 -13.854 20.505 1.00 40.19 73 VAL C C 1
ATOM 10152 O O . VAL C 1 76 ? -45.777 -13.109 20.340 1.00 41.73 73 VAL C O 1
ATOM 10165 N N . GLU C 1 77 ? -47.890 -13.677 19.836 1.00 40.73 74 GLU C N 1
ATOM 10166 C CA . GLU C 1 77 ? -48.021 -12.580 18.877 1.00 44.83 74 GLU C CA 1
ATOM 10167 C C . GLU C 1 77 ? -47.727 -11.227 19.518 1.00 43.20 74 GLU C C 1
ATOM 10168 O O . GLU C 1 77 ? -47.240 -10.315 18.840 1.00 42.75 74 GLU C O 1
ATOM 10177 N N . PHE C 1 78 ? -48.064 -11.044 20.793 1.00 40.30 75 PHE C N 1
ATOM 10178 C CA . PHE C 1 78 ? -47.810 -9.761 21.437 1.00 40.27 75 PHE C CA 1
ATOM 10179 C C . PHE C 1 78 ? -46.488 -9.736 22.196 1.00 43.55 75 PHE C C 1
ATOM 10180 O O . PHE C 1 78 ? -46.216 -8.760 22.900 1.00 46.64 75 PHE C O 1
ATOM 10197 N N . GLY C 1 79 ? -45.660 -10.770 22.063 1.00 44.78 76 GLY C N 1
ATOM 10198 C CA . GLY C 1 79 ? -44.272 -10.694 22.504 1.00 47.52 76 GLY C CA 1
ATOM 10199 C C . GLY C 1 79 ? -43.837 -11.734 23.515 1.00 44.19 76 GLY C C 1
ATOM 10200 O O . GLY C 1 79 ? -42.657 -11.739 23.889 1.00 44.67 76 GLY C O 1
ATOM 10204 N N . THR C 1 80 ? -44.723 -12.607 23.983 1.00 39.05 77 THR C N 1
ATOM 10205 C CA . THR C 1 80 ? -44.347 -13.637 24.943 1.00 40.65 77 THR C CA 1
ATOM 10206 C C . THR C 1 80 ? -43.360 -14.618 24.329 1.00 43.52 77 THR C C 1
ATOM 10207 O O . THR C 1 80 ? -43.490 -14.998 23.159 1.00 41.48 77 THR C O 1
ATOM 10218 N N . VAL C 1 81 ? -42.380 -15.033 25.133 1.00 45.10 78 VAL C N 1
ATOM 10219 C CA . VAL C 1 81 ? -41.512 -16.166 24.815 1.00 44.13 78 VAL C CA 1
ATOM 10220 C C . VAL C 1 81 ? -42.137 -17.433 25.397 1.00 41.11 78 VAL C C 1
ATOM 10221 O O . VAL C 1 81 ? -42.402 -17.503 26.600 1.00 41.27 78 VAL C O 1
ATOM 10234 N N . TYR C 1 82 ? -42.424 -18.416 24.542 1.00 40.30 79 TYR C N 1
ATOM 10235 C CA . TYR C 1 82 ? -42.924 -19.722 24.969 1.00 40.54 79 TYR C CA 1
ATOM 10236 C C . TYR C 1 82 ? -41.775 -20.726 24.965 1.00 43.33 79 TYR C C 1
ATOM 10237 O O . TYR C 1 82 ? -41.091 -20.878 23.950 1.00 42.69 79 TYR C O 1
ATOM 10255 N N . ARG C 1 83 ? -41.571 -21.420 26.088 1.00 42.50 80 ARG C N 1
ATOM 10256 C CA . ARG C 1 83 ? -40.528 -22.431 26.201 1.00 42.11 80 ARG C CA 1
ATOM 10257 C C . ARG C 1 83 ? -41.115 -23.737 26.714 1.00 43.82 80 ARG C C 1
ATOM 10258 O O . ARG C 1 83 ? -41.944 -23.743 27.634 1.00 43.80 80 ARG C O 1
ATOM 10279 N N . ARG C 1 84 ? -40.697 -24.838 26.098 1.00 43.46 81 ARG C N 1
ATOM 10280 C CA . ARG C 1 84 ? -40.951 -26.170 26.638 1.00 50.38 81 ARG C CA 1
ATOM 10281 C C . ARG C 1 84 ? -39.923 -26.426 27.731 1.00 51.43 81 ARG C C 1
ATOM 10282 O O . ARG C 1 84 ? -38.734 -26.562 27.441 1.00 52.02 81 ARG C O 1
ATOM 10303 N N . ALA C 1 85 ? -40.370 -26.478 28.986 1.00 47.32 82 ALA C N 1
ATOM 10304 C CA . ALA C 1 85 ? -39.465 -26.643 30.120 1.00 44.80 82 ALA C CA 1
ATOM 10305 C C . ALA C 1 85 ? -40.276 -27.025 31.346 1.00 44.06 82 ALA C C 1
ATOM 10306 O O . ALA C 1 85 ? -41.297 -26.389 31.635 1.00 45.10 82 ALA C O 1
ATOM 10313 N N . GLN C 1 86 ? -39.813 -28.037 32.071 1.00 44.23 83 GLN C N 1
ATOM 10314 C CA . GLN C 1 86 ? -40.469 -28.485 33.293 1.00 45.89 83 GLN C CA 1
ATOM 10315 C C . GLN C 1 86 ? -39.780 -27.869 34.508 1.00 47.32 83 GLN C C 1
ATOM 10316 O O . GLN C 1 86 ? -38.578 -28.056 34.704 1.00 50.16 83 GLN C O 1
ATOM 10330 N N . VAL C 1 87 ? -40.547 -27.153 35.328 1.00 45.61 84 VAL C N 1
ATOM 10331 C CA . VAL C 1 87 ? -40.020 -26.563 36.557 1.00 45.47 84 VAL C CA 1
ATOM 10332 C C . VAL C 1 87 ? -40.031 -27.634 37.638 1.00 44.61 84 VAL C C 1
ATOM 10333 O O . VAL C 1 87 ? -41.052 -28.303 37.861 1.00 43.33 84 VAL C O 1
ATOM 10346 N N . TYR C 1 88 ? -38.880 -27.840 38.281 1.00 45.89 85 TYR C N 1
ATOM 10347 C CA . TYR C 1 88 ? -38.781 -28.794 39.371 1.00 49.89 85 TYR C CA 1
ATOM 10348 C C . TYR C 1 88 ? -38.464 -28.149 40.711 1.00 51.60 85 TYR C C 1
ATOM 10349 O O . TYR C 1 88 ? -38.452 -28.858 41.730 1.00 50.08 85 TYR C O 1
ATOM 10367 N N . GLY C 1 89 ? -38.209 -26.842 40.742 1.00 51.59 86 GLY C N 1
ATOM 10368 C CA . GLY C 1 89 ? -37.862 -26.166 41.978 1.00 53.89 86 GLY C CA 1
ATOM 10369 C C . GLY C 1 89 ? -37.888 -24.665 41.802 1.00 50.83 86 GLY C C 1
ATOM 10370 O O . GLY C 1 89 ? -37.846 -24.152 40.677 1.00 46.84 86 GLY C O 1
ATOM 10374 N N . LEU C 1 90 ? -37.969 -23.970 42.942 1.00 51.23 87 LEU C N 1
ATOM 10375 C CA . LEU C 1 90 ? -38.053 -22.513 43.027 1.00 49.72 87 LEU C CA 1
ATOM 10376 C C . LEU C 1 90 ? -37.200 -22.003 44.179 1.00 52.69 87 LEU C C 1
ATOM 10377 O O . LEU C 1 90 ? -37.029 -22.689 45.187 1.00 56.21 87 LEU C O 1
ATOM 10393 N N . ASP C 1 91 ? -36.658 -20.792 44.017 1.00 54.00 88 ASP C N 1
ATOM 10394 C CA . ASP C 1 91 ? -36.040 -20.026 45.106 1.00 54.51 88 ASP C CA 1
ATOM 10395 C C . ASP C 1 91 ? -36.759 -18.687 45.207 1.00 53.00 88 ASP C C 1
ATOM 10396 O O . ASP C 1 91 ? -36.594 -17.827 44.334 1.00 51.17 88 ASP C O 1
ATOM 10405 N N . LEU C 1 92 ? -37.569 -18.508 46.254 1.00 54.37 89 LEU C N 1
ATOM 10406 C CA . LEU C 1 92 ? -38.382 -17.305 46.408 1.00 54.30 89 LEU C CA 1
ATOM 10407 C C . LEU C 1 92 ? -37.844 -16.366 47.474 1.00 55.29 89 LEU C C 1
ATOM 10408 O O . LEU C 1 92 ? -38.535 -15.409 47.846 1.00 55.39 89 LEU C O 1
ATOM 10424 N N . SER C 1 93 ? -36.623 -16.604 47.954 1.00 54.81 90 SER C N 1
ATOM 10425 C CA . SER C 1 93 ? -36.098 -15.938 49.144 1.00 57.33 90 SER C CA 1
ATOM 10426 C C . SER C 1 93 ? -35.594 -14.530 48.873 1.00 59.18 90 SER C C 1
ATOM 10427 O O . SER C 1 93 ? -35.184 -13.841 49.816 1.00 59.83 90 SER C O 1
ATOM 10435 N N . GLU C 1 94 ? -35.552 -14.113 47.620 1.00 56.51 91 GLU C N 1
ATOM 10436 C CA . GLU C 1 94 ? -35.081 -12.792 47.247 1.00 57.60 91 GLU C CA 1
ATOM 10437 C C . GLU C 1 94 ? -36.108 -12.166 46.322 1.00 54.52 91 GLU C C 1
ATOM 10438 O O . GLU C 1 94 ? -36.938 -12.867 45.736 1.00 51.86 91 GLU C O 1
ATOM 10442 N N . PRO C 1 95 ? -36.071 -10.844 46.162 1.00 55.02 92 PRO C N 1
ATOM 10443 C CA . PRO C 1 95 ? -37.066 -10.187 45.300 1.00 52.47 92 PRO C CA 1
ATOM 10444 C C . PRO C 1 95 ? -37.089 -10.723 43.876 1.00 53.82 92 PRO C C 1
ATOM 10445 O O . PRO C 1 95 ? -38.162 -10.803 43.260 1.00 52.25 92 PRO C O 1
ATOM 10456 N N . VAL C 1 96 ? -35.930 -11.056 43.316 1.00 54.99 93 VAL C N 1
ATOM 10457 C CA . VAL C 1 96 ? -35.872 -11.707 42.015 1.00 55.20 93 VAL C CA 1
ATOM 10458 C C . VAL C 1 96 ? -36.019 -13.198 42.261 1.00 53.54 93 VAL C C 1
ATOM 10459 O O . VAL C 1 96 ? -35.151 -13.826 42.875 1.00 54.36 93 VAL C O 1
ATOM 10472 N N . LYS C 1 97 ? -37.119 -13.759 41.776 1.00 50.14 94 LYS C N 1
ATOM 10473 C CA . LYS C 1 97 ? -37.423 -15.163 41.979 1.00 52.63 94 LYS C CA 1
ATOM 10474 C C . LYS C 1 97 ? -36.683 -16.016 40.961 1.00 55.98 94 LYS C C 1
ATOM 10475 O O . LYS C 1 97 ? -36.532 -15.630 39.800 1.00 56.42 94 LYS C O 1
ATOM 10494 N N . LYS C 1 98 ? -36.199 -17.168 41.415 1.00 54.87 95 LYS C N 1
ATOM 10495 C CA . LYS C 1 98 ? -35.468 -18.099 40.573 1.00 56.92 95 LYS C CA 1
ATOM 10496 C C . LYS C 1 98 ? -36.294 -19.352 40.331 1.00 55.84 95 LYS C C 1
ATOM 10497 O O . LYS C 1 98 ? -36.913 -19.893 41.254 1.00 55.74 95 LYS C O 1
ATOM 10516 N N . VAL C 1 99 ? -36.291 -19.802 39.079 1.00 51.73 96 VAL C N 1
ATOM 10517 C CA . VAL C 1 99 ? -37.128 -20.900 38.604 1.00 48.37 96 VAL C CA 1
ATOM 10518 C C . VAL C 1 99 ? -36.216 -21.913 37.932 1.00 51.24 96 VAL C C 1
ATOM 10519 O O . VAL C 1 99 ? -35.573 -21.598 36.925 1.00 53.15 96 VAL C O 1
ATOM 10532 N N . TYR C 1 100 ? -36.148 -23.115 38.491 1.00 52.82 97 TYR C N 1
ATOM 10533 C CA . TYR C 1 100 ? -35.189 -24.129 38.065 1.00 54.48 97 TYR C CA 1
ATOM 10534 C C . TYR C 1 100 ? -35.845 -25.118 37.104 1.00 50.60 97 TYR C C 1
ATOM 10535 O O . TYR C 1 100 ? -36.865 -25.732 37.437 1.00 48.07 97 TYR C O 1
ATOM 10553 N N . THR C 1 101 ? -35.257 -25.269 35.926 1.00 50.90 98 THR C N 1
ATOM 10554 C CA . THR C 1 101 ? -35.635 -26.262 34.934 1.00 52.79 98 THR C CA 1
ATOM 10555 C C . THR C 1 101 ? -34.376 -26.937 34.420 1.00 55.71 98 THR C C 1
ATOM 10556 O O . THR C 1 101 ? -33.269 -26.435 34.629 1.00 58.23 98 THR C O 1
ATOM 10567 N N . PRO C 1 102 ? -34.505 -28.082 33.746 1.00 58.99 99 PRO C N 1
ATOM 10568 C CA . PRO C 1 102 ? -33.325 -28.667 33.089 1.00 67.07 99 PRO C CA 1
ATOM 10569 C C . PRO C 1 102 ? -32.762 -27.790 31.986 1.00 75.66 99 PRO C C 1
ATOM 10570 O O . PRO C 1 102 ? -31.588 -27.946 31.630 1.00 81.35 99 PRO C O 1
ATOM 10581 N N . GLU C 1 103 ? -33.568 -26.886 31.422 1.00 77.86 100 GLU C N 1
ATOM 10582 C CA . GLU C 1 103 ? -33.127 -25.967 30.377 1.00 81.49 100 GLU C CA 1
ATOM 10583 C C . GLU C 1 103 ? -32.343 -24.770 30.907 1.00 79.06 100 GLU C C 1
ATOM 10584 O O . GLU C 1 103 ? -31.851 -23.972 30.098 1.00 82.27 100 GLU C O 1
ATOM 10596 N N . GLY C 1 104 ? -32.239 -24.606 32.223 1.00 70.46 101 GLY C N 1
ATOM 10597 C CA . GLY C 1 104 ? -31.543 -23.486 32.829 1.00 66.41 101 GLY C CA 1
ATOM 10598 C C . GLY C 1 104 ? -32.356 -22.874 33.950 1.00 65.24 101 GLY C C 1
ATOM 10599 O O . GLY C 1 104 ? -33.447 -23.326 34.286 1.00 61.78 101 GLY C O 1
ATOM 10603 N N . ILE C 1 105 ? -31.780 -21.842 34.564 1.00 65.87 102 ILE C N 1
ATOM 10604 C CA . ILE C 1 105 ? -32.428 -21.117 35.648 1.00 63.00 102 ILE C CA 1
ATOM 10605 C C . ILE C 1 105 ? -33.038 -19.841 35.081 1.00 59.32 102 ILE C C 1
ATOM 10606 O O . ILE C 1 105 ? -32.312 -18.946 34.629 1.00 57.86 102 ILE C O 1
ATOM 10622 N N . PHE C 1 106 ? -34.368 -19.741 35.127 1.00 55.49 103 PHE C N 1
ATOM 10623 C CA . PHE C 1 106 ? -35.057 -18.528 34.718 1.00 54.69 103 PHE C CA 1
ATOM 10624 C C . PHE C 1 106 ? -35.321 -17.650 35.934 1.00 56.59 103 PHE C C 1
ATOM 10625 O O . PHE C 1 106 ? -35.548 -18.154 37.039 1.00 58.30 103 PHE C O 1
ATOM 10642 N N . THR C 1 107 ? -35.273 -16.343 35.733 1.00 54.91 104 THR C N 1
ATOM 10643 C CA . THR C 1 107 ? -35.498 -15.406 36.814 1.00 52.51 104 THR C CA 1
ATOM 10644 C C . THR C 1 107 ? -36.493 -14.344 36.406 1.00 48.89 104 THR C C 1
ATOM 10645 O O . THR C 1 107 ? -36.516 -13.910 35.262 1.00 50.67 104 THR C O 1
ATOM 10656 N N . GLY C 1 108 ? -37.324 -13.926 37.348 1.00 46.33 105 GLY C N 1
ATOM 10657 C CA . GLY C 1 108 ? -38.292 -12.895 37.067 1.00 48.02 105 GLY C CA 1
ATOM 10658 C C . GLY C 1 108 ? -38.626 -12.023 38.253 1.00 53.14 105 GLY C C 1
ATOM 10659 O O . GLY C 1 108 ? -38.557 -12.451 39.398 1.00 53.77 105 GLY C O 1
ATOM 10663 N N . ARG C 1 109 ? -38.989 -10.784 37.963 1.00 60.32 106 ARG C N 1
ATOM 10664 C CA . ARG C 1 109 ? -39.400 -9.845 38.986 1.00 65.44 106 ARG C CA 1
ATOM 10665 C C . ARG C 1 109 ? -40.703 -10.375 39.586 1.00 59.06 106 ARG C C 1
ATOM 10666 O O . ARG C 1 109 ? -40.938 -10.276 40.785 1.00 58.51 106 ARG C O 1
ATOM 10687 N N . ALA C 1 110 ? -41.543 -10.935 38.718 1.00 49.91 107 ALA C N 1
ATOM 10688 C CA . ALA C 1 110 ? -42.830 -11.503 39.101 1.00 45.50 107 ALA C CA 1
ATOM 10689 C C . ALA C 1 110 ? -42.898 -12.961 38.661 1.00 43.53 107 ALA C C 1
ATOM 10690 O O . ALA C 1 110 ? -42.420 -13.315 37.593 1.00 42.94 107 ALA C O 1
ATOM 10697 N N . LEU C 1 111 ? -43.485 -13.803 39.500 1.00 38.18 108 LEU C N 1
ATOM 10698 C CA . LEU C 1 111 ? -43.589 -15.221 39.224 1.00 39.57 108 LEU C CA 1
ATOM 10699 C C . LEU C 1 111 ? -45.053 -15.603 39.286 1.00 39.39 108 LEU C C 1
ATOM 10700 O O . LEU C 1 111 ? -45.783 -15.147 40.176 1.00 40.47 108 LEU C O 1
ATOM 10716 N N . VAL C 1 112 ? -45.489 -16.417 38.331 1.00 36.17 109 VAL C N 1
ATOM 10717 C CA . VAL C 1 112 ? -46.875 -16.842 38.254 1.00 32.71 109 VAL C CA 1
ATOM 10718 C C . VAL C 1 112 ? -46.922 -18.357 38.270 1.00 33.60 109 VAL C C 1
ATOM 10719 O O . VAL C 1 112 ? -46.262 -19.019 37.462 1.00 34.65 109 VAL C O 1
ATOM 10732 N N . LEU C 1 113 ? -47.701 -18.899 39.188 1.00 33.38 110 LEU C N 1
ATOM 10733 C CA . LEU C 1 113 ? -47.895 -20.333 39.301 1.00 35.25 110 LEU C CA 1
ATOM 10734 C C . LEU C 1 113 ? -49.196 -20.699 38.602 1.00 32.39 110 LEU C C 1
ATOM 10735 O O . LEU C 1 113 ? -50.278 -20.276 39.026 1.00 31.08 110 LEU C O 1
ATOM 10751 N N . ALA C 1 114 ? -49.088 -21.507 37.544 1.00 30.37 111 ALA C N 1
ATOM 10752 C CA . ALA C 1 114 ? -50.218 -21.736 36.650 1.00 28.51 111 ALA C CA 1
ATOM 10753 C C . ALA C 1 114 ? -50.202 -23.170 36.129 1.00 31.65 111 ALA C C 1
ATOM 10754 O O . ALA C 1 114 ? -50.476 -23.428 34.949 1.00 31.88 111 ALA C O 1
ATOM 10761 N N . THR C 1 115 ? -49.906 -24.121 37.010 1.00 32.05 112 THR C N 1
ATOM 10762 C CA . THR C 1 115 ? -49.664 -25.503 36.619 1.00 31.56 112 THR C CA 1
ATOM 10763 C C . THR C 1 115 ? -50.917 -26.369 36.639 1.00 28.75 112 THR C C 1
ATOM 10764 O O . THR C 1 115 ? -50.832 -27.567 36.350 1.00 30.81 112 THR C O 1
ATOM 10775 N N . GLY C 1 116 ? -52.074 -25.803 36.995 1.00 28.13 113 GLY C N 1
ATOM 10776 C CA . GLY C 1 116 ? -53.289 -26.575 36.953 1.00 27.90 113 GLY C CA 1
ATOM 10777 C C . GLY C 1 116 ? -53.432 -27.636 38.031 1.00 27.71 113 GLY C C 1
ATOM 10778 O O . GLY C 1 116 ? -52.786 -27.611 39.095 1.00 30.99 113 GLY C O 1
ATOM 10782 N N . ALA C 1 117 ? -54.317 -28.595 37.738 1.00 29.49 114 ALA C N 1
ATOM 10783 C CA . ALA C 1 117 ? -54.718 -29.598 38.723 1.00 33.17 114 ALA C CA 1
ATOM 10784 C C . ALA C 1 117 ? -54.941 -30.959 38.070 1.00 35.98 114 ALA C C 1
ATOM 10785 O O . ALA C 1 117 ? -55.874 -31.694 38.415 1.00 37.33 114 ALA C O 1
ATOM 10792 N N . MET C 1 118 ? -54.038 -31.345 37.173 1.00 36.28 115 MET C N 1
ATOM 10793 C CA . MET C 1 118 ? -54.001 -32.695 36.623 1.00 36.20 115 MET C CA 1
ATOM 10794 C C . MET C 1 118 ? -53.103 -33.619 37.433 1.00 38.89 115 MET C C 1
ATOM 10795 O O . MET C 1 118 ? -52.846 -34.747 37.007 1.00 41.03 115 MET C O 1
ATOM 10809 N N . GLY C 1 119 ? -52.670 -33.183 38.614 1.00 40.24 116 GLY C N 1
ATOM 10810 C CA . GLY C 1 119 ? -51.744 -33.948 39.419 1.00 43.55 116 GLY C CA 1
ATOM 10811 C C . GLY C 1 119 ? -52.426 -35.022 40.226 1.00 47.77 116 GLY C C 1
ATOM 10812 O O . GLY C 1 119 ? -53.643 -35.204 40.197 1.00 47.04 116 GLY C O 1
ATOM 10816 N N . ARG C 1 120 ? -51.606 -35.759 40.966 1.00 55.56 117 ARG C N 1
ATOM 10817 C CA . ARG C 1 120 ? -52.106 -36.861 41.765 1.00 64.36 117 ARG C CA 1
ATOM 10818 C C . ARG C 1 120 ? -51.219 -37.035 42.984 1.00 68.58 117 ARG C C 1
ATOM 10819 O O . ARG C 1 120 ? -50.005 -36.814 42.927 1.00 70.33 117 ARG C O 1
ATOM 10840 N N . ILE C 1 121 ? -51.838 -37.459 44.075 1.00 69.26 118 ILE C N 1
ATOM 10841 C CA . ILE C 1 121 ? -51.112 -37.818 45.286 1.00 73.44 118 ILE C CA 1
ATOM 10842 C C . ILE C 1 121 ? -50.437 -39.164 45.072 1.00 77.11 118 ILE C C 1
ATOM 10843 O O . ILE C 1 121 ? -50.952 -40.026 44.344 1.00 72.79 118 ILE C O 1
ATOM 10847 N N . ALA C 1 122 ? -49.247 -39.318 45.650 1.00 84.46 119 ALA C N 1
ATOM 10848 C CA . ALA C 1 122 ? -48.517 -40.586 45.641 1.00 89.36 119 ALA C CA 1
ATOM 10849 C C . ALA C 1 122 ? -49.239 -41.648 46.472 1.00 90.73 119 ALA C C 1
ATOM 10850 O O . ALA C 1 122 ? -50.169 -42.301 45.997 1.00 90.54 119 ALA C O 1
ATOM 10857 N N . PRO C 1 125 ? -48.573 -46.837 47.607 1.00 103.57 122 PRO C N 1
ATOM 10858 C CA . PRO C 1 125 ? -47.912 -48.062 47.158 1.00 108.13 122 PRO C CA 1
ATOM 10859 C C . PRO C 1 125 ? -46.406 -47.999 47.390 1.00 111.32 122 PRO C C 1
ATOM 10860 O O . PRO C 1 125 ? -45.642 -48.663 46.693 1.00 115.07 122 PRO C O 1
ATOM 10871 N N . GLY C 1 126 ? -45.999 -47.200 48.370 1.00 107.25 123 GLY C N 1
ATOM 10872 C CA . GLY C 1 126 ? -44.596 -47.012 48.689 1.00 104.19 123 GLY C CA 1
ATOM 10873 C C . GLY C 1 126 ? -43.953 -45.954 47.806 1.00 98.47 123 GLY C C 1
ATOM 10874 O O . GLY C 1 126 ? -42.755 -45.700 47.900 1.00 97.36 123 GLY C O 1
ATOM 10878 N N . GLU C 1 127 ? -44.756 -45.334 46.946 1.00 93.15 124 GLU C N 1
ATOM 10879 C CA . GLU C 1 127 ? -44.264 -44.304 46.034 1.00 90.55 124 GLU C CA 1
ATOM 10880 C C . GLU C 1 127 ? -43.736 -43.083 46.770 1.00 86.00 124 GLU C C 1
ATOM 10881 O O . GLU C 1 127 ? -42.702 -42.527 46.415 1.00 83.65 124 GLU C O 1
ATOM 10893 N N . ALA C 1 128 ? -44.454 -42.671 47.805 1.00 83.30 125 ALA C N 1
ATOM 10894 C CA . ALA C 1 128 ? -44.067 -41.502 48.579 1.00 81.32 125 ALA C CA 1
ATOM 10895 C C . ALA C 1 128 ? -42.797 -41.739 49.374 1.00 85.85 125 ALA C C 1
ATOM 10896 O O . ALA C 1 128 ? -41.942 -40.863 49.465 1.00 86.34 125 ALA C O 1
ATOM 10903 N N . GLU C 1 129 ? -42.675 -42.927 49.953 1.00 89.86 126 GLU C N 1
ATOM 10904 C CA . GLU C 1 129 ? -41.505 -43.250 50.763 1.00 94.00 126 GLU C CA 1
ATOM 10905 C C . GLU C 1 129 ? -40.224 -43.067 49.961 1.00 95.50 126 GLU C C 1
ATOM 10906 O O . GLU C 1 129 ? -39.199 -42.632 50.500 1.00 97.69 126 GLU C O 1
ATOM 10910 N N . TYR C 1 130 ? -40.251 -43.426 48.685 1.00 94.07 127 TYR C N 1
ATOM 10911 C CA . TYR C 1 130 ? -39.043 -43.363 47.865 1.00 96.55 127 TYR C CA 1
ATOM 10912 C C . TYR C 1 130 ? -38.859 -42.163 46.943 1.00 94.85 127 TYR C C 1
ATOM 10913 O O . TYR C 1 130 ? -37.981 -42.178 46.080 1.00 93.15 127 TYR C O 1
ATOM 10931 N N . LEU C 1 131 ? -39.653 -41.118 47.155 1.00 76.94 128 LEU C N 1
ATOM 10932 C CA . LEU C 1 131 ? -39.530 -39.921 46.342 1.00 82.56 128 LEU C CA 1
ATOM 10933 C C . LEU C 1 131 ? -38.140 -39.356 46.565 1.00 96.39 128 LEU C C 1
ATOM 10934 O O . LEU C 1 131 ? -37.659 -39.283 47.691 1.00 94.11 128 LEU C O 1
ATOM 10942 N N . GLY C 1 132 ? -37.494 -39.010 45.459 1.00 111.68 129 GLY C N 1
ATOM 10943 C CA . GLY C 1 132 ? -36.166 -38.430 45.452 1.00 120.56 129 GLY C CA 1
ATOM 10944 C C . GLY C 1 132 ? -35.033 -39.432 45.443 1.00 120.62 129 GLY C C 1
ATOM 10945 O O . GLY C 1 132 ? -33.881 -39.064 45.228 1.00 126.64 129 GLY C O 1
ATOM 10949 N N . ARG C 1 133 ? -35.347 -40.702 45.661 1.00 111.53 130 ARG C N 1
ATOM 10950 C CA . ARG C 1 133 ? -34.315 -41.729 45.650 1.00 108.54 130 ARG C CA 1
ATOM 10951 C C . ARG C 1 133 ? -34.460 -42.540 44.374 1.00 108.77 130 ARG C C 1
ATOM 10952 O O . ARG C 1 133 ? -33.522 -42.653 43.585 1.00 110.34 130 ARG C O 1
ATOM 10973 N N . GLY C 1 134 ? -35.649 -43.109 44.187 1.00 107.77 131 GLY C N 1
ATOM 10974 C CA . GLY C 1 134 ? -35.951 -43.915 43.018 1.00 108.17 131 GLY C CA 1
ATOM 10975 C C . GLY C 1 134 ? -37.056 -43.319 42.162 1.00 104.95 131 GLY C C 1
ATOM 10976 O O . GLY C 1 134 ? -36.911 -43.172 40.948 1.00 103.70 131 GLY C O 1
ATOM 10980 N N . VAL C 1 135 ? -38.168 -42.977 42.809 1.00 98.69 132 VAL C N 1
ATOM 10981 C CA . VAL C 1 135 ? -39.317 -42.395 42.137 1.00 83.01 132 VAL C CA 1
ATOM 10982 C C . VAL C 1 135 ? -39.000 -40.994 41.640 1.00 74.63 132 VAL C C 1
ATOM 10983 O O . VAL C 1 135 ? -38.362 -40.208 42.333 1.00 71.93 132 VAL C O 1
ATOM 10987 N N . SER C 1 136 ? -39.456 -40.688 40.434 1.00 72.20 133 SER C N 1
ATOM 10988 C CA . SER C 1 136 ? -39.237 -39.376 39.844 1.00 72.09 133 SER C CA 1
ATOM 10989 C C . SER C 1 136 ? -40.403 -38.988 38.950 1.00 69.49 133 SER C C 1
ATOM 10990 O O . SER C 1 136 ? -41.120 -39.846 38.447 1.00 67.03 133 SER C O 1
ATOM 10998 N N . TYR C 1 137 ? -40.588 -37.690 38.757 1.00 68.99 134 TYR C N 1
ATOM 10999 C CA . TYR C 1 137 ? -41.664 -37.196 37.908 1.00 71.06 134 TYR C CA 1
ATOM 11000 C C . TYR C 1 137 ? -41.160 -36.273 36.811 1.00 70.46 134 TYR C C 1
ATOM 11001 O O . TYR C 1 137 ? -41.976 -35.659 36.110 1.00 70.33 134 TYR C O 1
ATOM 11019 N N . CYS C 1 138 ? -39.848 -36.212 36.599 1.00 67.56 135 CYS C N 1
ATOM 11020 C CA . CYS C 1 138 ? -39.250 -35.288 35.638 1.00 66.17 135 CYS C CA 1
ATOM 11021 C C . CYS C 1 138 ? -38.117 -36.046 34.956 1.00 68.03 135 CYS C C 1
ATOM 11022 O O . CYS C 1 138 ? -37.003 -36.107 35.487 1.00 69.09 135 CYS C O 1
ATOM 11030 N N . ALA C 1 139 ? -38.410 -36.624 33.784 1.00 68.71 136 ALA C N 1
ATOM 11031 C CA . ALA C 1 139 ? -37.399 -37.389 33.059 1.00 71.01 136 ALA C CA 1
ATOM 11032 C C . ALA C 1 139 ? -36.351 -36.476 32.440 1.00 71.72 136 ALA C C 1
ATOM 11033 O O . ALA C 1 139 ? -35.202 -36.894 32.255 1.00 73.57 136 ALA C O 1
ATOM 11040 N N . THR C 1 140 ? -36.734 -35.245 32.091 1.00 70.47 137 THR C N 1
ATOM 11041 C CA . THR C 1 140 ? -35.783 -34.277 31.557 1.00 71.11 137 THR C CA 1
ATOM 11042 C C . THR C 1 140 ? -34.807 -33.792 32.618 1.00 75.19 137 THR C C 1
ATOM 11043 O O . THR C 1 140 ? -33.767 -33.223 32.272 1.00 73.45 137 THR C O 1
ATOM 11054 N N . CYS C 1 141 ? -35.131 -33.969 33.896 1.00 80.62 138 CYS C N 1
ATOM 11055 C CA . CYS C 1 141 ? -34.207 -33.625 34.967 1.00 84.71 138 CYS C CA 1
ATOM 11056 C C . CYS C 1 141 ? -33.305 -34.801 35.336 1.00 81.53 138 CYS C C 1
ATOM 11057 O O . CYS C 1 141 ? -32.093 -34.632 35.483 1.00 83.79 138 CYS C O 1
ATOM 11065 N N . ASP C 1 142 ? -33.881 -35.993 35.472 1.00 76.32 139 ASP C N 1
ATOM 11066 C CA . ASP C 1 142 ? -33.187 -37.150 36.020 1.00 77.10 139 ASP C CA 1
ATOM 11067 C C . ASP C 1 142 ? -32.726 -38.154 34.970 1.00 78.66 139 ASP C C 1
ATOM 11068 O O . ASP C 1 142 ? -32.100 -39.156 35.334 1.00 79.82 139 ASP C O 1
ATOM 11077 N N . GLY C 1 143 ? -33.021 -37.925 33.687 1.00 77.81 140 GLY C N 1
ATOM 11078 C CA . GLY C 1 143 ? -32.775 -38.953 32.684 1.00 78.97 140 GLY C CA 1
ATOM 11079 C C . GLY C 1 143 ? -31.344 -39.464 32.666 1.00 81.83 140 GLY C C 1
ATOM 11080 O O . GLY C 1 143 ? -31.109 -40.674 32.581 1.00 82.41 140 GLY C O 1
ATOM 11084 N N . ALA C 1 144 ? -30.367 -38.553 32.740 1.00 84.68 141 ALA C N 1
ATOM 11085 C CA . ALA C 1 144 ? -28.965 -38.959 32.638 1.00 90.33 141 ALA C CA 1
ATOM 11086 C C . ALA C 1 144 ? -28.545 -39.867 33.788 1.00 93.75 141 ALA C C 1
ATOM 11087 O O . ALA C 1 144 ? -27.624 -40.679 33.631 1.00 94.97 141 ALA C O 1
ATOM 11094 N N . PHE C 1 145 ? -29.210 -39.757 34.942 1.00 95.40 142 PHE C N 1
ATOM 11095 C CA . PHE C 1 145 ? -28.833 -40.551 36.107 1.00 98.91 142 PHE C CA 1
ATOM 11096 C C . PHE C 1 145 ? -29.120 -42.038 35.941 1.00 98.86 142 PHE C C 1
ATOM 11097 O O . PHE C 1 145 ? -28.570 -42.844 36.700 1.00 99.68 142 PHE C O 1
ATOM 11114 N N . TYR C 1 146 ? -29.935 -42.433 34.964 1.00 95.79 143 TYR C N 1
ATOM 11115 C CA . TYR C 1 146 ? -30.296 -43.835 34.786 1.00 94.24 143 TYR C CA 1
ATOM 11116 C C . TYR C 1 146 ? -29.720 -44.407 33.495 1.00 97.38 143 TYR C C 1
ATOM 11117 O O . TYR C 1 146 ? -30.387 -45.144 32.767 1.00 97.99 143 TYR C O 1
ATOM 11135 N N . ARG C 1 147 ? -28.462 -44.094 33.210 1.00 99.49 144 ARG C N 1
ATOM 11136 C CA . ARG C 1 147 ? -27.797 -44.720 32.080 1.00 101.44 144 ARG C CA 1
ATOM 11137 C C . ARG C 1 147 ? -27.581 -46.195 32.383 1.00 100.82 144 ARG C C 1
ATOM 11138 O O . ARG C 1 147 ? -27.081 -46.550 33.455 1.00 102.09 144 ARG C O 1
ATOM 11159 N N . ASN C 1 148 ? -27.992 -47.054 31.451 1.00 99.61 145 ASN C N 1
ATOM 11160 C CA . ASN C 1 148 ? -27.760 -48.497 31.550 1.00 102.94 145 ASN C CA 1
ATOM 11161 C C . ASN C 1 148 ? -28.373 -49.081 32.824 1.00 105.00 145 ASN C C 1
ATOM 11162 O O . ASN C 1 148 ? -27.815 -49.992 33.440 1.00 105.94 145 ASN C O 1
ATOM 11166 N N . ARG C 1 149 ? -29.534 -48.564 33.216 1.00 106.69 146 ARG C N 1
ATOM 11167 C CA . ARG C 1 149 ? -30.257 -49.050 34.381 1.00 108.67 146 ARG C CA 1
ATOM 11168 C C . ARG C 1 149 ? -31.699 -49.348 33.986 1.00 105.13 146 ARG C C 1
ATOM 11169 O O . ARG C 1 149 ? -32.214 -48.813 33.001 1.00 107.48 146 ARG C O 1
ATOM 11190 N N . GLU C 1 150 ? -32.345 -50.223 34.759 1.00 98.72 147 GLU C N 1
ATOM 11191 C CA . GLU C 1 150 ? -33.728 -50.598 34.493 1.00 93.22 147 GLU C CA 1
ATOM 11192 C C . GLU C 1 150 ? -34.652 -49.531 35.057 1.00 86.61 147 GLU C C 1
ATOM 11193 O O . GLU C 1 150 ? -34.496 -49.112 36.207 1.00 84.76 147 GLU C O 1
ATOM 11205 N N . VAL C 1 151 ? -35.615 -49.092 34.247 1.00 83.83 148 VAL C N 1
ATOM 11206 C CA . VAL C 1 151 ? -36.568 -48.078 34.672 1.00 81.70 148 VAL C CA 1
ATOM 11207 C C . VAL C 1 151 ? -37.984 -48.518 34.315 1.00 79.76 148 VAL C C 1
ATOM 11208 O O . VAL C 1 151 ? -38.208 -49.331 33.417 1.00 80.78 148 VAL C O 1
ATOM 11221 N N . VAL C 1 152 ? -38.945 -47.960 35.043 1.00 77.25 149 VAL C N 1
ATOM 11222 C CA . VAL C 1 152 ? -40.358 -48.252 34.851 1.00 75.92 149 VAL C CA 1
ATOM 11223 C C . VAL C 1 152 ? -41.057 -46.932 34.560 1.00 75.39 149 VAL C C 1
ATOM 11224 O O . VAL C 1 152 ? -40.779 -45.924 35.221 1.00 72.93 149 VAL C O 1
ATOM 11237 N N . VAL C 1 153 ? -41.932 -46.928 33.554 1.00 77.41 150 VAL C N 1
ATOM 11238 C CA . VAL C 1 153 ? -42.799 -45.790 33.249 1.00 76.84 150 VAL C CA 1
ATOM 11239 C C . VAL C 1 153 ? -44.246 -46.246 33.365 1.00 75.15 150 VAL C C 1
ATOM 11240 O O . VAL C 1 153 ? -44.638 -47.250 32.752 1.00 74.66 150 VAL C O 1
ATOM 11253 N N . VAL C 1 154 ? -45.047 -45.482 34.104 1.00 68.74 151 VAL C N 1
ATOM 11254 C CA . VAL C 1 154 ? -46.438 -45.824 34.373 1.00 67.51 151 VAL C CA 1
ATOM 11255 C C . VAL C 1 154 ? -47.325 -44.779 33.712 1.00 66.36 151 VAL C C 1
ATOM 11256 O O . VAL C 1 154 ? -47.193 -43.579 33.987 1.00 65.38 151 VAL C O 1
ATOM 11269 N N . GLY C 1 155 ? -48.233 -45.230 32.854 1.00 66.65 152 GLY C N 1
ATOM 11270 C CA . GLY C 1 155 ? -49.262 -44.349 32.342 1.00 66.29 152 GLY C CA 1
ATOM 11271 C C . GLY C 1 155 ? -49.341 -44.274 30.836 1.00 66.82 152 GLY C C 1
ATOM 11272 O O . GLY C 1 155 ? -48.345 -44.471 30.136 1.00 68.71 152 GLY C O 1
ATOM 11276 N N . LEU C 1 156 ? -50.534 -43.995 30.326 1.00 66.24 153 LEU C N 1
ATOM 11277 C CA . LEU C 1 156 ? -50.756 -43.802 28.894 1.00 67.92 153 LEU C CA 1
ATOM 11278 C C . LEU C 1 156 ? -51.422 -42.443 28.713 1.00 66.88 153 LEU C C 1
ATOM 11279 O O . LEU C 1 156 ? -52.634 -42.304 28.900 1.00 66.59 153 LEU C O 1
ATOM 11295 N N . ASN C 1 157 ? -50.626 -41.443 28.362 1.00 66.41 154 ASN C N 1
ATOM 11296 C CA . ASN C 1 157 ? -51.114 -40.085 28.168 1.00 65.16 154 ASN C CA 1
ATOM 11297 C C . ASN C 1 157 ? -49.990 -39.294 27.507 1.00 68.68 154 ASN C C 1
ATOM 11298 O O . ASN C 1 157 ? -48.906 -39.850 27.291 1.00 68.26 154 ASN C O 1
ATOM 11309 N N . PRO C 1 158 ? -50.218 -38.045 27.090 1.00 75.34 155 PRO C N 1
ATOM 11310 C CA . PRO C 1 158 ? -49.161 -37.345 26.343 1.00 79.49 155 PRO C CA 1
ATOM 11311 C C . PRO C 1 158 ? -47.858 -37.224 27.106 1.00 78.00 155 PRO C C 1
ATOM 11312 O O . PRO C 1 158 ? -46.780 -37.371 26.518 1.00 81.72 155 PRO C O 1
ATOM 11323 N N . GLU C 1 159 ? -47.922 -36.968 28.409 1.00 72.02 156 GLU C N 1
ATOM 11324 C CA . GLU C 1 159 ? -46.697 -36.803 29.174 1.00 70.02 156 GLU C CA 1
ATOM 11325 C C . GLU C 1 159 ? -45.931 -38.124 29.272 1.00 69.93 156 GLU C C 1
ATOM 11326 O O . GLU C 1 159 ? -44.704 -38.146 29.129 1.00 71.47 156 GLU C O 1
ATOM 11338 N N . ALA C 1 160 ? -46.640 -39.234 29.500 1.00 66.55 157 ALA C N 1
ATOM 11339 C CA . ALA C 1 160 ? -45.982 -40.528 29.666 1.00 67.52 157 ALA C CA 1
ATOM 11340 C C . ALA C 1 160 ? -45.280 -40.985 28.389 1.00 69.88 157 ALA C C 1
ATOM 11341 O O . ALA C 1 160 ? -44.173 -41.535 28.445 1.00 70.98 157 ALA C O 1
ATOM 11348 N N . VAL C 1 161 ? -45.914 -40.806 27.227 1.00 70.16 158 VAL C N 1
ATOM 11349 C CA . VAL C 1 161 ? -45.283 -41.239 25.984 1.00 72.33 158 VAL C CA 1
ATOM 11350 C C . VAL C 1 161 ? -44.038 -40.406 25.712 1.00 72.90 158 VAL C C 1
ATOM 11351 O O . VAL C 1 161 ? -42.974 -40.935 25.369 1.00 74.64 158 VAL C O 1
ATOM 11364 N N . GLU C 1 162 ? -44.151 -39.088 25.871 1.00 71.53 159 GLU C N 1
ATOM 11365 C CA . GLU C 1 162 ? -43.006 -38.215 25.648 1.00 72.17 159 GLU C CA 1
ATOM 11366 C C . GLU C 1 162 ? -41.900 -38.493 26.670 1.00 72.46 159 GLU C C 1
ATOM 11367 O O . GLU C 1 162 ? -40.713 -38.534 26.321 1.00 73.56 159 GLU C O 1
ATOM 11374 N N . GLU C 1 163 ? -42.270 -38.692 27.937 1.00 70.76 160 GLU C N 1
ATOM 11375 C CA . GLU C 1 163 ? -41.268 -38.944 28.970 1.00 70.97 160 GLU C CA 1
ATOM 11376 C C . GLU C 1 163 ? -40.618 -40.312 28.795 1.00 73.53 160 GLU C C 1
ATOM 11377 O O . GLU C 1 163 ? -39.413 -40.472 29.036 1.00 74.08 160 GLU C O 1
ATOM 11389 N N . ALA C 1 164 ? -41.403 -41.319 28.408 1.00 73.38 161 ALA C N 1
ATOM 11390 C CA . ALA C 1 164 ? -40.834 -42.632 28.132 1.00 75.56 161 ALA C CA 1
ATOM 11391 C C . ALA C 1 164 ? -39.796 -42.557 27.018 1.00 78.50 161 ALA C C 1
ATOM 11392 O O . ALA C 1 164 ? -38.749 -43.217 27.088 1.00 79.18 161 ALA C O 1
ATOM 11399 N N . GLN C 1 165 ? -40.073 -41.771 25.972 1.00 77.49 162 GLN C N 1
ATOM 11400 C CA . GLN C 1 165 ? -39.109 -41.640 24.883 1.00 79.48 162 GLN C CA 1
ATOM 11401 C C . GLN C 1 165 ? -37.826 -40.968 25.364 1.00 79.65 162 GLN C C 1
ATOM 11402 O O . GLN C 1 165 ? -36.728 -41.341 24.937 1.00 81.66 162 GLN C O 1
ATOM 11409 N N . VAL C 1 166 ? -37.939 -39.988 26.263 1.00 77.69 163 VAL C N 1
ATOM 11410 C CA . VAL C 1 166 ? -36.747 -39.372 26.851 1.00 78.52 163 VAL C CA 1
ATOM 11411 C C . VAL C 1 166 ? -35.891 -40.419 27.553 1.00 79.20 163 VAL C C 1
ATOM 11412 O O . VAL C 1 166 ? -34.660 -40.415 27.440 1.00 80.75 163 VAL C O 1
ATOM 11425 N N . LEU C 1 167 ? -36.527 -41.314 28.307 1.00 78.68 164 LEU C N 1
ATOM 11426 C CA . LEU C 1 167 ? -35.804 -42.308 29.085 1.00 79.87 164 LEU C CA 1
ATOM 11427 C C . LEU C 1 167 ? -35.150 -43.375 28.210 1.00 82.52 164 LEU C C 1
ATOM 11428 O O . LEU C 1 167 ? -34.177 -43.998 28.646 1.00 84.06 164 LEU C O 1
ATOM 11444 N N . THR C 1 168 ? -35.659 -43.613 26.998 1.00 83.25 165 THR C N 1
ATOM 11445 C CA . THR C 1 168 ? -35.006 -44.570 26.110 1.00 85.98 165 THR C CA 1
ATOM 11446 C C . THR C 1 168 ? -33.586 -44.144 25.750 1.00 88.45 165 THR C C 1
ATOM 11447 O O . THR C 1 168 ? -32.780 -44.991 25.340 1.00 90.39 165 THR C O 1
ATOM 11458 N N . LYS C 1 169 ? -33.258 -42.858 25.898 1.00 89.85 166 LYS C N 1
ATOM 11459 C CA . LYS C 1 169 ? -31.912 -42.375 25.611 1.00 94.94 166 LYS C CA 1
ATOM 11460 C C . LYS C 1 169 ? -30.878 -42.831 26.635 1.00 98.54 166 LYS C C 1
ATOM 11461 O O . LYS C 1 169 ? -29.677 -42.721 26.367 1.00 107.91 166 LYS C O 1
ATOM 11480 N N . PHE C 1 170 ? -31.303 -43.309 27.803 1.00 90.02 167 PHE C N 1
ATOM 11481 C CA . PHE C 1 170 ? -30.355 -43.621 28.865 1.00 90.08 167 PHE C CA 1
ATOM 11482 C C . PHE C 1 170 ? -30.535 -45.033 29.416 1.00 90.50 167 PHE C C 1
ATOM 11483 O O . PHE C 1 170 ? -29.558 -45.763 29.600 1.00 92.37 167 PHE C O 1
ATOM 11500 N N . ALA C 1 171 ? -31.776 -45.427 29.692 1.00 89.21 168 ALA C N 1
ATOM 11501 C CA . ALA C 1 171 ? -32.026 -46.642 30.456 1.00 89.03 168 ALA C CA 1
ATOM 11502 C C . ALA C 1 171 ? -31.635 -47.878 29.651 1.00 92.58 168 ALA C C 1
ATOM 11503 O O . ALA C 1 171 ? -31.656 -47.879 28.419 1.00 106.11 168 ALA C O 1
ATOM 11510 N N . SER C 1 172 ? -31.243 -48.932 30.365 1.00 92.53 169 SER C N 1
ATOM 11511 C CA . SER C 1 172 ? -31.018 -50.215 29.705 1.00 95.19 169 SER C CA 1
ATOM 11512 C C . SER C 1 172 ? -32.327 -50.811 29.201 1.00 94.30 169 SER C C 1
ATOM 11513 O O . SER C 1 172 ? -32.382 -51.349 28.089 1.00 95.92 169 SER C O 1
ATOM 11521 N N . THR C 1 173 ? -33.393 -50.705 29.994 1.00 91.84 170 THR C N 1
ATOM 11522 C CA . THR C 1 173 ? -34.709 -51.205 29.625 1.00 90.90 170 THR C CA 1
ATOM 11523 C C . THR C 1 173 ? -35.747 -50.218 30.132 1.00 87.78 170 THR C C 1
ATOM 11524 O O . THR C 1 173 ? -35.637 -49.737 31.262 1.00 86.38 170 THR C O 1
ATOM 11535 N N . VAL C 1 174 ? -36.759 -49.935 29.316 1.00 86.83 171 VAL C N 1
ATOM 11536 C CA . VAL C 1 174 ? -37.870 -49.066 29.709 1.00 84.02 171 VAL C CA 1
ATOM 11537 C C . VAL C 1 174 ? -39.103 -49.949 29.817 1.00 83.39 171 VAL C C 1
ATOM 11538 O O . VAL C 1 174 ? -39.700 -50.329 28.803 1.00 84.10 171 VAL C O 1
ATOM 11551 N N . HIS C 1 175 ? -39.487 -50.284 31.046 1.00 82.19 172 HIS C N 1
ATOM 11552 C CA . HIS C 1 175 ? -40.672 -51.099 31.293 1.00 82.24 172 HIS C CA 1
ATOM 11553 C C . HIS C 1 175 ? -41.893 -50.184 31.399 1.00 78.88 172 HIS C C 1
ATOM 11554 O O . HIS C 1 175 ? -42.057 -49.459 32.383 1.00 77.91 172 HIS C O 1
ATOM 11568 N N . TRP C 1 176 ? -42.763 -50.246 30.400 1.00 78.91 173 TRP C N 1
ATOM 11569 C CA . TRP C 1 176 ? -43.905 -49.341 30.280 1.00 77.59 173 TRP C CA 1
ATOM 11570 C C . TRP C 1 176 ? -45.181 -50.055 30.721 1.00 76.90 173 TRP C C 1
ATOM 11571 O O . TRP C 1 176 ? -45.648 -50.984 30.050 1.00 77.05 173 TRP C O 1
ATOM 11592 N N . ILE C 1 177 ? -45.736 -49.622 31.847 1.00 77.91 174 ILE C N 1
ATOM 11593 C CA . ILE C 1 177 ? -46.956 -50.193 32.407 1.00 79.90 174 ILE C CA 1
ATOM 11594 C C . ILE C 1 177 ? -48.116 -49.316 31.957 1.00 76.37 174 ILE C C 1
ATOM 11595 O O . ILE C 1 177 ? -48.221 -48.153 32.364 1.00 73.13 174 ILE C O 1
ATOM 11611 N N . THR C 1 178 ? -49.001 -49.881 31.137 1.00 75.45 175 THR C N 1
ATOM 11612 C CA . THR C 1 178 ? -50.163 -49.176 30.615 1.00 73.03 175 THR C CA 1
ATOM 11613 C C . THR C 1 178 ? -51.439 -49.905 31.016 1.00 75.35 175 THR C C 1
ATOM 11614 O O . THR C 1 178 ? -51.445 -51.135 31.123 1.00 73.73 175 THR C O 1
ATOM 11625 N N . PRO C 1 179 ? -52.530 -49.181 31.277 1.00 79.99 176 PRO C N 1
ATOM 11626 C CA . PRO C 1 179 ? -53.786 -49.871 31.598 1.00 82.21 176 PRO C CA 1
ATOM 11627 C C . PRO C 1 179 ? -54.458 -50.490 30.384 1.00 83.74 176 PRO C C 1
ATOM 11628 O O . PRO C 1 179 ? -55.237 -51.436 30.549 1.00 84.13 176 PRO C O 1
ATOM 11639 N N . LYS C 1 180 ? -54.188 -49.989 29.178 1.00 84.15 177 LYS C N 1
ATOM 11640 C CA . LYS C 1 180 ? -54.825 -50.487 27.965 1.00 85.49 177 LYS C CA 1
ATOM 11641 C C . LYS C 1 180 ? -53.812 -50.460 26.828 1.00 84.14 177 LYS C C 1
ATOM 11642 O O . LYS C 1 180 ? -52.662 -50.044 26.997 1.00 85.03 177 LYS C O 1
ATOM 11649 N N . ASP C 1 181 ? -54.258 -50.909 25.661 1.00 80.84 178 ASP C N 1
ATOM 11650 C CA . ASP C 1 181 ? -53.424 -50.959 24.468 1.00 81.95 178 ASP C CA 1
ATOM 11651 C C . ASP C 1 181 ? -52.975 -49.560 24.058 1.00 84.46 178 ASP C C 1
ATOM 11652 O O . ASP C 1 181 ? -53.830 -48.695 23.818 1.00 81.60 178 ASP C O 1
ATOM 11656 N N . PRO C 1 182 ? -51.669 -49.287 23.959 1.00 93.13 179 PRO C N 1
ATOM 11657 C CA . PRO C 1 182 ? -51.251 -47.960 23.482 1.00 95.78 179 PRO C CA 1
ATOM 11658 C C . PRO C 1 182 ? -51.631 -47.719 22.038 1.00 97.06 179 PRO C C 1
ATOM 11659 O O . PRO C 1 182 ? -51.690 -46.560 21.612 1.00 96.46 179 PRO C O 1
ATOM 11670 N N . HIS C 1 183 ? -51.854 -48.777 21.268 1.00 99.48 180 HIS C N 1
ATOM 11671 C CA . HIS C 1 183 ? -52.275 -48.668 19.879 1.00 101.46 180 HIS C CA 1
ATOM 11672 C C . HIS C 1 183 ? -53.669 -48.053 19.766 1.00 100.14 180 HIS C C 1
ATOM 11673 O O . HIS C 1 183 ? -53.834 -46.836 19.841 1.00 98.42 180 HIS C O 1
ATOM 11687 N N . HIS C 1 188 ? -48.266 -41.197 19.224 1.00 116.33 185 HIS C N 1
ATOM 11688 C CA . HIS C 1 188 ? -46.807 -41.226 19.232 1.00 117.17 185 HIS C CA 1
ATOM 11689 C C . HIS C 1 188 ? -46.268 -42.541 19.800 1.00 112.88 185 HIS C C 1
ATOM 11690 O O . HIS C 1 188 ? -45.054 -42.744 19.874 1.00 114.92 185 HIS C O 1
ATOM 11704 N N . ALA C 1 189 ? -47.180 -43.442 20.179 1.00 105.43 186 ALA C N 1
ATOM 11705 C CA . ALA C 1 189 ? -46.774 -44.707 20.786 1.00 100.84 186 ALA C CA 1
ATOM 11706 C C . ALA C 1 189 ? -45.923 -45.549 19.841 1.00 99.88 186 ALA C C 1
ATOM 11707 O O . ALA C 1 189 ? -45.008 -46.250 20.292 1.00 98.93 186 ALA C O 1
ATOM 11714 N N . ASP C 1 190 ? -46.198 -45.494 18.534 1.00 99.23 187 ASP C N 1
ATOM 11715 C CA . ASP C 1 190 ? -45.460 -46.329 17.590 1.00 101.45 187 ASP C CA 1
ATOM 11716 C C . ASP C 1 190 ? -43.967 -46.028 17.636 1.00 103.79 187 ASP C C 1
ATOM 11717 O O . ASP C 1 190 ? -43.139 -46.947 17.615 1.00 104.68 187 ASP C O 1
ATOM 11721 N N . GLU C 1 191 ? -43.601 -44.747 17.701 1.00 104.82 188 GLU C N 1
ATOM 11722 C CA . GLU C 1 191 ? -42.188 -44.397 17.782 1.00 106.33 188 GLU C CA 1
ATOM 11723 C C . GLU C 1 191 ? -41.562 -44.989 19.035 1.00 99.82 188 GLU C C 1
ATOM 11724 O O . GLU C 1 191 ? -40.476 -45.580 18.982 1.00 104.37 188 GLU C O 1
ATOM 11736 N N . LEU C 1 192 ? -42.260 -44.869 20.165 1.00 88.84 189 LEU C N 1
ATOM 11737 C CA . LEU C 1 192 ? -41.747 -45.364 21.438 1.00 84.94 189 LEU C CA 1
ATOM 11738 C C . LEU C 1 192 ? -41.592 -46.880 21.420 1.00 87.15 189 LEU C C 1
ATOM 11739 O O . LEU C 1 192 ? -40.528 -47.412 21.761 1.00 88.04 189 LEU C O 1
ATOM 11755 N N . LEU C 1 193 ? -42.649 -47.594 21.022 1.00 87.19 190 LEU C N 1
ATOM 11756 C CA . LEU C 1 193 ? -42.614 -49.054 21.040 1.00 89.54 190 LEU C CA 1
ATOM 11757 C C . LEU C 1 193 ? -41.637 -49.631 20.021 1.00 96.07 190 LEU C C 1
ATOM 11758 O O . LEU C 1 193 ? -41.247 -50.796 20.147 1.00 93.72 190 LEU C O 1
ATOM 11774 N N . ALA C 1 194 ? -41.212 -48.843 19.035 1.00 84.80 191 ALA C N 1
ATOM 11775 C CA . ALA C 1 194 ? -40.227 -49.326 18.080 1.00 90.32 191 ALA C CA 1
ATOM 11776 C C . ALA C 1 194 ? -38.829 -49.375 18.678 1.00 94.62 191 ALA C C 1
ATOM 11777 O O . ALA C 1 194 ? -37.964 -50.072 18.137 1.00 95.56 191 ALA C O 1
ATOM 11784 N N . HIS C 1 195 ? -38.599 -48.675 19.786 1.00 96.05 192 HIS C N 1
ATOM 11785 C CA . HIS C 1 195 ? -37.282 -48.667 20.409 1.00 97.62 192 HIS C CA 1
ATOM 11786 C C . HIS C 1 195 ? -36.996 -50.025 21.044 1.00 100.29 192 HIS C C 1
ATOM 11787 O O . HIS C 1 195 ? -37.856 -50.564 21.752 1.00 102.19 192 HIS C O 1
ATOM 11801 N N . PRO C 1 196 ? -35.816 -50.617 20.812 1.00 99.98 193 PRO C N 1
ATOM 11802 C CA . PRO C 1 196 ? -35.556 -51.967 21.350 1.00 100.71 193 PRO C CA 1
ATOM 11803 C C . PRO C 1 196 ? -35.604 -52.065 22.867 1.00 99.42 193 PRO C C 1
ATOM 11804 O O . PRO C 1 196 ? -35.929 -53.136 23.393 1.00 102.71 193 PRO C O 1
ATOM 11815 N N . SER C 1 197 ? -35.281 -50.994 23.590 1.00 95.08 194 SER C N 1
ATOM 11816 C CA . SER C 1 197 ? -35.223 -51.058 25.047 1.00 93.44 194 SER C CA 1
ATOM 11817 C C . SER C 1 197 ? -36.595 -50.974 25.708 1.00 89.65 194 SER C C 1
ATOM 11818 O O . SER C 1 197 ? -36.679 -51.107 26.934 1.00 92.91 194 SER C O 1
ATOM 11826 N N . VAL C 1 198 ? -37.647 -50.770 24.934 1.00 81.27 195 VAL C N 1
ATOM 11827 C CA . VAL C 1 198 ? -38.965 -50.669 25.524 1.00 78.66 195 VAL C CA 1
ATOM 11828 C C . VAL C 1 198 ? -39.647 -52.016 25.692 1.00 79.97 195 VAL C C 1
ATOM 11829 O O . VAL C 1 198 ? -39.768 -52.794 24.750 1.00 80.32 195 VAL C O 1
ATOM 11842 N N . LYS C 1 199 ? -40.092 -52.277 26.914 1.00 81.47 196 LYS C N 1
ATOM 11843 C CA . LYS C 1 199 ? -40.809 -53.494 27.236 1.00 82.58 196 LYS C CA 1
ATOM 11844 C C . LYS C 1 199 ? -42.196 -53.028 27.616 1.00 82.26 196 LYS C C 1
ATOM 11845 O O . LYS C 1 199 ? -42.355 -52.240 28.539 1.00 82.57 196 LYS C O 1
ATOM 11864 N N . LEU C 1 200 ? -43.203 -53.516 26.909 1.00 81.98 197 LEU C N 1
ATOM 11865 C CA . LEU C 1 200 ? -44.566 -53.101 27.175 1.00 81.80 197 LEU C CA 1
ATOM 11866 C C . LEU C 1 200 ? -45.290 -54.110 28.037 1.00 83.52 197 LEU C C 1
ATOM 11867 O O . LEU C 1 200 ? -45.305 -55.302 27.746 1.00 84.42 197 LEU C O 1
ATOM 11883 N N . TRP C 1 201 ? -45.894 -53.615 29.105 1.00 84.06 198 TRP C N 1
ATOM 11884 C CA . TRP C 1 201 ? -46.644 -54.467 30.026 1.00 85.78 198 TRP C CA 1
ATOM 11885 C C . TRP C 1 201 ? -48.094 -54.003 29.971 1.00 88.46 198 TRP C C 1
ATOM 11886 O O . TRP C 1 201 ? -48.574 -53.302 30.864 1.00 85.39 198 TRP C O 1
ATOM 11890 N N . GLU C 1 202 ? -48.792 -54.407 28.914 1.00 95.57 199 GLU C N 1
ATOM 11891 C CA . GLU C 1 202 ? -50.170 -53.984 28.718 1.00 99.49 199 GLU C CA 1
ATOM 11892 C C . GLU C 1 202 ? -51.082 -54.719 29.691 1.00 98.82 199 GLU C C 1
ATOM 11893 O O . GLU C 1 202 ? -50.848 -55.877 30.047 1.00 102.61 199 GLU C O 1
ATOM 11905 N N . LYS C 1 203 ? -52.135 -54.037 30.117 1.00 92.82 200 LYS C N 1
ATOM 11906 C CA . LYS C 1 203 ? -53.091 -54.619 31.043 1.00 90.87 200 LYS C CA 1
ATOM 11907 C C . LYS C 1 203 ? -52.379 -55.032 32.315 1.00 92.10 200 LYS C C 1
ATOM 11908 O O . LYS C 1 203 ? -52.718 -56.043 32.923 1.00 91.51 200 LYS C O 1
ATOM 11912 N N . THR C 1 204 ? -51.389 -54.244 32.714 1.00 95.21 201 THR C N 1
ATOM 11913 C CA . THR C 1 204 ? -50.626 -54.534 33.917 1.00 98.30 201 THR C CA 1
ATOM 11914 C C . THR C 1 204 ? -50.729 -53.394 34.918 1.00 98.31 201 THR C C 1
ATOM 11915 O O . THR C 1 204 ? -50.547 -52.230 34.578 1.00 96.88 201 THR C O 1
ATOM 11926 N N . ARG C 1 205 ? -51.021 -53.746 36.162 1.00 99.54 202 ARG C N 1
ATOM 11927 C CA . ARG C 1 205 ? -51.159 -52.768 37.225 1.00 99.96 202 ARG C CA 1
ATOM 11928 C C . ARG C 1 205 ? -50.009 -52.913 38.203 1.00 101.03 202 ARG C C 1
ATOM 11929 O O . ARG C 1 205 ? -49.654 -54.022 38.594 1.00 102.65 202 ARG C O 1
ATOM 11933 N N . LEU C 1 206 ? -49.420 -51.791 38.594 1.00 100.26 203 LEU C N 1
ATOM 11934 C CA . LEU C 1 206 ? -48.312 -51.822 39.528 1.00 101.06 203 LEU C CA 1
ATOM 11935 C C . LEU C 1 206 ? -48.862 -51.925 40.943 1.00 103.76 203 LEU C C 1
ATOM 11936 O O . LEU C 1 206 ? -49.578 -51.046 41.415 1.00 102.25 203 LEU C O 1
ATOM 11952 N N . ILE C 1 207 ? -48.595 -53.063 41.578 1.00 108.26 204 ILE C N 1
ATOM 11953 C CA . ILE C 1 207 ? -49.069 -53.322 42.935 1.00 111.23 204 ILE C CA 1
ATOM 11954 C C . ILE C 1 207 ? -48.431 -52.460 44.020 1.00 110.30 204 ILE C C 1
ATOM 11955 O O . ILE C 1 207 ? -49.121 -51.934 44.887 1.00 113.73 204 ILE C O 1
ATOM 11971 N N . ARG C 1 208 ? -47.111 -52.321 43.977 1.00 105.71 205 ARG C N 1
ATOM 11972 C CA . ARG C 1 208 ? -46.411 -51.522 44.977 1.00 105.08 205 ARG C CA 1
ATOM 11973 C C . ARG C 1 208 ? -44.957 -51.247 44.613 1.00 106.17 205 ARG C C 1
ATOM 11974 O O . ARG C 1 208 ? -44.409 -51.843 43.687 1.00 106.39 205 ARG C O 1
ATOM 11995 N N . ILE C 1 209 ? -44.339 -50.343 45.362 1.00 107.68 206 ILE C N 1
ATOM 11996 C CA . ILE C 1 209 ? -42.944 -49.989 45.154 1.00 108.21 206 ILE C CA 1
ATOM 11997 C C . ILE C 1 209 ? -42.133 -50.444 46.366 1.00 107.82 206 ILE C C 1
ATOM 11998 O O . ILE C 1 209 ? -42.499 -50.150 47.502 1.00 112.34 206 ILE C O 1
ATOM 12014 N N . LYS C 1 210 ? -41.038 -51.160 46.124 1.00 101.75 207 LYS C N 1
ATOM 12015 C CA . LYS C 1 210 ? -40.185 -51.666 47.202 1.00 100.71 207 LYS C CA 1
ATOM 12016 C C . LYS C 1 210 ? -38.726 -51.296 46.966 1.00 100.22 207 LYS C C 1
ATOM 12017 O O . LYS C 1 210 ? -38.287 -51.189 45.824 1.00 98.91 207 LYS C O 1
ATOM 12021 N N . GLY C 1 211 ? -37.968 -51.092 48.039 1.00 101.31 208 GLY C N 1
ATOM 12022 C CA . GLY C 1 211 ? -36.578 -50.714 47.879 1.00 100.94 208 GLY C CA 1
ATOM 12023 C C . GLY C 1 211 ? -35.822 -50.841 49.183 1.00 103.60 208 GLY C C 1
ATOM 12024 O O . GLY C 1 211 ? -36.362 -51.271 50.205 1.00 104.14 208 GLY C O 1
ATOM 12028 N N . GLU C 1 212 ? -34.550 -50.460 49.126 1.00 104.86 209 GLU C N 1
ATOM 12029 C CA . GLU C 1 212 ? -33.648 -50.495 50.266 1.00 107.31 209 GLU C CA 1
ATOM 12030 C C . GLU C 1 212 ? -33.414 -49.075 50.781 1.00 109.33 209 GLU C C 1
ATOM 12031 O O . GLU C 1 212 ? -33.987 -48.099 50.282 1.00 105.17 209 GLU C O 1
ATOM 12035 N N . GLU C 1 213 ? -32.554 -48.966 51.799 1.00 110.00 210 GLU C N 1
ATOM 12036 C CA . GLU C 1 213 ? -32.230 -47.655 52.355 1.00 110.35 210 GLU C CA 1
ATOM 12037 C C . GLU C 1 213 ? -31.722 -46.711 51.272 1.00 107.06 210 GLU C C 1
ATOM 12038 O O . GLU C 1 213 ? -32.118 -45.541 51.219 1.00 104.17 210 GLU C O 1
ATOM 12042 N N . ALA C 1 214 ? -30.849 -47.204 50.398 1.00 105.22 211 ALA C N 1
ATOM 12043 C CA . ALA C 1 214 ? -30.323 -46.410 49.296 1.00 97.12 211 ALA C CA 1
ATOM 12044 C C . ALA C 1 214 ? -31.467 -45.798 48.495 1.00 90.19 211 ALA C C 1
ATOM 12045 O O . ALA C 1 214 ? -31.491 -45.882 47.273 1.00 88.39 211 ALA C O 1
ATOM 12052 N N . VAL C 1 216 ? -35.114 -47.240 45.500 1.00 82.73 213 VAL C N 1
ATOM 12053 C CA . VAL C 1 216 ? -35.963 -48.267 44.912 1.00 82.97 213 VAL C CA 1
ATOM 12054 C C . VAL C 1 216 ? -35.102 -49.422 44.398 1.00 87.23 213 VAL C C 1
ATOM 12055 O O . VAL C 1 216 ? -34.016 -49.203 43.859 1.00 87.61 213 VAL C O 1
ATOM 12068 N N . THR C 1 217 ? -35.627 -50.645 44.513 1.00 91.97 214 THR C N 1
ATOM 12069 C CA . THR C 1 217 ? -34.973 -51.830 43.969 1.00 98.96 214 THR C CA 1
ATOM 12070 C C . THR C 1 217 ? -35.893 -52.698 43.125 1.00 100.18 214 THR C C 1
ATOM 12071 O O . THR C 1 217 ? -35.388 -53.472 42.301 1.00 102.75 214 THR C O 1
ATOM 12082 N N . ALA C 1 218 ? -37.209 -52.615 43.308 1.00 94.69 215 ALA C N 1
ATOM 12083 C CA . ALA C 1 218 ? -38.157 -53.409 42.539 1.00 90.89 215 ALA C CA 1
ATOM 12084 C C . ALA C 1 218 ? -39.524 -52.748 42.652 1.00 86.09 215 ALA C C 1
ATOM 12085 O O . ALA C 1 218 ? -39.690 -51.734 43.338 1.00 83.79 215 ALA C O 1
ATOM 12092 N N . VAL C 1 219 ? -40.505 -53.323 41.957 1.00 85.22 216 VAL C N 1
ATOM 12093 C CA . VAL C 1 219 ? -41.902 -52.939 42.138 1.00 82.34 216 VAL C CA 1
ATOM 12094 C C . VAL C 1 219 ? -42.815 -54.142 41.914 1.00 84.03 216 VAL C C 1
ATOM 12095 O O . VAL C 1 219 ? -42.388 -55.173 41.395 1.00 86.94 216 VAL C O 1
ATOM 12108 N N . LEU C 1 232 ? -40.711 -57.266 39.150 1.00 121.12 229 LEU C N 1
ATOM 12109 C CA . LEU C 1 232 ? -39.596 -56.951 38.263 1.00 122.28 229 LEU C CA 1
ATOM 12110 C C . LEU C 1 232 ? -38.646 -55.959 38.919 1.00 122.22 229 LEU C C 1
ATOM 12111 O O . LEU C 1 232 ? -39.066 -54.896 39.381 1.00 117.55 229 LEU C O 1
ATOM 12127 N N . LEU C 1 233 ? -37.363 -56.314 38.948 1.00 126.37 230 LEU C N 1
ATOM 12128 C CA . LEU C 1 233 ? -36.351 -55.442 39.523 1.00 124.63 230 LEU C CA 1
ATOM 12129 C C . LEU C 1 233 ? -36.197 -54.171 38.693 1.00 116.09 230 LEU C C 1
ATOM 12130 O O . LEU C 1 233 ? -36.260 -54.196 37.461 1.00 119.83 230 LEU C O 1
ATOM 12134 N N . ALA C 1 234 ? -36.024 -53.047 39.382 1.00 103.39 231 ALA C N 1
ATOM 12135 C CA . ALA C 1 234 ? -35.822 -51.767 38.727 1.00 94.83 231 ALA C CA 1
ATOM 12136 C C . ALA C 1 234 ? -35.051 -50.857 39.674 1.00 93.06 231 ALA C C 1
ATOM 12137 O O . ALA C 1 234 ? -34.710 -51.238 40.798 1.00 101.36 231 ALA C O 1
ATOM 12144 N N . GLU C 1 235 ? -34.777 -49.640 39.213 1.00 84.39 232 GLU C N 1
ATOM 12145 C CA . GLU C 1 235 ? -34.114 -48.640 40.041 1.00 83.13 232 GLU C CA 1
ATOM 12146 C C . GLU C 1 235 ? -34.726 -47.264 39.914 1.00 78.81 232 GLU C C 1
ATOM 12147 O O . GLU C 1 235 ? -34.501 -46.431 40.797 1.00 78.00 232 GLU C O 1
ATOM 12151 N N . GLY C 1 236 ? -35.502 -47.003 38.867 1.00 76.20 233 GLY C N 1
ATOM 12152 C CA . GLY C 1 236 ? -36.206 -45.752 38.681 1.00 72.20 233 GLY C CA 1
ATOM 12153 C C . GLY C 1 236 ? -37.640 -46.040 38.284 1.00 71.09 233 GLY C C 1
ATOM 12154 O O . GLY C 1 236 ? -37.893 -46.925 37.461 1.00 71.09 233 GLY C O 1
ATOM 12158 N N . VAL C 1 237 ? -38.591 -45.348 38.904 1.00 69.36 234 VAL C N 1
ATOM 12159 C CA . VAL C 1 237 ? -40.005 -45.488 38.585 1.00 66.48 234 VAL C CA 1
ATOM 12160 C C . VAL C 1 237 ? -40.554 -44.092 38.323 1.00 66.97 234 VAL C C 1
ATOM 12161 O O . VAL C 1 237 ? -40.503 -43.228 39.206 1.00 64.13 234 VAL C O 1
ATOM 12165 N N . PHE C 1 238 ? -41.075 -43.874 37.117 1.00 69.16 235 PHE C N 1
ATOM 12166 C CA . PHE C 1 238 ? -41.608 -42.583 36.691 1.00 67.70 235 PHE C CA 1
ATOM 12167 C C . PHE C 1 238 ? -43.110 -42.718 36.512 1.00 65.34 235 PHE C C 1
ATOM 12168 O O . PHE C 1 238 ? -43.583 -43.368 35.571 1.00 67.07 235 PHE C O 1
ATOM 12185 N N . VAL C 1 239 ? -43.859 -42.051 37.373 1.00 59.37 236 VAL C N 1
ATOM 12186 C CA . VAL C 1 239 ? -45.298 -42.223 37.428 1.00 56.43 236 VAL C CA 1
ATOM 12187 C C . VAL C 1 239 ? -45.920 -41.005 36.765 1.00 57.33 236 VAL C C 1
ATOM 12188 O O . VAL C 1 239 ? -45.662 -39.864 37.166 1.00 55.57 236 VAL C O 1
ATOM 12201 N N . TYR C 1 240 ? -46.691 -41.251 35.715 1.00 60.87 237 TYR C N 1
ATOM 12202 C CA . TYR C 1 240 ? -47.396 -40.203 34.986 1.00 61.60 237 TYR C CA 1
ATOM 12203 C C . TYR C 1 240 ? -48.856 -40.604 34.871 1.00 63.20 237 TYR C C 1
ATOM 12204 O O . TYR C 1 240 ? -49.432 -40.680 33.785 1.00 69.49 237 TYR C O 1
ATOM 12222 N N . LEU C 1 241 ? -49.469 -40.852 36.018 1.00 58.45 238 LEU C N 1
ATOM 12223 C CA . LEU C 1 241 ? -50.898 -41.087 36.058 1.00 57.77 238 LEU C CA 1
ATOM 12224 C C . LEU C 1 241 ? -51.568 -39.740 36.260 1.00 56.85 238 LEU C C 1
ATOM 12225 O O . LEU C 1 241 ? -51.037 -38.861 36.946 1.00 58.17 238 LEU C O 1
ATOM 12241 N N . GLN C 1 242 ? -52.707 -39.565 35.620 1.00 55.34 239 GLN C N 1
ATOM 12242 C CA . GLN C 1 242 ? -53.406 -38.301 35.689 1.00 54.34 239 GLN C CA 1
ATOM 12243 C C . GLN C 1 242 ? -54.352 -38.314 36.876 1.00 53.60 239 GLN C C 1
ATOM 12244 O O . GLN C 1 242 ? -54.851 -39.366 37.285 1.00 53.04 239 GLN C O 1
ATOM 12258 N N . GLY C 1 243 ? -54.579 -37.132 37.439 1.00 51.35 240 GLY C N 1
ATOM 12259 C CA . GLY C 1 243 ? -55.482 -37.002 38.558 1.00 48.87 240 GLY C CA 1
ATOM 12260 C C . GLY C 1 243 ? -56.220 -35.685 38.557 1.00 43.84 240 GLY C C 1
ATOM 12261 O O . GLY C 1 243 ? -56.403 -35.072 37.506 1.00 39.29 240 GLY C O 1
ATOM 12265 N N . SER C 1 244 ? -56.664 -35.257 39.738 1.00 42.53 241 SER C N 1
ATOM 12266 C CA . SER C 1 244 ? -57.425 -34.024 39.888 1.00 39.15 241 SER C CA 1
ATOM 12267 C C . SER C 1 244 ? -56.802 -33.111 40.937 1.00 40.15 241 SER C C 1
ATOM 12268 O O . SER C 1 244 ? -57.458 -32.180 41.411 1.00 40.09 241 SER C O 1
ATOM 12276 N N . LYS C 1 245 ? -55.521 -33.344 41.296 1.00 41.16 242 LYS C N 1
ATOM 12277 C CA . LYS C 1 245 ? -54.937 -32.573 42.382 1.00 44.76 242 LYS C CA 1
ATOM 12278 C C . LYS C 1 245 ? -54.093 -31.418 41.866 1.00 43.89 242 LYS C C 1
ATOM 12279 O O . LYS C 1 245 ? -53.395 -31.560 40.855 1.00 42.86 242 LYS C O 1
ATOM 12298 N N . PRO C 1 246 ? -54.123 -30.273 42.551 1.00 42.18 243 PRO C N 1
ATOM 12299 C CA . PRO C 1 246 ? -53.260 -29.163 42.140 1.00 39.96 243 PRO C CA 1
ATOM 12300 C C . PRO C 1 246 ? -51.804 -29.596 42.102 1.00 39.82 243 PRO C C 1
ATOM 12301 O O . PRO C 1 246 ? -51.302 -30.262 43.016 1.00 38.80 243 PRO C O 1
ATOM 12312 N N . ILE C 1 247 ? -51.114 -29.180 41.044 1.00 38.48 244 ILE C N 1
ATOM 12313 C CA . ILE C 1 247 ? -49.721 -29.564 40.828 1.00 39.50 244 ILE C CA 1
ATOM 12314 C C . ILE C 1 247 ? -48.866 -28.540 41.572 1.00 40.50 244 ILE C C 1
ATOM 12315 O O . ILE C 1 247 ? -48.656 -27.424 41.106 1.00 38.55 244 ILE C O 1
ATOM 12331 N N . THR C 1 248 ? -48.410 -28.906 42.769 1.00 41.04 245 THR C N 1
ATOM 12332 C CA . THR C 1 248 ? -47.685 -27.979 43.609 1.00 41.95 245 THR C CA 1
ATOM 12333 C C . THR C 1 248 ? -46.399 -28.560 44.180 1.00 42.33 245 THR C C 1
ATOM 12334 O O . THR C 1 248 ? -45.720 -27.861 44.934 1.00 39.45 245 THR C O 1
ATOM 12345 N N . ASP C 1 249 ? -46.046 -29.804 43.852 1.00 49.85 246 ASP C N 1
ATOM 12346 C CA . ASP C 1 249 ? -44.856 -30.410 44.446 1.00 56.00 246 ASP C CA 1
ATOM 12347 C C . ASP C 1 249 ? -43.633 -29.504 44.284 1.00 52.77 246 ASP C C 1
ATOM 12348 O O . ASP C 1 249 ? -42.907 -29.240 45.248 1.00 52.45 246 ASP C O 1
ATOM 12357 N N . PHE C 1 250 ? -43.422 -28.976 43.077 1.00 47.43 247 PHE C N 1
ATOM 12358 C CA . PHE C 1 250 ? -42.246 -28.159 42.802 1.00 45.41 247 PHE C CA 1
ATOM 12359 C C . PHE C 1 250 ? -42.200 -26.884 43.635 1.00 44.86 247 PHE C C 1
ATOM 12360 O O . PHE C 1 250 ? -41.152 -26.230 43.685 1.00 46.40 247 PHE C O 1
ATOM 12377 N N . VAL C 1 251 ? -43.306 -26.482 44.260 1.00 45.14 248 VAL C N 1
ATOM 12378 C CA . VAL C 1 251 ? -43.238 -25.301 45.118 1.00 48.16 248 VAL C CA 1
ATOM 12379 C C . VAL C 1 251 ? -42.716 -25.656 46.515 1.00 53.76 248 VAL C C 1
ATOM 12380 O O . VAL C 1 251 ? -42.171 -24.784 47.210 1.00 52.79 248 VAL C O 1
ATOM 12393 N N . ALA C 1 252 ? -42.809 -26.926 46.922 1.00 58.70 249 ALA C N 1
ATOM 12394 C CA . ALA C 1 252 ? -42.156 -27.413 48.149 1.00 58.59 249 ALA C CA 1
ATOM 12395 C C . ALA C 1 252 ? -42.602 -26.630 49.383 1.00 57.61 249 ALA C C 1
ATOM 12396 O O . ALA C 1 252 ? -41.817 -26.380 50.295 1.00 63.27 249 ALA C O 1
ATOM 12403 N N . GLY C 1 253 ? -43.876 -26.255 49.422 1.00 54.66 250 GLY C N 1
ATOM 12404 C CA . GLY C 1 253 ? -44.408 -25.545 50.564 1.00 56.57 250 GLY C CA 1
ATOM 12405 C C . GLY C 1 253 ? -43.904 -24.129 50.743 1.00 56.54 250 GLY C C 1
ATOM 12406 O O . GLY C 1 253 ? -43.976 -23.603 51.852 1.00 58.22 250 GLY C O 1
ATOM 12410 N N . GLN C 1 254 ? -43.384 -23.486 49.694 1.00 56.35 251 GLN C N 1
ATOM 12411 C CA . GLN C 1 254 ? -42.854 -22.129 49.851 1.00 57.86 251 GLN C CA 1
ATOM 12412 C C . GLN C 1 254 ? -43.921 -21.037 49.757 1.00 51.87 251 GLN C C 1
ATOM 12413 O O . GLN C 1 254 ? -43.592 -19.863 49.943 1.00 49.88 251 GLN C O 1
ATOM 12427 N N . VAL C 1 255 ? -45.162 -21.366 49.406 1.00 47.15 252 VAL C N 1
ATOM 12428 C CA . VAL C 1 255 ? -46.273 -20.428 49.514 1.00 45.12 252 VAL C CA 1
ATOM 12429 C C . VAL C 1 255 ? -47.356 -21.108 50.336 1.00 46.23 252 VAL C C 1
ATOM 12430 O O . VAL C 1 255 ? -47.426 -22.337 50.397 1.00 48.32 252 VAL C O 1
ATOM 12443 N N . GLU C 1 256 ? -48.199 -20.304 50.982 1.00 44.92 253 GLU C N 1
ATOM 12444 C CA . GLU C 1 256 ? -49.260 -20.866 51.806 1.00 46.72 253 GLU C CA 1
ATOM 12445 C C . GLU C 1 256 ? -50.243 -21.652 50.934 1.00 43.33 253 GLU C C 1
ATOM 12446 O O . GLU C 1 256 ? -50.606 -21.233 49.827 1.00 38.55 253 GLU C O 1
ATOM 12458 N N . MET C 1 257 ? -50.687 -22.781 51.477 1.00 46.43 254 MET C N 1
ATOM 12459 C CA . MET C 1 257 ? -51.633 -23.671 50.821 1.00 50.70 254 MET C CA 1
ATOM 12460 C C . MET C 1 257 ? -52.907 -23.795 51.644 1.00 52.94 254 MET C C 1
ATOM 12461 O O . MET C 1 257 ? -52.861 -23.859 52.867 1.00 53.86 254 MET C O 1
ATOM 12475 N N . LYS C 1 258 ? -54.046 -23.823 50.967 1.00 50.52 255 LYS C N 1
ATOM 12476 C CA . LYS C 1 258 ? -55.333 -23.960 51.632 1.00 49.98 255 LYS C CA 1
ATOM 12477 C C . LYS C 1 258 ? -55.493 -25.374 52.164 1.00 52.58 255 LYS C C 1
ATOM 12478 O O . LYS C 1 258 ? -54.859 -26.296 51.668 1.00 50.85 255 LYS C O 1
ATOM 12497 N N . PRO C 1 259 ? -56.329 -25.553 53.179 1.00 58.66 256 PRO C N 1
ATOM 12498 C CA . PRO C 1 259 ? -56.526 -26.906 53.721 1.00 62.07 256 PRO C CA 1
ATOM 12499 C C . PRO C 1 259 ? -56.864 -27.931 52.649 1.00 63.95 256 PRO C C 1
ATOM 12500 O O . PRO C 1 259 ? -56.508 -29.106 52.795 1.00 66.29 256 PRO C O 1
ATOM 12511 N N . ASP C 1 260 ? -57.507 -27.514 51.556 1.00 64.82 257 ASP C N 1
ATOM 12512 C CA . ASP C 1 260 ? -57.856 -28.430 50.474 1.00 64.91 257 ASP C CA 1
ATOM 12513 C C . ASP C 1 260 ? -56.685 -28.771 49.561 1.00 59.65 257 ASP C C 1
ATOM 12514 O O . ASP C 1 260 ? -56.853 -29.613 48.674 1.00 61.12 257 ASP C O 1
ATOM 12523 N N . GLY C 1 261 ? -55.521 -28.144 49.741 1.00 53.97 258 GLY C N 1
ATOM 12524 C CA . GLY C 1 261 ? -54.364 -28.400 48.905 1.00 51.85 258 GLY C CA 1
ATOM 12525 C C . GLY C 1 261 ? -54.066 -27.352 47.843 1.00 47.93 258 GLY C C 1
ATOM 12526 O O . GLY C 1 261 ? -52.973 -27.380 47.267 1.00 50.85 258 GLY C O 1
ATOM 12530 N N . GLY C 1 262 ? -55.007 -26.462 47.569 1.00 41.24 259 GLY C N 1
ATOM 12531 C CA . GLY C 1 262 ? -54.802 -25.422 46.581 1.00 37.19 259 GLY C CA 1
ATOM 12532 C C . GLY C 1 262 ? -53.937 -24.273 47.065 1.00 36.28 259 GLY C C 1
ATOM 12533 O O . GLY C 1 262 ? -53.829 -24.027 48.261 1.00 34.38 259 GLY C O 1
ATOM 12537 N N . VAL C 1 263 ? -53.316 -23.566 46.130 1.00 35.36 260 VAL C N 1
ATOM 12538 C CA . VAL C 1 263 ? -52.498 -22.415 46.472 1.00 35.55 260 VAL C CA 1
ATOM 12539 C C . VAL C 1 263 ? -53.420 -21.300 46.949 1.00 33.68 260 VAL C C 1
ATOM 12540 O O . VAL C 1 263 ? -54.434 -21.018 46.324 1.00 31.77 260 VAL C O 1
ATOM 12553 N N . TRP C 1 264 ? -53.058 -20.657 48.051 1.00 36.97 261 TRP C N 1
ATOM 12554 C CA . TRP C 1 264 ? -53.860 -19.571 48.597 1.00 38.38 261 TRP C CA 1
ATOM 12555 C C . TRP C 1 264 ? -53.501 -18.238 47.960 1.00 37.90 261 TRP C C 1
ATOM 12556 O O . TRP C 1 264 ? -52.331 -17.932 47.789 1.00 36.22 261 TRP C O 1
ATOM 12577 N N . VAL C 1 265 ? -54.510 -17.446 47.616 1.00 35.77 262 VAL C N 1
ATOM 12578 C CA . VAL C 1 265 ? -54.272 -16.126 47.036 1.00 36.89 262 VAL C CA 1
ATOM 12579 C C . VAL C 1 265 ? -55.232 -15.102 47.628 1.00 36.61 262 VAL C C 1
ATOM 12580 O O . VAL C 1 265 ? -56.292 -15.437 48.164 1.00 33.68 262 VAL C O 1
ATOM 12593 N N . ASP C 1 266 ? -54.845 -13.832 47.502 1.00 37.23 263 ASP C N 1
ATOM 12594 C CA . ASP C 1 266 ? -55.683 -12.715 47.909 1.00 38.48 263 ASP C CA 1
ATOM 12595 C C . ASP C 1 266 ? -56.563 -12.306 46.725 1.00 37.59 263 ASP C C 1
ATOM 12596 O O . ASP C 1 266 ? -56.644 -13.017 45.725 1.00 36.45 263 ASP C O 1
ATOM 12605 N N . GLU C 1 267 ? -57.240 -11.174 46.846 1.00 38.75 264 GLU C N 1
ATOM 12606 C CA . GLU C 1 267 ? -58.189 -10.720 45.831 1.00 38.05 264 GLU C CA 1
ATOM 12607 C C . GLU C 1 267 ? -57.573 -10.466 44.465 1.00 36.22 264 GLU C C 1
ATOM 12608 O O . GLU C 1 267 ? -58.258 -10.508 43.454 1.00 39.00 264 GLU C O 1
ATOM 12620 N N . MET C 1 268 ? -56.285 -10.186 44.442 1.00 35.59 265 MET C N 1
ATOM 12621 C CA . MET C 1 268 ? -55.586 -9.924 43.197 1.00 37.48 265 MET C CA 1
ATOM 12622 C C . MET C 1 268 ? -54.771 -11.117 42.714 1.00 35.34 265 MET C C 1
ATOM 12623 O O . MET C 1 268 ? -53.891 -10.953 41.860 1.00 34.01 265 MET C O 1
ATOM 12637 N N . MET C 1 269 ? -55.057 -12.309 43.233 1.00 33.21 266 MET C N 1
ATOM 12638 C CA . MET C 1 269 ? -54.394 -13.564 42.876 1.00 29.80 266 MET C CA 1
ATOM 12639 C C . MET C 1 269 ? -52.963 -13.637 43.411 1.00 29.35 266 MET C C 1
ATOM 12640 O O . MET C 1 269 ? -52.181 -14.470 42.958 1.00 29.25 266 MET C O 1
ATOM 12654 N N . GLN C 1 270 ? -52.597 -12.788 44.363 1.00 32.31 267 GLN C N 1
ATOM 12655 C CA . GLN C 1 270 ? -51.249 -12.828 44.929 1.00 35.06 267 GLN C CA 1
ATOM 12656 C C . GLN C 1 270 ? -51.169 -13.840 46.067 1.00 35.72 267 GLN C C 1
ATOM 12657 O O . GLN C 1 270 ? -52.028 -13.863 46.956 1.00 36.22 267 GLN C O 1
ATOM 12671 N N . THR C 1 271 ? -50.120 -14.655 46.047 1.00 36.61 268 THR C N 1
ATOM 12672 C CA . THR C 1 271 ? -49.892 -15.634 47.096 1.00 38.22 268 THR C CA 1
ATOM 12673 C C . THR C 1 271 ? -49.408 -14.931 48.374 1.00 38.64 268 THR C C 1
ATOM 12674 O O . THR C 1 271 ? -49.288 -13.700 48.439 1.00 39.98 268 THR C O 1
ATOM 12685 N N . SER C 1 272 ? -49.090 -15.735 49.399 1.00 39.79 269 SER C N 1
ATOM 12686 C CA . SER C 1 272 ? -48.518 -15.213 50.638 1.00 39.39 269 SER C CA 1
ATOM 12687 C C . SER C 1 272 ? -47.121 -14.633 50.455 1.00 42.67 269 SER C C 1
ATOM 12688 O O . SER C 1 272 ? -46.613 -13.964 51.369 1.00 42.07 269 SER C O 1
ATOM 12696 N N . VAL C 1 273 ? -46.482 -14.877 49.321 1.00 42.79 270 VAL C N 1
ATOM 12697 C CA . VAL C 1 273 ? -45.163 -14.330 49.036 1.00 46.08 270 VAL C CA 1
ATOM 12698 C C . VAL C 1 273 ? -45.369 -13.172 48.067 1.00 45.08 270 VAL C C 1
ATOM 12699 O O . VAL C 1 273 ? -45.854 -13.399 46.950 1.00 43.02 270 VAL C O 1
ATOM 12712 N N . PRO C 1 274 ? -45.032 -11.944 48.439 1.00 45.40 271 PRO C N 1
ATOM 12713 C CA . PRO C 1 274 ? -45.199 -10.837 47.496 1.00 44.83 271 PRO C CA 1
ATOM 12714 C C . PRO C 1 274 ? -44.389 -11.080 46.230 1.00 44.74 271 PRO C C 1
ATOM 12715 O O . PRO C 1 274 ? -43.294 -11.642 46.267 1.00 42.97 271 PRO C O 1
ATOM 12726 N N . GLY C 1 275 ? -44.953 -10.678 45.097 1.00 44.44 272 GLY C N 1
ATOM 12727 C CA . GLY C 1 275 ? -44.326 -10.928 43.818 1.00 43.75 272 GLY C CA 1
ATOM 12728 C C . GLY C 1 275 ? -44.577 -12.302 43.240 1.00 43.69 272 GLY C C 1
ATOM 12729 O O . GLY C 1 275 ? -44.013 -12.615 42.189 1.00 42.24 272 GLY C O 1
ATOM 12733 N N . VAL C 1 276 ? -45.389 -13.139 43.889 1.00 39.99 273 VAL C N 1
ATOM 12734 C CA . VAL C 1 276 ? -45.703 -14.465 43.377 1.00 37.95 273 VAL C CA 1
ATOM 12735 C C . VAL C 1 276 ? -47.218 -14.584 43.339 1.00 37.03 273 VAL C C 1
ATOM 12736 O O . VAL C 1 276 ? -47.887 -14.369 44.358 1.00 36.55 273 VAL C O 1
ATOM 12749 N N . TRP C 1 277 ? -47.756 -14.909 42.170 1.00 33.73 274 TRP C N 1
ATOM 12750 C CA . TRP C 1 277 ? -49.188 -15.033 41.970 1.00 32.92 274 TRP C CA 1
ATOM 12751 C C . TRP C 1 277 ? -49.569 -16.482 41.703 1.00 33.98 274 TRP C C 1
ATOM 12752 O O . TRP C 1 277 ? -48.765 -17.280 41.218 1.00 33.41 274 TRP C O 1
ATOM 12773 N N . GLY C 1 278 ? -50.832 -16.800 41.978 1.00 32.97 275 GLY C N 1
ATOM 12774 C CA . GLY C 1 278 ? -51.364 -18.105 41.639 1.00 32.25 275 GLY C CA 1
ATOM 12775 C C . GLY C 1 278 ? -52.683 -17.968 40.913 1.00 30.38 275 GLY C C 1
ATOM 12776 O O . GLY C 1 278 ? -53.542 -17.188 41.336 1.00 30.95 275 GLY C O 1
ATOM 12780 N N . ILE C 1 279 ? -52.849 -18.707 39.812 1.00 27.89 276 ILE C N 1
ATOM 12781 C CA . ILE C 1 279 ? -53.988 -18.548 38.923 1.00 27.18 276 ILE C CA 1
ATOM 12782 C C . ILE C 1 279 ? -54.433 -19.900 38.386 1.00 26.71 276 ILE C C 1
ATOM 12783 O O . ILE C 1 279 ? -53.625 -20.815 38.208 1.00 28.67 276 ILE C O 1
ATOM 12799 N N . GLY C 1 280 ? -55.726 -20.005 38.079 1.00 24.82 277 GLY C N 1
ATOM 12800 C CA . GLY C 1 280 ? -56.226 -21.220 37.464 1.00 26.22 277 GLY C CA 1
ATOM 12801 C C . GLY C 1 280 ? -56.392 -22.324 38.496 1.00 28.29 277 GLY C C 1
ATOM 12802 O O . GLY C 1 280 ? -56.527 -22.071 39.696 1.00 28.93 277 GLY C O 1
ATOM 12806 N N . ASP C 1 281 ? -56.375 -23.569 38.025 1.00 26.82 278 ASP C N 1
ATOM 12807 C CA . ASP C 1 281 ? -56.789 -24.676 38.882 1.00 28.87 278 ASP C CA 1
ATOM 12808 C C . ASP C 1 281 ? -55.732 -25.111 39.896 1.00 29.66 278 ASP C C 1
ATOM 12809 O O . ASP C 1 281 ? -56.051 -25.923 40.772 1.00 30.33 278 ASP C O 1
ATOM 12818 N N . ILE C 1 282 ? -54.525 -24.546 39.853 1.00 28.05 279 ILE C N 1
ATOM 12819 C CA . ILE C 1 282 ? -53.576 -24.730 40.945 1.00 28.35 279 ILE C CA 1
ATOM 12820 C C . ILE C 1 282 ? -54.145 -24.206 42.258 1.00 28.95 279 ILE C C 1
ATOM 12821 O O . ILE C 1 282 ? -53.737 -24.661 43.332 1.00 29.38 279 ILE C O 1
ATOM 12837 N N . ARG C 1 283 ? -55.086 -23.252 42.191 1.00 28.56 280 ARG C N 1
ATOM 12838 C CA . ARG C 1 283 ? -55.761 -22.726 43.375 1.00 29.88 280 ARG C CA 1
ATOM 12839 C C . ARG C 1 283 ? -56.762 -23.716 43.941 1.00 29.60 280 ARG C C 1
ATOM 12840 O O . ARG C 1 283 ? -57.206 -23.549 45.084 1.00 29.36 280 ARG C O 1
ATOM 12861 N N . ASN C 1 284 ? -57.163 -24.693 43.139 1.00 29.17 281 ASN C N 1
ATOM 12862 C CA . ASN C 1 284 ? -58.092 -25.737 43.544 1.00 30.38 281 ASN C CA 1
ATOM 12863 C C . ASN C 1 284 ? -59.408 -25.172 44.071 1.00 29.95 281 ASN C C 1
ATOM 12864 O O . ASN C 1 284 ? -59.928 -25.647 45.075 1.00 29.28 281 ASN C O 1
ATOM 12875 N N . THR C 1 285 ? -59.946 -24.135 43.422 1.00 30.63 282 THR C N 1
ATOM 12876 C CA . THR C 1 285 ? -61.302 -23.728 43.748 1.00 32.64 282 THR C CA 1
ATOM 12877 C C . THR C 1 285 ? -62.257 -24.712 43.087 1.00 30.53 282 THR C C 1
ATOM 12878 O O . THR C 1 285 ? -61.864 -25.505 42.226 1.00 29.71 282 THR C O 1
ATOM 12889 N N . PRO C 1 286 ? -63.527 -24.707 43.485 1.00 30.41 283 PRO C N 1
ATOM 12890 C CA . PRO C 1 286 ? -64.503 -25.575 42.814 1.00 33.57 283 PRO C CA 1
ATOM 12891 C C . PRO C 1 286 ? -64.850 -25.128 41.408 1.00 31.06 283 PRO C C 1
ATOM 12892 O O . PRO C 1 286 ? -65.423 -25.915 40.649 1.00 29.78 283 PRO C O 1
ATOM 12903 N N . PHE C 1 287 ? -64.458 -23.925 41.008 1.00 26.55 284 PHE C N 1
ATOM 12904 C CA . PHE C 1 287 ? -64.909 -23.353 39.741 1.00 27.16 284 PHE C CA 1
ATOM 12905 C C . PHE C 1 287 ? -63.880 -23.624 38.648 1.00 28.26 284 PHE C C 1
ATOM 12906 O O . PHE C 1 287 ? -63.157 -22.741 38.165 1.00 30.89 284 PHE C O 1
ATOM 12923 N N . LYS C 1 288 ? -63.855 -24.888 38.230 1.00 26.42 285 LYS C N 1
ATOM 12924 C CA . LYS C 1 288 ? -62.839 -25.402 37.313 1.00 27.06 285 LYS C CA 1
ATOM 12925 C C . LYS C 1 288 ? -63.383 -25.353 35.887 1.00 25.84 285 LYS C C 1
ATOM 12926 O O . LYS C 1 288 ? -63.967 -26.317 35.386 1.00 27.43 285 LYS C O 1
ATOM 12945 N N . GLN C 1 289 ? -63.240 -24.193 35.257 1.00 22.57 286 GLN C N 1
ATOM 12946 C CA . GLN C 1 289 ? -63.663 -23.975 33.881 1.00 22.30 286 GLN C CA 1
ATOM 12947 C C . GLN C 1 289 ? -62.599 -23.123 33.199 1.00 24.25 286 GLN C C 1
ATOM 12948 O O . GLN C 1 289 ? -61.917 -22.331 33.855 1.00 26.33 286 GLN C O 1
ATOM 12962 N N . ALA C 1 290 ? -62.459 -23.297 31.877 1.00 24.35 287 ALA C N 1
ATOM 12963 C CA . ALA C 1 290 ? -61.413 -22.592 31.131 1.00 24.00 287 ALA C CA 1
ATOM 12964 C C . ALA C 1 290 ? -61.572 -21.078 31.222 1.00 22.99 287 ALA C C 1
ATOM 12965 O O . ALA C 1 290 ? -60.579 -20.352 31.389 1.00 23.67 287 ALA C O 1
ATOM 12972 N N . VAL C 1 291 ? -62.806 -20.566 31.125 1.00 21.99 288 VAL C N 1
ATOM 12973 C CA . VAL C 1 291 ? -62.954 -19.111 31.138 1.00 23.24 288 VAL C CA 1
ATOM 12974 C C . VAL C 1 291 ? -62.642 -18.541 32.533 1.00 23.23 288 VAL C C 1
ATOM 12975 O O . VAL C 1 291 ? -62.174 -17.405 32.651 1.00 22.90 288 VAL C O 1
ATOM 12988 N N . VAL C 1 292 ? -62.879 -19.314 33.591 1.00 24.17 289 VAL C N 1
ATOM 12989 C CA . VAL C 1 292 ? -62.548 -18.861 34.941 1.00 24.70 289 VAL C CA 1
ATOM 12990 C C . VAL C 1 292 ? -61.033 -18.804 35.113 1.00 23.99 289 VAL C C 1
ATOM 12991 O O . VAL C 1 292 ? -60.485 -17.835 35.658 1.00 23.55 289 VAL C O 1
ATOM 13004 N N . ALA C 1 293 ? -60.339 -19.850 34.655 1.00 22.61 290 ALA C N 1
ATOM 13005 C CA . ALA C 1 293 ? -58.882 -19.865 34.667 1.00 24.66 290 ALA C CA 1
ATOM 13006 C C . ALA C 1 293 ? -58.311 -18.703 33.870 1.00 25.66 290 ALA C C 1
ATOM 13007 O O . ALA C 1 293 ? -57.378 -18.028 34.328 1.00 24.63 290 ALA C O 1
ATOM 13014 N N . ALA C 1 294 ? -58.864 -18.449 32.679 1.00 23.68 291 ALA C N 1
ATOM 13015 C CA . ALA C 1 294 ? -58.421 -17.302 31.886 1.00 22.69 291 ALA C CA 1
ATOM 13016 C C . ALA C 1 294 ? -58.637 -15.995 32.644 1.00 24.71 291 ALA C C 1
ATOM 13017 O O . ALA C 1 294 ? -57.748 -15.130 32.680 1.00 27.59 291 ALA C O 1
ATOM 13024 N N . GLY C 1 295 ? -59.796 -15.846 33.293 1.00 24.26 292 GLY C N 1
ATOM 13025 C CA . GLY C 1 295 ? -60.049 -14.642 34.072 1.00 27.03 292 GLY C CA 1
ATOM 13026 C C . GLY C 1 295 ? -59.044 -14.433 35.194 1.00 27.67 292 GLY C C 1
ATOM 13027 O O . GLY C 1 295 ? -58.598 -13.305 35.432 1.00 27.28 292 GLY C O 1
ATOM 13031 N N . ASP C 1 296 ? -58.696 -15.512 35.918 1.00 25.79 293 ASP C N 1
ATOM 13032 C CA . ASP C 1 296 ? -57.632 -15.448 36.923 1.00 28.58 293 ASP C CA 1
ATOM 13033 C C . ASP C 1 296 ? -56.351 -14.878 36.314 1.00 28.63 293 ASP C C 1
ATOM 13034 O O . ASP C 1 296 ? -55.693 -14.009 36.897 1.00 26.70 293 ASP C O 1
ATOM 13043 N N . GLY C 1 297 ? -55.960 -15.407 35.158 1.00 28.00 294 GLY C N 1
ATOM 13044 C CA . GLY C 1 297 ? -54.723 -14.969 34.522 1.00 28.66 294 GLY C CA 1
ATOM 13045 C C . GLY C 1 297 ? -54.743 -13.500 34.154 1.00 29.38 294 GLY C C 1
ATOM 13046 O O . GLY C 1 297 ? -53.741 -12.794 34.311 1.00 30.68 294 GLY C O 1
ATOM 13050 N N . CYS C 1 298 ? -55.893 -13.011 33.696 1.00 28.24 295 CYS C N 1
ATOM 13051 C CA . CYS C 1 298 ? -56.034 -11.587 33.410 1.00 28.27 295 CYS C CA 1
ATOM 13052 C C . CYS C 1 298 ? -55.874 -10.741 34.679 1.00 28.99 295 CYS C C 1
ATOM 13053 O O . CYS C 1 298 ? -55.126 -9.757 34.693 1.00 29.39 295 CYS C O 1
ATOM 13061 N N . ILE C 1 299 ? -56.570 -11.105 35.755 1.00 28.25 296 ILE C N 1
ATOM 13062 C CA . ILE C 1 299 ? -56.446 -10.353 37.008 1.00 28.10 296 ILE C CA 1
ATOM 13063 C C . ILE C 1 299 ? -54.989 -10.295 37.454 1.00 29.24 296 ILE C C 1
ATOM 13064 O O . ILE C 1 299 ? -54.451 -9.220 37.752 1.00 30.26 296 ILE C O 1
ATOM 13080 N N . ALA C 1 300 ? -54.320 -11.449 37.490 1.00 29.53 297 ALA C N 1
ATOM 13081 C CA . ALA C 1 300 ? -52.921 -11.470 37.907 1.00 31.43 297 ALA C CA 1
ATOM 13082 C C . ALA C 1 300 ? -52.069 -10.558 37.034 1.00 34.22 297 ALA C C 1
ATOM 13083 O O . ALA C 1 300 ? -51.242 -9.798 37.545 1.00 34.03 297 ALA C O 1
ATOM 13090 N N . ALA C 1 301 ? -52.263 -10.607 35.711 1.00 33.85 298 ALA C N 1
ATOM 13091 C CA . ALA C 1 301 ? -51.451 -9.780 34.818 1.00 33.09 298 ALA C CA 1
ATOM 13092 C C . ALA C 1 301 ? -51.649 -8.301 35.111 1.00 33.56 298 ALA C C 1
ATOM 13093 O O . ALA C 1 301 ? -50.690 -7.512 35.091 1.00 36.51 298 ALA C O 1
ATOM 13100 N N . MET C 1 302 ? -52.889 -7.900 35.369 1.00 33.95 299 MET C N 1
ATOM 13101 C CA . MET C 1 302 ? -53.149 -6.499 35.673 1.00 36.03 299 MET C CA 1
ATOM 13102 C C . MET C 1 302 ? -52.525 -6.107 37.011 1.00 35.79 299 MET C C 1
ATOM 13103 O O . MET C 1 302 ? -51.950 -5.021 37.142 1.00 35.92 299 MET C O 1
ATOM 13117 N N . ALA C 1 303 ? -52.583 -6.997 37.994 1.00 34.57 300 ALA C N 1
ATOM 13118 C CA . ALA C 1 303 ? -51.935 -6.728 39.275 1.00 36.85 300 ALA C CA 1
ATOM 13119 C C . ALA C 1 303 ? -50.420 -6.691 39.129 1.00 39.10 300 ALA C C 1
ATOM 13120 O O . ALA C 1 303 ? -49.739 -5.887 39.785 1.00 42.55 300 ALA C O 1
ATOM 13127 N N . ILE C 1 304 ? -49.874 -7.561 38.282 1.00 37.47 301 ILE C N 1
ATOM 13128 C CA . ILE C 1 304 ? -48.430 -7.587 38.062 1.00 39.12 301 ILE C CA 1
ATOM 13129 C C . ILE C 1 304 ? -47.971 -6.294 37.406 1.00 41.28 301 ILE C C 1
ATOM 13130 O O . ILE C 1 304 ? -46.886 -5.770 37.712 1.00 42.14 301 ILE C O 1
ATOM 13146 N N . ASP C 1 305 ? -48.759 -5.787 36.458 1.00 42.62 302 ASP C N 1
ATOM 13147 C CA . ASP C 1 305 ? -48.422 -4.526 35.805 1.00 44.19 302 ASP C CA 1
ATOM 13148 C C . ASP C 1 305 ? -48.388 -3.382 36.817 1.00 45.70 302 ASP C C 1
ATOM 13149 O O . ASP C 1 305 ? -47.456 -2.564 36.808 1.00 47.67 302 ASP C O 1
ATOM 13158 N N . ARG C 1 306 ? -49.340 -3.352 37.730 1.00 44.37 303 ARG C N 1
ATOM 13159 C CA . ARG C 1 306 ? -49.326 -2.333 38.763 1.00 46.80 303 ARG C CA 1
ATOM 13160 C C . ARG C 1 306 ? -48.108 -2.472 39.691 1.00 47.51 303 ARG C C 1
ATOM 13161 O O . ARG C 1 306 ? -47.505 -1.478 40.076 1.00 49.61 303 ARG C O 1
ATOM 13182 N N . PHE C 1 307 ? -47.760 -3.706 40.046 1.00 44.75 304 PHE C N 1
ATOM 13183 C CA . PHE C 1 307 ? -46.657 -3.972 40.963 1.00 49.46 304 PHE C CA 1
ATOM 13184 C C . PHE C 1 307 ? -45.319 -3.587 40.342 1.00 52.67 304 PHE C C 1
ATOM 13185 O O . PHE C 1 307 ? -44.525 -2.868 40.955 1.00 53.49 304 PHE C O 1
ATOM 13202 N N . LEU C 1 308 ? -45.064 -4.030 39.105 1.00 51.56 305 LEU C N 1
ATOM 13203 C CA . LEU C 1 308 ? -43.753 -3.821 38.497 1.00 52.65 305 LEU C CA 1
ATOM 13204 C C . LEU C 1 308 ? -43.526 -2.378 38.066 1.00 56.69 305 LEU C C 1
ATOM 13205 O O . LEU C 1 308 ? -42.367 -1.957 37.931 1.00 58.30 305 LEU C O 1
ATOM 13221 N N . ASN C 1 309 ? -44.590 -1.610 37.863 1.00 57.00 306 ASN C N 1
ATOM 13222 C CA . ASN C 1 309 ? -44.478 -0.201 37.516 1.00 59.32 306 ASN C CA 1
ATOM 13223 C C . ASN C 1 309 ? -44.788 0.722 38.699 1.00 61.22 306 ASN C C 1
ATOM 13224 O O . ASN C 1 309 ? -44.874 1.944 38.521 1.00 64.04 306 ASN C O 1
ATOM 13235 N N . SER C 1 310 ? -44.937 0.164 39.905 1.00 60.22 307 SER C N 1
ATOM 13236 C CA . SER C 1 310 ? -45.200 0.950 41.113 1.00 64.47 307 SER C CA 1
ATOM 13237 C C . SER C 1 310 ? -46.364 1.917 40.915 1.00 66.15 307 SER C C 1
ATOM 13238 O O . SER C 1 310 ? -46.320 3.067 41.351 1.00 68.58 307 SER C O 1
ATOM 13246 N N . ARG C 1 311 ? -47.407 1.450 40.236 1.00 64.99 308 ARG C N 1
ATOM 13247 C CA . ARG C 1 311 ? -48.585 2.265 39.981 1.00 64.62 308 ARG C CA 1
ATOM 13248 C C . ARG C 1 311 ? -49.448 2.361 41.232 1.00 61.49 308 ARG C C 1
ATOM 13249 O O . ARG C 1 311 ? -49.459 1.462 42.079 1.00 60.50 308 ARG C O 1
ATOM 13270 N N . LYS C 1 312 ? -50.198 3.457 41.332 1.00 60.80 309 LYS C N 1
ATOM 13271 C CA . LYS C 1 312 ? -51.194 3.572 42.394 1.00 61.52 309 LYS C CA 1
ATOM 13272 C C . LYS C 1 312 ? -52.450 2.760 42.095 1.00 57.74 309 LYS C C 1
ATOM 13273 O O . LYS C 1 312 ? -53.077 2.225 43.014 1.00 60.52 309 LYS C O 1
ATOM 13277 N N . ALA C 1 313 ? -52.824 2.638 40.828 1.00 52.80 310 ALA C N 1
ATOM 13278 C CA . ALA C 1 313 ? -54.088 2.034 40.455 1.00 50.25 310 ALA C CA 1
ATOM 13279 C C . ALA C 1 313 ? -53.869 1.047 39.322 1.00 48.07 310 ALA C C 1
ATOM 13280 O O . ALA C 1 313 ? -52.909 1.156 38.552 1.00 47.23 310 ALA C O 1
ATOM 13287 N N . ILE C 1 314 ? -54.769 0.065 39.248 1.00 45.99 311 ILE C N 1
ATOM 13288 C CA . ILE C 1 314 ? -54.798 -0.845 38.113 1.00 44.82 311 ILE C CA 1
ATOM 13289 C C . ILE C 1 314 ? -55.152 -0.078 36.844 1.00 45.45 311 ILE C C 1
ATOM 13290 O O . ILE C 1 314 ? -56.072 0.751 36.833 1.00 44.62 311 ILE C O 1
ATOM 13306 N N . LYS C 1 315 ? -54.435 -0.372 35.755 1.00 47.39 312 LYS C N 1
ATOM 13307 C CA . LYS C 1 315 ? -54.680 0.281 34.471 1.00 48.68 312 LYS C CA 1
ATOM 13308 C C . LYS C 1 315 ? -55.333 -0.719 33.521 1.00 45.39 312 LYS C C 1
ATOM 13309 O O . LYS C 1 315 ? -54.669 -1.679 33.095 1.00 45.91 312 LYS C O 1
ATOM 13313 N N . PRO C 1 316 ? -56.604 -0.555 33.161 1.00 43.86 313 PRO C N 1
ATOM 13314 C CA . PRO C 1 316 ? -57.227 -1.497 32.225 1.00 41.45 313 PRO C CA 1
ATOM 13315 C C . PRO C 1 316 ? -56.608 -1.381 30.842 1.00 40.55 313 PRO C C 1
ATOM 13316 O O . PRO C 1 316 ? -56.014 -0.369 30.480 1.00 42.57 313 PRO C O 1
ATOM 13327 N N . ASP C 1 317 ? -56.699 -2.473 30.103 1.00 38.79 314 ASP C N 1
ATOM 13328 C CA . ASP C 1 317 ? -56.196 -2.614 28.739 1.00 38.36 314 ASP C CA 1
ATOM 13329 C C . ASP C 1 317 ? -57.395 -2.573 27.786 1.00 36.64 314 ASP C C 1
ATOM 13330 O O . ASP C 1 317 ? -58.020 -3.595 27.498 1.00 35.38 314 ASP C O 1
ATOM 13339 N N . TRP C 1 318 ? -57.742 -1.369 27.332 1.00 39.02 315 TRP C N 1
ATOM 13340 C CA . TRP C 1 318 ? -58.937 -1.116 26.539 1.00 42.47 315 TRP C CA 1
ATOM 13341 C C . TRP C 1 318 ? -58.544 -0.605 25.159 1.00 50.05 315 TRP C C 1
ATOM 13342 O O . TRP C 1 318 ? -57.638 0.221 25.033 1.00 50.11 315 TRP C O 1
ATOM 13363 N N . ALA C 1 319 ? -59.268 -1.044 24.137 1.00 57.00 316 ALA C N 1
ATOM 13364 C CA . ALA C 1 319 ? -59.033 -0.564 22.780 1.00 65.15 316 ALA C CA 1
ATOM 13365 C C . ALA C 1 319 ? -59.680 0.801 22.577 1.00 69.91 316 ALA C C 1
ATOM 13366 O O . ALA C 1 319 ? -60.760 1.057 23.108 1.00 72.14 316 ALA C O 1
ATOM 13373 N N . GLU D 1 5 ? 11.113 3.534 6.607 1.00 82.67 2 GLU D N 1
ATOM 13374 C CA . GLU D 1 5 ? 10.574 4.283 5.477 1.00 81.64 2 GLU D CA 1
ATOM 13375 C C . GLU D 1 5 ? 10.364 3.366 4.277 1.00 81.82 2 GLU D C 1
ATOM 13376 O O . GLU D 1 5 ? 11.145 3.389 3.326 1.00 83.21 2 GLU D O 1
ATOM 13379 N N . GLN D 1 6 ? 9.305 2.561 4.325 1.00 79.36 3 GLN D N 1
ATOM 13380 C CA . GLN D 1 6 ? 9.027 1.611 3.258 1.00 75.81 3 GLN D CA 1
ATOM 13381 C C . GLN D 1 6 ? 8.362 2.325 2.089 1.00 67.64 3 GLN D C 1
ATOM 13382 O O . GLN D 1 6 ? 7.428 3.114 2.279 1.00 61.64 3 GLN D O 1
ATOM 13396 N N . PHE D 1 7 ? 8.846 2.045 0.879 1.00 63.55 4 PHE D N 1
ATOM 13397 C CA . PHE D 1 7 ? 8.288 2.627 -0.331 1.00 59.36 4 PHE D CA 1
ATOM 13398 C C . PHE D 1 7 ? 7.730 1.599 -1.304 1.00 56.28 4 PHE D C 1
ATOM 13399 O O . PHE D 1 7 ? 7.019 1.990 -2.237 1.00 55.51 4 PHE D O 1
ATOM 13416 N N . ASP D 1 8 ? 8.033 0.311 -1.125 1.00 53.30 5 ASP D N 1
ATOM 13417 C CA . ASP D 1 8 ? 7.634 -0.740 -2.052 1.00 51.30 5 ASP D CA 1
ATOM 13418 C C . ASP D 1 8 ? 6.449 -1.508 -1.482 1.00 48.21 5 ASP D C 1
ATOM 13419 O O . ASP D 1 8 ? 6.576 -2.165 -0.443 1.00 47.37 5 ASP D O 1
ATOM 13425 N N . PHE D 1 9 ? 5.311 -1.441 -2.174 1.00 44.54 6 PHE D N 1
ATOM 13426 C CA . PHE D 1 9 ? 4.071 -2.038 -1.699 1.00 44.17 6 PHE D CA 1
ATOM 13427 C C . PHE D 1 9 ? 3.430 -2.896 -2.789 1.00 45.12 6 PHE D C 1
ATOM 13428 O O . PHE D 1 9 ? 3.753 -2.780 -3.973 1.00 45.69 6 PHE D O 1
ATOM 13445 N N . ASP D 1 10 ? 2.509 -3.771 -2.371 1.00 44.09 7 ASP D N 1
ATOM 13446 C CA . ASP D 1 10 ? 1.687 -4.505 -3.328 1.00 43.77 7 ASP D CA 1
ATOM 13447 C C . ASP D 1 10 ? 0.704 -3.576 -4.013 1.00 41.01 7 ASP D C 1
ATOM 13448 O O . ASP D 1 10 ? 0.562 -3.606 -5.244 1.00 39.86 7 ASP D O 1
ATOM 13457 N N . VAL D 1 11 ? 0.050 -2.724 -3.222 1.00 35.42 8 VAL D N 1
ATOM 13458 C CA . VAL D 1 11 ? -1.010 -1.828 -3.667 1.00 37.08 8 VAL D CA 1
ATOM 13459 C C . VAL D 1 11 ? -0.668 -0.433 -3.180 1.00 37.25 8 VAL D C 1
ATOM 13460 O O . VAL D 1 11 ? -0.400 -0.233 -1.991 1.00 37.48 8 VAL D O 1
ATOM 13473 N N . VAL D 1 12 ? -0.667 0.525 -4.098 1.00 35.49 9 VAL D N 1
ATOM 13474 C CA . VAL D 1 12 ? -0.565 1.935 -3.767 1.00 34.07 9 VAL D CA 1
ATOM 13475 C C . VAL D 1 12 ? -1.908 2.574 -4.082 1.00 32.36 9 VAL D C 1
ATOM 13476 O O . VAL D 1 12 ? -2.433 2.420 -5.197 1.00 33.85 9 VAL D O 1
ATOM 13489 N N . ILE D 1 13 ? -2.474 3.256 -3.098 1.00 30.84 10 ILE D N 1
ATOM 13490 C CA . ILE D 1 13 ? -3.749 3.947 -3.233 1.00 32.41 10 ILE D CA 1
ATOM 13491 C C . ILE D 1 13 ? -3.472 5.439 -3.121 1.00 35.15 10 ILE D C 1
ATOM 13492 O O . ILE D 1 13 ? -2.934 5.901 -2.109 1.00 35.67 10 ILE D O 1
ATOM 13508 N N . VAL D 1 14 ? -3.841 6.196 -4.152 1.00 32.56 11 VAL D N 1
ATOM 13509 C CA . VAL D 1 14 ? -3.664 7.641 -4.167 1.00 33.26 11 VAL D CA 1
ATOM 13510 C C . VAL D 1 14 ? -4.982 8.279 -3.734 1.00 33.58 11 VAL D C 1
ATOM 13511 O O . VAL D 1 14 ? -5.953 8.309 -4.505 1.00 33.47 11 VAL D O 1
ATOM 13524 N N . GLY D 1 15 ? -5.011 8.810 -2.508 1.00 32.69 12 GLY D N 1
ATOM 13525 C CA . GLY D 1 15 ? -6.213 9.420 -1.971 1.00 31.75 12 GLY D CA 1
ATOM 13526 C C . GLY D 1 15 ? -6.828 8.618 -0.839 1.00 32.78 12 GLY D C 1
ATOM 13527 O O . GLY D 1 15 ? -7.058 7.412 -0.982 1.00 34.31 12 GLY D O 1
ATOM 13531 N N . GLY D 1 16 ? -7.086 9.273 0.289 1.00 32.56 13 GLY D N 1
ATOM 13532 C CA . GLY D 1 16 ? -7.654 8.611 1.447 1.00 31.61 13 GLY D CA 1
ATOM 13533 C C . GLY D 1 16 ? -9.039 9.069 1.834 1.00 31.38 13 GLY D C 1
ATOM 13534 O O . GLY D 1 16 ? -9.331 9.245 3.026 1.00 28.49 13 GLY D O 1
ATOM 13538 N N . GLY D 1 17 ? -9.913 9.245 0.842 1.00 29.69 14 GLY D N 1
ATOM 13539 C CA . GLY D 1 17 ? -11.315 9.447 1.110 1.00 28.29 14 GLY D CA 1
ATOM 13540 C C . GLY D 1 17 ? -12.007 8.131 1.403 1.00 27.08 14 GLY D C 1
ATOM 13541 O O . GLY D 1 17 ? -11.351 7.108 1.634 1.00 27.17 14 GLY D O 1
ATOM 13545 N N . PRO D 1 18 ? -13.347 8.113 1.398 1.00 24.28 15 PRO D N 1
ATOM 13546 C CA . PRO D 1 18 ? -14.036 6.831 1.636 1.00 23.54 15 PRO D CA 1
ATOM 13547 C C . PRO D 1 18 ? -13.699 5.770 0.592 1.00 25.23 15 PRO D C 1
ATOM 13548 O O . PRO D 1 18 ? -13.674 4.578 0.925 1.00 24.81 15 PRO D O 1
ATOM 13559 N N . ALA D 1 19 ? -13.452 6.162 -0.664 1.00 24.71 16 ALA D N 1
ATOM 13560 C CA . ALA D 1 19 ? -13.110 5.177 -1.687 1.00 24.59 16 ALA D CA 1
ATOM 13561 C C . ALA D 1 19 ? -11.764 4.543 -1.375 1.00 24.94 16 ALA D C 1
ATOM 13562 O O . ALA D 1 19 ? -11.649 3.314 -1.282 1.00 25.80 16 ALA D O 1
ATOM 13569 N N . GLY D 1 20 ? -10.741 5.374 -1.183 1.00 25.18 17 GLY D N 1
ATOM 13570 C CA . GLY D 1 20 ? -9.414 4.850 -0.926 1.00 26.72 17 GLY D CA 1
ATOM 13571 C C . GLY D 1 20 ? -9.326 4.065 0.367 1.00 27.89 17 GLY D C 1
ATOM 13572 O O . GLY D 1 20 ? -8.682 3.017 0.423 1.00 28.60 17 GLY D O 1
ATOM 13576 N N . CYS D 1 21 ? -9.958 4.564 1.431 1.00 27.57 18 CYS D N 1
ATOM 13577 C CA . CYS D 1 21 ? -9.911 3.863 2.707 1.00 24.92 18 CYS D CA 1
ATOM 13578 C C . CYS D 1 21 ? -10.631 2.528 2.633 1.00 24.60 18 CYS D C 1
ATOM 13579 O O . CYS D 1 21 ? -10.171 1.544 3.217 1.00 25.90 18 CYS D O 1
ATOM 13587 N N . THR D 1 22 ? -11.758 2.460 1.926 1.00 25.23 19 THR D N 1
ATOM 13588 C CA . THR D 1 22 ? -12.429 1.174 1.799 1.00 25.58 19 THR D CA 1
ATOM 13589 C C . THR D 1 22 ? -11.581 0.193 0.992 1.00 26.40 19 THR D C 1
ATOM 13590 O O . THR D 1 22 ? -11.464 -0.988 1.353 1.00 26.72 19 THR D O 1
ATOM 13601 N N . CYS D 1 23 ? -10.981 0.659 -0.101 1.00 25.80 20 CYS D N 1
ATOM 13602 C CA . CYS D 1 23 ? -10.108 -0.206 -0.883 1.00 25.14 20 CYS D CA 1
ATOM 13603 C C . CYS D 1 23 ? -8.995 -0.783 -0.003 1.00 26.13 20 CYS D C 1
ATOM 13604 O O . CYS D 1 23 ? -8.747 -1.996 -0.001 1.00 28.85 20 CYS D O 1
ATOM 13612 N N . ALA D 1 24 ? -8.338 0.073 0.774 1.00 26.41 21 ALA D N 1
ATOM 13613 C CA . ALA D 1 24 ? -7.250 -0.373 1.652 1.00 27.04 21 ALA D CA 1
ATOM 13614 C C . ALA D 1 24 ? -7.738 -1.370 2.694 1.00 27.28 21 ALA D C 1
ATOM 13615 O O . ALA D 1 24 ? -7.028 -2.330 3.028 1.00 27.45 21 ALA D O 1
ATOM 13622 N N . LEU D 1 25 ? -8.914 -1.128 3.268 1.00 28.01 22 LEU D N 1
ATOM 13623 C CA . LEU D 1 25 ? -9.462 -2.071 4.234 1.00 26.67 22 LEU D CA 1
ATOM 13624 C C . LEU D 1 25 ? -9.535 -3.466 3.635 1.00 27.33 22 LEU D C 1
ATOM 13625 O O . LEU D 1 25 ? -9.136 -4.456 4.266 1.00 26.41 22 LEU D O 1
ATOM 13641 N N . TYR D 1 26 ? -10.034 -3.563 2.398 1.00 26.11 23 TYR D N 1
ATOM 13642 C CA . TYR D 1 26 ? -10.174 -4.880 1.783 1.00 25.52 23 TYR D CA 1
ATOM 13643 C C . TYR D 1 26 ? -8.823 -5.450 1.340 1.00 27.58 23 TYR D C 1
ATOM 13644 O O . TYR D 1 26 ? -8.560 -6.637 1.553 1.00 28.26 23 TYR D O 1
ATOM 13662 N N . THR D 1 27 ? -7.946 -4.646 0.726 1.00 29.86 24 THR D N 1
ATOM 13663 C CA . THR D 1 27 ? -6.664 -5.212 0.303 1.00 30.97 24 THR D CA 1
ATOM 13664 C C . THR D 1 27 ? -5.809 -5.599 1.514 1.00 30.20 24 THR D C 1
ATOM 13665 O O . THR D 1 27 ? -5.099 -6.605 1.477 1.00 31.37 24 THR D O 1
ATOM 13676 N N . ALA D 1 28 ? -5.868 -4.825 2.597 1.00 29.82 25 ALA D N 1
ATOM 13677 C CA . ALA D 1 28 ? -5.117 -5.185 3.802 1.00 30.35 25 ALA D CA 1
ATOM 13678 C C . ALA D 1 28 ? -5.626 -6.487 4.417 1.00 31.03 25 ALA D C 1
ATOM 13679 O O . ALA D 1 28 ? -4.834 -7.309 4.905 1.00 34.58 25 ALA D O 1
ATOM 13686 N N . ARG D 1 29 ? -6.944 -6.682 4.432 1.00 29.63 26 ARG D N 1
ATOM 13687 C CA . ARG D 1 29 ? -7.521 -7.925 4.933 1.00 34.13 26 ARG D CA 1
ATOM 13688 C C . ARG D 1 29 ? -7.176 -9.107 4.036 1.00 34.42 26 ARG D C 1
ATOM 13689 O O . ARG D 1 29 ? -7.201 -10.251 4.496 1.00 34.89 26 ARG D O 1
ATOM 13710 N N . SER D 1 30 ? -6.878 -8.849 2.765 1.00 33.32 27 SER D N 1
ATOM 13711 C CA . SER D 1 30 ? -6.375 -9.862 1.845 1.00 36.87 27 SER D CA 1
ATOM 13712 C C . SER D 1 30 ? -4.897 -10.137 2.025 1.00 38.72 27 SER D C 1
ATOM 13713 O O . SER D 1 30 ? -4.338 -10.903 1.241 1.00 39.16 27 SER D O 1
ATOM 13721 N N . GLU D 1 31 ? -4.257 -9.527 3.020 1.00 38.68 28 GLU D N 1
ATOM 13722 C CA . GLU D 1 31 ? -2.828 -9.695 3.279 1.00 39.87 28 GLU D CA 1
ATOM 13723 C C . GLU D 1 31 ? -1.967 -9.099 2.164 1.00 40.64 28 GLU D C 1
ATOM 13724 O O . GLU D 1 31 ? -0.851 -9.541 1.934 1.00 42.46 28 GLU D O 1
ATOM 13731 N N . LEU D 1 32 ? -2.452 -8.070 1.485 1.00 39.84 29 LEU D N 1
ATOM 13732 C CA . LEU D 1 32 ? -1.644 -7.334 0.529 1.00 37.45 29 LEU D CA 1
ATOM 13733 C C . LEU D 1 32 ? -1.027 -6.118 1.213 1.00 37.64 29 LEU D C 1
ATOM 13734 O O . LEU D 1 32 ? -1.736 -5.326 1.844 1.00 37.62 29 LEU D O 1
ATOM 13750 N N . LYS D 1 33 ? 0.284 -5.945 1.051 1.00 37.82 30 LYS D N 1
ATOM 13751 C CA . LYS D 1 33 ? 0.973 -4.785 1.616 1.00 40.30 30 LYS D CA 1
ATOM 13752 C C . LYS D 1 33 ? 0.469 -3.527 0.923 1.00 40.08 30 LYS D C 1
ATOM 13753 O O . LYS D 1 33 ? 0.653 -3.370 -0.290 1.00 39.51 30 LYS D O 1
ATOM 13760 N N . THR D 1 34 ? -0.190 -2.644 1.690 1.00 36.96 31 THR D N 1
ATOM 13761 C CA . THR D 1 34 ? -0.967 -1.543 1.141 1.00 37.60 31 THR D CA 1
ATOM 13762 C C . THR D 1 34 ? -0.542 -0.224 1.762 1.00 37.44 31 THR D C 1
ATOM 13763 O O . THR D 1 34 ? -0.367 -0.129 2.981 1.00 38.84 31 THR D O 1
ATOM 13774 N N . VAL D 1 35 ? -0.437 0.807 0.928 1.00 34.41 32 VAL D N 1
ATOM 13775 C CA . VAL D 1 35 ? -0.176 2.163 1.394 1.00 33.74 32 VAL D CA 1
ATOM 13776 C C . VAL D 1 35 ? -1.231 3.091 0.817 1.00 32.94 32 VAL D C 1
ATOM 13777 O O . VAL D 1 35 ? -1.622 2.959 -0.356 1.00 33.24 32 VAL D O 1
ATOM 13790 N N . ILE D 1 36 ? -1.717 4.006 1.664 1.00 32.10 33 ILE D N 1
ATOM 13791 C CA . ILE D 1 36 ? -2.539 5.140 1.253 1.00 34.07 33 ILE D CA 1
ATOM 13792 C C . ILE D 1 36 ? -1.655 6.379 1.245 1.00 33.30 33 ILE D C 1
ATOM 13793 O O . ILE D 1 36 ? -1.020 6.712 2.254 1.00 33.16 33 ILE D O 1
ATOM 13809 N N . LEU D 1 37 ? -1.596 7.047 0.095 1.00 33.37 34 LEU D N 1
ATOM 13810 C CA . LEU D 1 37 ? -0.907 8.319 -0.059 1.00 33.79 34 LEU D CA 1
ATOM 13811 C C . LEU D 1 37 ? -1.979 9.389 -0.157 1.00 35.38 34 LEU D C 1
ATOM 13812 O O . LEU D 1 37 ? -2.654 9.505 -1.185 1.00 36.06 34 LEU D O 1
ATOM 13828 N N . ASP D 1 38 ? -2.119 10.169 0.907 1.00 34.71 35 ASP D N 1
ATOM 13829 C CA . ASP D 1 38 ? -3.209 11.121 1.084 1.00 34.77 35 ASP D CA 1
ATOM 13830 C C . ASP D 1 38 ? -2.608 12.508 1.283 1.00 36.03 35 ASP D C 1
ATOM 13831 O O . ASP D 1 38 ? -1.866 12.729 2.247 1.00 39.25 35 ASP D O 1
ATOM 13840 N N . LYS D 1 39 ? -2.930 13.455 0.389 1.00 38.08 36 LYS D N 1
ATOM 13841 C CA . LYS D 1 39 ? -2.279 14.763 0.471 1.00 44.31 36 LYS D CA 1
ATOM 13842 C C . LYS D 1 39 ? -2.751 15.539 1.682 1.00 39.26 36 LYS D C 1
ATOM 13843 O O . LYS D 1 39 ? -1.996 16.343 2.234 1.00 37.79 36 LYS D O 1
ATOM 13862 N N . ASN D 1 40 ? -4.001 15.366 2.071 1.00 37.15 37 ASN D N 1
ATOM 13863 C CA . ASN D 1 40 ? -4.528 16.100 3.205 1.00 40.04 37 ASN D CA 1
ATOM 13864 C C . ASN D 1 40 ? -5.829 15.429 3.640 1.00 39.28 37 ASN D C 1
ATOM 13865 O O . ASN D 1 40 ? -6.830 15.460 2.907 1.00 37.76 37 ASN D O 1
ATOM 13876 N N . PRO D 1 41 ? -5.856 14.824 4.832 1.00 37.26 38 PRO D N 1
ATOM 13877 C CA . PRO D 1 41 ? -7.054 14.088 5.262 1.00 34.42 38 PRO D CA 1
ATOM 13878 C C . PRO D 1 41 ? -8.275 14.976 5.502 1.00 32.69 38 PRO D C 1
ATOM 13879 O O . PRO D 1 41 ? -9.389 14.445 5.633 1.00 33.83 38 PRO D O 1
ATOM 13890 N N . ALA D 1 42 ? -8.092 16.292 5.600 1.00 31.83 39 ALA D N 1
ATOM 13891 C CA . ALA D 1 42 ? -9.178 17.245 5.792 1.00 33.39 39 ALA D CA 1
ATOM 13892 C C . ALA D 1 42 ? -9.682 17.866 4.494 1.00 37.13 39 ALA D C 1
ATOM 13893 O O . ALA D 1 42 ? -10.575 18.717 4.546 1.00 38.59 39 ALA D O 1
ATOM 13900 N N . ALA D 1 43 ? -9.116 17.497 3.343 1.00 37.65 40 ALA D N 1
ATOM 13901 C CA . ALA D 1 43 ? -9.418 18.167 2.080 1.00 38.88 40 ALA D CA 1
ATOM 13902 C C . ALA D 1 43 ? -10.428 17.428 1.208 1.00 35.83 40 ALA D C 1
ATOM 13903 O O . ALA D 1 43 ? -10.851 17.968 0.174 1.00 34.06 40 ALA D O 1
ATOM 13910 N N . GLY D 1 44 ? -10.796 16.214 1.557 1.00 35.17 41 GLY D N 1
ATOM 13911 C CA . GLY D 1 44 ? -11.731 15.470 0.745 1.00 33.58 41 GLY D CA 1
ATOM 13912 C C . GLY D 1 44 ? -13.158 15.914 0.950 1.00 33.41 41 GLY D C 1
ATOM 13913 O O . GLY D 1 44 ? -13.516 16.599 1.910 1.00 36.00 41 GLY D O 1
ATOM 13917 N N . ALA D 1 45 ? -14.001 15.505 0.010 1.00 30.11 42 ALA D N 1
ATOM 13918 C CA . ALA D 1 45 ? -15.396 15.908 0.050 1.00 30.04 42 ALA D CA 1
ATOM 13919 C C . ALA D 1 45 ? -16.080 15.405 1.316 1.00 30.47 42 ALA D C 1
ATOM 13920 O O . ALA D 1 45 ? -16.846 16.131 1.952 1.00 30.21 42 ALA D O 1
ATOM 13927 N N . LEU D 1 46 ? -15.859 14.144 1.671 1.00 27.88 43 LEU D N 1
ATOM 13928 C CA . LEU D 1 46 ? -16.480 13.629 2.886 1.00 27.78 43 LEU D CA 1
ATOM 13929 C C . LEU D 1 46 ? -15.933 14.349 4.110 1.00 28.57 43 LEU D C 1
ATOM 13930 O O . LEU D 1 46 ? -16.690 14.749 5.000 1.00 31.59 43 LEU D O 1
ATOM 13946 N N . ALA D 1 47 ? -14.620 14.574 4.138 1.00 28.54 44 ALA D N 1
ATOM 13947 C CA . ALA D 1 47 ? -13.998 15.225 5.288 1.00 29.86 44 ALA D CA 1
ATOM 13948 C C . ALA D 1 47 ? -14.520 16.640 5.526 1.00 30.90 44 ALA D C 1
ATOM 13949 O O . ALA D 1 47 ? -14.469 17.121 6.659 1.00 31.72 44 ALA D O 1
ATOM 13956 N N . ILE D 1 48 ? -14.977 17.347 4.484 1.00 31.11 45 ILE D N 1
ATOM 13957 C CA . ILE D 1 48 ? -15.501 18.703 4.684 1.00 36.03 45 ILE D CA 1
ATOM 13958 C C . ILE D 1 48 ? -17.008 18.733 4.922 1.00 35.11 45 ILE D C 1
ATOM 13959 O O . ILE D 1 48 ? -17.556 19.800 5.223 1.00 36.85 45 ILE D O 1
ATOM 13975 N N . THR D 1 49 ? -17.696 17.610 4.782 1.00 33.88 46 THR D N 1
ATOM 13976 C CA . THR D 1 49 ? -19.125 17.556 5.059 1.00 36.77 46 THR D CA 1
ATOM 13977 C C . THR D 1 49 ? -19.383 17.654 6.555 1.00 38.77 46 THR D C 1
ATOM 13978 O O . THR D 1 49 ? -18.823 16.887 7.337 1.00 35.22 46 THR D O 1
ATOM 13989 N N . HIS D 1 50 ? -20.240 18.589 6.954 1.00 42.68 47 HIS D N 1
ATOM 13990 C CA . HIS D 1 50 ? -20.421 18.852 8.380 1.00 50.37 47 HIS D CA 1
ATOM 13991 C C . HIS D 1 50 ? -21.320 17.832 9.073 1.00 47.84 47 HIS D C 1
ATOM 13992 O O . HIS D 1 50 ? -21.053 17.465 10.224 1.00 49.58 47 HIS D O 1
ATOM 14006 N N . LYS D 1 51 ? -22.398 17.391 8.424 1.00 40.67 48 LYS D N 1
ATOM 14007 C CA . LYS D 1 51 ? -23.318 16.440 9.048 1.00 42.90 48 LYS D CA 1
ATOM 14008 C C . LYS D 1 51 ? -23.848 15.486 7.978 1.00 44.42 48 LYS D C 1
ATOM 14009 O O . LYS D 1 51 ? -24.751 15.837 7.221 1.00 53.14 48 LYS D O 1
ATOM 14013 N N . ILE D 1 52 ? -23.375 14.256 7.975 1.00 35.60 49 ILE D N 1
ATOM 14014 C CA . ILE D 1 52 ? -23.831 13.265 7.009 1.00 31.93 49 ILE D CA 1
ATOM 14015 C C . ILE D 1 52 ? -24.870 12.388 7.683 1.00 31.92 49 ILE D C 1
ATOM 14016 O O . ILE D 1 52 ? -24.624 11.826 8.759 1.00 31.84 49 ILE D O 1
ATOM 14032 N N . ALA D 1 53 ? -26.049 12.296 7.064 1.00 29.79 50 ALA D N 1
ATOM 14033 C CA . ALA D 1 53 ? -27.172 11.554 7.637 1.00 31.68 50 ALA D CA 1
ATOM 14034 C C . ALA D 1 53 ? -27.681 10.443 6.740 1.00 31.39 50 ALA D C 1
ATOM 14035 O O . ALA D 1 53 ? -28.693 9.811 7.072 1.00 31.91 50 ALA D O 1
ATOM 14042 N N . ASN D 1 54 ? -27.002 10.162 5.628 1.00 31.37 51 ASN D N 1
ATOM 14043 C CA . ASN D 1 54 ? -27.480 9.168 4.684 1.00 29.66 51 ASN D CA 1
ATOM 14044 C C . ASN D 1 54 ? -26.421 8.128 4.396 1.00 31.00 51 ASN D C 1
ATOM 14045 O O . ASN D 1 54 ? -26.430 7.523 3.331 1.00 30.52 51 ASN D O 1
ATOM 14056 N N . TYR D 1 55 ? -25.498 7.892 5.336 1.00 28.99 52 TYR D N 1
ATOM 14057 C CA . TYR D 1 55 ? -24.572 6.781 5.182 1.00 25.58 52 TYR D CA 1
ATOM 14058 C C . TYR D 1 55 ? -25.200 5.548 5.828 1.00 26.14 52 TYR D C 1
ATOM 14059 O O . TYR D 1 55 ? -25.428 5.554 7.054 1.00 28.17 52 TYR D O 1
ATOM 14077 N N . PRO D 1 56 ? -25.552 4.508 5.064 1.00 25.56 53 PRO D N 1
ATOM 14078 C CA . PRO D 1 56 ? -26.301 3.395 5.646 1.00 25.33 53 PRO D CA 1
ATOM 14079 C C . PRO D 1 56 ? -25.461 2.674 6.686 1.00 24.72 53 PRO D C 1
ATOM 14080 O O . PRO D 1 56 ? -24.300 2.354 6.453 1.00 25.65 53 PRO D O 1
ATOM 14091 N N . GLY D 1 57 ? -26.066 2.420 7.840 1.00 25.70 54 GLY D N 1
ATOM 14092 C CA . GLY D 1 57 ? -25.391 1.716 8.910 1.00 30.47 54 GLY D CA 1
ATOM 14093 C C . GLY D 1 57 ? -24.770 2.609 9.962 1.00 34.37 54 GLY D C 1
ATOM 14094 O O . GLY D 1 57 ? -24.279 2.093 10.975 1.00 35.22 54 GLY D O 1
ATOM 14098 N N . VAL D 1 58 ? -24.751 3.914 9.734 1.00 33.79 55 VAL D N 1
ATOM 14099 C CA . VAL D 1 58 ? -24.236 4.893 10.683 1.00 35.38 55 VAL D CA 1
ATOM 14100 C C . VAL D 1 58 ? -25.373 5.834 11.031 1.00 35.55 55 VAL D C 1
ATOM 14101 O O . VAL D 1 58 ? -25.623 6.811 10.324 1.00 39.01 55 VAL D O 1
ATOM 14114 N N . PRO D 1 59 ? -26.083 5.578 12.128 1.00 34.80 56 PRO D N 1
ATOM 14115 C CA . PRO D 1 59 ? -27.307 6.323 12.411 1.00 38.18 56 PRO D CA 1
ATOM 14116 C C . PRO D 1 59 ? -27.003 7.676 13.036 1.00 41.83 56 PRO D C 1
ATOM 14117 O O . PRO D 1 59 ? -25.875 7.985 13.419 1.00 41.95 56 PRO D O 1
ATOM 14128 N N . GLY D 1 60 ? -28.051 8.475 13.132 1.00 46.36 57 GLY D N 1
ATOM 14129 C CA . GLY D 1 60 ? -27.957 9.759 13.763 1.00 53.58 57 GLY D CA 1
ATOM 14130 C C . GLY D 1 60 ? -27.172 10.698 12.854 1.00 65.35 57 GLY D C 1
ATOM 14131 O O . GLY D 1 60 ? -26.992 10.464 11.651 1.00 67.54 57 GLY D O 1
ATOM 14135 N N . GLU D 1 61 ? -26.699 11.775 13.453 1.00 76.99 58 GLU D N 1
ATOM 14136 C CA . GLU D 1 61 ? -25.892 12.757 12.751 1.00 81.86 58 GLU D CA 1
ATOM 14137 C C . GLU D 1 61 ? -24.429 12.554 13.121 1.00 73.41 58 GLU D C 1
ATOM 14138 O O . GLU D 1 61 ? -24.091 12.291 14.280 1.00 75.40 58 GLU D O 1
ATOM 14150 N N . MET D 1 62 ? -23.580 12.620 12.114 1.00 59.25 59 MET D N 1
ATOM 14151 C CA . MET D 1 62 ? -22.150 12.446 12.259 1.00 48.20 59 MET D CA 1
ATOM 14152 C C . MET D 1 62 ? -21.436 13.427 11.354 1.00 38.66 59 MET D C 1
ATOM 14153 O O . MET D 1 62 ? -21.945 13.767 10.287 1.00 40.85 59 MET D O 1
ATOM 14167 N N . SER D 1 63 ? -20.301 13.948 11.797 1.00 33.64 60 SER D N 1
ATOM 14168 C CA . SER D 1 63 ? -19.529 14.774 10.880 1.00 33.30 60 SER D CA 1
ATOM 14169 C C . SER D 1 63 ? -18.854 13.863 9.866 1.00 29.55 60 SER D C 1
ATOM 14170 O O . SER D 1 63 ? -18.541 12.704 10.146 1.00 26.60 60 SER D O 1
ATOM 14178 N N . GLY D 1 64 ? -18.666 14.385 8.664 1.00 31.36 61 GLY D N 1
ATOM 14179 C CA . GLY D 1 64 ? -18.016 13.599 7.638 1.00 31.83 61 GLY D CA 1
ATOM 14180 C C . GLY D 1 64 ? -16.602 13.211 8.022 1.00 30.22 61 GLY D C 1
ATOM 14181 O O . GLY D 1 64 ? -16.156 12.096 7.735 1.00 28.52 61 GLY D O 1
ATOM 14185 N N . ASP D 1 65 ? -15.875 14.118 8.688 1.00 31.64 62 ASP D N 1
ATOM 14186 C CA . ASP D 1 65 ? -14.497 13.766 8.994 1.00 32.68 62 ASP D CA 1
ATOM 14187 C C . ASP D 1 65 ? -14.420 12.733 10.113 1.00 32.24 62 ASP D C 1
ATOM 14188 O O . ASP D 1 65 ? -13.426 12.002 10.184 1.00 31.71 62 ASP D O 1
ATOM 14197 N N . HIS D 1 66 ? -15.462 12.606 10.943 1.00 30.30 63 HIS D N 1
ATOM 14198 C CA . HIS D 1 66 ? -15.486 11.515 11.914 1.00 30.63 63 HIS D CA 1
ATOM 14199 C C . HIS D 1 66 ? -15.788 10.189 11.244 1.00 28.82 63 HIS D C 1
ATOM 14200 O O . HIS D 1 66 ? -15.183 9.175 11.589 1.00 28.34 63 HIS D O 1
ATOM 14214 N N . LEU D 1 67 ? -16.741 10.163 10.299 1.00 27.93 64 LEU D N 1
ATOM 14215 C CA . LEU D 1 67 ? -16.973 8.934 9.533 1.00 27.60 64 LEU D CA 1
ATOM 14216 C C . LEU D 1 67 ? -15.699 8.501 8.813 1.00 27.73 64 LEU D C 1
ATOM 14217 O O . LEU D 1 67 ? -15.339 7.313 8.809 1.00 28.50 64 LEU D O 1
ATOM 14233 N N . LEU D 1 68 ? -15.001 9.455 8.198 1.00 27.81 65 LEU D N 1
ATOM 14234 C CA . LEU D 1 68 ? -13.768 9.139 7.478 1.00 28.22 65 LEU D CA 1
ATOM 14235 C C . LEU D 1 68 ? -12.695 8.626 8.431 1.00 27.49 65 LEU D C 1
ATOM 14236 O O . LEU D 1 68 ? -11.931 7.713 8.093 1.00 26.91 65 LEU D O 1
ATOM 14252 N N . GLU D 1 69 ? -12.624 9.210 9.624 1.00 29.19 66 GLU D N 1
ATOM 14253 C CA . GLU D 1 69 ? -11.684 8.770 10.647 1.00 30.72 66 GLU D CA 1
ATOM 14254 C C . GLU D 1 69 ? -11.905 7.310 11.002 1.00 30.33 66 GLU D C 1
ATOM 14255 O O . GLU D 1 69 ? -10.945 6.549 11.190 1.00 30.26 66 GLU D O 1
ATOM 14267 N N . VAL D 1 70 ? -13.166 6.910 11.122 1.00 29.13 67 VAL D N 1
ATOM 14268 C CA . VAL D 1 70 ? -13.490 5.518 11.411 1.00 29.13 67 VAL D CA 1
ATOM 14269 C C . VAL D 1 70 ? -12.994 4.612 10.289 1.00 26.23 67 VAL D C 1
ATOM 14270 O O . VAL D 1 70 ? -12.374 3.577 10.534 1.00 27.94 67 VAL D O 1
ATOM 14283 N N . MET D 1 71 ? -13.245 4.997 9.035 1.00 25.34 68 MET D N 1
ATOM 14284 C CA . MET D 1 71 ? -12.792 4.189 7.904 1.00 26.62 68 MET D CA 1
ATOM 14285 C C . MET D 1 71 ? -11.263 4.101 7.840 1.00 28.80 68 MET D C 1
ATOM 14286 O O . MET D 1 71 ? -10.698 3.031 7.580 1.00 28.96 68 MET D O 1
ATOM 14300 N N . ARG D 1 72 ? -10.578 5.232 7.999 1.00 29.00 69 ARG D N 1
ATOM 14301 C CA . ARG D 1 72 ? -9.117 5.228 7.980 1.00 32.77 69 ARG D CA 1
ATOM 14302 C C . ARG D 1 72 ? -8.572 4.327 9.083 1.00 33.80 69 ARG D C 1
ATOM 14303 O O . ARG D 1 72 ? -7.622 3.560 8.871 1.00 29.79 69 ARG D O 1
ATOM 14324 N N . ASP D 1 73 ? -9.162 4.412 10.273 1.00 32.97 70 ASP D N 1
ATOM 14325 C CA . ASP D 1 73 ? -8.725 3.578 11.386 1.00 31.80 70 ASP D CA 1
ATOM 14326 C C . ASP D 1 73 ? -8.966 2.093 11.104 1.00 30.67 70 ASP D C 1
ATOM 14327 O O . ASP D 1 73 ? -8.133 1.252 11.451 1.00 29.44 70 ASP D O 1
ATOM 14336 N N . GLN D 1 74 ? -10.090 1.744 10.467 1.00 28.30 71 GLN D N 1
ATOM 14337 C CA . GLN D 1 74 ? -10.311 0.344 10.098 1.00 29.23 71 GLN D CA 1
ATOM 14338 C C . GLN D 1 74 ? -9.234 -0.150 9.137 1.00 29.68 71 GLN D C 1
ATOM 14339 O O . GLN D 1 74 ? -8.711 -1.265 9.284 1.00 31.39 71 GLN D O 1
ATOM 14353 N N . ALA D 1 75 ? -8.914 0.650 8.113 1.00 28.40 72 ALA D N 1
ATOM 14354 C CA . ALA D 1 75 ? -7.878 0.237 7.166 1.00 29.07 72 ALA D CA 1
ATOM 14355 C C . ALA D 1 75 ? -6.546 0.023 7.877 1.00 31.31 72 ALA D C 1
ATOM 14356 O O . ALA D 1 75 ? -5.850 -0.979 7.635 1.00 31.77 72 ALA D O 1
ATOM 14363 N N . VAL D 1 76 ? -6.179 0.948 8.768 1.00 34.47 73 VAL D N 1
ATOM 14364 C CA . VAL D 1 76 ? -4.897 0.843 9.455 1.00 38.19 73 VAL D CA 1
ATOM 14365 C C . VAL D 1 76 ? -4.915 -0.340 10.409 1.00 38.23 73 VAL D C 1
ATOM 14366 O O . VAL D 1 76 ? -3.910 -1.037 10.575 1.00 38.93 73 VAL D O 1
ATOM 14379 N N . GLU D 1 77 ? -6.059 -0.586 11.045 1.00 37.86 74 GLU D N 1
ATOM 14380 C CA . GLU D 1 77 ? -6.182 -1.707 11.977 1.00 41.69 74 GLU D CA 1
ATOM 14381 C C . GLU D 1 77 ? -5.841 -3.038 11.314 1.00 39.04 74 GLU D C 1
ATOM 14382 O O . GLU D 1 77 ? -5.290 -3.938 11.956 1.00 36.79 74 GLU D O 1
ATOM 14394 N N . PHE D 1 78 ? -6.201 -3.209 10.047 1.00 36.66 75 PHE D N 1
ATOM 14395 C CA . PHE D 1 78 ? -5.937 -4.466 9.366 1.00 37.09 75 PHE D CA 1
ATOM 14396 C C . PHE D 1 78 ? -4.637 -4.439 8.571 1.00 35.99 75 PHE D C 1
ATOM 14397 O O . PHE D 1 78 ? -4.357 -5.393 7.850 1.00 37.03 75 PHE D O 1
ATOM 14414 N N . GLY D 1 79 ? -3.828 -3.386 8.707 1.00 37.46 76 GLY D N 1
ATOM 14415 C CA . GLY D 1 79 ? -2.458 -3.406 8.206 1.00 40.55 76 GLY D CA 1
ATOM 14416 C C . GLY D 1 79 ? -2.096 -2.322 7.205 1.00 39.15 76 GLY D C 1
ATOM 14417 O O . GLY D 1 79 ? -0.922 -2.240 6.817 1.00 40.27 76 GLY D O 1
ATOM 14421 N N . THR D 1 80 ? -3.021 -1.469 6.777 1.00 35.75 77 THR D N 1
ATOM 14422 C CA . THR D 1 80 ? -2.690 -0.416 5.831 1.00 36.81 77 THR D CA 1
ATOM 14423 C C . THR D 1 80 ? -1.696 0.553 6.446 1.00 36.63 77 THR D C 1
ATOM 14424 O O . THR D 1 80 ? -1.793 0.894 7.624 1.00 35.51 77 THR D O 1
ATOM 14435 N N . VAL D 1 81 ? -0.719 0.967 5.643 1.00 35.25 78 VAL D N 1
ATOM 14436 C CA . VAL D 1 81 ? 0.154 2.083 5.972 1.00 36.43 78 VAL D CA 1
ATOM 14437 C C . VAL D 1 81 ? -0.496 3.349 5.436 1.00 37.19 78 VAL D C 1
ATOM 14438 O O . VAL D 1 81 ? -0.777 3.453 4.231 1.00 35.69 78 VAL D O 1
ATOM 14451 N N . TYR D 1 82 ? -0.763 4.300 6.335 1.00 37.85 79 TYR D N 1
ATOM 14452 C CA . TYR D 1 82 ? -1.301 5.604 5.969 1.00 37.62 79 TYR D CA 1
ATOM 14453 C C . TYR D 1 82 ? -0.163 6.617 5.938 1.00 38.84 79 TYR D C 1
ATOM 14454 O O . TYR D 1 82 ? 0.584 6.756 6.912 1.00 36.52 79 TYR D O 1
ATOM 14472 N N . ARG D 1 83 ? -0.026 7.316 4.817 1.00 36.99 80 ARG D N 1
ATOM 14473 C CA . ARG D 1 83 ? 1.012 8.321 4.670 1.00 37.12 80 ARG D CA 1
ATOM 14474 C C . ARG D 1 83 ? 0.401 9.624 4.190 1.00 38.37 80 ARG D C 1
ATOM 14475 O O . ARG D 1 83 ? -0.467 9.637 3.308 1.00 38.37 80 ARG D O 1
ATOM 14496 N N . ARG D 1 84 ? 0.850 10.713 4.799 1.00 42.76 81 ARG D N 1
ATOM 14497 C CA . ARG D 1 84 ? 0.537 12.055 4.339 1.00 47.00 81 ARG D CA 1
ATOM 14498 C C . ARG D 1 84 ? 1.508 12.414 3.224 1.00 46.18 81 ARG D C 1
ATOM 14499 O O . ARG D 1 84 ? 2.693 12.652 3.479 1.00 46.27 81 ARG D O 1
ATOM 14520 N N . ALA D 1 85 ? 1.010 12.477 1.991 1.00 43.69 82 ALA D N 1
ATOM 14521 C CA . ALA D 1 85 ? 1.880 12.720 0.846 1.00 46.29 82 ALA D CA 1
ATOM 14522 C C . ALA D 1 85 ? 1.061 13.104 -0.377 1.00 47.82 82 ALA D C 1
ATOM 14523 O O . ALA D 1 85 ? 0.058 12.457 -0.687 1.00 47.92 82 ALA D O 1
ATOM 14530 N N . GLN D 1 86 ? 1.484 14.142 -1.084 1.00 49.57 83 GLN D N 1
ATOM 14531 C CA . GLN D 1 86 ? 0.798 14.598 -2.282 1.00 50.46 83 GLN D CA 1
ATOM 14532 C C . GLN D 1 86 ? 1.484 14.015 -3.512 1.00 49.21 83 GLN D C 1
ATOM 14533 O O . GLN D 1 86 ? 2.683 14.214 -3.711 1.00 48.95 83 GLN D O 1
ATOM 14547 N N . VAL D 1 87 ? 0.721 13.299 -4.324 1.00 47.24 84 VAL D N 1
ATOM 14548 C CA . VAL D 1 87 ? 1.227 12.735 -5.570 1.00 47.01 84 VAL D CA 1
ATOM 14549 C C . VAL D 1 87 ? 1.147 13.797 -6.657 1.00 46.03 84 VAL D C 1
ATOM 14550 O O . VAL D 1 87 ? 0.091 14.409 -6.866 1.00 43.20 84 VAL D O 1
ATOM 14563 N N . TYR D 1 88 ? 2.264 14.031 -7.345 1.00 50.29 85 TYR D N 1
ATOM 14564 C CA . TYR D 1 88 ? 2.318 14.993 -8.439 1.00 50.74 85 TYR D CA 1
ATOM 14565 C C . TYR D 1 88 ? 2.582 14.358 -9.798 1.00 50.18 85 TYR D C 1
ATOM 14566 O O . TYR D 1 88 ? 2.539 15.070 -10.812 1.00 50.58 85 TYR D O 1
ATOM 14584 N N . GLY D 1 89 ? 2.850 13.057 -9.851 1.00 48.01 86 GLY D N 1
ATOM 14585 C CA . GLY D 1 89 ? 3.146 12.402 -11.114 1.00 50.80 86 GLY D CA 1
ATOM 14586 C C . GLY D 1 89 ? 3.187 10.900 -10.961 1.00 51.78 86 GLY D C 1
ATOM 14587 O O . GLY D 1 89 ? 3.318 10.375 -9.850 1.00 51.08 86 GLY D O 1
ATOM 14591 N N . LEU D 1 90 ? 3.092 10.212 -12.111 1.00 51.12 87 LEU D N 1
ATOM 14592 C CA . LEU D 1 90 ? 3.050 8.757 -12.190 1.00 50.33 87 LEU D CA 1
ATOM 14593 C C . LEU D 1 90 ? 3.923 8.275 -13.337 1.00 54.47 87 LEU D C 1
ATOM 14594 O O . LEU D 1 90 ? 3.921 8.881 -14.410 1.00 54.94 87 LEU D O 1
ATOM 14610 N N . ASP D 1 91 ? 4.584 7.133 -13.146 1.00 56.59 88 ASP D N 1
ATOM 14611 C CA . ASP D 1 91 ? 5.275 6.426 -14.224 1.00 60.17 88 ASP D CA 1
ATOM 14612 C C . ASP D 1 91 ? 4.623 5.062 -14.354 1.00 60.52 88 ASP D C 1
ATOM 14613 O O . ASP D 1 91 ? 4.827 4.182 -13.513 1.00 59.43 88 ASP D O 1
ATOM 14622 N N . LEU D 1 92 ? 3.833 4.899 -15.409 1.00 62.83 89 LEU D N 1
ATOM 14623 C CA . LEU D 1 92 ? 3.043 3.700 -15.639 1.00 62.19 89 LEU D CA 1
ATOM 14624 C C . LEU D 1 92 ? 3.643 2.820 -16.729 1.00 66.68 89 LEU D C 1
ATOM 14625 O O . LEU D 1 92 ? 2.993 1.868 -17.174 1.00 69.78 89 LEU D O 1
ATOM 14641 N N . SER D 1 93 ? 4.876 3.099 -17.152 1.00 68.29 90 SER D N 1
ATOM 14642 C CA . SER D 1 93 ? 5.418 2.468 -18.345 1.00 71.37 90 SER D CA 1
ATOM 14643 C C . SER D 1 93 ? 5.899 1.046 -18.097 1.00 70.78 90 SER D C 1
ATOM 14644 O O . SER D 1 93 ? 6.223 0.347 -19.059 1.00 72.86 90 SER D O 1
ATOM 14652 N N . GLU D 1 94 ? 5.924 0.593 -16.854 1.00 65.70 91 GLU D N 1
ATOM 14653 C CA . GLU D 1 94 ? 6.412 -0.730 -16.508 1.00 65.55 91 GLU D CA 1
ATOM 14654 C C . GLU D 1 94 ? 5.390 -1.425 -15.627 1.00 63.17 91 GLU D C 1
ATOM 14655 O O . GLU D 1 94 ? 4.479 -0.783 -15.090 1.00 59.52 91 GLU D O 1
ATOM 14659 N N . PRO D 1 95 ? 5.497 -2.749 -15.477 1.00 62.97 92 PRO D N 1
ATOM 14660 C CA . PRO D 1 95 ? 4.530 -3.464 -14.629 1.00 60.25 92 PRO D CA 1
ATOM 14661 C C . PRO D 1 95 ? 4.490 -2.941 -13.205 1.00 60.52 92 PRO D C 1
ATOM 14662 O O . PRO D 1 95 ? 3.410 -2.856 -12.609 1.00 54.89 92 PRO D O 1
ATOM 14673 N N . VAL D 1 96 ? 5.641 -2.593 -12.639 1.00 63.34 93 VAL D N 1
ATOM 14674 C CA . VAL D 1 96 ? 5.700 -1.970 -11.322 1.00 61.42 93 VAL D CA 1
ATOM 14675 C C . VAL D 1 96 ? 5.523 -0.474 -11.538 1.00 59.57 93 VAL D C 1
ATOM 14676 O O . VAL D 1 96 ? 6.347 0.173 -12.193 1.00 64.71 93 VAL D O 1
ATOM 14689 N N . LYS D 1 97 ? 4.423 0.062 -11.026 1.00 54.70 94 LYS D N 1
ATOM 14690 C CA . LYS D 1 97 ? 4.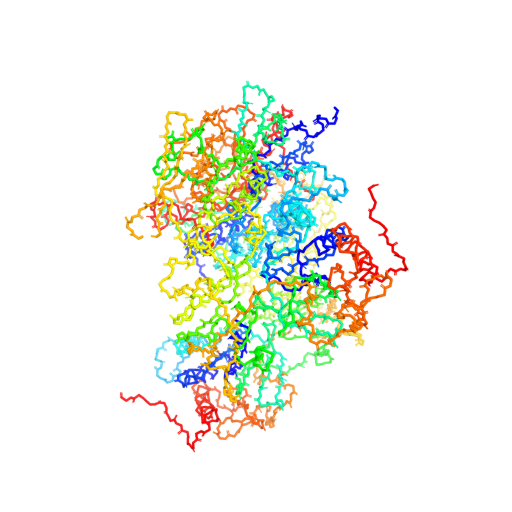101 1.469 -11.198 1.00 54.75 94 LYS D CA 1
ATOM 14691 C C . LYS D 1 97 ? 4.837 2.316 -10.165 1.00 54.65 94 LYS D C 1
ATOM 14692 O O . LYS D 1 97 ? 4.942 1.941 -8.996 1.00 53.03 94 LYS D O 1
ATOM 14711 N N . LYS D 1 98 ? 5.333 3.470 -10.598 1.00 55.78 95 LYS D N 1
ATOM 14712 C CA . LYS D 1 98 ? 6.035 4.394 -9.718 1.00 52.72 95 LYS D CA 1
ATOM 14713 C C . LYS D 1 98 ? 5.180 5.629 -9.486 1.00 50.70 95 LYS D C 1
ATOM 14714 O O . LYS D 1 98 ? 4.594 6.182 -10.423 1.00 50.79 95 LYS D O 1
ATOM 14721 N N . VAL D 1 99 ? 5.124 6.057 -8.230 1.00 49.45 96 VAL D N 1
ATOM 14722 C CA . VAL D 1 99 ? 4.226 7.108 -7.768 1.00 48.07 96 VAL D CA 1
ATOM 14723 C C . VAL D 1 99 ? 5.084 8.165 -7.091 1.00 47.83 96 VAL D C 1
ATOM 14724 O O . VAL D 1 99 ? 5.747 7.873 -6.088 1.00 48.36 96 VAL D O 1
ATOM 14737 N N . TYR D 1 100 ? 5.085 9.379 -7.646 1.00 47.23 97 TYR D N 1
ATOM 14738 C CA . TYR D 1 100 ? 6.007 10.440 -7.239 1.00 52.56 97 TYR D CA 1
ATOM 14739 C C . TYR D 1 100 ? 5.364 11.366 -6.210 1.00 52.30 97 TYR D C 1
ATOM 14740 O O . TYR D 1 100 ? 4.282 11.918 -6.448 1.00 51.24 97 TYR D O 1
ATOM 14758 N N . THR D 1 101 ? 6.025 11.523 -5.071 1.00 47.93 98 THR D N 1
ATOM 14759 C CA . THR D 1 101 ? 5.621 12.447 -4.026 1.00 49.94 98 THR D CA 1
ATOM 14760 C C . THR D 1 101 ? 6.839 13.206 -3.538 1.00 54.44 98 THR D C 1
ATOM 14761 O O . THR D 1 101 ? 7.977 12.799 -3.793 1.00 55.84 98 THR D O 1
ATOM 14772 N N . PRO D 1 102 ? 6.639 14.326 -2.841 1.00 60.86 99 PRO D N 1
ATOM 14773 C CA . PRO D 1 102 ? 7.778 14.963 -2.162 1.00 66.06 99 PRO D CA 1
ATOM 14774 C C . PRO D 1 102 ? 8.375 14.087 -1.080 1.00 66.27 99 PRO D C 1
ATOM 14775 O O . PRO D 1 102 ? 9.540 14.277 -0.720 1.00 69.72 99 PRO D O 1
ATOM 14786 N N . GLU D 1 103 ? 7.621 13.133 -0.542 1.00 64.66 100 GLU D N 1
ATOM 14787 C CA . GLU D 1 103 ? 8.174 12.219 0.445 1.00 67.00 100 GLU D CA 1
ATOM 14788 C C . GLU D 1 103 ? 9.005 11.096 -0.175 1.00 69.45 100 GLU D C 1
ATOM 14789 O O . GLU D 1 103 ? 9.649 10.348 0.569 1.00 74.31 100 GLU D O 1
ATOM 14796 N N . GLY D 1 104 ? 9.012 10.950 -1.498 1.00 64.76 101 GLY D N 1
ATOM 14797 C CA . GLY D 1 104 ? 9.729 9.877 -2.160 1.00 63.85 101 GLY D CA 1
ATOM 14798 C C . GLY D 1 104 ? 8.875 9.175 -3.201 1.00 60.23 101 GLY D C 1
ATOM 14799 O O . GLY D 1 104 ? 7.701 9.484 -3.403 1.00 59.23 101 GLY D O 1
ATOM 14803 N N . ILE D 1 105 ? 9.486 8.188 -3.852 1.00 57.39 102 ILE D N 1
ATOM 14804 C CA . ILE D 1 105 ? 8.843 7.414 -4.908 1.00 54.92 102 ILE D CA 1
ATOM 14805 C C . ILE D 1 105 ? 8.320 6.115 -4.313 1.00 53.70 102 ILE D C 1
ATOM 14806 O O . ILE D 1 105 ? 9.089 5.291 -3.811 1.00 56.21 102 ILE D O 1
ATOM 14822 N N . PHE D 1 106 ? 7.009 5.942 -4.331 1.00 49.33 103 PHE D N 1
ATOM 14823 C CA . PHE D 1 106 ? 6.413 4.687 -3.916 1.00 47.79 103 PHE D CA 1
ATOM 14824 C C . PHE D 1 106 ? 6.171 3.838 -5.149 1.00 50.31 103 PHE D C 1
ATOM 14825 O O . PHE D 1 106 ? 5.929 4.359 -6.240 1.00 52.90 103 PHE D O 1
ATOM 14842 N N . THR D 1 107 ? 6.294 2.531 -4.980 1.00 50.90 104 THR D N 1
ATOM 14843 C CA . THR D 1 107 ? 6.056 1.593 -6.064 1.00 52.13 104 THR D CA 1
ATOM 14844 C C . THR D 1 107 ? 4.990 0.605 -5.632 1.00 49.69 104 THR D C 1
ATOM 14845 O O . THR D 1 107 ? 4.868 0.264 -4.451 1.00 52.20 104 THR D O 1
ATOM 14856 N N . GLY D 1 108 ? 4.209 0.177 -6.604 1.00 45.29 105 GLY D N 1
ATOM 14857 C CA . GLY D 1 108 ? 3.128 -0.751 -6.360 1.00 44.43 105 GLY D CA 1
ATOM 14858 C C . GLY D 1 108 ? 2.970 -1.676 -7.545 1.00 46.04 105 GLY D C 1
ATOM 14859 O O . GLY D 1 108 ? 3.228 -1.299 -8.694 1.00 48.27 105 GLY D O 1
ATOM 14863 N N . ARG D 1 109 ? 2.595 -2.924 -7.238 1.00 50.21 106 ARG D N 1
ATOM 14864 C CA . ARG D 1 109 ? 2.176 -3.881 -8.260 1.00 51.17 106 ARG D CA 1
ATOM 14865 C C . ARG D 1 109 ? 0.790 -3.539 -8.805 1.00 48.32 106 ARG D C 1
ATOM 14866 O O . ARG D 1 109 ? 0.486 -3.812 -9.974 1.00 47.38 106 ARG D O 1
ATOM 14887 N N . ALA D 1 110 ? -0.046 -2.903 -7.988 1.00 44.32 107 ALA D N 1
ATOM 14888 C CA . ALA D 1 110 ? -1.348 -2.401 -8.402 1.00 42.78 107 ALA D CA 1
ATOM 14889 C C . ALA D 1 110 ? -1.467 -0.968 -7.904 1.00 44.37 107 ALA D C 1
ATOM 14890 O O . ALA D 1 110 ? -0.947 -0.632 -6.835 1.00 43.03 107 ALA D O 1
ATOM 14897 N N . LEU D 1 111 ? -2.098 -0.117 -8.710 1.00 43.45 108 LEU D N 1
ATOM 14898 C CA . LEU D 1 111 ? -2.235 1.301 -8.420 1.00 41.44 108 LEU D CA 1
ATOM 14899 C C . LEU D 1 111 ? -3.697 1.687 -8.471 1.00 39.67 108 LEU D C 1
ATOM 14900 O O . LEU D 1 111 ? -4.423 1.280 -9.382 1.00 38.97 108 LEU D O 1
ATOM 14916 N N . VAL D 1 112 ? -4.126 2.474 -7.484 1.00 38.29 109 VAL D N 1
ATOM 14917 C CA . VAL D 1 112 ? -5.515 2.884 -7.361 1.00 36.39 109 VAL D CA 1
ATOM 14918 C C . VAL D 1 112 ? -5.572 4.402 -7.287 1.00 37.15 109 VAL D C 1
ATOM 14919 O O . VAL D 1 112 ? -4.912 5.017 -6.440 1.00 37.24 109 VAL D O 1
ATOM 14932 N N . LEU D 1 113 ? -6.355 4.998 -8.179 1.00 36.64 110 LEU D N 1
ATOM 14933 C CA . LEU D 1 113 ? -6.555 6.437 -8.235 1.00 37.05 110 LEU D CA 1
ATOM 14934 C C . LEU D 1 113 ? -7.869 6.757 -7.531 1.00 34.98 110 LEU D C 1
ATOM 14935 O O . LEU D 1 113 ? -8.935 6.337 -7.989 1.00 33.85 110 LEU D O 1
ATOM 14951 N N . ALA D 1 114 ? -7.792 7.523 -6.442 1.00 34.58 111 ALA D N 1
ATOM 14952 C CA . ALA D 1 114 ? -8.927 7.736 -5.548 1.00 32.62 111 ALA D CA 1
ATOM 14953 C C . ALA D 1 114 ? -8.923 9.167 -4.984 1.00 32.94 111 ALA D C 1
ATOM 14954 O O . ALA D 1 114 ? -9.181 9.393 -3.797 1.00 31.87 111 ALA D O 1
ATOM 14961 N N . THR D 1 115 ? -8.669 10.156 -5.840 1.00 34.49 112 THR D N 1
ATOM 14962 C CA . THR D 1 115 ? -8.420 11.532 -5.416 1.00 35.29 112 THR D CA 1
ATOM 14963 C C . THR D 1 115 ? -9.663 12.425 -5.404 1.00 35.40 112 THR D C 1
ATOM 14964 O O . THR D 1 115 ? -9.550 13.624 -5.096 1.00 35.17 112 THR D O 1
ATOM 14975 N N . GLY D 1 116 ? -10.827 11.891 -5.753 1.00 33.10 113 GLY D N 1
ATOM 14976 C CA . GLY D 1 116 ? -12.064 12.640 -5.678 1.00 32.26 113 GLY D CA 1
ATOM 14977 C C . GLY D 1 116 ? -12.228 13.694 -6.753 1.00 35.38 113 GLY D C 1
ATOM 14978 O O . GLY D 1 116 ? -11.595 13.678 -7.815 1.00 35.42 113 GLY D O 1
ATOM 14982 N N . ALA D 1 117 ? -13.119 14.634 -6.456 1.00 35.57 114 ALA D N 1
ATOM 14983 C CA . ALA D 1 117 ? -13.528 15.633 -7.417 1.00 39.38 114 ALA D CA 1
ATOM 14984 C C . ALA D 1 117 ? -13.724 16.979 -6.726 1.00 39.74 114 ALA D C 1
ATOM 14985 O O . ALA D 1 117 ? -14.692 17.698 -6.979 1.00 39.79 114 ALA D O 1
ATOM 14992 N N . MET D 1 118 ? -12.772 17.351 -5.865 1.00 39.31 115 MET D N 1
ATOM 14993 C CA . MET D 1 118 ? -12.725 18.697 -5.295 1.00 39.06 115 MET D CA 1
ATOM 14994 C C . MET D 1 118 ? -11.848 19.664 -6.094 1.00 42.30 115 MET D C 1
ATOM 14995 O O . MET D 1 118 ? -11.573 20.769 -5.613 1.00 45.17 115 MET D O 1
ATOM 15009 N N . GLY D 1 119 ? -11.426 19.306 -7.309 1.00 41.56 116 GLY D N 1
ATOM 15010 C CA . GLY D 1 119 ? -10.527 20.157 -8.067 1.00 43.40 116 GLY D CA 1
ATOM 15011 C C . GLY D 1 119 ? -11.229 21.276 -8.830 1.00 46.32 116 GLY D C 1
ATOM 15012 O O . GLY D 1 119 ? -12.453 21.385 -8.888 1.00 47.75 116 GLY D O 1
ATOM 15016 N N . ARG D 1 120 ? -10.421 22.104 -9.478 1.00 49.41 117 ARG D N 1
ATOM 15017 C CA . ARG D 1 120 ? -10.965 23.236 -10.208 1.00 53.74 117 ARG D CA 1
ATOM 15018 C C . ARG D 1 120 ? -10.049 23.572 -11.369 1.00 55.99 117 ARG D C 1
ATOM 15019 O O . ARG D 1 120 ? -8.847 23.301 -11.329 1.00 56.98 117 ARG D O 1
ATOM 15040 N N . ILE D 1 121 ? -10.642 24.123 -12.420 1.00 56.95 118 ILE D N 1
ATOM 15041 C CA . ILE D 1 121 ? -9.880 24.706 -13.517 1.00 57.32 118 ILE D CA 1
ATOM 15042 C C . ILE D 1 121 ? -9.317 26.047 -13.063 1.00 60.98 118 ILE D C 1
ATOM 15043 O O . ILE D 1 121 ? -9.974 26.801 -12.330 1.00 60.32 118 ILE D O 1
ATOM 15047 N N . ALA D 1 122 ? -8.096 26.349 -13.495 1.00 65.22 119 ALA D N 1
ATOM 15048 C CA . ALA D 1 122 ? -7.500 27.656 -13.229 1.00 68.98 119 ALA D CA 1
ATOM 15049 C C . ALA D 1 122 ? -8.306 28.715 -13.967 1.00 72.66 119 ALA D C 1
ATOM 15050 O O . ALA D 1 122 ? -8.287 28.761 -15.199 1.00 77.54 119 ALA D O 1
ATOM 15057 N N . SER D 1 123 ? -9.017 29.566 -13.224 1.00 72.34 120 SER D N 1
ATOM 15058 C CA . SER D 1 123 ? -9.916 30.544 -13.822 1.00 76.82 120 SER D CA 1
ATOM 15059 C C . SER D 1 123 ? -9.474 31.997 -13.648 1.00 79.39 120 SER D C 1
ATOM 15060 O O . SER D 1 123 ? -9.932 32.855 -14.408 1.00 81.80 120 SER D O 1
ATOM 15068 N N . ILE D 1 124 ? -8.595 32.291 -12.698 1.00 78.27 121 ILE D N 1
ATOM 15069 C CA . ILE D 1 124 ? -8.171 33.681 -12.455 1.00 79.28 121 ILE D CA 1
ATOM 15070 C C . ILE D 1 124 ? -7.351 34.173 -13.645 1.00 81.36 121 ILE D C 1
ATOM 15071 O O . ILE D 1 124 ? -6.385 33.498 -14.048 1.00 81.31 121 ILE D O 1
ATOM 15075 N N . PRO D 1 125 ? -7.663 35.330 -14.227 1.00 82.90 122 PRO D N 1
ATOM 15076 C CA . PRO D 1 125 ? -6.860 35.805 -15.359 1.00 84.72 122 PRO D CA 1
ATOM 15077 C C . PRO D 1 125 ? -5.385 35.834 -14.994 1.00 82.27 122 PRO D C 1
ATOM 15078 O O . PRO D 1 125 ? -4.986 36.368 -13.951 1.00 81.46 122 PRO D O 1
ATOM 15089 N N . GLY D 1 126 ? -4.578 35.211 -15.849 1.00 79.46 123 GLY D N 1
ATOM 15090 C CA . GLY D 1 126 ? -3.168 35.045 -15.615 1.00 79.60 123 GLY D CA 1
ATOM 15091 C C . GLY D 1 126 ? -2.795 33.773 -14.886 1.00 78.32 123 GLY D C 1
ATOM 15092 O O . GLY D 1 126 ? -1.617 33.392 -14.905 1.00 77.73 123 GLY D O 1
ATOM 15096 N N . GLU D 1 127 ? -3.765 33.088 -14.262 1.00 76.77 124 GLU D N 1
ATOM 15097 C CA . GLU D 1 127 ? -3.435 31.905 -13.470 1.00 77.11 124 GLU D CA 1
ATOM 15098 C C . GLU D 1 127 ? -2.867 30.799 -14.348 1.00 77.22 124 GLU D C 1
ATOM 15099 O O . GLU D 1 127 ? -1.806 30.236 -14.048 1.00 76.69 124 GLU D O 1
ATOM 15111 N N . ALA D 1 128 ? -3.580 30.449 -15.425 1.00 75.20 125 ALA D N 1
ATOM 15112 C CA . ALA D 1 128 ? -3.069 29.457 -16.363 1.00 74.20 125 ALA D CA 1
ATOM 15113 C C . ALA D 1 128 ? -1.845 29.983 -17.105 1.00 77.94 125 ALA D C 1
ATOM 15114 O O . ALA D 1 128 ? -0.877 29.244 -17.325 1.00 80.45 125 ALA D O 1
ATOM 15121 N N . GLU D 1 129 ? -1.868 31.258 -17.504 1.00 77.87 126 GLU D N 1
ATOM 15122 C CA . GLU D 1 129 ? -0.757 31.797 -18.278 1.00 81.02 126 GLU D CA 1
ATOM 15123 C C . GLU D 1 129 ? 0.557 31.633 -17.526 1.00 82.31 126 GLU D C 1
ATOM 15124 O O . GLU D 1 129 ? 1.600 31.371 -18.139 1.00 83.17 126 GLU D O 1
ATOM 15128 N N . TYR D 1 130 ? 0.525 31.766 -16.194 1.00 81.87 127 TYR D N 1
ATOM 15129 C CA . TYR D 1 130 ? 1.732 31.733 -15.379 1.00 80.88 127 TYR D CA 1
ATOM 15130 C C . TYR D 1 130 ? 1.884 30.422 -14.622 1.00 78.53 127 TYR D C 1
ATOM 15131 O O . TYR D 1 130 ? 2.678 30.344 -13.681 1.00 77.12 127 TYR D O 1
ATOM 15149 N N . LEU D 1 131 ? 1.158 29.381 -15.039 1.00 81.45 128 LEU D N 1
ATOM 15150 C CA . LEU D 1 131 ? 1.357 28.039 -14.505 1.00 78.10 128 LEU D CA 1
ATOM 15151 C C . LEU D 1 131 ? 2.823 27.636 -14.620 1.00 79.44 128 LEU D C 1
ATOM 15152 O O . LEU D 1 131 ? 3.496 27.962 -15.600 1.00 87.33 128 LEU D O 1
ATOM 15168 N N . GLY D 1 132 ? 3.313 26.911 -13.618 1.00 74.69 129 GLY D N 1
ATOM 15169 C CA . GLY D 1 132 ? 4.720 26.561 -13.561 1.00 75.11 129 GLY D CA 1
ATOM 15170 C C . GLY D 1 132 ? 5.591 27.797 -13.376 1.00 77.60 129 GLY D C 1
ATOM 15171 O O . GLY D 1 132 ? 6.821 27.718 -13.366 1.00 79.37 129 GLY D O 1
ATOM 15175 N N . VAL D 1 135 ? 0.638 29.956 -10.161 1.00 92.42 132 VAL D N 1
ATOM 15176 C CA . VAL D 1 135 ? 1.989 29.439 -10.305 1.00 91.10 132 VAL D CA 1
ATOM 15177 C C . VAL D 1 135 ? 2.069 27.977 -9.856 1.00 84.38 132 VAL D C 1
ATOM 15178 O O . VAL D 1 135 ? 2.572 27.149 -10.599 1.00 85.95 132 VAL D O 1
ATOM 15191 N N . SER D 1 136 ? 1.593 27.656 -8.649 1.00 77.70 133 SER D N 1
ATOM 15192 C CA . SER D 1 136 ? 1.781 26.310 -8.113 1.00 72.30 133 SER D CA 1
ATOM 15193 C C . SER D 1 136 ? 0.604 25.875 -7.243 1.00 67.27 133 SER D C 1
ATOM 15194 O O . SER D 1 136 ? -0.114 26.693 -6.659 1.00 65.67 133 SER D O 1
ATOM 15202 N N . TYR D 1 137 ? 0.453 24.550 -7.133 1.00 65.33 134 TYR D N 1
ATOM 15203 C CA . TYR D 1 137 ? -0.608 23.928 -6.347 1.00 63.68 134 TYR D CA 1
ATOM 15204 C C . TYR D 1 137 ? -0.063 22.910 -5.344 1.00 63.06 134 TYR D C 1
ATOM 15205 O O . TYR D 1 137 ? -0.832 22.096 -4.826 1.00 57.84 134 TYR D O 1
ATOM 15223 N N . CYS D 1 138 ? 1.248 22.921 -5.069 1.00 66.25 135 CYS D N 1
ATOM 15224 C CA . CYS D 1 138 ? 1.862 21.945 -4.162 1.00 66.02 135 CYS D CA 1
ATOM 15225 C C . CYS D 1 138 ? 2.968 22.637 -3.378 1.00 65.78 135 CYS D C 1
ATOM 15226 O O . CYS D 1 138 ? 4.096 22.759 -3.867 1.00 72.42 135 CYS D O 1
ATOM 15234 N N . ALA D 1 139 ? 2.652 23.073 -2.161 1.00 59.36 136 ALA D N 1
ATOM 15235 C CA . ALA D 1 139 ? 3.652 23.755 -1.339 1.00 60.95 136 ALA D CA 1
ATOM 15236 C C . ALA D 1 139 ? 4.702 22.789 -0.805 1.00 63.01 136 ALA D C 1
ATOM 15237 O O . ALA D 1 139 ? 5.837 23.202 -0.533 1.00 67.58 136 ALA D O 1
ATOM 15244 N N . THR D 1 140 ? 4.356 21.525 -0.633 1.00 60.02 137 THR D N 1
ATOM 15245 C CA . THR D 1 140 ? 5.346 20.586 -0.145 1.00 64.70 137 THR D CA 1
ATOM 15246 C C . THR D 1 140 ? 6.458 20.476 -1.187 1.00 75.86 137 THR D C 1
ATOM 15247 O O . THR D 1 140 ? 7.635 20.431 -0.853 1.00 74.04 137 THR D O 1
ATOM 15258 N N . CYS D 1 141 ? 6.060 20.402 -2.455 1.00 89.75 138 CYS D N 1
ATOM 15259 C CA . CYS D 1 141 ? 6.998 20.331 -3.582 1.00 99.83 138 CYS D CA 1
ATOM 15260 C C . CYS D 1 141 ? 7.820 21.591 -3.891 1.00 97.55 138 CYS D C 1
ATOM 15261 O O . CYS D 1 141 ? 9.016 21.512 -4.145 1.00 103.42 138 CYS D O 1
ATOM 15269 N N . ASP D 1 142 ? 7.164 22.747 -3.874 1.00 86.35 139 ASP D N 1
ATOM 15270 C CA . ASP D 1 142 ? 7.793 24.024 -4.223 1.00 81.64 139 ASP D CA 1
ATOM 15271 C C . ASP D 1 142 ? 8.151 24.987 -3.085 1.00 80.99 139 ASP D C 1
ATOM 15272 O O . ASP D 1 142 ? 8.502 26.134 -3.344 1.00 84.81 139 ASP D O 1
ATOM 15281 N N . GLY D 1 143 ? 8.061 24.540 -1.842 1.00 77.23 140 GLY D N 1
ATOM 15282 C CA . GLY D 1 143 ? 8.352 25.399 -0.707 1.00 77.66 140 GLY D CA 1
ATOM 15283 C C . GLY D 1 143 ? 9.770 25.940 -0.627 1.00 83.66 140 GLY D C 1
ATOM 15284 O O . GLY D 1 143 ? 9.973 27.089 -0.258 1.00 86.37 140 GLY D O 1
ATOM 15288 N N . ALA D 1 144 ? 10.748 25.115 -0.969 1.00 88.34 141 ALA D N 1
ATOM 15289 C CA . ALA D 1 144 ? 12.156 25.513 -0.918 1.00 93.19 141 ALA D CA 1
ATOM 15290 C C . ALA D 1 144 ? 12.494 26.671 -1.854 1.00 96.15 141 ALA D C 1
ATOM 15291 O O . ALA D 1 144 ? 13.311 27.525 -1.527 1.00 98.85 141 ALA D O 1
ATOM 15298 N N . PHE D 1 145 ? 11.868 26.692 -3.022 1.00 94.56 142 PHE D N 1
ATOM 15299 C CA . PHE D 1 145 ? 12.138 27.718 -4.021 1.00 95.49 142 PHE D CA 1
ATOM 15300 C C . PHE D 1 145 ? 11.849 29.123 -3.508 1.00 95.98 142 PHE D C 1
ATOM 15301 O O . PHE D 1 145 ? 12.551 30.070 -3.851 1.00 100.81 142 PHE D O 1
ATOM 15305 N N . TYR D 1 146 ? 10.800 29.273 -2.719 1.00 90.63 143 TYR D N 1
ATOM 15306 C CA . TYR D 1 146 ? 10.389 30.593 -2.265 1.00 90.73 143 TYR D CA 1
ATOM 15307 C C . TYR D 1 146 ? 10.995 31.035 -0.945 1.00 95.92 143 TYR D C 1
ATOM 15308 O O . TYR D 1 146 ? 10.572 32.027 -0.364 1.00 90.64 143 TYR D O 1
ATOM 15326 N N . ARG D 1 147 ? 11.994 30.300 -0.479 1.00 108.02 144 ARG D N 1
ATOM 15327 C CA . ARG D 1 147 ? 12.638 30.649 0.772 1.00 114.81 144 ARG D CA 1
ATOM 15328 C C . ARG D 1 147 ? 13.158 32.077 0.645 1.00 116.99 144 ARG D C 1
ATOM 15329 O O . ARG D 1 147 ? 13.735 32.457 -0.371 1.00 114.43 144 ARG D O 1
ATOM 15350 N N . ASN D 1 148 ? 12.929 32.871 1.683 1.00 120.16 145 ASN D N 1
ATOM 15351 C CA . ASN D 1 148 ? 13.362 34.260 1.700 1.00 121.64 145 ASN D CA 1
ATOM 15352 C C . ASN D 1 148 ? 12.753 35.042 0.544 1.00 117.40 145 ASN D C 1
ATOM 15353 O O . ASN D 1 148 ? 13.389 35.942 0.000 1.00 121.35 145 ASN D O 1
ATOM 15357 N N . ARG D 1 149 ? 11.523 34.705 0.170 1.00 107.05 146 ARG D N 1
ATOM 15358 C CA . ARG D 1 149 ? 10.845 35.399 -0.919 1.00 101.32 146 ARG D CA 1
ATOM 15359 C C . ARG D 1 149 ? 9.353 35.522 -0.623 1.00 92.92 146 ARG D C 1
ATOM 15360 O O . ARG D 1 149 ? 8.815 34.762 0.171 1.00 90.37 146 ARG D O 1
ATOM 15381 N N . GLU D 1 150 ? 8.690 36.487 -1.250 1.00 88.20 147 GLU D N 1
ATOM 15382 C CA . GLU D 1 150 ? 7.264 36.695 -1.030 1.00 84.95 147 GLU D CA 1
ATOM 15383 C C . GLU D 1 150 ? 6.390 35.733 -1.838 1.00 82.25 147 GLU D C 1
ATOM 15384 O O . GLU D 1 150 ? 6.566 35.581 -3.046 1.00 82.74 147 GLU D O 1
ATOM 15388 N N . VAL D 1 151 ? 5.438 35.099 -1.159 1.00 80.49 148 VAL D N 1
ATOM 15389 C CA . VAL D 1 151 ? 4.529 34.156 -1.792 1.00 79.13 148 VAL D CA 1
ATOM 15390 C C . VAL D 1 151 ? 3.114 34.547 -1.403 1.00 76.02 148 VAL D C 1
ATOM 15391 O O . VAL D 1 151 ? 2.875 35.184 -0.370 1.00 75.38 148 VAL D O 1
ATOM 15404 N N . VAL D 1 152 ? 2.169 34.134 -2.240 1.00 70.30 149 VAL D N 1
ATOM 15405 C CA . VAL D 1 152 ? 0.760 34.441 -2.048 1.00 67.01 149 VAL D CA 1
ATOM 15406 C C . VAL D 1 152 ? 0.026 33.121 -1.926 1.00 64.54 149 VAL D C 1
ATOM 15407 O O . VAL D 1 152 ? 0.288 32.188 -2.692 1.00 63.78 149 VAL D O 1
ATOM 15420 N N . VAL D 1 153 ? -0.882 33.041 -0.958 1.00 63.02 150 VAL D N 1
ATOM 15421 C CA . VAL D 1 153 ? -1.773 31.899 -0.803 1.00 61.01 150 VAL D CA 1
ATOM 15422 C C . VAL D 1 153 ? -3.195 32.393 -0.989 1.00 61.40 150 VAL D C 1
ATOM 15423 O O . VAL D 1 153 ? -3.588 33.400 -0.391 1.00 62.05 150 VAL D O 1
ATOM 15436 N N . VAL D 1 154 ? -3.961 31.691 -1.821 1.00 62.54 151 VAL D N 1
ATOM 15437 C CA . VAL D 1 154 ? -5.335 32.060 -2.134 1.00 65.08 151 VAL D CA 1
ATOM 15438 C C . VAL D 1 154 ? -6.250 30.958 -1.624 1.00 65.45 151 VAL D C 1
ATOM 15439 O O . VAL D 1 154 ? -6.048 29.780 -1.939 1.00 63.69 151 VAL D O 1
ATOM 15452 N N . GLY D 1 155 ? -7.227 31.336 -0.809 1.00 67.52 152 GLY D N 1
ATOM 15453 C CA . GLY D 1 155 ? -8.274 30.413 -0.426 1.00 65.52 152 GLY D CA 1
ATOM 15454 C C . GLY D 1 155 ? -8.413 30.267 1.070 1.00 64.42 152 GLY D C 1
ATOM 15455 O O . GLY D 1 155 ? -7.433 30.391 1.809 1.00 67.48 152 GLY D O 1
ATOM 15459 N N . LEU D 1 156 ? -9.625 29.977 1.522 1.00 60.26 153 LEU D N 1
ATOM 15460 C CA . LEU D 1 156 ? -9.913 29.737 2.929 1.00 59.11 153 LEU D CA 1
ATOM 15461 C C . LEU D 1 156 ? -10.548 28.352 3.007 1.00 57.12 153 LEU D C 1
ATOM 15462 O O . LEU D 1 156 ? -11.753 28.194 2.784 1.00 59.19 153 LEU D O 1
ATOM 15478 N N . ASN D 1 157 ? -9.725 27.358 3.310 1.00 51.06 154 ASN D N 1
ATOM 15479 C CA . ASN D 1 157 ? -10.154 25.973 3.432 1.00 48.07 154 ASN D CA 1
ATOM 15480 C C . ASN D 1 157 ? -9.004 25.183 4.040 1.00 49.07 154 ASN D C 1
ATOM 15481 O O . ASN D 1 157 ? -7.894 25.720 4.172 1.00 50.63 154 ASN D O 1
ATOM 15492 N N . PRO D 1 158 ? -9.224 23.920 4.426 1.00 50.35 155 PRO D N 1
ATOM 15493 C CA . PRO D 1 158 ? -8.159 23.175 5.127 1.00 52.38 155 PRO D CA 1
ATOM 15494 C C . PRO D 1 158 ? -6.869 23.055 4.343 1.00 51.40 155 PRO D C 1
ATOM 15495 O O . PRO D 1 158 ? -5.786 23.029 4.939 1.00 51.92 155 PRO D O 1
ATOM 15506 N N . GLU D 1 159 ? -6.953 22.914 3.023 1.00 51.37 156 GLU D N 1
ATOM 15507 C CA . GLU D 1 159 ? -5.740 22.772 2.228 1.00 54.13 156 GLU D CA 1
ATOM 15508 C C . GLU D 1 159 ? -4.928 24.067 2.228 1.00 54.83 156 GLU D C 1
ATOM 15509 O O . GLU D 1 159 ? -3.698 24.042 2.374 1.00 57.60 156 GLU D O 1
ATOM 15521 N N . ALA D 1 160 ? -5.600 25.210 2.079 1.00 49.72 157 ALA D N 1
ATOM 15522 C CA . ALA D 1 160 ? -4.896 26.489 2.028 1.00 49.40 157 ALA D CA 1
ATOM 15523 C C . ALA D 1 160 ? -4.183 26.779 3.343 1.00 48.57 157 ALA D C 1
ATOM 15524 O O . ALA D 1 160 ? -3.067 27.322 3.355 1.00 48.23 157 ALA D O 1
ATOM 15531 N N . VAL D 1 161 ? -4.832 26.468 4.463 1.00 50.05 158 VAL D N 1
ATOM 15532 C CA . VAL D 1 161 ? -4.226 26.724 5.765 1.00 52.91 158 VAL D CA 1
ATOM 15533 C C . VAL D 1 161 ? -3.003 25.840 5.952 1.00 54.13 158 VAL D C 1
ATOM 15534 O O . VAL D 1 161 ? -1.954 26.290 6.421 1.00 53.74 158 VAL D O 1
ATOM 15547 N N . GLU D 1 162 ? -3.130 24.560 5.605 1.00 57.35 159 GLU D N 1
ATOM 15548 C CA . GLU D 1 162 ? -2.013 23.638 5.767 1.00 61.51 159 GLU D CA 1
ATOM 15549 C C . GLU D 1 162 ? -0.855 24.017 4.854 1.00 60.68 159 GLU D C 1
ATOM 15550 O O . GLU D 1 162 ? 0.303 24.039 5.286 1.00 63.37 159 GLU D O 1
ATOM 15562 N N . GLU D 1 163 ? -1.155 24.358 3.599 1.00 55.38 160 GLU D N 1
ATOM 15563 C CA . GLU D 1 163 ? -0.105 24.727 2.659 1.00 56.21 160 GLU D CA 1
ATOM 15564 C C . GLU D 1 163 ? 0.546 26.048 3.051 1.00 57.10 160 GLU D C 1
ATOM 15565 O O . GLU D 1 163 ? 1.766 26.201 2.933 1.00 59.88 160 GLU D O 1
ATOM 15577 N N . ALA D 1 164 ? -0.245 27.007 3.539 1.00 56.99 161 ALA D N 1
ATOM 15578 C CA . ALA D 1 164 ? 0.333 28.260 4.017 1.00 59.32 161 ALA D CA 1
ATOM 15579 C C . ALA D 1 164 ? 1.305 28.017 5.164 1.00 60.43 161 ALA D C 1
ATOM 15580 O O . ALA D 1 164 ? 2.395 28.597 5.193 1.00 61.47 161 ALA D O 1
ATOM 15587 N N . GLN D 1 165 ? 0.945 27.134 6.102 1.00 62.31 162 GLN D N 1
ATOM 15588 C CA . GLN D 1 165 ? 1.842 26.838 7.217 1.00 65.89 162 GLN D CA 1
ATOM 15589 C C . GLN D 1 165 ? 3.133 26.202 6.722 1.00 66.19 162 GLN D C 1
ATOM 15590 O O . GLN D 1 165 ? 4.216 26.495 7.240 1.00 69.20 162 GLN D O 1
ATOM 15600 N N . VAL D 1 166 ? 3.041 25.337 5.708 1.00 63.56 163 VAL D N 1
ATOM 15601 C CA . VAL D 1 166 ? 4.247 24.776 5.108 1.00 65.92 163 VAL D CA 1
ATOM 15602 C C . VAL D 1 166 ? 5.140 25.894 4.586 1.00 68.59 163 VAL D C 1
ATOM 15603 O O . VAL D 1 166 ? 6.358 25.895 4.811 1.00 71.18 163 VAL D O 1
ATOM 15616 N N . LEU D 1 167 ? 4.544 26.886 3.915 1.00 69.10 164 LEU D N 1
ATOM 15617 C CA . LEU D 1 167 ? 5.333 27.947 3.289 1.00 68.66 164 LEU D CA 1
ATOM 15618 C C . LEU D 1 167 ? 5.971 28.883 4.314 1.00 68.71 164 LEU D C 1
ATOM 15619 O O . LEU D 1 167 ? 6.986 29.515 4.002 1.00 71.00 164 LEU D O 1
ATOM 15635 N N . THR D 1 168 ? 5.396 29.020 5.520 1.00 69.29 165 THR D N 1
ATOM 15636 C CA . THR D 1 168 ? 6.035 29.864 6.536 1.00 71.77 165 THR D CA 1
ATOM 15637 C C . THR D 1 168 ? 7.394 29.325 6.951 1.00 78.35 165 THR D C 1
ATOM 15638 O O . THR D 1 168 ? 8.222 30.088 7.460 1.00 78.34 165 THR D O 1
ATOM 15649 N N . LYS D 1 169 ? 7.647 28.033 6.726 1.00 82.16 166 LYS D N 1
ATOM 15650 C CA . LYS D 1 169 ? 8.927 27.438 7.085 1.00 84.23 166 LYS D CA 1
ATOM 15651 C C . LYS D 1 169 ? 10.066 27.956 6.220 1.00 87.22 166 LYS D C 1
ATOM 15652 O O . LYS D 1 169 ? 11.233 27.767 6.578 1.00 85.10 166 LYS D O 1
ATOM 15659 N N . PHE D 1 170 ? 9.754 28.582 5.085 1.00 80.34 167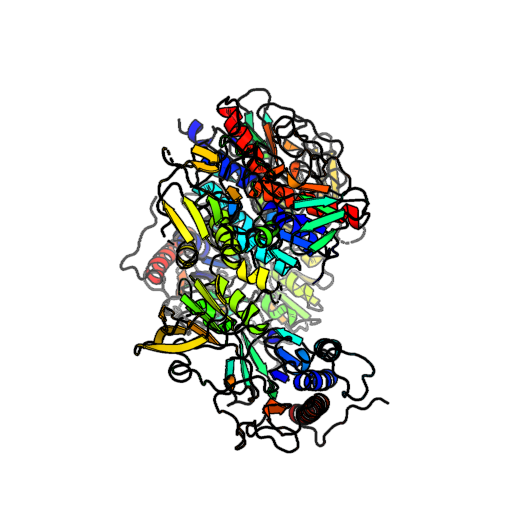 PHE D N 1
ATOM 15660 C CA . PHE D 1 170 ? 10.778 29.032 4.153 1.00 85.34 167 PHE D CA 1
ATOM 15661 C C . PHE D 1 170 ? 10.584 30.497 3.776 1.00 84.46 167 PHE D C 1
ATOM 15662 O O . PHE D 1 170 ? 11.539 31.276 3.808 1.00 92.06 167 PHE D O 1
ATOM 15679 N N . ALA D 1 171 ? 9.356 30.893 3.447 1.00 73.63 168 ALA D N 1
ATOM 15680 C CA . ALA D 1 171 ? 9.132 32.181 2.800 1.00 70.28 168 ALA D CA 1
ATOM 15681 C C . ALA D 1 171 ? 9.408 33.349 3.742 1.00 74.08 168 ALA D C 1
ATOM 15682 O O . ALA D 1 171 ? 9.224 33.261 4.960 1.00 74.19 168 ALA D O 1
ATOM 15689 N N . SER D 1 172 ? 9.857 34.462 3.154 1.00 77.26 169 SER D N 1
ATOM 15690 C CA . SER D 1 172 ? 9.993 35.694 3.920 1.00 80.53 169 SER D CA 1
ATOM 15691 C C . SER D 1 172 ? 8.630 36.253 4.297 1.00 77.39 169 SER D C 1
ATOM 15692 O O . SER D 1 172 ? 8.427 36.700 5.430 1.00 79.98 169 SER D O 1
ATOM 15700 N N . THR D 1 173 ? 7.679 36.225 3.371 1.00 74.06 170 THR D N 1
ATOM 15701 C CA . THR D 1 173 ? 6.335 36.708 3.644 1.00 73.89 170 THR D CA 1
ATOM 15702 C C . THR D 1 173 ? 5.328 35.798 2.963 1.00 69.96 170 THR D C 1
ATOM 15703 O O . THR D 1 173 ? 5.519 35.412 1.808 1.00 68.40 170 THR D O 1
ATOM 15714 N N . VAL D 1 174 ? 4.259 35.462 3.679 1.00 68.71 171 VAL D N 1
ATOM 15715 C CA . VAL D 1 174 ? 3.149 34.690 3.129 1.00 66.13 171 VAL D CA 1
ATOM 15716 C C . VAL D 1 174 ? 1.936 35.612 3.118 1.00 67.83 171 VAL D C 1
ATOM 15717 O O . VAL D 1 174 ? 1.332 35.877 4.165 1.00 70.72 171 VAL D O 1
ATOM 15730 N N . HIS D 1 175 ? 1.581 36.116 1.941 1.00 66.97 172 HIS D N 1
ATOM 15731 C CA . HIS D 1 175 ? 0.406 36.968 1.791 1.00 68.15 172 HIS D CA 1
ATOM 15732 C C . HIS D 1 175 ? -0.802 36.059 1.626 1.00 64.80 172 HIS D C 1
ATOM 15733 O O . HIS D 1 175 ? -0.915 35.346 0.625 1.00 62.83 172 HIS D O 1
ATOM 15747 N N . TRP D 1 176 ? -1.696 36.058 2.607 1.00 62.82 173 TRP D N 1
ATOM 15748 C CA . TRP D 1 176 ? -2.823 35.136 2.619 1.00 60.23 173 TRP D CA 1
ATOM 15749 C C . TRP D 1 176 ? -4.065 35.885 2.150 1.00 63.60 173 TRP D C 1
ATOM 15750 O O . TRP D 1 176 ? -4.542 36.798 2.833 1.00 64.72 173 TRP D O 1
ATOM 15771 N N . ILE D 1 177 ? -4.565 35.514 0.974 1.00 65.85 174 ILE D N 1
ATOM 15772 C CA . ILE D 1 177 ? -5.747 36.127 0.378 1.00 68.32 174 ILE D CA 1
ATOM 15773 C C . ILE D 1 177 ? -6.945 35.237 0.698 1.00 68.58 174 ILE D C 1
ATOM 15774 O O . ILE D 1 177 ? -7.012 34.086 0.256 1.00 65.88 174 ILE D O 1
ATOM 15790 N N . THR D 1 178 ? -7.886 35.759 1.481 1.00 74.76 175 THR D N 1
ATOM 15791 C CA . THR D 1 178 ? -9.080 35.032 1.877 1.00 76.73 175 THR D CA 1
ATOM 15792 C C . THR D 1 178 ? -10.335 35.797 1.471 1.00 87.23 175 THR D C 1
ATOM 15793 O O . THR D 1 178 ? -10.335 37.031 1.461 1.00 93.00 175 THR D O 1
ATOM 15804 N N . PRO D 1 179 ? -11.421 35.097 1.132 1.00 87.73 176 PRO D N 1
ATOM 15805 C CA . PRO D 1 179 ? -12.670 35.804 0.806 1.00 87.52 176 PRO D CA 1
ATOM 15806 C C . PRO D 1 179 ? -13.385 36.368 2.025 1.00 85.38 176 PRO D C 1
ATOM 15807 O O . PRO D 1 179 ? -14.192 37.292 1.867 1.00 89.34 176 PRO D O 1
ATOM 15818 N N . LYS D 1 180 ? -13.147 35.818 3.219 1.00 78.27 177 LYS D N 1
ATOM 15819 C CA . LYS D 1 180 ? -13.814 36.248 4.444 1.00 76.15 177 LYS D CA 1
ATOM 15820 C C . LYS D 1 180 ? -12.834 36.158 5.611 1.00 78.23 177 LYS D C 1
ATOM 15821 O O . LYS D 1 180 ? -11.674 35.766 5.449 1.00 77.21 177 LYS D O 1
ATOM 15828 N N . ASP D 1 181 ? -13.309 36.534 6.797 1.00 82.29 178 ASP D N 1
ATOM 15829 C CA . ASP D 1 181 ? -12.506 36.453 8.012 1.00 84.69 178 ASP D CA 1
ATOM 15830 C C . ASP D 1 181 ? -12.126 34.997 8.279 1.00 82.58 178 ASP D C 1
ATOM 15831 O O . ASP D 1 181 ? -13.024 34.152 8.428 1.00 82.23 178 ASP D O 1
ATOM 15840 N N . PRO D 1 182 ? -10.834 34.659 8.357 1.00 81.61 179 PRO D N 1
ATOM 15841 C CA . PRO D 1 182 ? -10.456 33.256 8.621 1.00 79.99 179 PRO D CA 1
ATOM 15842 C C . PRO D 1 182 ? -10.809 32.750 10.006 1.00 84.14 179 PRO D C 1
ATOM 15843 O O . PRO D 1 182 ? -10.895 31.530 10.186 1.00 79.95 179 PRO D O 1
ATOM 15854 N N . HIS D 1 183 ? -10.996 33.621 10.989 1.00 95.41 180 HIS D N 1
ATOM 15855 C CA . HIS D 1 183 ? -11.330 33.162 12.335 1.00 101.43 180 HIS D CA 1
ATOM 15856 C C . HIS D 1 183 ? -12.667 32.426 12.358 1.00 100.89 180 HIS D C 1
ATOM 15857 O O . HIS D 1 183 ? -13.722 33.027 12.163 1.00 102.30 180 HIS D O 1
ATOM 15871 N N . HIS D 1 188 ? -8.098 26.087 12.578 1.00 90.50 185 HIS D N 1
ATOM 15872 C CA . HIS D 1 188 ? -6.661 25.871 12.445 1.00 90.37 185 HIS D CA 1
ATOM 15873 C C . HIS D 1 188 ? -5.986 27.117 11.852 1.00 87.62 185 HIS D C 1
ATOM 15874 O O . HIS D 1 188 ? -4.761 27.170 11.698 1.00 91.39 185 HIS D O 1
ATOM 15888 N N . ALA D 1 189 ? -6.816 28.112 11.516 1.00 75.75 186 ALA D N 1
ATOM 15889 C CA . ALA D 1 189 ? -6.331 29.376 10.967 1.00 63.11 186 ALA D CA 1
ATOM 15890 C C . ALA D 1 189 ? -5.527 30.163 11.991 1.00 60.80 186 ALA D C 1
ATOM 15891 O O . ALA D 1 189 ? -4.604 30.899 11.624 1.00 61.61 186 ALA D O 1
ATOM 15898 N N . ASP D 1 190 ? -5.897 30.061 13.269 1.00 61.11 187 ASP D N 1
ATOM 15899 C CA . ASP D 1 190 ? -5.206 30.805 14.314 1.00 65.34 187 ASP D CA 1
ATOM 15900 C C . ASP D 1 190 ? -3.732 30.433 14.368 1.00 68.87 187 ASP D C 1
ATOM 15901 O O . ASP D 1 190 ? -2.870 31.300 14.557 1.00 68.72 187 ASP D O 1
ATOM 15905 N N . GLU D 1 191 ? -3.422 29.142 14.235 1.00 73.15 188 GLU D N 1
ATOM 15906 C CA . GLU D 1 191 ? -2.026 28.724 14.228 1.00 77.30 188 GLU D CA 1
ATOM 15907 C C . GLU D 1 191 ? -1.282 29.379 13.073 1.00 77.66 188 GLU D C 1
ATOM 15908 O O . GLU D 1 191 ? -0.157 29.864 13.241 1.00 83.69 188 GLU D O 1
ATOM 15910 N N . LEU D 1 192 ? -1.905 29.421 11.892 1.00 69.80 189 LEU D N 1
ATOM 15911 C CA . LEU D 1 192 ? -1.266 30.070 10.751 1.00 67.46 189 LEU D CA 1
ATOM 15912 C C . LEU D 1 192 ? -1.069 31.559 11.018 1.00 70.00 189 LEU D C 1
ATOM 15913 O O . LEU D 1 192 ? 0.045 32.083 10.897 1.00 72.92 189 LEU D O 1
ATOM 15929 N N . LEU D 1 193 ? -2.134 32.246 11.442 1.00 69.91 190 LEU D N 1
ATOM 15930 C CA . LEU D 1 193 ? -2.062 33.691 11.637 1.00 72.42 190 LEU D CA 1
ATOM 15931 C C . LEU D 1 193 ? -1.094 34.078 12.746 1.00 77.46 190 LEU D C 1
ATOM 15932 O O . LEU D 1 193 ? -0.709 35.249 12.837 1.00 80.17 190 LEU D O 1
ATOM 15948 N N . ALA D 1 194 ? -0.693 33.129 13.593 1.00 79.86 191 ALA D N 1
ATOM 15949 C CA . ALA D 1 194 ? 0.265 33.437 14.648 1.00 83.41 191 ALA D CA 1
ATOM 15950 C C . ALA D 1 194 ? 1.682 33.588 14.115 1.00 84.17 191 ALA D C 1
ATOM 15951 O O . ALA D 1 194 ? 2.538 34.124 14.825 1.00 86.86 191 ALA D O 1
ATOM 15958 N N . HIS D 1 195 ? 1.954 33.108 12.906 1.00 81.37 192 HIS D N 1
ATOM 15959 C CA . HIS D 1 195 ? 3.287 33.252 12.330 1.00 81.08 192 HIS D CA 1
ATOM 15960 C C . HIS D 1 195 ? 3.523 34.711 11.955 1.00 83.89 192 HIS D C 1
ATOM 15961 O O . HIS D 1 195 ? 2.682 35.317 11.281 1.00 84.73 192 HIS D O 1
ATOM 15965 N N . PRO D 1 196 ? 4.639 35.312 12.368 1.00 85.74 193 PRO D N 1
ATOM 15966 C CA . PRO D 1 196 ? 4.852 36.735 12.062 1.00 87.31 193 PRO D CA 1
ATOM 15967 C C . PRO D 1 196 ? 4.956 37.027 10.576 1.00 84.48 193 PRO D C 1
ATOM 15968 O O . PRO D 1 196 ? 4.645 38.146 10.147 1.00 85.14 193 PRO D O 1
ATOM 15979 N N . SER D 1 197 ? 5.387 36.052 9.774 1.00 80.27 194 SER D N 1
ATOM 15980 C CA . SER D 1 197 ? 5.612 36.280 8.354 1.00 76.40 194 SER D CA 1
ATOM 15981 C C . SER D 1 197 ? 4.325 36.279 7.540 1.00 73.99 194 SER D C 1
ATOM 15982 O O . SER D 1 197 ? 4.372 36.565 6.338 1.00 75.21 194 SER D O 1
ATOM 15990 N N . VAL D 1 198 ? 3.192 35.936 8.146 1.00 69.94 195 VAL D N 1
ATOM 15991 C CA . VAL D 1 198 ? 1.917 35.875 7.439 1.00 66.79 195 VAL D CA 1
ATOM 15992 C C . VAL D 1 198 ? 1.278 37.258 7.451 1.00 68.79 195 VAL D C 1
ATOM 15993 O O . VAL D 1 198 ? 1.186 37.906 8.500 1.00 67.17 195 VAL D O 1
ATOM 16006 N N . LYS D 1 199 ? 0.846 37.714 6.278 1.00 70.33 196 LYS D N 1
ATOM 16007 C CA . LYS D 1 199 ? 0.111 38.964 6.130 1.00 71.87 196 LYS D CA 1
ATOM 16008 C C . LYS D 1 199 ? -1.265 38.632 5.576 1.00 69.46 196 LYS D C 1
ATOM 16009 O O . LYS D 1 199 ? -1.386 38.143 4.446 1.00 63.29 196 LYS D O 1
ATOM 16022 N N . LEU D 1 200 ? -2.296 38.892 6.372 1.00 72.05 197 LEU D N 1
ATOM 16023 C CA . LEU D 1 200 ? -3.659 38.543 6.004 1.00 69.87 197 LEU D CA 1
ATOM 16024 C C . LEU D 1 200 ? -4.274 39.645 5.145 1.00 72.57 197 LEU D C 1
ATOM 16025 O O . LEU D 1 200 ? -4.179 40.832 5.478 1.00 72.43 197 LEU D O 1
ATOM 16041 N N . TRP D 1 201 ? -4.892 39.244 4.036 1.00 73.05 198 TRP D N 1
ATOM 16042 C CA . TRP D 1 201 ? -5.654 40.133 3.158 1.00 76.99 198 TRP D CA 1
ATOM 16043 C C . TRP D 1 201 ? -7.091 39.615 3.151 1.00 79.56 198 TRP D C 1
ATOM 16044 O O . TRP D 1 201 ? -7.513 38.916 2.228 1.00 75.39 198 TRP D O 1
ATOM 16065 N N . GLU D 1 202 ? -7.833 39.949 4.206 1.00 89.33 199 GLU D N 1
ATOM 16066 C CA . GLU D 1 202 ? -9.195 39.460 4.381 1.00 93.50 199 GLU D CA 1
ATOM 16067 C C . GLU D 1 202 ? -10.178 40.167 3.453 1.00 94.75 199 GLU D C 1
ATOM 16068 O O . GLU D 1 202 ? -10.011 41.336 3.096 1.00 97.16 199 GLU D O 1
ATOM 16080 N N . LYS D 1 203 ? -11.209 39.425 3.050 1.00 90.36 200 LYS D N 1
ATOM 16081 C CA . LYS D 1 203 ? -12.293 39.950 2.226 1.00 85.93 200 LYS D CA 1
ATOM 16082 C C . LYS D 1 203 ? -11.774 40.568 0.938 1.00 89.26 200 LYS D C 1
ATOM 16083 O O . LYS D 1 203 ? -12.385 41.486 0.394 1.00 95.68 200 LYS D O 1
ATOM 16087 N N . THR D 1 204 ? -10.647 40.075 0.439 1.00 86.18 201 THR D N 1
ATOM 16088 C CA . THR D 1 204 ? -10.073 40.557 -0.806 1.00 88.36 201 THR D CA 1
ATOM 16089 C C . THR D 1 204 ? -10.152 39.448 -1.842 1.00 92.65 201 THR D C 1
ATOM 16090 O O . THR D 1 204 ? -9.877 38.283 -1.540 1.00 91.85 201 THR D O 1
ATOM 16094 N N . ARG D 1 205 ? -10.514 39.807 -3.066 1.00 99.55 202 ARG D N 1
ATOM 16095 C CA . ARG D 1 205 ? -10.569 38.852 -4.159 1.00 102.50 202 ARG D CA 1
ATOM 16096 C C . ARG D 1 205 ? -9.425 39.167 -5.106 1.00 103.67 202 ARG D C 1
ATOM 16097 O O . ARG D 1 205 ? -9.174 40.334 -5.426 1.00 110.65 202 ARG D O 1
ATOM 16101 N N . LEU D 1 206 ? -8.740 38.126 -5.556 1.00 94.63 203 LEU D N 1
ATOM 16102 C CA . LEU D 1 206 ? -7.618 38.299 -6.466 1.00 88.72 203 LEU D CA 1
ATOM 16103 C C . LEU D 1 206 ? -8.140 38.471 -7.886 1.00 89.43 203 LEU D C 1
ATOM 16104 O O . LEU D 1 206 ? -8.694 37.538 -8.475 1.00 91.93 203 LEU D O 1
ATOM 16120 N N . ILE D 1 207 ? -7.954 39.678 -8.430 1.00 87.72 204 ILE D N 1
ATOM 16121 C CA . ILE D 1 207 ? -8.498 40.036 -9.734 1.00 86.77 204 ILE D CA 1
ATOM 16122 C C . ILE D 1 207 ? -7.629 39.480 -10.854 1.00 87.05 204 ILE D C 1
ATOM 16123 O O . ILE D 1 207 ? -8.142 39.072 -11.904 1.00 87.84 204 ILE D O 1
ATOM 16127 N N . ARG D 1 208 ? -6.308 39.491 -10.680 1.00 85.87 205 ARG D N 1
ATOM 16128 C CA . ARG D 1 208 ? -5.426 39.129 -11.777 1.00 86.67 205 ARG D CA 1
ATOM 16129 C C . ARG D 1 208 ? -4.019 38.844 -11.263 1.00 81.23 205 ARG D C 1
ATOM 16130 O O . ARG D 1 208 ? -3.584 39.394 -10.248 1.00 85.50 205 ARG D O 1
ATOM 16151 N N . ILE D 1 209 ? -3.320 37.984 -11.999 1.00 71.93 206 ILE D N 1
ATOM 16152 C CA . ILE D 1 209 ? -1.909 37.664 -11.795 1.00 69.97 206 ILE D CA 1
ATOM 16153 C C . ILE D 1 209 ? -1.156 38.191 -13.005 1.00 77.63 206 ILE D C 1
ATOM 16154 O O . ILE D 1 209 ? -1.597 37.991 -14.142 1.00 76.77 206 ILE D O 1
ATOM 16170 N N . LYS D 1 210 ? -0.042 38.883 -12.767 1.00 86.26 207 LYS D N 1
ATOM 16171 C CA . LYS D 1 210 ? 0.708 39.517 -13.858 1.00 91.55 207 LYS D CA 1
ATOM 16172 C C . LYS D 1 210 ? 2.216 39.262 -13.774 1.00 92.22 207 LYS D C 1
ATOM 16173 O O . LYS D 1 210 ? 2.744 38.872 -12.730 1.00 90.25 207 LYS D O 1
ATOM 16177 N N . THR D 1 217 ? 5.322 38.116 -11.081 1.00 83.19 214 THR D N 1
ATOM 16178 C CA . THR D 1 217 ? 5.690 38.519 -9.731 1.00 78.49 214 THR D CA 1
ATOM 16179 C C . THR D 1 217 ? 4.878 39.731 -9.279 1.00 93.74 214 THR D C 1
ATOM 16180 O O . THR D 1 217 ? 5.402 40.645 -8.652 1.00 81.03 214 THR D O 1
ATOM 16184 N N . ALA D 1 218 ? 3.594 39.732 -9.610 1.00 139.31 215 ALA D N 1
ATOM 16185 C CA . ALA D 1 218 ? 2.703 40.816 -9.220 1.00 149.03 215 ALA D CA 1
ATOM 16186 C C . ALA D 1 218 ? 1.282 40.293 -9.045 1.00 136.80 215 ALA D C 1
ATOM 16187 O O . ALA D 1 218 ? 0.907 39.291 -9.640 1.00 144.26 215 ALA D O 1
ATOM 16194 N N . VAL D 1 219 ? 0.492 40.984 -8.237 1.00 111.93 216 VAL D N 1
ATOM 16195 C CA . VAL D 1 219 ? -0.880 40.580 -7.996 1.00 94.26 216 VAL D CA 1
ATOM 16196 C C . VAL D 1 219 ? -1.779 41.801 -7.914 1.00 95.85 216 VAL D C 1
ATOM 16197 O O . VAL D 1 219 ? -1.331 42.886 -7.559 1.00 103.23 216 VAL D O 1
ATOM 16210 N N . GLU D 1 220 ? -3.049 41.623 -8.241 1.00 95.23 217 GLU D N 1
ATOM 16211 C CA . GLU D 1 220 ? -3.996 42.725 -8.199 1.00 100.12 217 GLU D CA 1
ATOM 16212 C C . GLU D 1 220 ? -5.232 42.343 -7.407 1.00 98.56 217 GLU D C 1
ATOM 16213 O O . GLU D 1 220 ? -6.076 41.591 -7.884 1.00 96.62 217 GLU D O 1
ATOM 16225 N N . VAL D 1 221 ? -5.340 42.872 -6.196 1.00 99.15 218 VAL D N 1
ATOM 16226 C CA . VAL D 1 221 ? -6.486 42.578 -5.345 1.00 98.04 218 VAL D CA 1
ATOM 16227 C C . VAL D 1 221 ? -7.509 43.705 -5.422 1.00 100.53 218 VAL D C 1
ATOM 16228 O O . VAL D 1 221 ? -8.474 43.728 -4.656 1.00 100.21 218 VAL D O 1
ATOM 16232 N N . SER D 1 229 ? -8.924 48.706 -7.041 1.00 110.94 226 SER D N 1
ATOM 16233 C CA . SER D 1 229 ? -7.979 47.861 -7.764 1.00 111.45 226 SER D CA 1
ATOM 16234 C C . SER D 1 229 ? -6.549 48.238 -7.389 1.00 119.18 226 SER D C 1
ATOM 16235 O O . SER D 1 229 ? -6.028 49.251 -7.853 1.00 119.63 226 SER D O 1
ATOM 16238 N N . GLN D 1 230 ? -5.935 47.437 -6.521 1.00 126.20 227 GLN D N 1
ATOM 16239 C CA . GLN D 1 230 ? -4.573 47.700 -6.066 1.00 130.96 227 GLN D CA 1
ATOM 16240 C C . GLN D 1 230 ? -3.619 46.546 -6.337 1.00 123.72 227 GLN D C 1
ATOM 16241 O O . GLN D 1 230 ? -3.875 45.411 -5.947 1.00 124.59 227 GLN D O 1
ATOM 16245 N N . GLU D 1 231 ? -2.513 46.852 -7.000 1.00 113.78 228 GLU D N 1
ATOM 16246 C CA . GLU D 1 231 ? -1.500 45.856 -7.319 1.00 102.37 228 GLU D CA 1
ATOM 16247 C C . GLU D 1 231 ? -0.672 45.472 -6.101 1.00 95.43 228 GLU D C 1
ATOM 16248 O O . GLU D 1 231 ? -0.459 46.281 -5.209 1.00 95.11 228 GLU D O 1
ATOM 16252 N N . LEU D 1 232 ? -0.217 44.227 -6.073 1.00 93.13 229 LEU D N 1
ATOM 16253 C CA . LEU D 1 232 ? 0.618 43.715 -4.994 1.00 92.34 229 LEU D CA 1
ATOM 16254 C C . LEU D 1 232 ? 1.718 42.887 -5.641 1.00 94.24 229 LEU D C 1
ATOM 16255 O O . LEU D 1 232 ? 1.490 42.260 -6.671 1.00 93.86 229 LEU D O 1
ATOM 16271 N N . LEU D 1 233 ? 2.903 42.870 -5.046 1.00 97.21 230 LEU D N 1
ATOM 16272 C CA . LEU D 1 233 ? 4.015 42.132 -5.625 1.00 99.16 230 LEU D CA 1
ATOM 16273 C C . LEU D 1 233 ? 4.387 40.878 -4.858 1.00 109.17 230 LEU D C 1
ATOM 16274 O O . LEU D 1 233 ? 4.604 40.921 -3.653 1.00 105.95 230 LEU D O 1
ATOM 16278 N N . ALA D 1 234 ? 4.448 39.757 -5.571 1.00 123.02 231 ALA D N 1
ATOM 16279 C CA . ALA D 1 234 ? 4.817 38.481 -4.968 1.00 126.40 231 ALA D CA 1
ATOM 16280 C C . ALA D 1 234 ? 5.528 37.567 -5.970 1.00 122.29 231 ALA D C 1
ATOM 16281 O O . ALA D 1 234 ? 5.226 37.595 -7.156 1.00 130.30 231 ALA D O 1
ATOM 16288 N N . GLU D 1 235 ? 6.473 36.768 -5.487 1.00 106.09 232 GLU D N 1
ATOM 16289 C CA . GLU D 1 235 ? 7.213 35.829 -6.336 1.00 99.49 232 GLU D CA 1
ATOM 16290 C C . GLU D 1 235 ? 6.365 34.676 -6.894 1.00 95.34 232 GLU D C 1
ATOM 16291 O O . GLU D 1 235 ? 6.492 34.305 -8.060 1.00 95.41 232 GLU D O 1
ATOM 16295 N N . GLY D 1 236 ? 5.505 34.110 -6.053 1.00 80.90 233 GLY D N 1
ATOM 16296 C CA . GLY D 1 236 ? 4.658 33.000 -6.450 1.00 78.88 233 GLY D CA 1
ATOM 16297 C C . GLY D 1 236 ? 3.266 33.054 -5.859 1.00 76.88 233 GLY D C 1
ATOM 16298 O O . GLY D 1 236 ? 3.061 33.600 -4.778 1.00 76.19 233 GLY D O 1
ATOM 16301 N N . VAL D 1 237 ? 2.302 32.483 -6.572 1.00 73.14 234 VAL D N 1
ATOM 16302 C CA . VAL D 1 237 ? 0.926 32.467 -6.110 1.00 68.28 234 VAL D CA 1
ATOM 16303 C C . VAL D 1 237 ? 0.430 31.034 -6.001 1.00 66.40 234 VAL D C 1
ATOM 16304 O O . VAL D 1 237 ? 0.543 30.259 -6.945 1.00 67.15 234 VAL D O 1
ATOM 16317 N N . PHE D 1 238 ? -0.122 30.684 -4.846 1.00 64.29 235 PHE D N 1
ATOM 16318 C CA . PHE D 1 238 ? -0.645 29.344 -4.634 1.00 63.86 235 PHE D CA 1
ATOM 16319 C C . PHE D 1 238 ? -2.145 29.449 -4.541 1.00 64.35 235 PHE D C 1
ATOM 16320 O O . PHE D 1 238 ? -2.675 30.148 -3.683 1.00 65.15 235 PHE D O 1
ATOM 16337 N N . VAL D 1 239 ? -2.834 28.741 -5.420 1.00 63.31 236 VAL D N 1
ATOM 16338 C CA . VAL D 1 239 ? -4.275 28.791 -5.420 1.00 61.62 236 VAL D CA 1
ATOM 16339 C C . VAL D 1 239 ? -4.837 27.490 -4.895 1.00 59.50 236 VAL D C 1
ATOM 16340 O O . VAL D 1 239 ? -4.537 26.413 -5.402 1.00 57.23 236 VAL D O 1
ATOM 16344 N N . TYR D 1 240 ? -5.656 27.613 -3.865 1.00 60.25 237 TYR D N 1
ATOM 16345 C CA . TYR D 1 240 ? -6.323 26.462 -3.257 1.00 60.12 237 TYR D CA 1
ATOM 16346 C C . TYR D 1 240 ? -7.812 26.750 -3.136 1.00 62.53 237 TYR D C 1
ATOM 16347 O O . TYR D 1 240 ? -8.418 26.621 -2.075 1.00 67.47 237 TYR D O 1
ATOM 16365 N N . LEU D 1 241 ? -8.426 27.074 -4.259 1.00 61.27 238 LEU D N 1
ATOM 16366 C CA . LEU D 1 241 ? -9.862 27.250 -4.287 1.00 60.76 238 LEU D CA 1
ATOM 16367 C C . LEU D 1 241 ? -10.484 25.901 -4.608 1.00 59.02 238 LEU D C 1
ATOM 16368 O O . LEU D 1 241 ? -9.913 25.090 -5.344 1.00 59.15 238 LEU D O 1
ATOM 16384 N N . GLN D 1 242 ? -11.622 25.644 -3.997 1.00 57.58 239 GLN D N 1
ATOM 16385 C CA . GLN D 1 242 ? -12.291 24.367 -4.141 1.00 57.94 239 GLN D CA 1
ATOM 16386 C C . GLN D 1 242 ? -13.213 24.410 -5.351 1.00 55.76 239 GLN D C 1
ATOM 16387 O O . GLN D 1 242 ? -13.668 25.478 -5.776 1.00 57.53 239 GLN D O 1
ATOM 16401 N N . GLY D 1 243 ? -13.425 23.244 -5.947 1.00 48.49 240 GLY D N 1
ATOM 16402 C CA . GLY D 1 243 ? -14.317 23.144 -7.083 1.00 46.73 240 GLY D CA 1
ATOM 16403 C C . GLY D 1 243 ? -15.045 21.820 -7.090 1.00 44.15 240 GLY D C 1
ATOM 16404 O O . GLY D 1 243 ? -15.182 21.172 -6.050 1.00 42.89 240 GLY D O 1
ATOM 16408 N N . SER D 1 244 ? -15.518 21.406 -8.261 1.00 43.09 241 SER D N 1
ATOM 16409 C CA . SER D 1 244 ? -16.257 20.160 -8.384 1.00 44.23 241 SER D CA 1
ATOM 16410 C C . SER D 1 244 ? -15.650 19.268 -9.461 1.00 42.87 241 SER D C 1
ATOM 16411 O O . SER D 1 244 ? -16.305 18.326 -9.933 1.00 41.73 241 SER D O 1
ATOM 16419 N N . LYS D 1 245 ? -14.362 19.525 -9.840 1.00 40.24 242 LYS D N 1
ATOM 16420 C CA . LYS D 1 245 ? -13.796 18.786 -10.955 1.00 41.48 242 LYS D CA 1
ATOM 16421 C C . LYS D 1 245 ? -12.984 17.586 -10.462 1.00 41.76 242 LYS D C 1
ATOM 16422 O O . LYS D 1 245 ? -12.300 17.670 -9.429 1.00 41.90 242 LYS D O 1
ATOM 16429 N N . PRO D 1 246 ? -13.039 16.456 -11.168 1.00 40.41 243 PRO D N 1
ATOM 16430 C CA . PRO D 1 246 ? -12.210 15.311 -10.778 1.00 39.52 243 PRO D CA 1
ATOM 16431 C C . PRO D 1 246 ? -10.740 15.694 -10.765 1.00 42.45 243 PRO D C 1
ATOM 16432 O O . PRO D 1 246 ? -10.263 16.432 -11.634 1.00 46.76 243 PRO D O 1
ATOM 16443 N N . ILE D 1 247 ? -10.024 15.209 -9.754 1.00 38.63 244 ILE D N 1
ATOM 16444 C CA . ILE D 1 247 ? -8.616 15.554 -9.567 1.00 41.53 244 ILE D CA 1
ATOM 16445 C C . ILE D 1 247 ? -7.795 14.555 -10.376 1.00 42.18 244 ILE D C 1
ATOM 16446 O O . ILE D 1 247 ? -7.549 13.429 -9.937 1.00 40.35 244 ILE D O 1
ATOM 16462 N N . THR D 1 248 ? -7.374 14.970 -11.579 1.00 42.74 245 THR D N 1
ATOM 16463 C CA . THR D 1 248 ? -6.730 14.066 -12.528 1.00 44.37 245 THR D CA 1
ATOM 16464 C C . THR D 1 248 ? -5.463 14.613 -13.171 1.00 47.09 245 THR D C 1
ATOM 16465 O O . THR D 1 248 ? -4.796 13.859 -13.886 1.00 44.33 245 THR D O 1
ATOM 16476 N N . ASP D 1 249 ? -5.119 15.885 -12.968 1.00 52.91 246 ASP D N 1
ATOM 16477 C CA . ASP D 1 249 ? -4.006 16.461 -13.718 1.00 60.83 246 ASP D CA 1
ATOM 16478 C C . ASP D 1 249 ? -2.697 15.733 -13.447 1.00 58.37 246 ASP D C 1
ATOM 16479 O O . ASP D 1 249 ? -1.884 15.576 -14.359 1.00 57.34 246 ASP D O 1
ATOM 16488 N N . PHE D 1 250 ? -2.484 15.255 -12.220 1.00 52.80 247 PHE D N 1
ATOM 16489 C CA . PHE D 1 250 ? -1.250 14.540 -11.906 1.00 49.93 247 PHE D CA 1
ATOM 16490 C C . PHE D 1 250 ? -1.094 13.258 -12.716 1.00 47.93 247 PHE D C 1
ATOM 16491 O O . PHE D 1 250 ? 0.003 12.693 -12.747 1.00 49.97 247 PHE D O 1
ATOM 16508 N N . VAL D 1 251 ? -2.158 12.781 -13.360 1.00 42.33 248 VAL D N 1
ATOM 16509 C CA . VAL D 1 251 ? -2.067 11.599 -14.216 1.00 42.78 248 VAL D CA 1
ATOM 16510 C C . VAL D 1 251 ? -1.475 11.937 -15.581 1.00 45.97 248 VAL D C 1
ATOM 16511 O O . VAL D 1 251 ? -1.034 11.036 -16.307 1.00 43.73 248 VAL D O 1
ATOM 16524 N N . ALA D 1 252 ? -1.435 13.218 -15.943 1.00 51.16 249 ALA D N 1
ATOM 16525 C CA . ALA D 1 252 ? -0.776 13.675 -17.169 1.00 52.71 249 ALA D CA 1
ATOM 16526 C C . ALA D 1 252 ? -1.379 13.025 -18.408 1.00 51.28 249 ALA D C 1
ATOM 16527 O O . ALA D 1 252 ? -0.667 12.695 -19.355 1.00 52.19 249 ALA D O 1
ATOM 16534 N N . GLY D 1 253 ? -2.698 12.826 -18.394 1.00 49.32 250 GLY D N 1
ATOM 16535 C CA . GLY D 1 253 ? -3.425 12.321 -19.549 1.00 47.20 250 GLY D CA 1
ATOM 16536 C C . GLY D 1 253 ? -3.158 10.886 -19.933 1.00 46.79 250 GLY D C 1
ATOM 16537 O O . GLY D 1 253 ? -3.477 10.493 -21.053 1.00 46.20 250 GLY D O 1
ATOM 16541 N N . GLN D 1 254 ? -2.652 10.071 -19.016 1.00 49.84 251 GLN D N 1
ATOM 16542 C CA . GLN D 1 254 ? -2.250 8.709 -19.330 1.00 52.25 251 GLN D CA 1
ATOM 16543 C C . GLN D 1 254 ? -3.373 7.681 -19.290 1.00 49.26 251 GLN D C 1
ATOM 16544 O O . GLN D 1 254 ? -3.150 6.553 -19.743 1.00 48.01 251 GLN D O 1
ATOM 16558 N N . VAL D 1 255 ? -4.561 8.012 -18.782 1.00 45.55 252 VAL D N 1
ATOM 16559 C CA . VAL D 1 255 ? -5.667 7.060 -18.794 1.00 46.58 252 VAL D CA 1
ATOM 16560 C C . VAL D 1 255 ? -6.844 7.694 -19.522 1.00 44.13 252 VAL D C 1
ATOM 16561 O O . VAL D 1 255 ? -7.009 8.919 -19.525 1.00 42.03 252 VAL D O 1
ATOM 16574 N N . GLU D 1 256 ? -7.687 6.843 -20.107 1.00 42.90 253 GLU D N 1
ATOM 16575 C CA . GLU D 1 256 ? -8.846 7.325 -20.854 1.00 44.77 253 GLU D CA 1
ATOM 16576 C C . GLU D 1 256 ? -9.807 8.060 -19.930 1.00 43.55 253 GLU D C 1
ATOM 16577 O O . GLU D 1 256 ? -10.048 7.644 -18.796 1.00 41.23 253 GLU D O 1
ATOM 16589 N N . MET D 1 257 ? -10.363 9.153 -20.435 1.00 45.59 254 MET D N 1
ATOM 16590 C CA . MET D 1 257 ? -11.313 9.981 -19.709 1.00 44.32 254 MET D CA 1
ATOM 16591 C C . MET D 1 257 ? -12.663 9.927 -20.408 1.00 42.75 254 MET D C 1
ATOM 16592 O O . MET D 1 257 ? -12.739 9.812 -21.636 1.00 42.01 254 MET D O 1
ATOM 16606 N N . LYS D 1 258 ? -13.724 10.011 -19.629 1.00 40.20 255 LYS D N 1
ATOM 16607 C CA . LYS D 1 258 ? -15.054 10.086 -20.203 1.00 42.67 255 LYS D CA 1
ATOM 16608 C C . LYS D 1 258 ? -15.304 11.482 -20.765 1.00 42.02 255 LYS D C 1
ATOM 16609 O O . LYS D 1 258 ? -14.626 12.442 -20.393 1.00 41.55 255 LYS D O 1
ATOM 16628 N N . PRO D 1 259 ? -16.278 11.628 -21.671 1.00 46.38 256 PRO D N 1
ATOM 16629 C CA . PRO D 1 259 ? -16.585 12.978 -22.190 1.00 51.93 256 PRO D CA 1
ATOM 16630 C C . PRO D 1 259 ? -16.933 13.980 -21.098 1.00 55.18 256 PRO D C 1
ATOM 16631 O O . PRO D 1 259 ? -16.765 15.187 -21.303 1.00 59.21 256 PRO D O 1
ATOM 16642 N N . ASP D 1 260 ? -17.427 13.525 -19.948 1.00 58.26 257 ASP D N 1
ATOM 16643 C CA . ASP D 1 260 ? -17.728 14.427 -18.841 1.00 61.91 257 ASP D CA 1
ATOM 16644 C C . ASP D 1 260 ? -16.490 14.861 -18.057 1.00 59.31 257 ASP D C 1
ATOM 16645 O O . ASP D 1 260 ? -16.615 15.717 -17.176 1.00 57.01 257 ASP D O 1
ATOM 16654 N N . GLY D 1 261 ? -15.310 14.304 -18.344 1.00 59.06 258 GLY D N 1
ATOM 16655 C CA . GLY D 1 261 ? -14.105 14.635 -17.610 1.00 58.51 258 GLY D CA 1
ATOM 16656 C C . GLY D 1 261 ? -13.640 13.613 -16.579 1.00 53.92 258 GLY D C 1
ATOM 16657 O O . GLY D 1 261 ? -12.523 13.750 -16.072 1.00 59.49 258 GLY D O 1
ATOM 16661 N N . GLY D 1 262 ? -14.456 12.629 -16.218 1.00 44.75 259 GLY D N 1
ATOM 16662 C CA . GLY D 1 262 ? -14.027 11.624 -15.254 1.00 43.86 259 GLY D CA 1
ATOM 16663 C C . GLY D 1 262 ? -13.164 10.498 -15.845 1.00 41.68 259 GLY D C 1
ATOM 16664 O O . GLY D 1 262 ? -13.141 10.242 -17.041 1.00 39.24 259 GLY D O 1
ATOM 16668 N N . VAL D 1 263 ? -12.449 9.798 -14.960 1.00 38.29 260 VAL D N 1
ATOM 16669 C CA . VAL D 1 263 ? -11.656 8.629 -15.348 1.00 37.40 260 VAL D CA 1
ATOM 16670 C C . VAL D 1 263 ? -12.555 7.474 -15.780 1.00 36.14 260 VAL D C 1
ATOM 16671 O O . VAL D 1 263 ? -13.401 6.998 -15.009 1.00 35.26 260 VAL D O 1
ATOM 16684 N N . TRP D 1 264 ? -12.299 6.943 -16.978 1.00 35.38 261 TRP D N 1
ATOM 16685 C CA . TRP D 1 264 ? -13.024 5.778 -17.463 1.00 35.62 261 TRP D CA 1
ATOM 16686 C C . TRP D 1 264 ? -12.550 4.501 -16.771 1.00 35.97 261 TRP D C 1
ATOM 16687 O O . TRP D 1 264 ? -11.352 4.293 -16.557 1.00 36.56 261 TRP D O 1
ATOM 16708 N N . VAL D 1 265 ? -13.502 3.633 -16.413 1.00 31.41 262 VAL D N 1
ATOM 16709 C CA . VAL D 1 265 ? -13.166 2.316 -15.877 1.00 30.14 262 VAL D CA 1
ATOM 16710 C C . VAL D 1 265 ? -14.102 1.267 -16.450 1.00 32.02 262 VAL D C 1
ATOM 16711 O O . VAL D 1 265 ? -15.207 1.565 -16.918 1.00 33.89 262 VAL D O 1
ATOM 16724 N N . ASP D 1 266 ? -13.649 0.019 -16.389 1.00 33.41 263 ASP D N 1
ATOM 16725 C CA . ASP D 1 266 ? -14.484 -1.114 -16.766 1.00 37.10 263 ASP D CA 1
ATOM 16726 C C . ASP D 1 266 ? -15.285 -1.600 -15.551 1.00 36.16 263 ASP D C 1
ATOM 16727 O O . ASP D 1 266 ? -15.326 -0.957 -14.501 1.00 33.54 263 ASP D O 1
ATOM 16736 N N . GLU D 1 267 ? -15.925 -2.767 -15.675 1.00 36.07 264 GLU D N 1
ATOM 16737 C CA . GLU D 1 267 ? -16.842 -3.238 -14.638 1.00 37.79 264 GLU D CA 1
ATOM 16738 C C . GLU D 1 267 ? -16.144 -3.569 -13.325 1.00 36.87 264 GLU D C 1
ATOM 16739 O O . GLU D 1 267 ? -16.803 -3.619 -12.280 1.00 38.16 264 GLU D O 1
ATOM 16751 N N . MET D 1 268 ? -14.838 -3.805 -13.348 1.00 32.27 265 MET D N 1
ATOM 16752 C CA . MET D 1 268 ? -14.085 -4.085 -12.137 1.00 31.80 265 MET D CA 1
ATOM 16753 C C . MET D 1 268 ? -13.268 -2.881 -11.668 1.00 31.45 265 MET D C 1
ATOM 16754 O O . MET D 1 268 ? -12.322 -3.047 -10.891 1.00 33.58 265 MET D O 1
ATOM 16768 N N . MET D 1 269 ? -13.617 -1.683 -12.143 1.00 30.67 266 MET D N 1
ATOM 16769 C CA . MET D 1 269 ? -13.003 -0.405 -11.779 1.00 30.39 266 MET D CA 1
ATOM 16770 C C . MET D 1 269 ? -11.595 -0.235 -12.337 1.00 31.11 266 MET D C 1
ATOM 16771 O O . MET D 1 269 ? -10.861 0.636 -11.881 1.00 33.79 266 MET D O 1
ATOM 16785 N N . GLN D 1 270 ? -11.202 -1.040 -13.319 1.00 32.56 267 GLN D N 1
ATOM 16786 C CA . GLN D 1 270 ? -9.887 -0.913 -13.944 1.00 37.46 267 GLN D CA 1
ATOM 16787 C C . GLN D 1 270 ? -9.934 0.128 -15.057 1.00 37.32 267 GLN D C 1
ATOM 16788 O O . GLN D 1 270 ? -10.832 0.102 -15.905 1.00 37.27 267 GLN D O 1
ATOM 16802 N N . THR D 1 271 ? -8.950 1.027 -15.061 1.00 36.35 268 THR D N 1
ATOM 16803 C CA . THR D 1 271 ? -8.810 2.048 -16.094 1.00 36.94 268 THR D CA 1
ATOM 16804 C C . THR D 1 271 ? -8.334 1.415 -17.401 1.00 38.07 268 THR D C 1
ATOM 16805 O O . THR D 1 271 ? -8.142 0.206 -17.493 1.00 38.15 268 THR D O 1
ATOM 16816 N N . SER D 1 272 ? -8.087 2.266 -18.409 1.00 40.90 269 SER D N 1
ATOM 16817 C CA . SER D 1 272 ? -7.540 1.833 -19.698 1.00 43.86 269 SER D CA 1
ATOM 16818 C C . SER D 1 272 ? -6.104 1.326 -19.604 1.00 46.29 269 SER D C 1
ATOM 16819 O O . SER D 1 272 ? -5.594 0.783 -20.588 1.00 46.81 269 SER D O 1
ATOM 16827 N N . VAL D 1 273 ? -5.433 1.525 -18.479 1.00 46.49 270 VAL D N 1
ATOM 16828 C CA . VAL D 1 273 ? -4.064 1.054 -18.272 1.00 51.71 270 VAL D CA 1
ATOM 16829 C C . VAL D 1 273 ? -4.120 -0.177 -17.381 1.00 51.20 270 VAL D C 1
ATOM 16830 O O . VAL D 1 273 ? -4.648 -0.088 -16.260 1.00 51.75 270 VAL D O 1
ATOM 16843 N N . PRO D 1 274 ? -3.602 -1.324 -17.812 1.00 52.52 271 PRO D N 1
ATOM 16844 C CA . PRO D 1 274 ? -3.623 -2.505 -16.939 1.00 51.58 271 PRO D CA 1
ATOM 16845 C C . PRO D 1 274 ? -2.848 -2.258 -15.648 1.00 48.13 271 PRO D C 1
ATOM 16846 O O . PRO D 1 274 ? -1.803 -1.600 -15.640 1.00 45.39 271 PRO D O 1
ATOM 16857 N N . GLY D 1 275 ? -3.381 -2.778 -14.544 1.00 43.84 272 GLY D N 1
ATOM 16858 C CA . GLY D 1 275 ? -2.777 -2.578 -13.236 1.00 43.35 272 GLY D CA 1
ATOM 16859 C C . GLY D 1 275 ? -3.120 -1.265 -12.563 1.00 40.45 272 GLY D C 1
ATOM 16860 O O . GLY D 1 275 ? -2.600 -0.988 -11.466 1.00 38.05 272 GLY D O 1
ATOM 16864 N N . VAL D 1 276 ? -3.985 -0.451 -13.167 1.00 38.60 273 VAL D N 1
ATOM 16865 C CA . VAL D 1 276 ? -4.400 0.822 -12.591 1.00 36.83 273 VAL D CA 1
ATOM 16866 C C . VAL D 1 276 ? -5.919 0.833 -12.500 1.00 36.42 273 VAL D C 1
ATOM 16867 O O . VAL D 1 276 ? -6.615 0.609 -13.502 1.00 35.68 273 VAL D O 1
ATOM 16880 N N . TRP D 1 277 ? -6.425 1.083 -11.297 1.00 33.98 274 TRP D N 1
ATOM 16881 C CA . TRP D 1 277 ? -7.845 1.153 -11.019 1.00 32.66 274 TRP D CA 1
ATOM 16882 C C . TRP D 1 277 ? -8.219 2.594 -10.691 1.00 33.95 274 TRP D C 1
ATOM 16883 O O . TRP D 1 277 ? -7.392 3.403 -10.257 1.00 35.40 274 TRP D O 1
ATOM 16904 N N . GLY D 1 278 ? -9.485 2.908 -10.910 1.00 33.92 275 GLY D N 1
ATOM 16905 C CA . GLY D 1 278 ? -10.024 4.197 -10.538 1.00 33.04 275 GLY D CA 1
ATOM 16906 C C . GLY D 1 278 ? -11.324 4.014 -9.789 1.00 30.39 275 GLY D C 1
ATOM 16907 O O . GLY D 1 278 ? -12.190 3.247 -10.235 1.00 28.41 275 GLY D O 1
ATOM 16911 N N . ILE D 1 279 ? -11.481 4.714 -8.661 1.00 28.64 276 ILE D N 1
ATOM 16912 C CA . ILE D 1 279 ? -12.605 4.506 -7.759 1.00 27.47 276 ILE D CA 1
ATOM 16913 C C . ILE D 1 279 ? -13.071 5.840 -7.185 1.00 28.94 276 ILE D C 1
ATOM 16914 O O . ILE D 1 279 ? -12.282 6.768 -6.997 1.00 32.35 276 ILE D O 1
ATOM 16930 N N . GLY D 1 280 ? -14.365 5.925 -6.882 1.00 27.26 277 GLY D N 1
ATOM 16931 C CA . GLY D 1 280 ? -14.895 7.139 -6.269 1.00 27.98 277 GLY D CA 1
ATOM 16932 C C . GLY D 1 280 ? -15.081 8.295 -7.247 1.00 29.41 277 GLY D C 1
ATOM 16933 O O . GLY D 1 280 ? -15.226 8.117 -8.446 1.00 26.93 277 GLY D O 1
ATOM 16937 N N . ASP D 1 281 ? -15.088 9.509 -6.713 1.00 27.63 278 ASP D N 1
ATOM 16938 C CA . ASP D 1 281 ? -15.549 10.640 -7.516 1.00 29.39 278 ASP D CA 1
ATOM 16939 C C . ASP D 1 281 ? -14.533 11.127 -8.538 1.00 32.32 278 ASP D C 1
ATOM 16940 O O . ASP D 1 281 ? -14.884 11.972 -9.374 1.00 33.49 278 ASP D O 1
ATOM 16949 N N . ILE D 1 282 ? -13.323 10.563 -8.554 1.00 31.07 279 ILE D N 1
ATOM 16950 C CA . ILE D 1 282 ? -12.430 10.780 -9.682 1.00 32.92 279 ILE D CA 1
ATOM 16951 C C . ILE D 1 282 ? -13.053 10.286 -10.989 1.00 31.78 279 ILE D C 1
ATOM 16952 O O . ILE D 1 282 ? -12.663 10.742 -12.069 1.00 32.51 279 ILE D O 1
ATOM 16968 N N . ARG D 1 283 ? -13.996 9.345 -10.909 1.00 30.03 280 ARG D N 1
ATOM 16969 C CA . ARG D 1 283 ? -14.711 8.835 -12.074 1.00 31.30 280 ARG D CA 1
ATOM 16970 C C . ARG D 1 283 ? -15.766 9.801 -12.584 1.00 32.16 280 ARG D C 1
ATOM 16971 O O . ARG D 1 283 ? -16.266 9.622 -13.699 1.00 33.90 280 ARG D O 1
ATOM 16992 N N . ASN D 1 284 ? -16.164 10.766 -11.759 1.00 32.63 281 ASN D N 1
ATOM 16993 C CA . ASN D 1 284 ? -17.153 11.778 -12.114 1.00 34.71 281 ASN D CA 1
ATOM 16994 C C . ASN D 1 284 ? -18.461 11.162 -12.605 1.00 32.97 281 ASN D C 1
ATOM 16995 O O . ASN D 1 284 ? -19.055 11.631 -13.581 1.00 34.60 281 ASN D O 1
ATOM 17006 N N . THR D 1 285 ? -18.913 10.087 -11.950 1.00 31.53 282 THR D N 1
ATOM 17007 C CA . THR D 1 285 ? -20.257 9.630 -12.229 1.00 32.53 282 THR D CA 1
ATOM 17008 C C . THR D 1 285 ? -21.247 10.592 -11.570 1.00 32.88 282 THR D C 1
ATOM 17009 O O . THR D 1 285 ? -20.869 11.407 -10.724 1.00 32.25 282 THR D O 1
ATOM 17020 N N . PRO D 1 286 ? -22.523 10.536 -11.958 1.00 35.35 283 PRO D N 1
ATOM 17021 C CA . PRO D 1 286 ? -23.526 11.372 -11.279 1.00 36.00 283 PRO D CA 1
ATOM 17022 C C . PRO D 1 286 ? -23.800 10.936 -9.846 1.00 31.91 283 PRO D C 1
ATOM 17023 O O . PRO D 1 286 ? -24.387 11.713 -9.081 1.00 34.83 283 PRO D O 1
ATOM 17034 N N . PHE D 1 287 ? -23.335 9.759 -9.443 1.00 29.59 284 PHE D N 1
ATOM 17035 C CA . PHE D 1 287 ? -23.706 9.163 -8.162 1.00 26.70 284 PHE D CA 1
ATOM 17036 C C . PHE D 1 287 ? -22.626 9.462 -7.114 1.00 28.42 284 PHE D C 1
ATOM 17037 O O . PHE D 1 287 ? -21.865 8.607 -6.668 1.00 30.39 284 PHE D O 1
ATOM 17054 N N . LYS D 1 288 ? -22.607 10.726 -6.683 1.00 28.01 285 LYS D N 1
ATOM 17055 C CA . LYS D 1 288 ? -21.570 11.234 -5.792 1.00 26.92 285 LYS D CA 1
ATOM 17056 C C . LYS D 1 288 ? -22.071 11.116 -4.349 1.00 24.55 285 LYS D C 1
ATOM 17057 O O . LYS D 1 288 ? -22.628 12.043 -3.758 1.00 26.10 285 LYS D O 1
ATOM 17076 N N . GLN D 1 289 ? -21.911 9.924 -3.789 1.00 24.84 286 GLN D N 1
ATOM 17077 C CA . GLN D 1 289 ? -22.304 9.675 -2.415 1.00 26.16 286 GLN D CA 1
ATOM 17078 C C . GLN D 1 289 ? -21.222 8.823 -1.769 1.00 24.33 286 GLN D C 1
ATOM 17079 O O . GLN D 1 289 ? -20.578 8.017 -2.437 1.00 23.33 286 GLN D O 1
ATOM 17093 N N . ALA D 1 290 ? -21.048 8.996 -0.452 1.00 25.26 287 ALA D N 1
ATOM 17094 C CA . ALA D 1 290 ? -19.953 8.324 0.242 1.00 24.59 287 ALA D CA 1
ATOM 17095 C C . ALA D 1 290 ? -20.055 6.798 0.124 1.00 26.23 287 ALA D C 1
ATOM 17096 O O . ALA D 1 290 ? -19.043 6.121 -0.093 1.00 23.94 287 ALA D O 1
ATOM 17103 N N . VAL D 1 291 ? -21.263 6.233 0.251 1.00 27.02 288 VAL D N 1
ATOM 17104 C CA . VAL D 1 291 ? -21.381 4.773 0.204 1.00 24.74 288 VAL D CA 1
ATOM 17105 C C . VAL D 1 291 ? -21.109 4.235 -1.204 1.00 23.44 288 VAL D C 1
ATOM 17106 O O . VAL D 1 291 ? -20.640 3.099 -1.357 1.00 24.91 288 VAL D O 1
ATOM 17119 N N . VAL D 1 292 ? -21.389 5.021 -2.248 1.00 23.12 289 VAL D N 1
ATOM 17120 C CA . VAL D 1 292 ? -21.067 4.597 -3.605 1.00 23.39 289 VAL D CA 1
ATOM 17121 C C . VAL D 1 292 ? -19.560 4.566 -3.801 1.00 23.02 289 VAL D C 1
ATOM 17122 O O . VAL D 1 292 ? -19.005 3.608 -4.348 1.00 24.47 289 VAL D O 1
ATOM 17135 N N . ALA D 1 293 ? -18.883 5.622 -3.357 1.00 23.70 290 ALA D N 1
ATOM 17136 C CA . ALA D 1 293 ? -17.433 5.660 -3.428 1.00 23.68 290 ALA D CA 1
ATOM 17137 C C . ALA D 1 293 ? -16.817 4.495 -2.659 1.00 24.55 290 ALA D C 1
ATOM 17138 O O . ALA D 1 293 ? -15.871 3.851 -3.139 1.00 26.90 290 ALA D O 1
ATOM 17145 N N . ALA D 1 294 ? -17.352 4.196 -1.474 1.00 25.14 291 ALA D N 1
ATOM 17146 C CA . ALA D 1 294 ? -16.867 3.043 -0.715 1.00 25.20 291 ALA D CA 1
ATOM 17147 C C . ALA D 1 294 ? -17.071 1.744 -1.481 1.00 25.90 291 ALA D C 1
ATOM 17148 O O . ALA D 1 294 ? -16.174 0.900 -1.533 1.00 25.15 291 ALA D O 1
ATOM 17155 N N . GLY D 1 295 ? -18.242 1.571 -2.092 1.00 26.12 292 GLY D N 1
ATOM 17156 C CA . GLY D 1 295 ? -18.479 0.374 -2.879 1.00 25.22 292 GLY D CA 1
ATOM 17157 C C . GLY D 1 295 ? -17.495 0.222 -4.024 1.00 24.75 292 GLY D C 1
ATOM 17158 O O . GLY D 1 295 ? -17.014 -0.888 -4.304 1.00 27.07 292 GLY D O 1
ATOM 17162 N N . ASP D 1 296 ? -17.181 1.326 -4.708 1.00 25.05 293 ASP D N 1
ATOM 17163 C CA . ASP D 1 296 ? -16.147 1.297 -5.743 1.00 26.64 293 ASP D CA 1
ATOM 17164 C C . ASP D 1 296 ? -14.845 0.727 -5.179 1.00 25.97 293 ASP D C 1
ATOM 17165 O O . ASP D 1 296 ? -14.170 -0.089 -5.815 1.00 24.88 293 ASP D O 1
ATOM 17174 N N . GLY D 1 297 ? -14.437 1.232 -4.015 1.00 26.79 294 GLY D N 1
ATOM 17175 C CA . GLY D 1 297 ? -13.173 0.814 -3.431 1.00 26.51 294 GLY D CA 1
ATOM 17176 C C . GLY D 1 297 ? -13.156 -0.662 -3.105 1.00 26.51 294 GLY D C 1
ATOM 17177 O O . GLY D 1 297 ? -12.148 -1.345 -3.303 1.00 27.30 294 GLY D O 1
ATOM 17181 N N . CYS D 1 298 ? -14.281 -1.176 -2.627 1.00 25.04 295 CYS D N 1
ATOM 17182 C CA . CYS D 1 298 ? -14.387 -2.601 -2.351 1.00 26.32 295 CYS D CA 1
ATOM 17183 C C . CYS D 1 298 ? -14.207 -3.418 -3.624 1.00 25.91 295 CYS D C 1
ATOM 17184 O O . CYS D 1 298 ? -13.392 -4.337 -3.670 1.00 26.58 295 CYS D O 1
ATOM 17192 N N . ILE D 1 299 ? -14.936 -3.065 -4.686 1.00 25.43 296 ILE D N 1
ATOM 17193 C CA . ILE D 1 299 ? -14.822 -3.778 -5.950 1.00 25.05 296 ILE D CA 1
ATOM 17194 C C . ILE D 1 299 ? -13.388 -3.774 -6.439 1.00 27.01 296 ILE D C 1
ATOM 17195 O O . ILE D 1 299 ? -12.841 -4.820 -6.807 1.00 27.10 296 ILE D O 1
ATOM 17211 N N . ALA D 1 300 ? -12.758 -2.598 -6.462 1.00 27.51 297 ALA D N 1
ATOM 17212 C CA . ALA D 1 300 ? -11.381 -2.518 -6.929 1.00 26.85 297 ALA D CA 1
ATOM 17213 C C . ALA D 1 300 ? -10.481 -3.436 -6.116 1.00 27.91 297 ALA D C 1
ATOM 17214 O O . ALA D 1 300 ? -9.656 -4.166 -6.678 1.00 29.20 297 ALA D O 1
ATOM 17221 N N . ALA D 1 301 ? -10.656 -3.449 -4.794 1.00 27.28 298 ALA D N 1
ATOM 17222 C CA . ALA D 1 301 ? -9.797 -4.264 -3.939 1.00 28.51 298 ALA D CA 1
ATOM 17223 C C . ALA D 1 301 ? -9.942 -5.748 -4.257 1.00 29.65 298 ALA D C 1
ATOM 17224 O O . ALA D 1 301 ? -8.956 -6.490 -4.262 1.00 30.81 298 ALA D O 1
ATOM 17231 N N . MET D 1 302 ? -11.174 -6.204 -4.483 1.00 28.02 299 MET D N 1
ATOM 17232 C CA . MET D 1 302 ? -11.393 -7.612 -4.793 1.00 28.29 299 MET D CA 1
ATOM 17233 C C . MET D 1 302 ? -10.811 -7.965 -6.154 1.00 27.30 299 MET D C 1
ATOM 17234 O O . MET D 1 302 ? -10.240 -9.055 -6.332 1.00 29.63 299 MET D O 1
ATOM 17248 N N . ALA D 1 303 ? -10.938 -7.059 -7.129 1.00 30.29 300 ALA D N 1
ATOM 17249 C CA . ALA D 1 303 ? -10.327 -7.293 -8.437 1.00 32.44 300 ALA D CA 1
ATOM 17250 C C . ALA D 1 303 ? -8.810 -7.306 -8.325 1.00 32.55 300 ALA D C 1
ATOM 17251 O O . ALA D 1 303 ? -8.131 -8.031 -9.059 1.00 33.92 300 ALA D O 1
ATOM 17258 N N . ILE D 1 304 ? -8.261 -6.461 -7.454 1.00 30.94 301 ILE D N 1
ATOM 17259 C CA . ILE D 1 304 ? -6.816 -6.415 -7.275 1.00 33.72 301 ILE D CA 1
ATOM 17260 C C . ILE D 1 304 ? -6.311 -7.700 -6.633 1.00 35.09 301 ILE D C 1
ATOM 17261 O O . ILE D 1 304 ? -5.270 -8.234 -7.028 1.00 37.96 301 ILE D O 1
ATOM 17277 N N . ASP D 1 305 ? -7.032 -8.212 -5.635 1.00 32.61 302 ASP D N 1
ATOM 17278 C CA . ASP D 1 305 ? -6.656 -9.482 -5.017 1.00 32.88 302 ASP D CA 1
ATOM 17279 C C . ASP D 1 305 ? -6.678 -10.627 -6.027 1.00 34.62 302 ASP D C 1
ATOM 17280 O O . ASP D 1 305 ? -5.780 -11.474 -6.036 1.00 34.87 302 ASP D O 1
ATOM 17289 N N . ARG D 1 306 ? -7.694 -10.675 -6.888 1.00 34.46 303 ARG D N 1
ATOM 17290 C CA . ARG D 1 306 ? -7.702 -11.692 -7.928 1.00 36.65 303 ARG D CA 1
ATOM 17291 C C . ARG D 1 306 ? -6.499 -11.523 -8.846 1.00 37.49 303 ARG D C 1
ATOM 17292 O O . ARG D 1 306 ? -5.840 -12.503 -9.214 1.00 37.24 303 ARG D O 1
ATOM 17306 N N . PHE D 1 307 ? -6.198 -10.279 -9.219 1.00 35.34 304 PHE D N 1
ATOM 17307 C CA . PHE D 1 307 ? -5.109 -10.013 -10.153 1.00 39.27 304 PHE D CA 1
ATOM 17308 C C . PHE D 1 307 ? -3.758 -10.376 -9.554 1.00 39.70 304 PHE D C 1
ATOM 17309 O O . PHE D 1 307 ? -2.935 -11.038 -10.198 1.00 39.20 304 PHE D O 1
ATOM 17326 N N . LEU D 1 308 ? -3.494 -9.928 -8.333 1.00 37.71 305 LEU D N 1
ATOM 17327 C CA . LEU D 1 308 ? -2.159 -10.131 -7.778 1.00 40.55 305 LEU D CA 1
ATOM 17328 C C . LEU D 1 308 ? -1.907 -11.570 -7.356 1.00 41.35 305 LEU D C 1
ATOM 17329 O O . LEU D 1 308 ? -0.748 -11.984 -7.285 1.00 42.26 305 LEU D O 1
ATOM 17345 N N . ASN D 1 309 ? -2.952 -12.350 -7.098 1.00 40.37 306 ASN D N 1
ATOM 17346 C CA . ASN D 1 309 ? -2.796 -13.763 -6.779 1.00 41.58 306 ASN D CA 1
ATOM 17347 C C . ASN D 1 309 ? -3.143 -14.669 -7.946 1.00 42.90 306 ASN D C 1
ATOM 17348 O O . ASN D 1 309 ? -3.183 -15.891 -7.776 1.00 44.30 306 ASN D O 1
ATOM 17359 N N . SER D 1 310 ? -3.387 -14.100 -9.123 1.00 43.66 307 SER D N 1
ATOM 17360 C CA . SER D 1 310 ? -3.708 -14.877 -10.318 1.00 47.47 307 SER D CA 1
ATOM 17361 C C . SER D 1 310 ? -4.828 -15.881 -10.056 1.00 46.28 307 SER D C 1
ATOM 17362 O O . SER D 1 310 ? -4.782 -17.028 -10.512 1.00 48.98 307 SER D O 1
ATOM 17370 N N . ARG D 1 311 ? -5.845 -15.454 -9.313 1.00 42.97 308 ARG D N 1
ATOM 17371 C CA . ARG D 1 311 ? -6.943 -16.357 -9.018 1.00 43.90 308 ARG D CA 1
ATOM 17372 C C . ARG D 1 311 ? -7.836 -16.523 -10.245 1.00 44.26 308 ARG D C 1
ATOM 17373 O O . ARG D 1 311 ? -8.019 -15.594 -11.040 1.00 43.39 308 ARG D O 1
ATOM 17394 N N . LYS D 1 312 ? -8.474 -17.688 -10.340 1.00 42.37 309 LYS D N 1
ATOM 17395 C CA . LYS D 1 312 ? -9.466 -17.878 -11.391 1.00 44.64 309 LYS D CA 1
ATOM 17396 C C . LYS D 1 312 ? -10.718 -17.061 -11.117 1.00 43.38 309 LYS D C 1
ATOM 17397 O O . LYS D 1 312 ? -11.344 -16.547 -12.050 1.00 43.66 309 LYS D O 1
ATOM 17404 N N . ALA D 1 313 ? -11.072 -16.879 -9.848 1.00 39.58 310 ALA D N 1
ATOM 17405 C CA . ALA D 1 313 ? -12.329 -16.251 -9.489 1.00 37.29 310 ALA D CA 1
ATOM 17406 C C . ALA D 1 313 ? -12.094 -15.223 -8.398 1.00 32.39 310 ALA D C 1
ATOM 17407 O O . ALA D 1 313 ? -11.141 -15.321 -7.621 1.00 33.84 310 ALA D O 1
ATOM 17414 N N . ILE D 1 314 ? -12.993 -14.234 -8.349 1.00 31.38 311 ILE D N 1
ATOM 17415 C CA . ILE D 1 314 ? -13.015 -13.290 -7.240 1.00 33.14 311 ILE D CA 1
ATOM 17416 C C . ILE D 1 314 ? -13.264 -14.050 -5.943 1.00 33.61 311 ILE D C 1
ATOM 17417 O O . ILE D 1 314 ? -14.137 -14.921 -5.864 1.00 35.56 311 ILE D O 1
ATOM 17433 N N . LYS D 1 315 ? -12.513 -13.690 -4.905 1.00 31.30 312 LYS D N 1
ATOM 17434 C CA . LYS D 1 315 ? -12.595 -14.348 -3.613 1.00 32.82 312 LYS D CA 1
ATOM 17435 C C . LYS D 1 315 ? -13.375 -13.456 -2.657 1.00 34.83 312 LYS D C 1
ATOM 17436 O O . LYS D 1 315 ? -12.895 -12.366 -2.316 1.00 32.86 312 LYS D O 1
ATOM 17455 N N . PRO D 1 316 ? -14.567 -13.846 -2.222 1.00 40.25 313 PRO D N 1
ATOM 17456 C CA . PRO D 1 316 ? -15.315 -12.999 -1.287 1.00 39.80 313 PRO D CA 1
ATOM 17457 C C . PRO D 1 316 ? -14.624 -12.933 0.055 1.00 36.19 313 PRO D C 1
ATOM 17458 O O . PRO D 1 316 ? -13.828 -13.800 0.415 1.00 34.24 313 PRO D O 1
ATOM 17469 N N . ASP D 1 317 ? -14.873 -11.846 0.764 1.00 34.02 314 ASP D N 1
ATOM 17470 C CA . ASP D 1 317 ? -14.335 -11.641 2.103 1.00 32.64 314 ASP D CA 1
ATOM 17471 C C . ASP D 1 317 ? -15.529 -11.729 3.055 1.00 28.54 314 ASP D C 1
ATOM 17472 O O . ASP D 1 317 ? -16.140 -10.720 3.390 1.00 26.21 314 ASP D O 1
ATOM 17481 N N . TRP D 1 318 ? -15.856 -12.950 3.482 1.00 28.93 315 TRP D N 1
ATOM 17482 C CA . TRP D 1 318 ? -17.036 -13.231 4.290 1.00 32.02 315 TRP D CA 1
ATOM 17483 C C . TRP D 1 318 ? -16.605 -13.751 5.653 1.00 36.66 315 TRP D C 1
ATOM 17484 O O . TRP D 1 318 ? -15.686 -14.568 5.752 1.00 38.64 315 TRP D O 1
ATOM 17505 N N . ALA D 1 319 ? -17.319 -13.334 6.692 1.00 37.32 316 ALA D N 1
ATOM 17506 C CA . ALA D 1 319 ? -17.062 -13.839 8.035 1.00 41.68 316 ALA D CA 1
ATOM 17507 C C . ALA D 1 319 ? -17.668 -15.225 8.213 1.00 51.12 316 ALA D C 1
ATOM 17508 O O . ALA D 1 319 ? -18.759 -15.513 7.703 1.00 50.22 316 ALA D O 1
ATOM 17515 N N . HIS D 1 320 ? -16.940 -16.090 8.920 1.00 64.08 317 HIS D N 1
ATOM 17516 C CA . HIS D 1 320 ? -17.425 -17.433 9.260 1.00 77.28 317 HIS D CA 1
ATOM 17517 C C . HIS D 1 320 ? -18.075 -17.408 10.642 1.00 80.61 317 HIS D C 1
ATOM 17518 O O . HIS D 1 320 ? -19.161 -17.950 10.846 1.00 82.21 317 HIS D O 1
#

CATH classification: 3.50.50.60 (+1 more: 3.50.50.60)

Organism: Gloeobacter violaceus (strain ATCC 29082 / PCC 7421) (NCBI:txid251221)

B-factor: mean 51.43, std 23.53, range [18.82, 189.1]

Sequence (1225 aa):
GSHMEQFDFDVVIVGGGPAGCTCALYTARSELKTVILDKNPAAGALAITHKIANYPGVPGEMSGDHLLEVMRDQAVEFGTVYRRAQVYGLDLSEPVKKVYTPEGIFTGRALVLATGAMGRIASIPGEAEYLGRGVSYCATCDGAFYRNREVVVVGLNPEAVEEAQVLTKFASTVHWITPKDPHTGHADELLAHPSVKLWEKTRLIRIKGEEAGVTAVEVRHESDSQELLAEGVFVYLQGSKPITDFVAGQVEMKPDGGVWVDEMMQTSVPGVWGIGDIRNTPFKQAVVAAGDGCIAAMAIDRFLNSRKAIKPDWAHSHMEQFDFDVVIVGGGPAGCTCALYTARSELKTVILDKNPAAGALAITHKIANYPGVPGEMSGDHLLEVMRDQAVEFGTVYRRAQVYGLDLSEPVKKVYTPEGIFTGRALVLATGAMGRIASIPGEAEYLGRGVSYCATCDGAFYRNREVVVVGLNPEAVEEAQVLTKFASTVHWITPKDPHTGHADELLAHPSVKLWEKTRLIRIKGEEAGVTAVEVRHPESDSQELLAEGVFVYLQGSKPITDFVAGQVEMKPDGGVWVDEMMQTSVPGVWGIGDIRNTPFKQAVVAAGDGCIAAMAIDRFLNSRKAIKPDWAHEQFDFDVVIVGGGPAGCTCALYTARSELKTVILDKNPAAGALAITHKIANYPGVPGEMSGDHLLEVMRDQAVEFGTVYRRAQVYGLDLSEPVKKVYTPEGIFTGRALVLATGAMGRIAPGEAEYLGRGVSYCATCDGAFYRNREVVVVGLNPEAVEEAQVLTKFASTVHWITPKDPHHADELLAHPSVKLWEKTRLIRIKGEEAVTAVLLAEGVFVYLQGSKPITDFVAGQVEMKPDGGVWVDEMMQTSVPGVWGIGDIRNTPFKQAVVAAGDGCIAAMAIDRFLNSRKAIKPDWAEQFDFDVVIVGGGPAGCTCALYTARSELKTVILDKNPAAGALAITHKIANYPGVPGEMSGDHLLEVMRDQAVEFGTVYRRAQVYGLDLSEPVKKVYTPEGIFTGRALVLATGAMGRIASIPGEAEYLGVSYCATCDGAFYRNREVVVVGLNPEAVEEAQVLTKFASTVHWITPKDPHHADELLAHPSVKLWEKTRLIRIKTAVEVSQELLAEGVFVYLQGSKPITDFVAGQVEMKPDGGVWVDEMMQTSVPGVWGIGDIRNTPFKQAVVAAGDGCIAAMAIDRFLNSRKAIKPDWAH

InterPro domains:
  IPR023753 FAD/NAD(P)-binding domain [PF07992] (6-294)
  IPR036188 FAD/NAD(P)-binding domain superfamily [G3DSA:3.50.50.60] (7-300)
  IPR036188 FAD/NAD(P)-binding domain superfamily [G3DSA:3.50.50.60] (117-240)
  IPR036188 FAD/NAD(P)-binding domain superfamily [SSF51905] (3-305)
  IPR050097 Ferredoxin--NADP reductase type 2 [PTHR48105] (3-307)

Foldseek 3Di:
DVVCVVFEWAEEEEAQALLRLLLLLLLLLLVTAYEYAHQDLCQDPLNVAQWDDPDPPDHDTDRSSRVSVVSNVSSVVSPYHYHNWHFQAWDQPDQWIWTDTLVGIHTHNFYEYEHAFFDDDDDAAPQVVQVVQAEDADLSVCLQVAAAFEEEQEEADVSSLVSLQSNLVGHQAYEYEYLADNPPPSVVVNVPRVRYDYDHNKDFRHFDDDPNGTFWTWIDSPPDTDIGGGRHYHYDHTDGGQDCVSHVPPWDADPSGAFDADPLQATPRPSYGYFACSRVDPPHDSVRRSVSSNSNSQVSSCVVVVNPDGDDDDDD/DVCVVFEFAEEEEAQALLRLLLLLLLLLVVGAYEYAHQDLCQAPLNVAQFDDPDPPDHDTDRSSRVSVVSNVSSVVSPYHYDNWHWQAWDQPDQWIWTDTLVGIHTHSFYEYQHAFFDDDQPAACQVVFVVLAEDADLSVCLQVAAAFFEEQEEAGVSSQVSLVSNLVGHQAYEYEYLADNVCVVVVVSVPRPRYDYQYNKDFRHFDDDPRHTFWTWIDGPPPDIDIDTGRHYHYDHTDGGQDCNRHVPVWDADPSGAFDADPLQATPRPSYGYFANSRVDPPHDSVRRSVSSNSNSQVSSCVVVVNPDRDDDDDD/DDQEFAEEEEAQALLRLLLLLLLLLLVGAYEYAHQFLCQAPLNVAQFDDPDPPDHDTDRSSRVSVVSNVSSVVSPYHYDNWHFQAKDQPDQWIWTDTLVGIHTHNFYEYQHAFFDDDDLCLVVCPPQAEDAHCSVCLQVAAAFFEEQEEAGVSRQVSLQSNLVGHQAYEYEYCADSPVVVCNVVRPRYDYDYNDDQNHFDDDPNGQPSPGGRHYHYDHTDGGQDCVRHVCVWDADPRGAFDADPLQHTPRPRYGYFACSRVDPPHDSVRRNVSSNSNSQVSSCVVVVHPDRDDDDD/DDQEWAEEEEAQALLRLLLLLLLLLLVGAYEYAHQDLCQAPLNVAQWDDPDPPDHDTDRSSVVSVVSNVSSVVSPYHYDNWHWQAWDQPDQWIWTDTLVGIHTHNFYEYEHAFFDDDQDAACRVVCVVVDADLSVCLQVQAQFFEEFEEAGPSSQVSLVSNLVGHQAYEYEYLADNPVNVCSVPRPRYHYDHNFDWRHDPCWTPSVPIGHGDYYHYDYTDGGQDCVNHVPPWDADPVRAFDADPLQATPRPRYGYFANSRVDPPHDSVRRSVSSNSNSQVSSCVVVVNPDRDDDDDD

Radius of gyration: 37.27 Å; Cα contacts (8 Å, |Δi|>4): 3021; chains: 4; bounding box: 96×105×76 Å

Secondary structure (DSSP, 8-state):
-HHHHHHEEEEEEE--SHHHHHHHHHHHHTT--EEEEES-TTSSHHHH-S----STT--S---HHHHHHHHHHHHHHTTPEEEE----EEE-SSSSEEEEETTEEEEEEEEEE---S-B----STTTTTTBTTTEES-HHHHGGGGTTSEEEEE--SHHHHHHHHHHTTT-SEEEEEESS-----THHHHHTSTTEEEEET-EEEEEEEETTEEEEEEEE---SPEEEE-SEEEE----SB---GGGTT-S-B-TTSSBP--TTSB-SSTTEEE-GGGG--S---HHHHHHHHHHHHHHHHHHHTT-SS-------/-HHHHHEEEEEEE--SHHHHHHHHHHHHTT--EEEEES-TTSSHHHH-S----STT--S---HHHHHHHHHHHHHHTTPEEEE----EEE-SSSSEEEEETTEEEEEEEEEE---S-B----STTTTTTBTTTEES-HHHHGGGGTTSEEEEE--SHHHHHHHHHHHTT-SEEEEEESS-TT---HHHHHTSTTEEEEET-EEEEEEEETTEEEEEEEE----S-EEEE-SEEEE----SB---GGGTT-S-B-TTSSBP--TTSB-SSTTEEE-GGGG--S---HHHHHHHHHHHHHHHHHHHHT-SS-------/---EEEEEEE--SHHHHHHHHHHHHTT--EEEEES-TTSSHHHH-S----STT--S---HHHHHHHHHHHHHHTTPEEEE----EEE-SSSSEEEEETTEEEEEEEEEE---S-B-----TTTTBTTTEES-HHHHGGGGTTSEEEEE--SHHHHHHHHHHTTT-SEEEEEESS----HHHHHHSTTEEEEET------B------B--B-SEEEE----SB---GGGTT-S-B-TTSPBP--TTSB-SSTTEEE-GGGG--S---HHHHHHHHHHHHHHHHHHHTT-SS------/---EEEEEEE--SHHHHHHHHHHHHTT--EEEEES-TTSSHHHH-S-B--STT--S-B-HHHHHHHHHHHHHHTTPEEEE----EEE-SSSSEEEEETTEEEEEEEEEE---S-B----STTTTTT---BS-HHHHTGGGBTSEEEEE--SHHHHHHHHHHHTTBSEEEEE-SS----HHHHHTSTTEEEETT----EE---EE---EE--SEEEE----SB---GGGTT-S-B-TTSSBP--TTSB-SSTTEEE-GGGG--S---HHHHHHHHHHHHHHHHHHHTT-SS-------

Nearest PDB structures (foldseek):
  5j60-assembly2_D  TM=1.003E+00  e=8.814E-68  Gloeobacter violaceus PCC 7421
  5j60-assembly2_A  TM=9.850E-01  e=1.150E-61  Gloeobacter violaceus PCC 7421
  5j60-assembly3_C-3  TM=9.643E-01  e=1.395E-58  Gloeobacter violaceus PCC 7421
  5uth-assembly1_A  TM=6.094E-01  e=5.253E-29  Mycolicibacterium smegmatis MC2 155
  5u63-assembly1_A  TM=6.269E-01  e=4.688E-27  Haemophilus influenzae Rd KW20

Solvent-accessible surface area: 52595 Å² total; per-residue (Å²): 93,96,121,40,61,84,24,51,11,33,0,0,0,5,8,2,18,16,7,0,0,1,0,0,1,8,0,4,64,46,150,19,84,2,0,0,1,11,69,10,39,37,16,27,48,12,11,70,35,133,74,15,36,8,2,0,6,8,77,58,98,38,39,0,80,87,0,3,84,20,1,37,84,10,0,68,112,71,53,6,61,54,61,94,4,30,11,99,15,16,50,9,96,117,106,75,9,74,0,62,5,49,68,23,80,0,24,0,112,0,0,0,0,7,30,20,12,34,14,53,135,34,86,20,59,14,0,73,110,14,107,72,89,10,3,8,77,11,0,57,39,36,0,48,150,25,140,123,111,56,0,0,0,11,0,55,22,72,26,0,14,72,13,0,46,39,0,12,95,52,9,50,28,0,9,0,4,0,92,65,75,2,70,128,41,129,6,20,13,0,57,6,5,68,22,16,45,57,45,69,64,5,53,20,46,114,2,72,29,57,99,106,5,8,68,2,0,10,0,88,101,148,98,76,55,104,105,18,118,2,71,0,0,0,4,9,73,90,27,86,41,21,46,16,134,25,2,79,70,67,5,110,70,52,151,79,27,0,1,111,20,56,118,64,18,46,5,50,27,94,2,0,4,0,0,5,31,0,39,29,18,69,14,38,12,14,1,10,9,0,4,10,0,0,22,0,1,9,3,0,11,34,84,17,80,107,89,190,65,20,71,49,37,160,44,187,100,135,77,54,98,26,50,13,31,0,0,0,5,8,3,18,17,6,0,0,17,0,0,27,62,0,8,104,34,164,14,79,1,0,0,2,11,66,16,38,37,15,28,49,12,12,67,53,171,80,15,88,105,39,86,79,33,117,61,97,40,39,0,80,82,5,3,85,62,13,36,83,72,0,70,132,86,52,6,62,52,75,111,4,28,12,97,15,17,49,8,96,99,117,70,9,33,0,67,6,50,65,24,79,0,27,1,108,0,0,0,0,7,31,21,10,38,14,56,131,33,88,21,76,15,1,70,109,12,110,71,94,10,3,9,56,10,0,59,39,35,0,60,151,24,136,119,108,54,0,0,0,9,0,56,19,70,24,0,15,54,12,0,45,30,0,12,110,48,9,54,29,0,8,0,3,0,87,60,74,6,82,111,54,136,6,19,12,0,45,5,5,58,21,14,64,58,36,79,64,6,54,19,47,60,3,77,26,64,94,104,8,7,62,2,0,35,0,104,52,108,111,96,114,38,73,100,24,127,2,70,0,0,0,5,8,70,91,26,80,55,17,39,23,100,14,0,82,65,67,7,65,67,52,149,78,30,0,0,103,20,55,164,87,18,48,5,58,25,98,2,0,6,0,0,6,33,0,33,26,19,114,138,81,96,17,60,58,9,7,33,9,0,26,74,0,2,44,5,0,2,40,97,22,69,102,90,140,65,58,80,66,47,180,102,206,113,132,59,95,17,39,0,0,0,4,8,3,18,16,6,0,0,17,0,0,26,62,0,6,98,41,150,18,63,1,0,0,2,10,64,12,15,41,15,29,50,13,11,60,55,169,76,19,92,106,38,87,79,34,116,61,102,40,42,0,46,80,5,3,17,63,14,7,52,77,0,36,98,94,53,4,55,1,38,89,2,26,13,101,16,16,46,12,107,38,117,72,13,65,0,60,6,52,62,23,82,0,26,2,121,0,0,0,0,7,30,21,10,35,14,68,79,55,82,26,3,69,64,33,76,72,122,1,4,9,64,11,1,59,46,32,2,54,155,23,147,80,127,56,0,1,0,10,1,57,19,52,26,0,17,38,9,0,55,32,0,16,157,44,9,52,31,0,15,0,17,0,95,70,48,13,176,155,12,79,111,5,43,81,74,129,20,21,82,54,8,80,86,58,79,46,142,146,5,46,25,56,96,104,14,70,31,39,117,67,8,7,0,0,0,11,8,80,89,27,74,110,16,36,28,101,14,1,82,65,68,4,112,63,50,150,81,29,0,1,105,21,52,160,60,17,33,5,51,30,93,2,0,2,0,0,6,31,0,45,28,19,112,137,79,99,17,60,59,9,8,32,10,0,26,76,0,1,45,2,0,7,82,93,14,75,105,104,104,67,63,46,72,57,214,151,120,116,69,59,12,29,0,0,0,5,8,2,19,16,5,0,0,0,0,0,1,7,0,10,71,42,119,16,64,1,0,0,1,11,71,12,14,42,15,28,47,11,10,57,29,146,30,16,21,7,3,0,5,8,78,58,140,43,41,0,44,78,0,3,15,19,1,6,51,5,0,36,120,66,52,4,55,0,46,68,6,32,13,113,15,18,56,16,107,47,118,76,12,31,0,62,7,56,55,24,81,0,34,0,112,0,0,0,0,8,30,20,11,39,15,58,81,41,91,25,60,18,3,65,86,113,117,92,32,10,76,12,0,71,50,52,1,65,75,27,138,82,143,26,0,0,0,11,0,62,16,50,28,0,12,72,11,0,56,41,0,39,95,61,8,59,35,0,14,0,5,0,82,79,76,14,156,174,10,70,55,1,44,82,24,139,28,20,89,54,78,99,80,21,82,28,60,113,11,48,92,34,0,54,41,149,67,84,32,68,4,36,0,5,0,13,7,79,87,27,90,59,11,44,24,136,24,3,81,72,69,6,112,69,48,150,81,31,0,0,106,21,51,129,64,18,44,5,50,27,100,4,0,4,0,1,5,31,0,30,27,17,61,10,39,11,17,1,10,9,0,4,11,0,0,23,0,2,7,2,0,4,35,99,21,70,104,81,140,68,22,118,57,33,140,46,201